Protein AF-A0AAI9SYY1-F1 (afdb_monomer_lite)

Structure (mmCIF, N/CA/C/O backbone):
data_AF-A0AAI9SYY1-F1
#
_entry.id   AF-A0AAI9SYY1-F1
#
loop_
_atom_site.group_PDB
_atom_site.id
_atom_site.type_symbol
_atom_site.label_atom_id
_atom_site.label_alt_id
_atom_site.label_comp_id
_atom_site.label_asym_id
_atom_site.label_entity_id
_atom_site.label_seq_id
_atom_site.pdbx_PDB_ins_code
_atom_site.Cartn_x
_atom_site.Cartn_y
_atom_site.Cartn_z
_atom_site.occupancy
_atom_site.B_iso_or_equiv
_atom_site.auth_seq_id
_atom_site.auth_comp_id
_atom_site.auth_asym_id
_atom_site.auth_atom_id
_atom_site.pdbx_PDB_model_num
ATOM 1 N N . MET A 1 1 ? 63.871 -11.622 -32.938 1.00 36.34 1 MET A N 1
ATOM 2 C CA . MET A 1 1 ? 63.393 -12.810 -32.201 1.00 36.34 1 MET A CA 1
ATOM 3 C C . MET A 1 1 ? 62.156 -13.298 -32.935 1.00 36.34 1 MET A C 1
ATOM 5 O O . MET A 1 1 ? 61.216 -12.524 -33.052 1.00 36.34 1 MET A O 1
ATOM 9 N N . HIS A 1 2 ? 62.214 -14.476 -33.558 1.00 36.06 2 HIS A N 1
ATOM 10 C CA . HIS A 1 2 ? 61.113 -15.020 -34.360 1.00 36.06 2 HIS A CA 1
ATOM 11 C C . HIS A 1 2 ? 59.970 -15.463 -33.436 1.00 36.06 2 HIS A C 1
ATOM 13 O O . HIS A 1 2 ? 60.154 -16.382 -32.646 1.00 36.06 2 HIS A O 1
ATOM 19 N N . LEU A 1 3 ? 58.822 -14.788 -33.522 1.00 35.59 3 LEU A N 1
ATOM 20 C CA . LEU A 1 3 ? 57.568 -15.238 -32.914 1.00 35.59 3 LEU A CA 1
ATOM 21 C C . LEU A 1 3 ? 57.020 -16.425 -33.711 1.00 35.59 3 LEU A C 1
ATOM 23 O O . LEU A 1 3 ? 57.024 -16.401 -34.944 1.00 35.59 3 LEU A O 1
ATOM 27 N N . ASN A 1 4 ? 56.567 -17.459 -33.003 1.00 39.12 4 ASN A N 1
ATOM 28 C CA . ASN A 1 4 ? 55.985 -18.651 -33.603 1.00 39.12 4 ASN A CA 1
ATOM 29 C C . ASN A 1 4 ? 54.562 -18.335 -34.093 1.00 39.12 4 ASN A C 1
ATOM 31 O O . ASN A 1 4 ? 53.822 -17.576 -33.469 1.00 39.12 4 ASN A O 1
ATOM 35 N N . GLN A 1 5 ? 54.150 -18.932 -35.209 1.00 40.00 5 GLN A N 1
ATOM 36 C CA . GLN A 1 5 ? 52.867 -18.644 -35.871 1.00 40.00 5 GLN A CA 1
ATOM 37 C C . GLN A 1 5 ? 51.634 -18.981 -34.998 1.00 40.00 5 GLN A C 1
ATOM 39 O O . GLN A 1 5 ? 50.546 -18.468 -35.247 1.00 40.00 5 GLN A O 1
ATOM 44 N N . GLN A 1 6 ? 51.813 -19.793 -33.947 1.00 39.94 6 GLN A N 1
ATOM 45 C CA . GLN A 1 6 ? 50.806 -20.089 -32.919 1.00 39.94 6 GLN A CA 1
ATOM 46 C C . GLN A 1 6 ? 50.582 -18.930 -31.933 1.00 39.94 6 GLN A C 1
ATOM 48 O O . GLN A 1 6 ? 49.436 -18.678 -31.563 1.00 39.94 6 GLN A O 1
ATOM 53 N N . ASP A 1 7 ? 51.623 -18.170 -31.581 1.00 39.19 7 ASP A N 1
ATOM 54 C CA . ASP A 1 7 ? 51.499 -17.010 -30.685 1.00 39.19 7 ASP A CA 1
ATOM 55 C C . ASP A 1 7 ? 50.805 -15.839 -31.399 1.00 39.19 7 ASP A C 1
ATOM 57 O O . ASP A 1 7 ? 50.021 -15.112 -30.799 1.00 39.19 7 ASP A O 1
ATOM 61 N N . LEU A 1 8 ? 51.002 -15.708 -32.718 1.00 39.84 8 LEU A N 1
ATOM 62 C CA . LEU A 1 8 ? 50.283 -14.734 -33.554 1.00 39.84 8 LEU A CA 1
ATOM 63 C C . LEU A 1 8 ? 48.777 -15.050 -33.684 1.00 39.84 8 LEU A C 1
ATOM 65 O O . LEU A 1 8 ? 47.963 -14.147 -33.872 1.00 39.84 8 LEU A O 1
ATOM 69 N N . LEU A 1 9 ? 48.403 -16.329 -33.582 1.00 40.44 9 LEU A N 1
ATOM 70 C CA . LEU A 1 9 ? 47.021 -16.816 -33.680 1.00 40.44 9 LEU A CA 1
ATOM 71 C C . LEU A 1 9 ? 46.240 -16.617 -32.369 1.00 40.44 9 LEU A C 1
ATOM 73 O O . LEU A 1 9 ? 45.035 -16.385 -32.410 1.00 40.44 9 LEU A O 1
ATOM 77 N N . LEU A 1 10 ? 46.937 -16.626 -31.227 1.00 40.72 10 LEU A N 1
ATOM 78 C CA . LEU A 1 10 ? 46.412 -16.271 -29.899 1.00 40.72 10 LEU A CA 1
ATOM 79 C C . LEU A 1 10 ? 46.169 -14.761 -29.716 1.00 40.72 10 LEU A C 1
ATOM 81 O O . LEU A 1 10 ? 45.449 -14.354 -28.809 1.00 40.72 10 LEU A O 1
ATOM 85 N N . VAL A 1 11 ? 46.760 -13.935 -30.582 1.00 41.09 11 VAL A N 1
ATOM 86 C CA . VAL A 1 11 ? 46.780 -12.466 -30.480 1.00 41.09 11 VAL A CA 1
ATOM 87 C C . VAL A 1 11 ? 45.731 -11.793 -31.384 1.00 41.09 11 VAL A C 1
ATOM 89 O O . VAL A 1 11 ? 45.363 -10.633 -31.186 1.00 41.09 11 VAL A O 1
ATOM 92 N N . HIS A 1 12 ? 45.149 -12.523 -32.339 1.00 42.75 12 HIS A N 1
ATOM 93 C CA . HIS A 1 12 ? 43.961 -12.057 -33.045 1.00 42.75 12 HIS A CA 1
ATOM 94 C C . HIS A 1 12 ? 42.734 -12.189 -32.134 1.00 42.75 12 HIS A C 1
ATOM 96 O O . HIS A 1 12 ? 42.131 -13.256 -32.052 1.00 42.75 12 HIS A O 1
ATOM 102 N N . LEU A 1 13 ? 42.305 -11.081 -31.514 1.00 45.12 13 LEU A N 1
ATOM 103 C CA . LEU A 1 13 ? 40.927 -10.951 -31.024 1.00 45.12 13 LEU A CA 1
ATOM 104 C C . LEU A 1 13 ? 39.998 -11.357 -32.170 1.00 45.12 13 LEU A C 1
ATOM 106 O O . LEU A 1 13 ? 39.892 -10.616 -33.158 1.00 45.12 13 LEU A O 1
ATOM 110 N N . SER A 1 14 ? 39.377 -12.532 -32.051 1.00 52.62 14 SER A N 1
ATOM 111 C CA . SER A 1 14 ? 38.496 -13.061 -33.088 1.00 52.62 14 SER A CA 1
ATOM 112 C C . SER A 1 14 ? 37.397 -12.040 -33.376 1.00 52.62 14 SER A C 1
ATOM 114 O O . SER A 1 14 ? 36.989 -11.280 -32.488 1.00 52.62 14 SER A O 1
ATOM 116 N N . ASP A 1 15 ? 36.868 -12.022 -34.601 1.00 52.09 15 ASP A N 1
ATOM 117 C CA . ASP A 1 15 ? 35.706 -11.181 -34.915 1.00 52.09 15 ASP A CA 1
ATOM 118 C C . ASP A 1 15 ? 34.568 -11.412 -33.901 1.00 52.09 15 ASP A C 1
ATOM 120 O O . ASP A 1 15 ? 33.873 -10.471 -33.525 1.00 52.09 15 ASP A O 1
ATOM 124 N N . GLY A 1 16 ? 34.460 -12.632 -33.358 1.00 50.91 16 GLY A N 1
ATOM 125 C CA . GLY A 1 16 ? 33.554 -12.988 -32.269 1.00 50.91 16 GLY A CA 1
ATOM 126 C C . GLY A 1 16 ? 33.790 -12.220 -30.964 1.00 50.91 16 GLY A C 1
ATOM 127 O O . GLY A 1 16 ? 32.829 -11.721 -30.388 1.00 50.91 16 GLY A O 1
ATOM 128 N N . GLN A 1 17 ? 35.034 -12.057 -30.507 1.00 52.81 17 GLN A N 1
ATOM 129 C CA . GLN A 1 17 ? 35.342 -11.295 -29.286 1.00 52.81 17 GLN A CA 1
ATOM 130 C C . GLN A 1 17 ? 35.116 -9.786 -29.474 1.00 52.81 17 GLN A C 1
ATOM 132 O O . GLN A 1 17 ? 34.613 -9.118 -28.571 1.00 52.81 17 GLN A O 1
ATOM 137 N N . ARG A 1 18 ? 35.404 -9.245 -30.667 1.00 53.91 18 ARG A N 1
ATOM 138 C CA . ARG A 1 18 ? 35.127 -7.833 -31.009 1.00 53.91 18 ARG A CA 1
ATOM 139 C C . ARG A 1 18 ? 33.630 -7.546 -31.060 1.00 53.91 18 ARG A C 1
ATOM 141 O O . ARG A 1 18 ? 33.171 -6.530 -30.539 1.00 53.91 18 ARG A O 1
ATOM 148 N N . ILE A 1 19 ? 32.871 -8.455 -31.672 1.00 55.75 19 ILE A N 1
ATOM 149 C CA . ILE A 1 19 ? 31.407 -8.417 -31.686 1.00 55.75 19 ILE A CA 1
ATOM 150 C C . ILE A 1 19 ? 30.876 -8.572 -30.260 1.00 55.75 19 ILE A C 1
ATOM 152 O O . ILE A 1 19 ? 30.004 -7.806 -29.870 1.00 55.75 19 ILE A O 1
ATOM 156 N N . GLY A 1 20 ? 31.440 -9.480 -29.459 1.00 56.22 20 GLY A N 1
ATOM 157 C CA . GLY A 1 20 ? 31.092 -9.670 -28.051 1.00 56.22 20 GLY A CA 1
ATOM 158 C C . GLY A 1 20 ? 31.250 -8.391 -27.235 1.00 56.22 20 GLY A C 1
ATOM 159 O O . GLY A 1 20 ? 30.313 -7.981 -26.560 1.00 56.22 20 GLY A O 1
ATOM 160 N N . TYR A 1 21 ? 32.378 -7.691 -27.369 1.00 57.19 21 TYR A N 1
ATOM 161 C CA . TYR A 1 21 ? 32.608 -6.422 -26.675 1.00 57.19 21 TYR A CA 1
ATOM 162 C C . TYR A 1 21 ? 31.621 -5.325 -27.110 1.00 57.19 21 TYR A C 1
ATOM 164 O O . TYR A 1 21 ? 31.100 -4.577 -26.278 1.00 57.19 21 TYR A O 1
ATOM 172 N N . LEU A 1 22 ? 31.323 -5.235 -28.410 1.00 59.28 22 LEU A N 1
ATOM 173 C CA . LEU A 1 22 ? 30.340 -4.286 -28.938 1.00 59.28 22 LEU A CA 1
ATOM 174 C C . LEU A 1 22 ? 28.923 -4.609 -28.446 1.00 59.28 22 LEU A C 1
ATOM 176 O O . LEU A 1 22 ? 28.196 -3.698 -28.061 1.00 59.28 22 LEU A O 1
ATOM 180 N N . VAL A 1 23 ? 28.553 -5.891 -28.402 1.00 61.81 23 VAL A N 1
ATOM 181 C CA . VAL A 1 23 ? 27.275 -6.374 -27.863 1.00 61.81 23 VAL A CA 1
ATOM 182 C C . VAL A 1 23 ? 27.170 -6.063 -26.372 1.00 61.81 23 VAL A C 1
ATOM 184 O O . VAL A 1 23 ? 26.176 -5.480 -25.958 1.00 61.81 23 VAL A O 1
ATOM 187 N N . ILE A 1 24 ? 28.204 -6.357 -25.582 1.00 62.22 24 ILE A N 1
ATOM 188 C CA . ILE A 1 24 ? 28.277 -6.032 -24.149 1.00 62.22 24 ILE A CA 1
ATOM 189 C C . ILE A 1 24 ? 28.108 -4.523 -23.919 1.00 62.22 24 ILE A C 1
ATOM 191 O O . ILE A 1 24 ? 27.303 -4.106 -23.089 1.00 62.22 24 ILE A O 1
ATOM 195 N N . SER A 1 25 ? 28.802 -3.692 -24.700 1.00 59.78 25 SER A N 1
ATOM 196 C CA . SER A 1 25 ? 28.704 -2.228 -24.603 1.00 59.78 25 SER A CA 1
ATOM 197 C C . SER A 1 25 ? 27.315 -1.704 -24.993 1.00 59.78 25 SER A C 1
ATOM 199 O O . SER A 1 25 ? 26.822 -0.745 -24.402 1.00 59.78 25 SER A O 1
ATOM 201 N N . LEU A 1 26 ? 26.663 -2.338 -25.972 1.00 63.75 26 LEU A N 1
ATOM 202 C CA . LEU A 1 26 ? 25.318 -1.982 -26.421 1.00 63.75 26 LEU A CA 1
ATOM 203 C C . LEU A 1 26 ? 24.244 -2.426 -25.417 1.00 63.75 26 LEU A C 1
ATOM 205 O O . LEU A 1 26 ? 23.295 -1.687 -25.175 1.00 63.75 26 LEU A O 1
ATOM 209 N N . ILE A 1 27 ? 24.418 -3.592 -24.788 1.00 66.69 27 ILE A N 1
ATOM 210 C CA . ILE A 1 27 ? 23.577 -4.051 -23.674 1.00 66.69 27 ILE A CA 1
ATOM 211 C C . ILE A 1 27 ? 23.713 -3.085 -22.496 1.00 66.69 27 ILE A C 1
ATOM 213 O O . ILE A 1 27 ? 22.695 -2.647 -21.972 1.00 66.69 27 ILE A O 1
ATOM 217 N N . ASN A 1 28 ? 24.938 -2.679 -22.138 1.00 66.00 28 ASN A N 1
ATOM 218 C CA . ASN A 1 28 ? 25.166 -1.684 -21.087 1.00 66.00 28 ASN A CA 1
ATOM 219 C C . ASN A 1 28 ? 24.414 -0.374 -21.382 1.00 66.00 28 ASN A C 1
ATOM 221 O O . ASN A 1 28 ? 23.740 0.181 -20.519 1.00 66.00 28 ASN A O 1
ATOM 225 N N . LEU A 1 29 ? 24.466 0.097 -22.631 1.00 65.56 29 LEU A N 1
ATOM 226 C CA . LEU A 1 29 ? 23.749 1.295 -23.062 1.00 65.56 29 LEU A CA 1
ATOM 227 C C . LEU A 1 29 ? 22.223 1.152 -22.921 1.00 65.56 29 LEU A C 1
ATOM 229 O O . LEU A 1 29 ? 21.561 2.053 -22.410 1.00 65.56 29 LEU A O 1
ATOM 233 N N . LEU A 1 30 ? 21.670 0.013 -23.346 1.00 66.44 30 LEU A N 1
ATOM 234 C CA . LEU A 1 30 ? 20.242 -0.294 -23.220 1.00 66.44 30 LEU A CA 1
ATOM 235 C C . LEU A 1 30 ? 19.804 -0.392 -21.753 1.00 66.44 30 LEU A C 1
ATOM 237 O O . LEU A 1 30 ? 18.724 0.084 -21.409 1.00 66.44 30 LEU A O 1
ATOM 241 N N . CYS A 1 31 ? 20.647 -0.963 -20.891 1.00 66.06 31 CYS A N 1
ATOM 242 C CA . CYS A 1 31 ? 20.428 -1.041 -19.451 1.00 66.06 31 CYS A CA 1
ATOM 243 C C . CYS A 1 31 ? 20.365 0.351 -18.807 1.00 66.06 31 CYS A C 1
ATOM 245 O O . CYS A 1 31 ? 19.388 0.633 -18.118 1.00 66.06 31 CYS A O 1
ATOM 247 N N . ASN A 1 32 ? 21.306 1.251 -19.114 1.00 65.00 32 ASN A N 1
ATOM 248 C CA . ASN A 1 32 ? 21.261 2.644 -18.644 1.00 65.00 32 ASN A CA 1
ATOM 249 C C . ASN A 1 32 ? 19.994 3.369 -19.162 1.00 65.00 32 ASN A C 1
ATOM 251 O O . ASN A 1 32 ? 19.235 3.970 -18.406 1.00 65.00 32 ASN A O 1
ATOM 255 N N . CYS A 1 33 ? 19.630 3.207 -20.442 1.00 64.19 33 CYS A N 1
ATOM 256 C CA . CYS A 1 33 ? 18.353 3.738 -20.945 1.00 64.19 33 CYS A CA 1
ATOM 257 C C . CYS A 1 33 ? 17.120 3.179 -20.210 1.00 64.19 33 CYS A C 1
ATOM 259 O O . CYS A 1 33 ? 16.128 3.891 -20.045 1.00 64.19 33 CYS A O 1
ATOM 261 N N . ALA A 1 34 ? 17.161 1.926 -19.759 1.00 63.12 34 ALA A N 1
ATOM 262 C CA . ALA A 1 34 ? 16.097 1.346 -18.952 1.00 63.12 34 ALA A CA 1
ATOM 263 C C . ALA A 1 34 ? 16.063 1.943 -17.531 1.00 63.12 34 ALA A C 1
ATOM 265 O O . ALA A 1 34 ? 14.967 2.139 -17.010 1.00 63.12 34 ALA A O 1
ATOM 266 N N . VAL A 1 35 ? 17.200 2.338 -16.940 1.00 63.84 35 VAL A N 1
ATOM 267 C CA . VAL A 1 35 ? 17.257 3.055 -15.646 1.00 63.84 35 VAL A CA 1
ATOM 268 C C . VAL A 1 35 ? 16.538 4.409 -15.703 1.00 63.84 35 VAL A C 1
ATOM 270 O O . VAL A 1 35 ? 15.849 4.784 -14.754 1.00 63.84 35 VAL A O 1
ATOM 273 N N . LEU A 1 36 ? 16.574 5.118 -16.834 1.00 58.25 36 LEU A N 1
ATOM 274 C CA . LEU A 1 36 ? 15.795 6.354 -17.024 1.00 58.25 36 LEU A CA 1
ATOM 275 C C . LEU A 1 36 ? 14.278 6.149 -16.875 1.00 58.25 36 LEU A C 1
ATOM 277 O O . LEU A 1 36 ? 13.590 7.020 -16.340 1.00 58.25 36 LEU A O 1
ATOM 281 N N . SER A 1 37 ? 13.753 4.995 -17.302 1.00 55.75 37 SER A N 1
ATOM 282 C CA . SER A 1 37 ? 12.323 4.679 -17.164 1.00 55.75 37 SER A CA 1
ATOM 283 C C . SER A 1 37 ? 11.891 4.510 -15.702 1.00 55.75 37 SER A C 1
ATOM 285 O O . SER A 1 37 ? 10.739 4.768 -15.360 1.00 55.75 37 SER A O 1
ATOM 287 N N . ILE A 1 38 ? 12.841 4.165 -14.829 1.00 60.34 38 ILE A N 1
ATOM 288 C CA . ILE A 1 38 ? 12.642 3.946 -13.394 1.00 60.34 38 ILE A CA 1
ATOM 289 C C . ILE A 1 38 ? 12.382 5.253 -12.679 1.00 60.34 38 ILE A C 1
ATOM 291 O O . ILE A 1 38 ? 11.447 5.357 -11.889 1.00 60.34 38 ILE A O 1
ATOM 295 N N . TRP A 1 39 ? 13.173 6.270 -13.007 1.00 56.69 39 TRP A N 1
ATOM 296 C CA . TRP A 1 39 ? 12.986 7.597 -12.444 1.00 56.69 39 TRP A CA 1
ATOM 297 C C . TRP A 1 39 ? 11.690 8.236 -12.936 1.00 56.69 39 TRP A C 1
ATOM 299 O O . TRP A 1 39 ? 11.107 9.021 -12.206 1.00 56.69 39 TRP A O 1
ATOM 309 N N . TRP A 1 40 ? 11.196 7.859 -14.118 1.00 48.19 40 TRP A N 1
ATOM 310 C CA . TRP A 1 40 ? 9.937 8.364 -14.670 1.00 48.19 40 TRP A CA 1
ATOM 311 C C . TRP A 1 40 ? 8.675 7.660 -14.125 1.00 48.19 40 TRP A C 1
ATOM 313 O O . TRP A 1 40 ? 7.564 8.144 -14.351 1.00 48.19 40 TRP A O 1
ATOM 323 N N . SER A 1 41 ? 8.818 6.537 -13.412 1.00 49.69 41 SER A N 1
ATOM 324 C CA . SER A 1 41 ? 7.685 5.785 -12.859 1.00 49.69 41 SER A CA 1
ATOM 325 C C . SER A 1 41 ? 7.130 6.424 -11.579 1.00 49.69 41 SER A C 1
ATOM 327 O O . SER A 1 41 ? 7.870 6.874 -10.703 1.00 49.69 41 SER A O 1
ATOM 329 N N . THR A 1 42 ? 5.802 6.453 -11.447 1.00 42.34 42 THR A N 1
ATOM 330 C CA . THR A 1 42 ? 5.090 7.005 -10.282 1.00 42.34 42 THR A CA 1
ATOM 331 C C . THR A 1 42 ? 5.023 6.037 -9.098 1.00 42.34 42 THR A C 1
ATOM 333 O O . THR A 1 42 ? 4.875 6.500 -7.959 1.00 42.34 42 THR A O 1
ATOM 336 N N . SER A 1 43 ? 5.172 4.729 -9.337 1.00 45.47 43 SER A N 1
ATOM 337 C CA . SER A 1 43 ? 5.256 3.672 -8.322 1.00 45.47 43 SER A CA 1
ATOM 338 C C . SER A 1 43 ? 6.648 3.043 -8.365 1.00 45.47 43 SER A C 1
ATOM 340 O O . SER A 1 43 ? 7.224 2.842 -9.434 1.00 45.47 43 SER A O 1
ATOM 342 N N . ILE A 1 44 ? 7.234 2.797 -7.194 1.00 49.88 44 ILE A N 1
ATOM 343 C CA . ILE A 1 44 ? 8.585 2.229 -7.122 1.00 49.88 44 ILE A CA 1
ATOM 344 C C . ILE A 1 44 ? 8.523 0.699 -7.093 1.00 49.88 44 ILE A C 1
ATOM 346 O O . ILE A 1 44 ? 9.452 0.042 -7.561 1.00 49.88 44 ILE A O 1
ATOM 350 N N . SER A 1 45 ? 7.385 0.145 -6.638 1.00 44.44 45 SER A N 1
ATOM 351 C CA . SER A 1 45 ? 7.095 -1.293 -6.544 1.00 44.44 45 SER A CA 1
ATOM 352 C C . SER A 1 45 ? 7.251 -2.030 -7.878 1.00 44.44 45 SER A C 1
ATOM 354 O O . SER A 1 45 ? 7.833 -3.114 -7.923 1.00 44.44 45 SER A O 1
ATOM 356 N N . SER A 1 46 ? 6.821 -1.415 -8.981 1.00 48.78 46 SER A N 1
ATOM 357 C CA . SER A 1 46 ? 6.881 -2.014 -10.320 1.00 48.78 46 SER A CA 1
ATOM 358 C C . SER A 1 46 ? 8.284 -2.069 -10.920 1.00 48.78 46 SER A C 1
ATOM 360 O O . SER A 1 46 ? 8.509 -2.770 -11.908 1.00 48.78 46 SER A O 1
ATOM 362 N N . VAL A 1 47 ? 9.250 -1.368 -10.319 1.00 58.91 47 VAL A N 1
ATOM 363 C CA . VAL A 1 47 ? 10.554 -1.141 -10.942 1.00 58.91 47 VAL A CA 1
ATOM 364 C C . VAL A 1 47 ? 11.728 -1.740 -10.169 1.00 58.91 47 VAL A C 1
ATOM 366 O O . VAL A 1 47 ? 12.828 -1.826 -10.708 1.00 58.91 47 VAL A O 1
ATOM 369 N N . TYR A 1 48 ? 11.515 -2.263 -8.955 1.00 66.44 48 TYR A N 1
ATOM 370 C CA . TYR A 1 48 ? 12.562 -2.937 -8.170 1.00 66.44 48 TYR A CA 1
ATOM 371 C C . TYR A 1 48 ? 13.232 -4.076 -8.913 1.00 66.44 48 TYR A C 1
ATOM 373 O O . TYR A 1 48 ? 14.454 -4.172 -8.912 1.00 66.44 48 TYR A O 1
ATOM 381 N N . LEU A 1 49 ? 12.433 -4.946 -9.535 1.00 60.62 49 LEU A N 1
ATOM 382 C CA . LEU A 1 49 ? 12.959 -6.126 -10.208 1.00 60.62 49 LEU A CA 1
ATOM 383 C C . LEU A 1 49 ? 13.750 -5.725 -11.454 1.00 60.62 49 LEU A C 1
ATOM 385 O O . LEU A 1 49 ? 14.810 -6.289 -11.708 1.00 60.62 49 LEU A O 1
ATOM 389 N N . LEU A 1 50 ? 13.270 -4.720 -12.193 1.00 64.19 50 LEU A N 1
ATOM 390 C CA . LEU A 1 50 ? 13.969 -4.167 -13.349 1.00 64.19 50 LEU A CA 1
ATOM 391 C C . LEU A 1 50 ? 15.278 -3.494 -12.921 1.00 64.19 50 LEU A C 1
ATOM 393 O O . LEU A 1 50 ? 16.326 -3.806 -13.477 1.00 64.19 50 LEU A O 1
ATOM 397 N N . PHE A 1 51 ? 15.241 -2.640 -11.894 1.00 71.06 51 PHE A N 1
ATOM 398 C CA . PHE A 1 51 ? 16.425 -1.968 -11.362 1.00 71.06 51 PHE A CA 1
ATOM 399 C C . PHE A 1 51 ? 17.443 -2.980 -10.826 1.00 71.06 51 PHE A C 1
ATOM 401 O O . PHE A 1 51 ? 18.623 -2.899 -11.153 1.00 71.06 51 PHE A O 1
ATOM 408 N N . ALA A 1 52 ? 16.995 -3.981 -10.065 1.00 71.06 52 ALA A N 1
ATOM 409 C CA . ALA A 1 52 ? 17.845 -5.055 -9.562 1.00 71.06 52 ALA A CA 1
ATOM 410 C C . ALA A 1 52 ? 18.481 -5.848 -10.704 1.00 71.06 52 ALA A C 1
ATOM 412 O O . ALA A 1 52 ? 19.687 -6.072 -10.694 1.00 71.06 52 ALA A O 1
ATOM 413 N N . SER A 1 53 ? 17.685 -6.225 -11.708 1.00 68.88 53 SER A N 1
ATOM 414 C CA . SER A 1 53 ? 18.162 -6.980 -12.869 1.00 68.88 53 SER A CA 1
ATOM 415 C C . SER A 1 53 ? 19.198 -6.187 -13.661 1.00 68.88 53 SER A C 1
ATOM 417 O O . SER A 1 53 ? 20.214 -6.749 -14.054 1.00 68.88 53 SER A O 1
ATOM 419 N N . ILE A 1 54 ? 18.986 -4.881 -13.844 1.00 73.94 54 ILE A N 1
ATOM 420 C CA . ILE A 1 54 ? 19.944 -3.998 -14.515 1.00 73.94 54 ILE A CA 1
ATOM 421 C C . ILE A 1 54 ? 21.263 -3.937 -13.742 1.00 73.94 54 ILE A C 1
ATOM 423 O O . ILE A 1 54 ? 22.308 -4.201 -14.327 1.00 73.94 54 ILE A O 1
ATOM 427 N N . ASN A 1 55 ? 21.226 -3.683 -12.432 1.00 80.06 55 ASN A N 1
ATOM 428 C CA . ASN A 1 55 ? 22.451 -3.618 -11.633 1.00 80.06 55 ASN A CA 1
ATOM 429 C C . ASN A 1 55 ? 23.177 -4.985 -11.582 1.00 80.06 55 ASN A C 1
ATOM 431 O O . ASN A 1 55 ? 24.402 -5.032 -11.558 1.00 80.06 55 ASN A O 1
ATOM 435 N N . VAL A 1 56 ? 22.459 -6.116 -11.620 1.00 77.31 56 VAL A N 1
ATOM 436 C CA . VAL A 1 56 ? 23.081 -7.451 -11.740 1.00 77.31 56 VAL A CA 1
ATOM 437 C C . VAL A 1 56 ? 23.760 -7.630 -13.101 1.00 77.31 56 VAL A C 1
ATOM 439 O O . VAL A 1 56 ? 24.887 -8.119 -13.164 1.00 77.31 56 VAL A O 1
ATOM 442 N N . ILE A 1 57 ? 23.108 -7.212 -14.189 1.00 74.81 57 ILE A N 1
ATOM 443 C CA . ILE A 1 57 ? 23.681 -7.261 -15.540 1.00 74.81 57 ILE A CA 1
ATOM 444 C C . ILE A 1 57 ? 24.927 -6.369 -15.630 1.00 74.81 57 ILE A C 1
ATOM 446 O O . ILE A 1 57 ? 25.938 -6.799 -16.178 1.00 74.81 57 ILE A O 1
ATOM 450 N N . GLU A 1 58 ? 24.906 -5.172 -15.044 1.00 77.19 58 GLU A N 1
ATOM 451 C CA . GLU A 1 58 ? 26.060 -4.264 -15.002 1.00 77.19 58 GLU A CA 1
ATOM 452 C C . GLU A 1 58 ? 27.261 -4.853 -14.253 1.00 77.19 58 GLU A C 1
ATOM 454 O O . GLU A 1 58 ? 28.396 -4.691 -14.703 1.00 77.19 58 GLU A O 1
ATOM 459 N N . ILE A 1 59 ? 27.035 -5.598 -13.162 1.00 80.94 59 ILE A N 1
ATOM 460 C CA . ILE A 1 59 ? 28.107 -6.323 -12.460 1.00 80.94 59 ILE A CA 1
ATOM 461 C C . ILE A 1 59 ? 28.751 -7.354 -13.392 1.00 80.94 59 ILE A C 1
ATOM 463 O O . ILE A 1 59 ? 29.977 -7.412 -13.482 1.00 80.94 59 ILE A O 1
ATOM 467 N N . LEU A 1 60 ? 27.947 -8.139 -14.116 1.00 76.06 60 LEU A N 1
ATOM 468 C CA . LEU A 1 60 ? 28.452 -9.150 -15.053 1.00 76.06 60 LEU A CA 1
ATOM 469 C C . LEU A 1 60 ? 29.243 -8.513 -16.201 1.00 76.06 60 LEU A C 1
ATOM 471 O O . LEU A 1 60 ? 30.343 -8.962 -16.518 1.00 76.06 60 LEU A O 1
ATOM 475 N N . ILE A 1 61 ? 28.715 -7.428 -16.773 1.00 74.06 61 ILE A N 1
ATOM 476 C CA . ILE A 1 61 ? 29.387 -6.638 -17.812 1.00 74.06 61 ILE A CA 1
ATOM 477 C C . ILE A 1 61 ? 30.728 -6.115 -17.301 1.00 74.06 61 ILE A C 1
ATOM 479 O O . ILE A 1 61 ? 31.740 -6.202 -17.997 1.00 74.06 61 ILE A O 1
ATOM 483 N N . SER A 1 62 ? 30.751 -5.594 -16.078 1.00 79.06 62 SER A N 1
ATOM 484 C CA . SER A 1 62 ? 31.956 -5.030 -15.498 1.00 79.06 62 SER A CA 1
ATOM 485 C C . SER A 1 62 ? 33.038 -6.082 -15.229 1.00 79.06 62 SER A C 1
ATOM 487 O O . SER A 1 62 ? 34.209 -5.859 -15.544 1.00 79.06 62 SER A O 1
ATOM 489 N N . ILE A 1 63 ? 32.653 -7.267 -14.743 1.00 78.12 63 ILE A N 1
ATOM 490 C CA . ILE A 1 63 ? 33.570 -8.406 -14.587 1.00 78.12 63 ILE A CA 1
ATOM 491 C C . ILE A 1 63 ? 34.197 -8.773 -15.939 1.00 78.12 63 ILE A C 1
ATOM 493 O O . ILE A 1 63 ? 35.415 -8.934 -16.018 1.00 78.12 63 ILE A O 1
ATOM 497 N N . SER A 1 64 ? 33.401 -8.821 -17.013 1.00 71.38 64 SER A N 1
ATOM 498 C CA . SER A 1 64 ? 33.919 -9.071 -18.363 1.00 71.38 64 SER A CA 1
ATOM 499 C C . SER A 1 64 ? 34.884 -7.977 -18.837 1.00 71.38 64 SER A C 1
ATOM 501 O O . SER A 1 64 ? 35.926 -8.292 -19.407 1.00 71.38 64 SER A O 1
ATOM 503 N N . ILE A 1 65 ? 34.591 -6.694 -18.579 1.00 71.88 65 ILE A N 1
ATOM 504 C CA . ILE A 1 65 ? 35.492 -5.577 -18.921 1.00 71.88 65 ILE A CA 1
ATOM 505 C C . ILE A 1 65 ? 36.828 -5.708 -18.180 1.00 71.88 65 ILE A C 1
ATOM 507 O O . ILE A 1 65 ? 37.880 -5.507 -18.790 1.00 71.88 65 ILE A O 1
ATOM 511 N N . ILE A 1 66 ? 36.801 -6.053 -16.891 1.00 76.94 66 ILE A N 1
ATOM 512 C CA . ILE A 1 66 ? 38.008 -6.242 -16.079 1.00 76.94 66 ILE A CA 1
ATOM 513 C C . ILE A 1 66 ? 38.838 -7.410 -16.617 1.00 76.94 66 ILE A C 1
ATOM 515 O O . ILE A 1 66 ? 40.026 -7.224 -16.865 1.00 76.94 66 ILE A O 1
ATOM 519 N N . GLN A 1 67 ? 38.227 -8.577 -16.841 1.00 74.38 67 GLN A N 1
ATOM 520 C CA . GLN A 1 67 ? 38.926 -9.771 -17.331 1.00 74.38 67 GLN A CA 1
ATOM 521 C C . GLN A 1 67 ? 39.600 -9.519 -18.683 1.00 74.38 67 GLN A C 1
ATOM 523 O O . GLN A 1 67 ? 40.807 -9.703 -18.808 1.00 74.38 67 GLN A O 1
ATOM 528 N N . ILE A 1 68 ? 38.860 -8.968 -19.651 1.00 67.44 68 ILE A N 1
ATOM 529 C CA . ILE A 1 68 ? 39.392 -8.663 -20.988 1.00 67.44 68 ILE A CA 1
ATOM 530 C C . ILE A 1 68 ? 40.584 -7.700 -20.906 1.00 67.44 68 ILE A C 1
ATOM 532 O O . ILE A 1 68 ? 41.583 -7.884 -21.597 1.00 67.44 68 ILE A O 1
ATOM 536 N N . ASN A 1 69 ? 40.504 -6.660 -20.071 1.00 72.38 69 ASN A N 1
ATOM 537 C CA . ASN A 1 69 ? 41.597 -5.694 -19.963 1.00 72.38 69 ASN A CA 1
ATOM 538 C C . ASN A 1 69 ? 42.798 -6.237 -19.174 1.00 72.38 69 ASN A C 1
ATOM 540 O O . ASN A 1 69 ? 43.920 -5.848 -19.486 1.00 72.38 69 ASN A O 1
ATOM 544 N N . LEU A 1 70 ? 42.605 -7.143 -18.209 1.00 74.00 70 LEU A N 1
ATOM 545 C CA . LEU A 1 70 ? 43.705 -7.843 -17.531 1.00 74.00 70 LEU A CA 1
ATOM 546 C C . LEU A 1 70 ? 44.472 -8.757 -18.494 1.00 74.00 70 LEU A C 1
ATOM 548 O O . LEU A 1 70 ? 45.704 -8.726 -18.508 1.00 74.00 70 LEU A O 1
ATOM 552 N N . ASP A 1 71 ? 43.764 -9.491 -19.352 1.00 65.50 71 ASP A N 1
ATOM 553 C CA . ASP A 1 71 ? 44.385 -10.334 -20.377 1.00 65.50 71 ASP A CA 1
ATOM 554 C C . ASP A 1 71 ? 45.195 -9.487 -21.372 1.00 65.50 71 ASP A C 1
ATOM 556 O O . ASP A 1 71 ? 46.352 -9.793 -21.670 1.00 65.50 71 ASP A O 1
ATOM 560 N N . LEU A 1 72 ? 44.648 -8.344 -21.802 1.00 64.31 72 LEU A N 1
ATOM 561 C CA . LEU A 1 72 ? 45.351 -7.399 -22.676 1.00 64.31 72 LEU A CA 1
ATOM 562 C C . LEU A 1 72 ? 46.573 -6.750 -22.002 1.00 64.31 72 LEU A C 1
ATOM 564 O O . LEU A 1 72 ? 47.579 -6.516 -22.672 1.00 64.31 72 LEU A O 1
ATOM 568 N N . ILE A 1 73 ? 46.549 -6.497 -20.687 1.00 67.25 73 ILE A N 1
ATOM 569 C CA . ILE A 1 73 ? 47.716 -5.996 -19.929 1.00 67.25 73 ILE A CA 1
ATOM 570 C C . ILE A 1 73 ? 48.858 -7.015 -19.920 1.00 67.25 73 ILE A C 1
ATOM 572 O O . ILE A 1 73 ? 50.029 -6.623 -20.012 1.00 67.25 73 ILE A O 1
ATOM 576 N N . ASN A 1 74 ? 48.523 -8.301 -19.801 1.00 66.81 74 ASN A N 1
ATOM 577 C CA . ASN A 1 74 ? 49.496 -9.391 -19.767 1.00 66.81 74 ASN A CA 1
ATOM 578 C C . ASN A 1 74 ? 50.183 -9.588 -21.126 1.00 66.81 74 ASN A C 1
ATOM 580 O O . ASN A 1 74 ? 51.367 -9.919 -21.161 1.00 66.81 74 ASN A O 1
ATOM 584 N N . ILE A 1 75 ? 49.470 -9.317 -22.224 1.00 59.34 75 ILE A N 1
ATOM 585 C CA . ILE A 1 75 ? 49.963 -9.469 -23.603 1.00 59.34 75 ILE A CA 1
ATOM 586 C C . ILE A 1 75 ? 50.651 -8.189 -24.119 1.00 59.34 75 ILE A C 1
ATOM 588 O O . ILE A 1 75 ? 51.577 -8.255 -24.925 1.00 59.34 75 ILE A O 1
ATOM 592 N N . SER A 1 76 ? 50.238 -7.010 -23.647 1.00 60.16 76 SER A N 1
ATOM 593 C CA . SER A 1 76 ? 50.801 -5.727 -24.086 1.00 60.16 76 SER A CA 1
ATOM 594 C C . SER A 1 76 ? 52.273 -5.579 -23.683 1.00 60.16 76 SER A C 1
ATOM 596 O O . SER A 1 76 ? 52.642 -5.824 -22.536 1.00 60.16 76 SER A O 1
ATOM 598 N N . PHE A 1 77 ? 53.124 -5.077 -24.581 1.00 59.72 77 PHE A N 1
ATOM 599 C CA . PHE A 1 77 ? 54.532 -4.758 -24.272 1.00 59.72 77 PHE A CA 1
ATOM 600 C C . PHE A 1 77 ? 54.777 -3.258 -24.057 1.00 59.72 77 PHE A C 1
ATOM 602 O O . PHE A 1 77 ? 55.767 -2.870 -23.434 1.00 59.72 77 PHE A O 1
ATOM 609 N N . ASP A 1 78 ? 53.851 -2.410 -24.509 1.00 62.25 78 ASP A N 1
ATOM 610 C CA . ASP A 1 78 ? 53.972 -0.957 -24.445 1.00 62.25 78 ASP A CA 1
ATOM 611 C C . ASP A 1 78 ? 53.458 -0.385 -23.105 1.00 62.25 78 ASP A C 1
ATOM 613 O O . ASP A 1 78 ? 52.348 -0.682 -22.649 1.00 62.25 78 ASP A O 1
ATOM 617 N N . ARG A 1 79 ? 54.270 0.447 -22.435 1.00 65.50 79 ARG A N 1
ATOM 618 C CA . ARG A 1 79 ? 53.934 1.016 -21.108 1.00 65.50 79 ARG A CA 1
ATOM 619 C C . ARG A 1 79 ? 52.683 1.926 -21.129 1.00 65.50 79 ARG A C 1
ATOM 621 O O . ARG A 1 79 ? 51.888 1.826 -20.193 1.00 65.50 79 ARG A O 1
ATOM 628 N N . PRO A 1 80 ? 52.482 2.815 -22.121 1.00 63.34 80 PRO A N 1
ATOM 629 C CA . PRO A 1 80 ? 51.246 3.569 -22.339 1.00 63.34 80 PRO A CA 1
ATOM 630 C C . PRO A 1 80 ? 50.004 2.691 -22.523 1.00 63.34 80 PRO A C 1
ATOM 632 O O . PRO A 1 80 ? 48.992 2.958 -21.876 1.00 63.34 80 PRO A O 1
ATOM 635 N N . ALA A 1 81 ? 50.084 1.619 -23.318 1.00 64.25 81 ALA A N 1
ATOM 636 C CA . ALA A 1 81 ? 48.965 0.694 -23.527 1.00 64.25 81 ALA A CA 1
ATOM 637 C C . ALA A 1 81 ? 48.539 0.008 -22.217 1.00 64.25 81 ALA A C 1
ATOM 639 O O . ALA A 1 81 ? 47.361 0.017 -21.861 1.00 64.25 81 ALA A O 1
ATOM 640 N N . LYS A 1 82 ? 49.500 -0.460 -21.404 1.00 68.00 82 LYS A N 1
ATOM 641 C CA . LYS A 1 82 ? 49.204 -0.997 -20.059 1.00 68.00 82 LYS A CA 1
ATOM 642 C C . LYS A 1 82 ? 48.517 0.022 -19.150 1.00 68.00 82 LYS A C 1
ATOM 644 O O . LYS A 1 82 ? 47.602 -0.331 -18.411 1.00 68.00 82 LYS A O 1
ATOM 649 N N . LYS A 1 83 ? 48.931 1.295 -19.196 1.00 72.25 83 LYS A N 1
ATOM 650 C CA . LYS A 1 83 ? 48.282 2.374 -18.427 1.00 72.25 83 LYS A CA 1
ATOM 651 C C . LYS A 1 83 ? 46.847 2.631 -18.896 1.00 72.25 83 LYS A C 1
ATOM 653 O O . LYS A 1 83 ? 45.986 2.878 -18.057 1.00 72.25 83 LYS A O 1
ATOM 658 N N . MET A 1 84 ? 46.589 2.542 -20.199 1.00 72.31 84 MET A N 1
ATOM 659 C CA . MET A 1 84 ? 45.246 2.663 -20.770 1.00 72.31 84 MET A CA 1
ATOM 660 C C . MET A 1 84 ? 44.340 1.504 -20.328 1.00 72.31 84 MET A C 1
ATOM 662 O O . MET A 1 84 ? 43.244 1.744 -19.832 1.00 72.31 84 MET A O 1
ATOM 666 N N . HIS A 1 85 ? 44.806 0.258 -20.416 1.00 73.31 85 HIS A N 1
ATOM 667 C CA . HIS A 1 85 ? 44.033 -0.896 -19.947 1.00 73.31 85 HIS A CA 1
ATOM 668 C C . HIS A 1 85 ? 43.792 -0.872 -18.431 1.00 73.31 85 HIS A C 1
ATOM 670 O O . HIS A 1 85 ? 42.685 -1.169 -17.988 1.00 73.31 85 HIS A O 1
ATOM 676 N N . ASN A 1 86 ? 44.762 -0.414 -17.631 1.00 79.38 86 ASN A N 1
ATOM 677 C CA . ASN A 1 86 ? 44.567 -0.188 -16.193 1.00 79.38 86 ASN A CA 1
ATOM 678 C C . ASN A 1 86 ? 43.454 0.833 -15.899 1.00 79.38 86 ASN A C 1
ATOM 680 O O . ASN A 1 86 ? 42.708 0.666 -14.935 1.00 79.38 86 ASN A O 1
ATOM 684 N N . LEU A 1 87 ? 43.310 1.874 -16.728 1.00 79.19 87 LEU A N 1
ATOM 685 C CA . LEU A 1 87 ? 42.222 2.847 -16.601 1.00 79.19 87 LEU A CA 1
ATOM 686 C C . LEU A 1 87 ? 40.850 2.199 -16.865 1.00 79.19 87 LEU A C 1
ATOM 688 O O . LEU A 1 87 ? 39.892 2.485 -16.149 1.00 79.19 87 LEU A O 1
ATOM 692 N N . PHE A 1 88 ? 40.759 1.284 -17.835 1.00 78.06 88 PHE A N 1
ATOM 693 C CA . PHE A 1 88 ? 39.534 0.521 -18.100 1.00 78.06 88 PHE A CA 1
ATOM 694 C C . PHE A 1 88 ? 39.213 -0.503 -16.999 1.00 78.06 88 PHE A C 1
ATOM 696 O O . PHE A 1 88 ? 38.045 -0.664 -16.646 1.00 78.06 88 PHE A O 1
ATOM 703 N N . VAL A 1 89 ? 40.225 -1.137 -16.393 1.00 80.69 89 VAL A N 1
ATOM 704 C CA . VAL A 1 89 ? 40.049 -1.994 -15.203 1.00 80.69 89 VAL A CA 1
ATOM 705 C C . VAL A 1 89 ? 39.511 -1.180 -14.021 1.00 80.69 89 VAL A C 1
ATOM 707 O O . VAL A 1 89 ? 38.560 -1.601 -13.362 1.00 80.69 89 VAL A O 1
ATOM 710 N N . LEU A 1 90 ? 40.060 0.018 -13.785 1.00 82.88 90 LEU A N 1
ATOM 711 C CA . LEU A 1 90 ? 39.566 0.937 -12.756 1.00 82.88 90 LEU A CA 1
ATOM 712 C C . LEU A 1 90 ? 38.111 1.353 -13.023 1.00 82.88 90 LEU A C 1
ATOM 714 O O . LEU A 1 90 ? 37.308 1.418 -12.094 1.00 82.88 90 LEU A O 1
ATOM 718 N N . CYS A 1 91 ? 37.759 1.584 -14.289 1.00 81.94 91 CYS A N 1
ATOM 719 C CA . CYS A 1 91 ? 36.387 1.867 -14.703 1.00 81.94 91 CYS A CA 1
ATOM 720 C C . CYS A 1 91 ? 35.429 0.726 -14.358 1.00 81.94 91 CYS A C 1
ATOM 722 O O . CYS A 1 91 ? 34.404 0.974 -13.722 1.00 81.94 91 CYS A O 1
ATOM 724 N N . GLY A 1 92 ? 35.803 -0.520 -14.656 1.00 80.44 92 GLY A N 1
ATOM 725 C CA . GLY A 1 92 ? 35.024 -1.682 -14.240 1.00 80.44 92 GLY A CA 1
ATOM 726 C C . GLY A 1 92 ? 34.847 -1.767 -12.714 1.00 80.44 92 GLY A C 1
ATOM 727 O O . GLY A 1 92 ? 33.736 -1.950 -12.209 1.00 80.44 92 GLY A O 1
ATOM 728 N N . ALA A 1 93 ? 35.906 -1.541 -11.935 1.00 85.12 93 ALA A N 1
ATOM 729 C CA . ALA A 1 93 ? 35.812 -1.588 -10.473 1.00 85.12 93 ALA A CA 1
ATOM 730 C C . ALA A 1 93 ? 34.802 -0.566 -9.905 1.00 85.12 93 ALA A C 1
ATOM 732 O O . ALA A 1 93 ? 34.010 -0.899 -9.021 1.00 85.12 93 ALA A O 1
ATOM 733 N N . PHE A 1 94 ? 34.776 0.658 -10.447 1.00 84.06 94 PHE A N 1
ATOM 734 C CA . PHE A 1 94 ? 33.796 1.679 -10.060 1.00 84.06 94 PHE A CA 1
ATOM 735 C C . PHE A 1 94 ? 32.363 1.318 -10.476 1.00 84.06 94 PHE A C 1
ATOM 737 O O . PHE A 1 94 ? 31.441 1.555 -9.694 1.00 84.06 94 PHE A O 1
ATOM 744 N N . MET A 1 95 ? 32.174 0.699 -11.649 1.00 82.19 95 MET A N 1
ATOM 745 C CA . MET A 1 95 ? 30.863 0.183 -12.072 1.00 82.19 95 MET A CA 1
ATOM 746 C C . MET A 1 95 ? 30.332 -0.864 -11.085 1.00 82.19 95 MET A C 1
ATOM 748 O O . MET A 1 95 ? 29.190 -0.770 -10.655 1.00 82.19 95 MET A O 1
ATOM 752 N N . ILE A 1 96 ? 31.171 -1.807 -10.639 1.00 85.44 96 ILE A N 1
ATOM 753 C CA . ILE A 1 96 ? 30.767 -2.814 -9.639 1.00 85.44 96 ILE A CA 1
ATOM 754 C C . ILE A 1 96 ? 30.325 -2.133 -8.336 1.00 85.44 96 ILE A C 1
ATOM 756 O O . ILE A 1 96 ? 29.288 -2.484 -7.775 1.00 85.44 96 ILE A O 1
ATOM 760 N N . GLY A 1 97 ? 31.079 -1.133 -7.867 1.00 84.56 97 GLY A N 1
ATOM 761 C CA . GLY A 1 97 ? 30.728 -0.367 -6.669 1.00 84.56 97 GLY A CA 1
ATOM 762 C C . GLY A 1 97 ? 29.380 0.354 -6.786 1.00 84.56 97 GLY A C 1
ATOM 763 O O . GLY A 1 97 ? 28.575 0.308 -5.853 1.00 84.56 97 GLY A O 1
ATOM 764 N N . GLN A 1 98 ? 29.107 0.975 -7.938 1.00 85.06 98 GLN A N 1
ATOM 765 C CA . GLN A 1 98 ? 27.819 1.613 -8.222 1.00 85.06 98 GLN A CA 1
ATOM 766 C C . GLN A 1 98 ? 26.688 0.588 -8.222 1.00 85.06 98 GLN A C 1
ATOM 768 O O . GLN A 1 98 ? 25.689 0.787 -7.528 1.00 85.06 98 GLN A O 1
ATOM 773 N N . SER A 1 99 ? 26.844 -0.523 -8.936 1.00 85.38 99 SER A N 1
ATOM 774 C CA . SER A 1 99 ? 25.773 -1.502 -9.083 1.00 85.38 99 SER A CA 1
ATOM 775 C C . SER A 1 99 ? 25.456 -2.231 -7.768 1.00 85.38 99 SER A C 1
ATOM 777 O O . SER A 1 99 ? 24.290 -2.484 -7.461 1.00 85.38 99 SER A O 1
ATOM 779 N N . ILE A 1 100 ? 26.456 -2.479 -6.910 1.00 85.62 100 ILE A N 1
ATOM 780 C CA . ILE A 1 100 ? 26.237 -2.990 -5.542 1.00 85.62 100 ILE A CA 1
ATOM 781 C C . ILE A 1 100 ? 25.432 -1.986 -4.705 1.00 85.62 100 ILE A C 1
ATOM 783 O O . ILE A 1 100 ? 24.512 -2.379 -3.978 1.00 85.62 100 ILE A O 1
ATOM 787 N N . MET A 1 101 ? 25.734 -0.689 -4.813 1.00 82.75 101 MET A N 1
ATOM 788 C CA . MET A 1 101 ? 24.960 0.359 -4.144 1.00 82.75 101 MET A CA 1
ATOM 789 C C . MET A 1 101 ? 23.527 0.434 -4.695 1.00 82.75 101 MET A C 1
ATOM 791 O O . MET A 1 101 ? 22.586 0.577 -3.918 1.00 82.75 101 MET A O 1
ATOM 795 N N . GLY A 1 102 ? 23.334 0.263 -6.006 1.00 79.50 102 GLY A N 1
ATOM 796 C CA . GLY A 1 102 ? 22.014 0.203 -6.641 1.00 79.50 102 GLY A CA 1
ATOM 797 C C . GLY A 1 102 ? 21.168 -0.973 -6.149 1.00 79.50 102 GLY A C 1
ATOM 798 O O . GLY A 1 102 ? 20.024 -0.773 -5.745 1.00 79.50 102 GLY A O 1
ATOM 799 N N . ILE A 1 103 ? 21.742 -2.179 -6.056 1.00 80.62 103 ILE A N 1
ATOM 800 C CA . ILE A 1 103 ? 21.080 -3.358 -5.460 1.00 80.62 103 ILE A CA 1
ATOM 801 C C . ILE A 1 103 ? 20.775 -3.123 -3.975 1.00 80.62 103 ILE A C 1
ATOM 803 O O . ILE A 1 103 ? 19.698 -3.470 -3.494 1.00 80.62 103 ILE A O 1
ATOM 807 N N . SER A 1 104 ? 21.688 -2.481 -3.243 1.00 79.69 104 SER A N 1
ATOM 808 C CA . SER A 1 104 ? 21.460 -2.119 -1.839 1.00 79.69 104 SER A CA 1
ATOM 809 C C . SER A 1 104 ? 20.288 -1.143 -1.699 1.00 79.69 104 SER A C 1
ATOM 811 O O . SER A 1 104 ? 19.457 -1.299 -0.806 1.00 79.69 104 SER A O 1
ATOM 813 N N . ILE A 1 105 ? 20.168 -0.175 -2.615 1.00 75.06 105 ILE A N 1
ATOM 814 C CA . ILE A 1 105 ? 19.025 0.736 -2.685 1.00 75.06 105 ILE A CA 1
ATOM 815 C C . ILE A 1 105 ? 17.746 -0.042 -2.982 1.00 75.06 105 ILE A C 1
ATOM 817 O O . ILE A 1 105 ? 16.798 0.161 -2.240 1.00 75.06 105 ILE A O 1
ATOM 821 N N . VAL A 1 106 ? 17.718 -0.964 -3.957 1.00 73.94 106 VAL A N 1
ATOM 822 C CA . VAL A 1 106 ? 16.556 -1.841 -4.248 1.00 73.94 106 VAL A CA 1
ATOM 823 C C . VAL A 1 106 ? 16.080 -2.567 -2.994 1.00 73.94 106 VAL A C 1
ATOM 825 O O . VAL A 1 106 ? 14.890 -2.571 -2.704 1.00 73.94 106 VAL A O 1
ATOM 828 N N . VAL A 1 107 ? 16.994 -3.181 -2.245 1.00 72.81 107 VAL A N 1
ATOM 829 C CA . VAL A 1 107 ? 16.640 -3.970 -1.055 1.00 72.81 107 VAL A CA 1
ATOM 830 C C . VAL A 1 107 ? 16.098 -3.079 0.069 1.00 72.81 107 VAL A C 1
ATOM 832 O O . VAL A 1 107 ? 15.267 -3.513 0.869 1.00 72.81 107 VAL A O 1
ATOM 835 N N . LEU A 1 108 ? 16.556 -1.828 0.135 1.00 65.94 108 LEU A N 1
ATOM 836 C CA . LEU A 1 108 ? 16.162 -0.879 1.170 1.00 65.94 108 LEU A CA 1
ATOM 837 C C . LEU A 1 108 ? 14.931 -0.056 0.795 1.00 65.94 108 LEU A C 1
ATOM 839 O O . LEU A 1 108 ? 14.180 0.311 1.699 1.00 65.94 108 LEU A O 1
ATOM 843 N N . ILE A 1 109 ? 14.717 0.267 -0.482 1.00 63.91 109 ILE A N 1
ATOM 844 C CA . ILE A 1 109 ? 13.626 1.129 -0.931 1.00 63.91 109 ILE A CA 1
ATOM 845 C C . ILE A 1 109 ? 12.306 0.354 -0.953 1.00 63.91 109 ILE A C 1
ATOM 847 O O . ILE A 1 109 ? 12.245 -0.832 -1.234 1.00 63.91 109 ILE A O 1
ATOM 851 N N . ASN A 1 110 ? 11.222 1.021 -0.583 1.00 59.34 110 ASN A N 1
ATOM 852 C CA . ASN A 1 110 ? 9.847 0.540 -0.625 1.00 59.34 110 ASN A CA 1
ATOM 853 C C . ASN A 1 110 ? 8.937 1.764 -0.841 1.00 59.34 110 ASN A C 1
ATOM 855 O O . ASN A 1 110 ? 9.301 2.885 -0.471 1.00 59.34 110 ASN A O 1
ATOM 859 N N . GLU A 1 111 ? 7.728 1.568 -1.361 1.00 49.16 111 GLU A N 1
ATOM 860 C CA . GLU A 1 111 ? 6.695 2.597 -1.566 1.00 49.16 111 GLU A CA 1
ATOM 861 C C . GLU A 1 111 ? 6.527 3.518 -0.343 1.00 49.16 111 GLU A C 1
ATOM 863 O O . GLU A 1 111 ? 6.402 4.736 -0.463 1.00 49.16 111 GLU A O 1
ATOM 868 N N . LYS A 1 112 ? 6.648 2.940 0.858 1.00 44.31 112 LYS A N 1
ATOM 869 C CA . LYS A 1 112 ? 6.471 3.618 2.153 1.00 44.31 112 LYS A CA 1
ATOM 870 C C . LYS A 1 112 ? 7.691 4.403 2.644 1.00 44.31 112 LYS A C 1
ATOM 872 O O . LYS A 1 112 ? 7.576 5.243 3.538 1.00 44.31 112 LYS A O 1
ATOM 877 N N . ASN A 1 113 ? 8.885 4.117 2.127 1.00 48.81 113 ASN A N 1
ATOM 878 C CA . ASN A 1 113 ? 10.137 4.728 2.586 1.00 48.81 113 ASN A CA 1
ATOM 879 C C . ASN A 1 113 ? 10.883 5.508 1.491 1.00 48.81 113 ASN A C 1
ATOM 881 O O . ASN A 1 113 ? 11.909 6.116 1.806 1.00 48.81 113 ASN A O 1
ATOM 885 N N . ARG A 1 114 ? 10.345 5.553 0.261 1.00 50.62 114 ARG A N 1
ATOM 886 C CA . ARG A 1 114 ? 10.915 6.283 -0.883 1.00 50.62 114 ARG A CA 1
ATOM 887 C C . ARG A 1 114 ? 11.168 7.766 -0.590 1.00 50.62 114 ARG A C 1
ATOM 889 O O . ARG A 1 114 ? 12.114 8.347 -1.097 1.00 50.62 114 ARG A O 1
ATOM 896 N N . LEU A 1 115 ? 10.360 8.354 0.296 1.00 45.22 115 LEU A N 1
ATOM 897 C CA . LEU A 1 115 ? 10.469 9.748 0.750 1.00 45.22 115 LEU A CA 1
ATOM 898 C C . LEU A 1 115 ? 11.226 9.885 2.082 1.00 45.22 115 LEU A C 1
ATOM 900 O O . LEU A 1 115 ? 11.178 10.926 2.733 1.00 45.22 115 LEU A O 1
ATOM 904 N N . SER A 1 116 ? 11.878 8.820 2.555 1.00 50.38 116 SER A N 1
ATOM 905 C CA . SER A 1 116 ? 12.684 8.888 3.771 1.00 50.38 116 SER A CA 1
ATOM 906 C C . SER A 1 116 ? 14.016 9.579 3.505 1.00 50.38 116 SER A C 1
ATOM 908 O O . SER A 1 116 ? 14.651 9.368 2.477 1.00 50.38 116 SER A O 1
ATOM 910 N N . GLU A 1 117 ? 14.470 10.366 4.477 1.00 53.72 117 GLU A N 1
ATOM 911 C CA . GLU A 1 117 ? 15.726 11.108 4.378 1.00 53.72 117 GLU A CA 1
ATOM 912 C C . GLU A 1 117 ? 16.943 10.186 4.183 1.00 53.72 117 GLU A C 1
ATOM 914 O O . GLU A 1 117 ? 17.861 10.528 3.449 1.00 53.72 117 GLU A O 1
ATOM 919 N N . ILE A 1 118 ? 16.925 8.984 4.771 1.00 60.19 118 ILE A N 1
ATOM 920 C CA . ILE A 1 118 ? 17.982 7.971 4.609 1.00 60.19 118 ILE A CA 1
ATOM 921 C C . ILE A 1 118 ? 18.059 7.496 3.157 1.00 60.19 118 ILE A C 1
ATOM 923 O O . ILE A 1 118 ? 19.143 7.427 2.590 1.00 60.19 118 ILE A O 1
ATOM 927 N N . ILE A 1 119 ? 16.911 7.206 2.544 1.00 63.66 119 ILE A N 1
ATOM 928 C CA . ILE A 1 119 ? 16.838 6.780 1.144 1.00 63.66 119 ILE A CA 1
ATOM 929 C C . ILE A 1 119 ? 17.228 7.931 0.219 1.00 63.66 119 ILE A C 1
ATOM 931 O O . ILE A 1 119 ? 18.001 7.727 -0.708 1.00 63.66 119 ILE A O 1
ATOM 935 N N . GLY A 1 120 ? 16.794 9.156 0.523 1.00 61.22 120 GLY A N 1
ATOM 936 C CA . GLY A 1 120 ? 17.246 10.353 -0.186 1.00 61.22 120 GLY A CA 1
ATOM 937 C C . GLY A 1 120 ? 18.767 10.543 -0.124 1.00 61.22 120 GLY A C 1
ATOM 938 O O . GLY A 1 120 ? 19.374 10.869 -1.143 1.00 61.22 120 GLY A O 1
ATOM 939 N N . ARG A 1 121 ? 19.392 10.285 1.036 1.00 70.31 121 ARG A N 1
ATOM 940 C CA . ARG A 1 121 ? 20.855 10.308 1.219 1.00 70.31 121 ARG A CA 1
ATOM 941 C C . ARG A 1 121 ? 21.554 9.157 0.487 1.00 70.31 121 ARG A C 1
ATOM 943 O O . ARG A 1 121 ? 22.584 9.400 -0.120 1.00 70.31 121 ARG A O 1
ATOM 950 N N . LEU A 1 122 ? 21.004 7.941 0.492 1.00 70.62 122 LEU A N 1
ATOM 951 C CA . LEU A 1 122 ? 21.559 6.797 -0.250 1.00 70.62 122 LEU A CA 1
ATOM 952 C C . LEU A 1 122 ? 21.493 7.009 -1.764 1.00 70.62 122 LEU A C 1
ATOM 954 O O . LEU A 1 122 ? 22.488 6.796 -2.447 1.00 70.62 122 LEU A O 1
ATOM 958 N N . ILE A 1 123 ? 20.358 7.494 -2.274 1.00 72.38 123 ILE A N 1
ATOM 959 C CA . ILE A 1 123 ? 20.203 7.885 -3.681 1.00 72.38 123 ILE A CA 1
ATOM 960 C C . ILE A 1 123 ? 21.176 9.020 -4.017 1.00 72.38 123 ILE A C 1
ATOM 962 O O . ILE A 1 123 ? 21.817 8.987 -5.056 1.00 72.38 123 ILE A O 1
ATOM 966 N N . PHE A 1 124 ? 21.360 9.995 -3.120 1.00 72.88 124 PHE A N 1
ATOM 967 C CA . PHE A 1 124 ? 22.371 11.040 -3.300 1.00 72.88 124 PHE A CA 1
ATOM 968 C C . PHE A 1 124 ? 23.794 10.484 -3.380 1.00 72.88 124 PHE A C 1
ATOM 970 O O . PHE A 1 124 ? 24.536 10.862 -4.280 1.00 72.88 124 PHE A O 1
ATOM 977 N N . THR A 1 125 ? 24.167 9.558 -2.497 1.00 76.88 125 THR A N 1
ATOM 978 C CA . THR A 1 125 ? 25.464 8.875 -2.562 1.00 76.88 125 THR A CA 1
ATOM 979 C C . THR A 1 125 ? 25.618 8.081 -3.862 1.00 76.88 125 THR A C 1
ATOM 981 O O . THR A 1 125 ? 26.689 8.113 -4.464 1.00 76.88 125 THR A O 1
ATOM 984 N N . TYR A 1 126 ? 24.555 7.418 -4.325 1.00 82.00 126 TYR A N 1
ATOM 985 C CA . TYR A 1 126 ? 24.525 6.724 -5.613 1.00 82.00 126 TYR A CA 1
ATOM 986 C C . TYR A 1 126 ? 24.756 7.691 -6.779 1.00 82.00 126 TYR A C 1
ATOM 988 O O . TYR A 1 126 ? 25.635 7.436 -7.591 1.00 82.00 126 TYR A O 1
ATOM 996 N N . ASP A 1 127 ? 24.092 8.851 -6.816 1.00 74.12 127 ASP A N 1
ATOM 997 C CA . ASP A 1 127 ? 24.322 9.838 -7.882 1.00 74.12 127 ASP A CA 1
ATOM 998 C C . ASP A 1 127 ? 25.729 10.443 -7.844 1.00 74.12 127 ASP A C 1
ATOM 1000 O O . ASP A 1 127 ? 26.293 10.752 -8.890 1.00 74.12 127 ASP A O 1
ATOM 1004 N N . VAL A 1 128 ? 26.301 10.645 -6.650 1.00 78.81 128 VAL A N 1
ATOM 1005 C CA . VAL A 1 128 ? 27.691 11.107 -6.504 1.00 78.81 128 VAL A CA 1
ATOM 1006 C C . VAL A 1 128 ? 28.647 10.072 -7.094 1.00 78.81 128 VAL A C 1
ATOM 1008 O O . VAL A 1 128 ? 29.583 10.433 -7.806 1.00 78.81 128 VAL A O 1
ATOM 1011 N N . LEU A 1 129 ? 28.391 8.785 -6.855 1.00 80.31 129 LEU A N 1
ATOM 1012 C CA . LEU A 1 129 ? 29.178 7.697 -7.422 1.00 80.31 129 LEU A CA 1
ATOM 1013 C C . LEU A 1 129 ? 28.997 7.595 -8.946 1.00 80.31 129 LEU A C 1
ATOM 1015 O O . LEU A 1 129 ? 29.993 7.479 -9.660 1.00 80.31 129 LEU A O 1
ATOM 1019 N N . SER A 1 130 ? 27.770 7.747 -9.453 1.00 79.50 130 SER A N 1
ATOM 1020 C CA . SER A 1 130 ? 27.472 7.818 -10.891 1.00 79.50 130 SER A CA 1
ATOM 1021 C C . SER A 1 130 ? 28.129 9.026 -11.564 1.00 79.50 130 SER A C 1
ATOM 1023 O O . SER A 1 130 ? 28.612 8.925 -12.690 1.00 79.50 130 SER A O 1
ATOM 1025 N N . PHE A 1 131 ? 28.222 10.166 -10.874 1.00 78.31 131 PHE A N 1
ATOM 1026 C CA . PHE A 1 131 ? 28.946 11.341 -11.359 1.00 78.31 131 PHE A CA 1
ATOM 1027 C C . PHE A 1 131 ? 30.457 11.082 -11.455 1.00 78.31 131 PHE A C 1
ATOM 1029 O O . PHE A 1 131 ? 31.070 11.384 -12.480 1.00 78.31 131 PHE A O 1
ATOM 1036 N N . CYS A 1 132 ? 31.058 10.472 -10.427 1.00 80.69 132 CYS A N 1
ATOM 1037 C CA . CYS A 1 132 ? 32.464 10.056 -10.456 1.00 80.69 132 CYS A CA 1
ATOM 1038 C C . CYS A 1 132 ? 32.742 9.057 -11.590 1.00 80.69 132 CYS A C 1
ATOM 1040 O O . CYS A 1 132 ? 33.745 9.188 -12.293 1.00 80.69 132 CYS A O 1
ATOM 1042 N N . LEU A 1 133 ? 31.838 8.099 -11.814 1.00 82.25 133 LEU A N 1
ATOM 1043 C CA . LEU A 1 133 ? 31.923 7.163 -12.934 1.00 82.25 133 LEU A CA 1
ATOM 1044 C C . LEU A 1 133 ? 31.800 7.886 -14.287 1.00 82.25 133 LEU A C 1
ATOM 1046 O O . LEU A 1 133 ? 32.558 7.596 -15.209 1.00 82.25 133 LEU A O 1
ATOM 1050 N N . GLY A 1 134 ? 30.923 8.888 -14.391 1.00 77.25 134 GLY A N 1
ATOM 1051 C CA . GLY A 1 134 ? 30.818 9.762 -15.561 1.00 77.25 134 GLY A CA 1
ATOM 1052 C C . GLY A 1 134 ? 32.131 10.483 -15.889 1.00 77.25 134 GLY A C 1
ATOM 1053 O O . GLY A 1 134 ? 32.556 10.487 -17.044 1.00 77.25 134 GLY A O 1
ATOM 1054 N N . LEU A 1 135 ? 32.829 11.025 -14.883 1.00 80.00 135 LEU A N 1
ATOM 1055 C CA . LEU A 1 135 ? 34.161 11.625 -15.064 1.00 80.00 135 LEU A CA 1
ATOM 1056 C C . LEU A 1 135 ? 35.190 10.600 -15.561 1.00 80.00 135 LEU A C 1
ATOM 1058 O O . LEU A 1 135 ? 36.019 10.915 -16.417 1.00 80.00 135 LEU A O 1
ATOM 1062 N N . LEU A 1 136 ? 35.114 9.366 -15.065 1.00 80.50 136 LEU A N 1
ATOM 1063 C CA . LEU A 1 136 ? 35.992 8.278 -15.478 1.00 80.50 136 LEU A CA 1
ATOM 1064 C C . LEU A 1 136 ? 35.714 7.834 -16.922 1.00 80.50 136 LEU A C 1
ATOM 1066 O O . LEU A 1 136 ? 36.660 7.595 -17.671 1.00 80.50 136 LEU A O 1
ATOM 1070 N N . TYR A 1 137 ? 34.451 7.811 -17.359 1.00 76.81 137 TYR A N 1
ATOM 1071 C CA . TYR A 1 137 ? 34.089 7.576 -18.761 1.00 76.81 137 TYR A CA 1
ATOM 1072 C C . TYR A 1 137 ? 34.563 8.696 -19.688 1.00 76.81 137 TYR A C 1
ATOM 1074 O O . TYR A 1 137 ? 35.039 8.414 -20.790 1.00 76.81 137 TYR A O 1
ATOM 1082 N N . VAL A 1 138 ? 34.501 9.957 -19.250 1.00 76.12 138 VAL A N 1
ATOM 1083 C CA . VAL A 1 138 ? 35.085 11.086 -19.992 1.00 76.12 138 VAL A CA 1
ATOM 1084 C C . VAL A 1 138 ? 36.601 10.923 -20.107 1.00 76.12 138 VAL A C 1
ATOM 1086 O O . VAL A 1 138 ? 37.140 11.094 -21.198 1.00 76.12 138 VAL A O 1
ATOM 1089 N N . ALA A 1 139 ? 37.286 10.523 -19.032 1.00 75.81 139 ALA A N 1
ATOM 1090 C CA . ALA A 1 139 ? 38.722 10.248 -19.056 1.00 75.81 139 ALA A CA 1
ATOM 1091 C C . ALA A 1 139 ? 39.069 9.081 -19.996 1.00 75.81 139 ALA A C 1
ATOM 1093 O O . ALA A 1 139 ? 39.969 9.212 -20.822 1.00 75.81 139 ALA A O 1
ATOM 1094 N N . CYS A 1 140 ? 38.315 7.980 -19.945 1.00 74.00 140 CYS A N 1
ATOM 1095 C CA . CYS A 1 140 ? 38.454 6.846 -20.863 1.00 74.00 140 CYS A CA 1
ATOM 1096 C C . CYS A 1 140 ? 38.246 7.271 -22.324 1.00 74.00 140 CYS A C 1
ATOM 1098 O O . CYS A 1 140 ? 39.019 6.895 -23.201 1.00 74.00 140 CYS A O 1
ATOM 1100 N N . THR A 1 141 ? 37.238 8.109 -22.582 1.00 71.88 141 THR A N 1
ATOM 1101 C CA . THR A 1 141 ? 36.940 8.641 -23.918 1.00 71.88 141 THR A CA 1
ATOM 1102 C C . THR A 1 141 ? 38.052 9.567 -24.402 1.00 71.88 141 THR A C 1
ATOM 1104 O O . THR A 1 141 ? 38.470 9.466 -25.551 1.00 71.88 141 THR A O 1
ATOM 1107 N N . ALA A 1 142 ? 38.569 10.447 -23.542 1.00 69.19 142 ALA A N 1
ATOM 1108 C CA . ALA A 1 142 ? 39.661 11.364 -23.860 1.00 69.19 142 ALA A CA 1
ATOM 1109 C C . ALA A 1 142 ? 40.965 10.608 -24.159 1.00 69.19 142 ALA A C 1
ATOM 1111 O O . ALA A 1 142 ? 41.594 10.852 -25.184 1.00 69.19 142 ALA A O 1
ATOM 1112 N N . VAL A 1 143 ? 41.330 9.636 -23.320 1.00 69.00 143 VAL A N 1
ATOM 1113 C CA . VAL A 1 143 ? 42.529 8.798 -23.493 1.00 69.00 143 VAL A CA 1
ATOM 1114 C C . VAL A 1 143 ? 42.429 7.928 -24.749 1.00 69.00 143 VAL A C 1
ATOM 1116 O O . VAL A 1 143 ? 43.432 7.735 -25.428 1.00 69.00 143 VAL A O 1
ATOM 1119 N N . ALA A 1 144 ? 41.230 7.453 -25.097 1.00 63.72 144 ALA A N 1
ATOM 1120 C CA . ALA A 1 144 ? 40.997 6.680 -26.316 1.00 63.72 144 ALA A CA 1
ATOM 1121 C C . ALA A 1 144 ? 40.843 7.537 -27.592 1.00 63.72 144 ALA A C 1
ATOM 1123 O O . ALA A 1 144 ? 40.948 7.004 -28.694 1.00 63.72 144 ALA A O 1
ATOM 1124 N N . SER A 1 145 ? 40.567 8.845 -27.476 1.00 59.22 145 SER A N 1
ATOM 1125 C CA . SER A 1 145 ? 40.386 9.760 -28.623 1.00 59.22 145 SER A CA 1
ATOM 1126 C C . SER A 1 145 ? 41.613 10.613 -28.934 1.00 59.22 145 SER A C 1
ATOM 1128 O O . SER A 1 145 ? 41.818 10.988 -30.091 1.00 59.22 145 SER A O 1
ATOM 1130 N N . VAL A 1 146 ? 42.459 10.895 -27.942 1.00 57.25 146 VAL A N 1
ATOM 1131 C CA . VAL A 1 146 ? 43.814 11.383 -28.188 1.00 57.25 146 VAL A CA 1
ATOM 1132 C C . VAL A 1 146 ? 44.572 10.225 -28.822 1.00 57.25 146 VAL A C 1
ATOM 1134 O O . VAL A 1 146 ? 44.790 9.209 -28.173 1.00 57.25 146 VAL A O 1
ATOM 1137 N N . LYS A 1 147 ? 44.939 10.363 -30.103 1.00 51.41 147 LYS A N 1
ATOM 1138 C CA . LYS A 1 147 ? 45.880 9.464 -30.783 1.00 51.41 147 LYS A CA 1
ATOM 1139 C C . LYS A 1 147 ? 47.121 9.309 -29.898 1.00 51.41 147 LYS A C 1
ATOM 1141 O O . LYS A 1 147 ? 48.030 10.132 -29.961 1.00 51.41 147 LYS A O 1
ATOM 1146 N N . PHE A 1 148 ? 47.174 8.257 -29.086 1.00 48.62 148 PHE A N 1
ATOM 1147 C CA . PHE A 1 148 ? 48.455 7.664 -28.763 1.00 48.62 148 PHE A CA 1
ATOM 1148 C C . PHE A 1 148 ? 49.024 7.239 -30.106 1.00 48.62 148 PHE A C 1
ATOM 1150 O O . PHE A 1 148 ? 48.327 6.599 -30.895 1.00 48.62 148 PHE A O 1
ATOM 1157 N N . ASP A 1 149 ? 50.245 7.670 -30.394 1.00 42.34 149 ASP A N 1
ATOM 1158 C CA . ASP A 1 149 ? 51.008 7.320 -31.590 1.00 42.34 149 ASP A CA 1
ATOM 1159 C C . ASP A 1 149 ? 51.429 5.837 -31.495 1.00 42.34 149 ASP A C 1
ATOM 1161 O O . ASP A 1 149 ? 52.600 5.468 -31.494 1.00 42.34 149 ASP A O 1
ATOM 1165 N N . TYR A 1 150 ? 50.431 4.977 -31.290 1.00 43.72 150 TYR A N 1
ATOM 1166 C CA . TYR A 1 150 ? 50.534 3.542 -31.211 1.00 43.72 150 TYR A CA 1
ATOM 1167 C C . TYR A 1 150 ? 50.843 3.081 -32.627 1.00 43.72 150 TYR A C 1
ATOM 1169 O O . TYR A 1 150 ? 50.017 3.213 -33.531 1.00 43.72 150 TYR A O 1
ATOM 1177 N N . LYS A 1 151 ? 52.067 2.598 -32.831 1.00 41.16 151 LYS A N 1
ATOM 1178 C CA . LYS A 1 151 ? 52.433 1.832 -34.017 1.00 41.16 151 LYS A CA 1
ATOM 1179 C C . LYS A 1 151 ? 52.141 0.368 -33.692 1.00 41.16 151 LYS A C 1
ATOM 1181 O O . LYS A 1 151 ? 53.009 -0.274 -33.099 1.00 41.16 151 LYS A O 1
ATOM 1186 N N . PRO A 1 152 ? 50.943 -0.163 -33.999 1.00 45.34 152 PRO A N 1
ATOM 1187 C CA . PRO A 1 152 ? 50.749 -1.602 -33.931 1.00 45.34 152 PRO A CA 1
ATOM 1188 C C . PRO A 1 152 ? 51.757 -2.262 -34.879 1.00 45.34 152 PRO A C 1
ATOM 1190 O O . PRO A 1 152 ? 52.080 -1.702 -35.929 1.00 45.34 152 PRO A O 1
ATOM 1193 N N . MET A 1 153 ? 52.265 -3.442 -34.521 1.00 39.41 153 MET A N 1
ATOM 1194 C CA . MET A 1 153 ? 52.939 -4.275 -35.518 1.00 39.41 153 MET A CA 1
ATOM 1195 C C . MET A 1 153 ? 51.983 -4.531 -36.690 1.00 39.41 153 MET A C 1
ATOM 1197 O O . MET A 1 153 ? 50.778 -4.711 -36.483 1.00 39.41 153 MET A O 1
ATOM 1201 N N . ASP A 1 154 ? 52.526 -4.558 -37.909 1.00 39.44 154 ASP A N 1
ATOM 1202 C CA . ASP A 1 154 ? 51.778 -4.874 -39.126 1.00 39.44 154 ASP A CA 1
ATOM 1203 C C . ASP A 1 154 ? 50.926 -6.143 -38.921 1.00 39.44 154 ASP A C 1
ATOM 1205 O O . ASP A 1 154 ? 51.452 -7.227 -38.674 1.00 39.44 154 ASP A O 1
ATOM 1209 N N . GLY A 1 155 ? 49.596 -5.996 -38.991 1.00 45.00 155 GLY A N 1
ATOM 1210 C CA . GLY A 1 155 ? 48.623 -7.091 -38.846 1.00 45.00 155 GLY A CA 1
ATOM 1211 C C . GLY A 1 155 ? 47.720 -7.033 -37.605 1.00 45.00 155 GLY A C 1
ATOM 1212 O O . GLY A 1 155 ? 46.670 -7.674 -37.596 1.00 45.00 155 GLY A O 1
ATOM 1213 N N . LEU A 1 156 ? 48.039 -6.220 -36.593 1.00 43.62 156 LEU A N 1
ATOM 1214 C CA . LEU A 1 156 ? 47.236 -6.084 -35.370 1.00 43.62 156 LEU A CA 1
ATOM 1215 C C . LEU A 1 156 ? 46.270 -4.885 -35.436 1.00 43.62 156 LEU A C 1
ATOM 1217 O O . LEU A 1 156 ? 46.614 -3.750 -35.117 1.00 43.62 156 LEU A O 1
ATOM 1221 N N . ASN A 1 157 ? 45.020 -5.133 -35.837 1.00 44.28 157 ASN A N 1
ATOM 1222 C CA . ASN A 1 157 ? 43.943 -4.136 -35.753 1.00 44.28 157 ASN A CA 1
ATOM 1223 C C . ASN A 1 157 ? 43.405 -4.054 -34.316 1.00 44.28 157 ASN A C 1
ATOM 1225 O O . ASN A 1 157 ? 42.445 -4.760 -34.006 1.00 44.28 157 ASN A O 1
ATOM 1229 N N . GLU A 1 158 ? 43.970 -3.223 -33.446 1.00 49.91 158 GLU A N 1
ATOM 1230 C CA . GLU A 1 158 ? 43.488 -3.095 -32.063 1.00 49.91 158 GLU A CA 1
ATOM 1231 C C . GLU A 1 158 ? 42.553 -1.895 -31.837 1.00 49.91 158 GLU A C 1
ATOM 1233 O O . GLU A 1 158 ? 42.793 -0.783 -32.295 1.00 49.91 158 GLU A O 1
ATOM 1238 N N . ILE A 1 159 ? 41.479 -2.202 -31.098 1.00 49.78 159 ILE A N 1
ATOM 1239 C CA . ILE A 1 159 ? 40.381 -1.376 -30.568 1.00 49.78 159 ILE A CA 1
ATOM 1240 C C . ILE A 1 159 ? 39.475 -0.694 -31.621 1.00 49.78 159 ILE A C 1
ATOM 1242 O O . ILE A 1 159 ? 39.869 0.253 -32.300 1.00 49.78 159 ILE A O 1
ATOM 1246 N N . PRO A 1 160 ? 38.198 -1.116 -31.749 1.00 49.06 160 PRO A N 1
ATOM 1247 C CA . PRO A 1 160 ? 37.270 -0.480 -32.673 1.00 49.06 160 PRO A CA 1
ATOM 1248 C C . PRO A 1 160 ? 36.914 0.949 -32.224 1.00 49.06 160 PRO A C 1
ATOM 1250 O O . PRO A 1 160 ? 36.533 1.188 -31.079 1.00 49.06 160 PRO A O 1
ATOM 1253 N N . ILE A 1 161 ? 36.940 1.884 -33.182 1.00 44.91 161 ILE A N 1
ATOM 1254 C CA . ILE A 1 161 ? 36.566 3.315 -33.067 1.00 44.91 161 ILE A CA 1
ATOM 1255 C C . ILE A 1 161 ? 35.146 3.524 -32.483 1.00 44.91 161 ILE A C 1
ATOM 1257 O O . ILE A 1 161 ? 34.775 4.624 -32.083 1.00 44.91 161 ILE A O 1
ATOM 1261 N N . SER A 1 162 ? 34.337 2.465 -32.387 1.00 46.84 162 SER A N 1
ATOM 1262 C CA . SER A 1 162 ? 33.026 2.477 -31.736 1.00 46.84 162 SER A CA 1
ATOM 1263 C C . SER A 1 162 ? 33.077 2.618 -30.209 1.00 46.84 162 SER A C 1
ATOM 1265 O O . SER A 1 162 ? 32.095 3.092 -29.643 1.00 46.84 162 SER A O 1
ATOM 1267 N N . LEU A 1 163 ? 34.176 2.246 -29.532 1.00 53.91 163 LEU A N 1
ATOM 1268 C CA . LEU A 1 163 ? 34.278 2.315 -28.061 1.00 53.91 163 LEU A CA 1
ATOM 1269 C C . LEU A 1 163 ? 34.115 3.745 -27.510 1.00 53.91 163 LEU A C 1
ATOM 1271 O O . LEU A 1 163 ? 33.244 3.950 -26.667 1.00 53.91 163 LEU A O 1
ATOM 1275 N N . PRO A 1 164 ? 34.880 4.754 -27.978 1.00 56.69 164 PRO A N 1
ATOM 1276 C CA . PRO A 1 164 ? 34.774 6.125 -27.466 1.00 56.69 164 PRO A CA 1
ATOM 1277 C C . PRO A 1 164 ? 33.400 6.757 -27.712 1.00 56.69 164 PRO A C 1
ATOM 1279 O O . PRO A 1 164 ? 32.924 7.548 -26.903 1.00 56.69 164 PRO A O 1
ATOM 1282 N N . ILE A 1 165 ? 32.742 6.393 -28.820 1.00 56.19 165 ILE A N 1
ATOM 1283 C CA . ILE A 1 165 ? 31.390 6.864 -29.147 1.00 56.19 165 ILE A CA 1
ATOM 1284 C C . ILE A 1 165 ? 30.381 6.282 -28.154 1.00 56.19 165 ILE A C 1
ATOM 1286 O O . ILE A 1 165 ? 29.555 7.020 -27.627 1.00 56.19 165 ILE A O 1
ATOM 1290 N N . LEU A 1 166 ? 30.475 4.982 -27.857 1.00 58.62 166 LEU A N 1
ATOM 1291 C CA . LEU A 1 166 ? 29.619 4.318 -26.872 1.00 58.62 166 LEU A CA 1
ATOM 1292 C C . LEU A 1 166 ? 29.818 4.913 -25.471 1.00 58.62 166 LEU A C 1
ATOM 1294 O O . LEU A 1 166 ? 28.829 5.269 -24.840 1.00 58.62 166 LEU A O 1
ATOM 1298 N N . PHE A 1 167 ? 31.061 5.143 -25.033 1.00 65.44 167 PHE A N 1
ATOM 1299 C CA . PHE A 1 167 ? 31.337 5.822 -23.758 1.00 65.44 167 PHE A CA 1
ATOM 1300 C C . PHE A 1 167 ? 30.808 7.263 -23.718 1.00 65.44 167 PHE A C 1
ATOM 1302 O O . PHE A 1 167 ? 30.246 7.679 -22.706 1.00 65.44 167 PHE A O 1
ATOM 1309 N N . GLY A 1 168 ? 30.913 8.014 -24.818 1.00 63.97 168 GLY A N 1
ATOM 1310 C CA . GLY A 1 168 ? 30.350 9.362 -24.921 1.00 63.97 168 GLY A CA 1
ATOM 1311 C C . GLY A 1 168 ? 28.821 9.396 -24.813 1.00 63.97 168 GLY A C 1
ATOM 1312 O O . GLY A 1 168 ? 28.272 10.281 -24.155 1.00 63.97 168 GLY A O 1
ATOM 1313 N N . ILE A 1 169 ? 28.123 8.419 -25.404 1.00 64.69 169 ILE A N 1
ATOM 1314 C CA . ILE A 1 169 ? 26.662 8.292 -25.272 1.00 64.69 169 ILE A CA 1
ATOM 1315 C C . ILE A 1 169 ? 26.291 7.898 -23.831 1.00 64.69 169 ILE A C 1
ATOM 1317 O O . ILE A 1 169 ? 25.361 8.480 -23.271 1.00 64.69 169 ILE A O 1
ATOM 1321 N N . THR A 1 170 ? 27.047 6.995 -23.195 1.00 68.88 170 THR A N 1
ATOM 1322 C CA . THR A 1 170 ? 26.850 6.617 -21.784 1.00 68.88 170 THR A CA 1
ATOM 1323 C C . THR A 1 170 ? 26.984 7.819 -20.842 1.00 68.88 170 THR A C 1
ATOM 1325 O O . THR A 1 170 ? 26.157 7.991 -19.951 1.00 68.88 170 THR A O 1
ATOM 1328 N N . VAL A 1 171 ? 27.948 8.718 -21.077 1.00 71.12 171 VAL A N 1
ATOM 1329 C CA . VAL A 1 171 ? 28.075 9.980 -20.317 1.00 71.12 171 VAL A CA 1
ATOM 1330 C C . VAL A 1 171 ? 26.833 10.864 -20.478 1.00 71.12 171 VAL A C 1
ATOM 1332 O O . VAL A 1 171 ? 26.353 11.442 -19.502 1.00 71.12 171 VAL A O 1
ATOM 1335 N N . GLY A 1 172 ? 26.285 10.958 -21.694 1.00 65.62 172 GLY A N 1
ATOM 1336 C CA . GLY A 1 172 ? 25.057 11.710 -21.960 1.00 65.62 172 GLY A CA 1
ATOM 1337 C C . GLY A 1 172 ? 23.847 11.159 -21.201 1.00 65.62 172 GLY A C 1
ATOM 1338 O O . GLY A 1 172 ? 23.077 11.933 -20.637 1.00 65.62 172 GLY A O 1
ATOM 1339 N N . ILE A 1 173 ? 23.709 9.834 -21.135 1.00 67.00 173 ILE A N 1
ATOM 1340 C CA . ILE A 1 173 ? 22.618 9.163 -20.414 1.00 67.00 173 ILE A CA 1
ATOM 1341 C C . ILE A 1 173 ? 22.753 9.352 -18.898 1.00 67.00 173 ILE A C 1
ATOM 1343 O O . ILE A 1 173 ? 21.783 9.765 -18.265 1.00 67.00 173 ILE A O 1
ATOM 1347 N N . LEU A 1 174 ? 23.955 9.189 -18.335 1.00 70.25 174 LEU A N 1
ATOM 1348 C CA . LEU A 1 174 ? 24.215 9.413 -16.905 1.00 70.25 174 LEU A CA 1
ATOM 1349 C C . LEU A 1 174 ? 23.859 10.840 -16.459 1.00 70.25 174 LEU A C 1
ATOM 1351 O O . LEU A 1 174 ? 23.294 11.046 -15.386 1.00 70.25 174 LEU A O 1
ATOM 1355 N N . MET A 1 175 ? 24.137 11.847 -17.291 1.00 67.88 175 MET A N 1
ATOM 1356 C CA . MET A 1 175 ? 23.763 13.236 -16.997 1.00 67.88 175 MET A CA 1
ATOM 1357 C C . MET A 1 175 ? 22.240 13.440 -16.952 1.00 67.88 175 MET A C 1
ATOM 1359 O O . MET A 1 175 ? 21.745 14.209 -16.123 1.00 67.88 175 MET A O 1
ATOM 1363 N N . ILE A 1 176 ? 21.490 12.744 -17.813 1.00 64.75 176 ILE A N 1
ATOM 1364 C CA . ILE A 1 176 ? 20.021 12.777 -17.820 1.00 64.75 176 ILE A CA 1
ATOM 1365 C C . ILE A 1 176 ? 19.472 12.031 -16.595 1.00 64.75 176 ILE A C 1
ATOM 1367 O O . ILE A 1 176 ? 18.549 12.530 -15.952 1.00 64.75 176 ILE A O 1
ATOM 1371 N N . GLU A 1 177 ? 20.060 10.892 -16.221 1.00 64.69 177 GLU A N 1
ATOM 1372 C CA . GLU A 1 177 ? 19.679 10.120 -15.030 1.00 64.69 177 GLU A CA 1
ATOM 1373 C C . GLU A 1 177 ? 19.860 10.921 -13.740 1.00 64.69 177 GLU A C 1
ATOM 1375 O O . GLU A 1 177 ? 18.926 11.020 -12.942 1.00 64.69 177 GLU A O 1
ATOM 1380 N N . ILE A 1 178 ? 21.013 11.578 -13.570 1.00 66.06 178 ILE A N 1
ATOM 1381 C CA . ILE A 1 178 ? 21.283 12.463 -12.426 1.00 66.06 178 ILE A CA 1
ATOM 1382 C C . ILE A 1 178 ? 20.269 13.619 -12.391 1.00 66.06 178 ILE A C 1
ATOM 1384 O O . ILE A 1 178 ? 19.773 13.988 -11.320 1.00 66.06 178 ILE A O 1
ATOM 1388 N N . GLY A 1 179 ? 19.929 14.182 -13.557 1.00 58.34 179 GLY A N 1
ATOM 1389 C CA . GLY A 1 179 ? 18.905 15.221 -13.698 1.00 58.34 179 GLY A CA 1
ATOM 1390 C C . GLY A 1 179 ? 17.514 14.750 -13.260 1.00 58.34 179 GLY A C 1
ATOM 1391 O O . GLY A 1 179 ? 16.845 15.439 -12.485 1.00 58.34 179 GLY A O 1
ATOM 1392 N N . CYS A 1 180 ? 17.106 13.553 -13.687 1.00 57.84 180 CYS A N 1
ATOM 1393 C CA . CYS A 1 180 ? 15.832 12.941 -13.309 1.00 57.84 180 CYS A CA 1
ATOM 1394 C C . CYS A 1 180 ? 15.799 12.618 -11.808 1.00 57.84 180 CYS A C 1
ATOM 1396 O O . CYS A 1 180 ? 14.915 13.092 -11.097 1.00 57.84 180 CYS A O 1
ATOM 1398 N N . SER A 1 181 ? 16.811 11.921 -11.285 1.00 61.91 181 SER A N 1
ATOM 1399 C CA . SER A 1 181 ? 16.962 11.612 -9.854 1.00 61.91 181 SER A CA 1
ATOM 1400 C C . SER A 1 181 ? 16.862 12.870 -8.970 1.00 61.91 181 SER A C 1
ATOM 1402 O O . SER A 1 181 ? 16.236 12.865 -7.905 1.00 61.91 181 SER A O 1
ATOM 1404 N N . ARG A 1 182 ? 17.440 14.006 -9.396 1.00 59.94 182 ARG A N 1
ATOM 1405 C CA . ARG A 1 182 ? 17.287 15.297 -8.694 1.00 59.94 182 ARG A CA 1
ATOM 1406 C C . ARG A 1 182 ? 15.8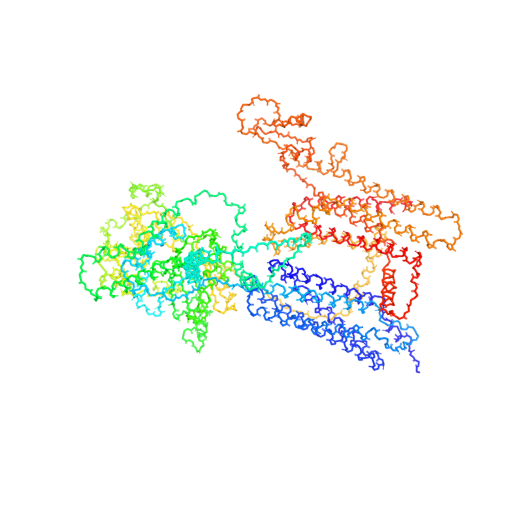58 15.838 -8.726 1.00 59.94 182 ARG A C 1
ATOM 1408 O O . ARG A 1 182 ? 15.377 16.291 -7.690 1.00 59.94 182 ARG A O 1
ATOM 1415 N N . TYR A 1 183 ? 15.192 15.791 -9.878 1.00 50.16 183 TYR A N 1
ATOM 1416 C CA . TYR A 1 183 ? 13.818 16.271 -10.037 1.00 50.16 183 TYR A CA 1
ATOM 1417 C C . TYR A 1 183 ? 12.825 15.491 -9.153 1.00 50.16 183 TYR A C 1
ATOM 1419 O O . TYR A 1 183 ? 11.971 16.095 -8.506 1.00 50.16 183 TYR A O 1
ATOM 1427 N N . PHE A 1 184 ? 12.991 14.169 -9.030 1.00 51.00 184 PHE A N 1
ATOM 1428 C CA . PHE A 1 184 ? 12.088 13.307 -8.251 1.00 51.00 184 PHE A CA 1
ATOM 1429 C C . PHE A 1 184 ? 12.313 13.330 -6.729 1.00 51.00 184 PHE A C 1
ATOM 1431 O O . PHE A 1 184 ? 11.401 12.998 -5.972 1.00 51.00 184 PHE A O 1
ATOM 1438 N N . ARG A 1 185 ? 13.477 13.781 -6.242 1.00 53.44 185 ARG A N 1
ATOM 1439 C CA . ARG A 1 185 ? 13.746 13.922 -4.794 1.00 53.44 185 ARG A CA 1
ATOM 1440 C C . ARG A 1 185 ? 13.019 15.092 -4.125 1.00 53.44 185 ARG A C 1
ATOM 1442 O O . ARG A 1 185 ? 12.939 15.135 -2.898 1.00 53.44 185 ARG A O 1
ATOM 1449 N N . ILE A 1 186 ? 12.452 16.024 -4.891 1.00 39.66 186 ILE A N 1
ATOM 1450 C CA . ILE A 1 186 ? 11.737 17.191 -4.355 1.00 39.66 186 ILE A CA 1
ATOM 1451 C C . ILE A 1 186 ? 10.254 16.839 -4.138 1.00 39.66 186 ILE A C 1
ATOM 1453 O O . ILE A 1 186 ? 9.379 17.314 -4.852 1.00 39.66 186 ILE A O 1
ATOM 1457 N N . ARG A 1 187 ? 9.963 15.987 -3.144 1.00 43.94 187 ARG A N 1
ATOM 1458 C CA . ARG A 1 187 ? 8.624 15.832 -2.529 1.00 43.94 187 ARG A CA 1
ATOM 1459 C C . ARG A 1 187 ? 8.754 15.438 -1.054 1.00 43.94 187 ARG A C 1
ATOM 1461 O O . ARG A 1 187 ? 8.387 14.339 -0.650 1.00 43.94 187 ARG A O 1
ATOM 1468 N N . THR A 1 188 ? 9.305 16.313 -0.219 1.00 43.81 188 THR A N 1
ATOM 1469 C CA . THR A 1 188 ? 9.185 16.143 1.235 1.00 43.81 188 THR A CA 1
ATOM 1470 C C . THR A 1 188 ? 7.726 16.368 1.643 1.00 43.81 188 THR A C 1
ATOM 1472 O O . THR A 1 188 ? 7.152 17.413 1.348 1.00 43.81 188 THR A O 1
ATOM 1475 N N . LEU A 1 189 ? 7.101 15.382 2.300 1.00 52.16 189 LEU A N 1
ATOM 1476 C CA . LEU A 1 189 ? 5.760 15.549 2.868 1.00 52.16 189 LEU A CA 1
ATOM 1477 C C . LEU A 1 189 ? 5.842 16.562 4.015 1.00 52.16 189 LEU A C 1
ATOM 1479 O O . LEU A 1 189 ? 6.399 16.272 5.076 1.00 52.16 189 LEU A O 1
ATOM 1483 N N . GLN A 1 190 ? 5.308 17.758 3.790 1.00 55.12 190 GLN A N 1
ATOM 1484 C CA . GLN A 1 190 ? 5.102 18.753 4.834 1.00 55.12 190 GLN A CA 1
ATOM 1485 C C . GLN A 1 190 ? 3.614 18.828 5.158 1.00 55.12 190 GLN A C 1
ATOM 1487 O O . GLN A 1 190 ? 2.790 19.041 4.270 1.00 55.12 190 GLN A O 1
ATOM 1492 N N . THR A 1 191 ? 3.270 18.632 6.430 1.00 66.12 191 THR A N 1
ATOM 1493 C CA . THR A 1 191 ? 1.900 18.798 6.923 1.00 66.12 191 THR A CA 1
ATOM 1494 C C . THR A 1 191 ? 1.666 20.236 7.358 1.00 66.12 191 THR A C 1
ATOM 1496 O O . THR A 1 191 ? 2.561 20.896 7.881 1.00 66.12 191 THR A O 1
ATOM 1499 N N . LEU A 1 192 ? 0.432 20.710 7.182 1.00 75.31 192 LEU A N 1
ATOM 1500 C CA . LEU A 1 192 ? -0.049 21.963 7.779 1.00 75.31 192 LEU A CA 1
ATOM 1501 C C . LEU A 1 192 ? -0.401 21.807 9.267 1.00 75.31 192 LEU A C 1
ATOM 1503 O O . LEU A 1 192 ? -0.686 22.795 9.943 1.00 75.31 192 LEU A O 1
ATOM 1507 N N . TYR A 1 193 ? -0.415 20.566 9.756 1.00 87.94 193 TYR A N 1
ATOM 1508 C CA . TYR A 1 193 ? -0.840 20.232 11.105 1.00 87.94 193 TYR A CA 1
ATOM 1509 C C . TYR A 1 193 ? 0.334 20.135 12.068 1.00 87.94 193 TYR A C 1
ATOM 1511 O O . TYR A 1 193 ? 1.355 19.516 11.756 1.00 87.94 193 TYR A O 1
ATOM 1519 N N . GLU A 1 194 ? 0.135 20.716 13.245 1.00 89.94 194 GLU A N 1
ATOM 1520 C CA . GLU A 1 194 ? 0.979 20.556 14.423 1.00 89.94 194 GLU A CA 1
ATOM 1521 C C . GLU A 1 194 ? 0.214 19.769 15.492 1.00 89.94 194 GLU A C 1
ATOM 1523 O O . GLU A 1 194 ? -1.016 19.674 15.457 1.00 89.94 194 GLU A O 1
ATOM 1528 N N . VAL A 1 195 ? 0.962 19.155 16.406 1.00 94.44 195 VAL A N 1
ATOM 1529 C CA . VAL A 1 195 ? 0.420 18.340 17.495 1.00 94.44 195 VAL A CA 1
ATOM 1530 C C . VAL A 1 195 ? 0.968 18.876 18.804 1.00 94.44 195 VAL A C 1
ATOM 1532 O O . VAL A 1 195 ? 2.180 19.064 18.928 1.00 94.44 195 VAL A O 1
ATOM 1535 N N . GLU A 1 196 ? 0.085 19.092 19.770 1.00 93.88 196 GLU A N 1
ATOM 1536 C CA . GLU A 1 196 ? 0.445 19.449 21.141 1.00 93.88 196 GLU A CA 1
ATOM 1537 C C . GLU A 1 196 ? -0.272 18.544 22.143 1.00 93.88 196 GLU A C 1
ATOM 1539 O O . GLU A 1 196 ? -1.329 17.985 21.843 1.00 93.88 196 GLU A O 1
ATOM 1544 N N . GLU A 1 197 ? 0.314 18.397 23.330 1.00 94.19 197 GLU A N 1
ATOM 1545 C CA . GLU A 1 197 ? -0.384 17.808 24.473 1.00 94.19 197 GLU A CA 1
ATOM 1546 C C . GLU A 1 197 ? -1.445 18.797 24.950 1.00 94.19 197 GLU A C 1
ATOM 1548 O O . GLU A 1 197 ? -1.167 19.989 25.089 1.00 94.19 197 GLU A O 1
ATOM 1553 N N . TYR A 1 198 ? -2.659 18.307 25.167 1.00 93.62 198 TYR A N 1
ATOM 1554 C CA . TYR A 1 198 ? -3.801 19.133 25.515 1.00 93.62 198 TYR A CA 1
ATOM 1555 C C . TYR A 1 198 ? -4.325 18.749 26.893 1.00 93.62 198 TYR A C 1
ATOM 1557 O O . TYR A 1 198 ? -4.671 17.592 27.140 1.00 93.62 198 TYR A O 1
ATOM 1565 N N . ASP A 1 199 ? -4.372 19.732 27.787 1.00 91.50 199 ASP A N 1
ATOM 1566 C CA . ASP A 1 199 ? -4.877 19.560 29.145 1.00 91.50 199 ASP A CA 1
ATOM 1567 C C . ASP A 1 199 ? -6.409 19.582 29.142 1.00 91.50 199 ASP A C 1
ATOM 1569 O O . ASP A 1 199 ? -7.043 20.634 29.223 1.00 91.50 199 ASP A O 1
ATOM 1573 N N . LEU A 1 200 ? -7.000 18.394 28.990 1.00 90.00 200 LEU A N 1
ATOM 1574 C CA . LEU A 1 200 ? -8.449 18.212 28.990 1.00 90.00 200 LEU A CA 1
ATOM 1575 C C . LEU A 1 200 ? -9.052 18.385 30.396 1.00 90.00 200 LEU A C 1
ATOM 1577 O O . LEU A 1 200 ? -10.151 18.922 30.525 1.00 90.00 200 LEU A O 1
ATOM 1581 N N . CYS A 1 201 ? -8.332 17.962 31.441 1.00 86.75 201 CYS A N 1
ATOM 1582 C CA . CYS A 1 201 ? -8.805 17.997 32.827 1.00 86.75 201 CYS A CA 1
ATOM 1583 C C . CYS A 1 201 ? -8.826 19.422 33.400 1.00 86.75 201 CYS A C 1
ATOM 1585 O O . CYS A 1 201 ? -9.646 19.726 34.264 1.00 86.75 201 CYS A O 1
ATOM 1587 N N . GLY A 1 202 ? -7.971 20.316 32.892 1.00 85.56 202 GLY A N 1
ATOM 1588 C CA . GLY A 1 202 ? -7.967 21.738 33.243 1.00 85.56 202 GLY A CA 1
ATOM 1589 C C . GLY A 1 202 ? -9.136 22.556 32.672 1.00 85.56 202 GLY A C 1
ATOM 1590 O O . GLY A 1 202 ? -9.248 23.748 32.969 1.00 85.56 202 GLY A O 1
ATOM 1591 N N . LEU A 1 203 ? -10.007 21.961 31.848 1.00 87.19 203 LEU A N 1
ATOM 1592 C CA . LEU A 1 203 ? -11.143 22.652 31.235 1.00 87.19 203 LEU A CA 1
ATOM 1593 C C . LEU A 1 203 ? -12.360 22.751 32.162 1.00 87.19 203 LEU A C 1
ATOM 1595 O O . LEU A 1 203 ? -12.655 21.862 32.955 1.00 87.19 203 LEU A O 1
ATOM 1599 N N . THR A 1 204 ? -13.144 23.814 31.983 1.00 86.75 204 THR A N 1
ATOM 1600 C CA . THR A 1 204 ? -14.476 23.934 32.599 1.00 86.75 204 THR A CA 1
ATOM 1601 C C . THR A 1 204 ? -15.492 23.005 31.926 1.00 86.75 204 THR A C 1
ATOM 1603 O O . THR A 1 204 ? -15.375 22.708 30.736 1.00 86.75 204 THR A O 1
ATOM 1606 N N . GLU A 1 205 ? -16.557 22.617 32.634 1.00 81.81 205 GLU A N 1
ATOM 1607 C CA . GLU A 1 205 ? -17.635 21.782 32.068 1.00 81.81 205 GLU A CA 1
ATOM 1608 C C . GLU A 1 205 ? -18.244 22.365 30.783 1.00 81.81 205 GLU A C 1
ATOM 1610 O O . GLU A 1 205 ? -18.493 21.653 29.812 1.00 81.81 205 GLU A O 1
ATOM 1615 N N . HIS A 1 206 ? -18.396 23.689 30.712 1.00 80.44 206 HIS A N 1
ATOM 1616 C CA . HIS A 1 206 ? -18.880 24.359 29.505 1.00 80.44 206 HIS A CA 1
ATOM 1617 C C . HIS A 1 206 ? -17.920 24.200 28.309 1.00 80.44 206 HIS A C 1
ATOM 1619 O O . HIS A 1 206 ? -18.348 24.025 27.167 1.00 80.44 206 HIS A O 1
ATOM 1625 N N . GLN A 1 207 ? -16.607 24.235 28.552 1.00 85.31 207 GLN A N 1
ATOM 1626 C CA . GLN A 1 207 ? -15.596 24.008 27.515 1.00 85.31 207 GLN A CA 1
ATOM 1627 C C . GLN A 1 207 ? -15.585 22.542 27.058 1.00 85.31 207 GLN A C 1
ATOM 1629 O O . GLN A 1 207 ? -15.541 22.265 25.859 1.00 85.31 207 GLN A O 1
ATOM 1634 N N . LYS A 1 208 ? -15.717 21.593 27.990 1.00 88.69 208 LYS A N 1
ATOM 1635 C CA . LYS A 1 208 ? -15.852 20.158 27.686 1.00 88.69 208 LYS A CA 1
ATOM 1636 C C . LYS A 1 208 ? -17.090 19.855 26.834 1.00 88.69 208 LYS A C 1
ATOM 1638 O O . LYS A 1 208 ? -17.021 19.066 25.887 1.00 88.69 208 LYS A O 1
ATOM 1643 N N . GLN A 1 209 ? -18.203 20.540 27.096 1.00 86.25 209 GLN A N 1
ATOM 1644 C CA . GLN A 1 209 ? -19.398 20.474 26.248 1.00 86.25 209 GLN A CA 1
ATOM 1645 C C . GLN A 1 209 ? -19.131 20.992 24.828 1.00 86.25 209 GLN A C 1
ATOM 1647 O O . GLN A 1 209 ? -19.620 20.401 23.867 1.00 86.25 209 GLN A O 1
ATOM 1652 N N . GLY A 1 210 ? -18.315 22.040 24.673 1.00 84.50 210 GLY A N 1
ATOM 1653 C CA . GLY A 1 210 ? -17.880 22.531 23.361 1.00 84.50 210 GLY A CA 1
ATOM 1654 C C . GLY A 1 210 ? -17.162 21.454 22.538 1.00 84.50 210 GLY A C 1
ATOM 1655 O O . GLY A 1 210 ? -17.510 21.225 21.378 1.00 84.50 210 GLY A O 1
ATOM 1656 N N . TRP A 1 211 ? -16.228 20.721 23.155 1.00 90.50 211 TRP A N 1
ATOM 1657 C CA . TRP A 1 211 ? -15.562 19.579 22.514 1.00 90.50 211 TRP A CA 1
ATOM 1658 C C . TRP A 1 211 ? -16.530 18.446 22.170 1.00 90.50 211 TRP A C 1
ATOM 1660 O O . TRP A 1 211 ? -16.498 17.923 21.054 1.00 90.50 211 TRP A O 1
ATOM 1670 N N . SER A 1 212 ? -17.423 18.104 23.099 1.00 89.62 212 SER A N 1
ATOM 1671 C CA . SER A 1 212 ? -18.433 17.057 22.909 1.00 89.62 212 SER A CA 1
ATOM 1672 C C . SER A 1 212 ? -19.327 17.351 21.698 1.00 89.62 212 SER A C 1
ATOM 1674 O O . SER A 1 212 ? -19.487 16.508 20.812 1.00 89.62 212 SER A O 1
ATOM 1676 N N . LYS A 1 213 ? -19.829 18.588 21.589 1.00 86.75 213 LYS A N 1
ATOM 1677 C CA . LYS A 1 213 ? -20.627 19.048 20.444 1.00 86.75 213 LYS A CA 1
ATOM 1678 C C . LYS A 1 213 ? -19.848 18.973 19.130 1.00 86.75 213 LYS A C 1
ATOM 1680 O O . LYS A 1 213 ? -20.397 18.529 18.124 1.00 86.75 213 LYS A O 1
ATOM 1685 N N . LEU A 1 214 ? -18.572 19.360 19.128 1.00 86.19 214 LEU A N 1
ATOM 1686 C CA . LEU A 1 214 ? -17.740 19.349 17.922 1.00 86.19 214 LEU A CA 1
ATOM 1687 C C . LEU A 1 214 ? -17.473 17.924 17.402 1.00 86.19 214 LEU A C 1
ATOM 1689 O O . LEU A 1 214 ? -17.515 17.681 16.191 1.00 86.19 214 LEU A O 1
ATOM 1693 N N . ILE A 1 215 ? -17.268 16.965 18.311 1.00 88.75 215 ILE A N 1
ATOM 1694 C CA . ILE A 1 215 ? -17.165 15.535 17.983 1.00 88.75 215 ILE A CA 1
ATOM 1695 C C . ILE A 1 215 ? -18.492 15.026 17.404 1.00 88.75 215 ILE A C 1
ATOM 1697 O O . ILE A 1 215 ? -18.485 14.362 16.362 1.00 88.75 215 ILE A O 1
ATOM 1701 N N . ASN A 1 216 ? -19.617 15.389 18.034 1.00 87.38 216 ASN A N 1
ATOM 1702 C CA . ASN A 1 216 ? -20.967 15.017 17.602 1.00 87.38 216 ASN A CA 1
ATOM 1703 C C . ASN A 1 216 ? -21.328 15.586 16.219 1.00 87.38 216 ASN A C 1
ATOM 1705 O O . ASN A 1 216 ? -21.923 14.880 15.410 1.00 87.38 216 ASN A O 1
ATOM 1709 N N . LEU A 1 217 ? -20.927 16.817 15.884 1.00 82.75 217 LEU A N 1
ATOM 1710 C CA . LEU A 1 217 ? -21.149 17.382 14.544 1.00 82.75 217 LEU A CA 1
ATOM 1711 C C . LEU A 1 217 ? -20.443 16.589 13.438 1.00 82.75 217 LEU A C 1
ATOM 1713 O O . LEU A 1 217 ? -20.940 16.477 12.319 1.00 82.75 217 LEU A O 1
ATOM 1717 N N . ASN A 1 218 ? -19.289 16.003 13.752 1.00 82.31 218 ASN A N 1
ATOM 1718 C CA . ASN A 1 218 ? -18.492 15.221 12.813 1.00 82.31 218 ASN A CA 1
ATOM 1719 C C . ASN A 1 218 ? -18.823 13.722 12.861 1.00 82.31 218 ASN A C 1
ATOM 1721 O O . ASN A 1 218 ? -17.995 12.884 12.491 1.00 82.31 218 ASN A O 1
ATOM 1725 N N . ARG A 1 219 ? -20.058 13.374 13.251 1.00 77.12 219 ARG A N 1
ATOM 1726 C CA . ARG A 1 219 ? -20.559 11.998 13.414 1.00 77.12 219 ARG A CA 1
ATOM 1727 C C . ARG A 1 219 ? -20.270 11.071 12.242 1.00 77.12 219 ARG A C 1
ATOM 1729 O O . ARG A 1 219 ? -19.970 9.905 12.462 1.00 77.12 219 ARG A O 1
ATOM 1736 N N . LYS A 1 220 ? -20.299 11.579 11.002 1.00 77.25 220 LYS A N 1
ATOM 1737 C CA . LYS A 1 220 ? -19.932 10.803 9.803 1.00 77.25 220 LYS A CA 1
ATOM 1738 C C . LYS A 1 220 ? -18.557 10.145 9.951 1.00 77.25 220 LYS A C 1
ATOM 1740 O O . LYS A 1 220 ? -18.377 8.998 9.563 1.00 77.25 220 LYS A O 1
ATOM 1745 N N . TYR A 1 221 ? -17.597 10.878 10.508 1.00 77.38 221 TYR A N 1
ATOM 1746 C CA . TYR A 1 221 ? -16.235 10.404 10.721 1.00 77.38 221 TYR A CA 1
ATOM 1747 C C . TYR A 1 221 ? -16.008 9.868 12.137 1.00 77.38 221 TYR A C 1
ATOM 1749 O O . TYR A 1 221 ? -15.017 9.171 12.333 1.00 77.38 221 TYR A O 1
ATOM 1757 N N . ASN A 1 222 ? -16.925 10.127 13.078 1.00 83.81 222 ASN A N 1
ATOM 1758 C CA . ASN A 1 222 ? -16.934 9.684 14.481 1.00 83.81 222 ASN A CA 1
ATOM 1759 C C . ASN A 1 222 ? -18.108 8.719 14.771 1.00 83.81 222 ASN A C 1
ATOM 1761 O O . ASN A 1 222 ? -18.777 8.831 15.793 1.00 83.81 222 ASN A O 1
ATOM 1765 N N . ALA A 1 223 ? -18.405 7.798 13.848 1.00 74.31 223 ALA A N 1
ATOM 1766 C CA . ALA A 1 223 ? -19.606 6.966 13.923 1.00 74.31 223 ALA A CA 1
ATOM 1767 C C . ALA A 1 223 ? -19.662 6.084 15.184 1.00 74.31 223 ALA A C 1
ATOM 1769 O O . ALA A 1 223 ? -18.639 5.560 15.633 1.00 74.31 223 ALA A O 1
ATOM 1770 N N . GLY A 1 224 ? -20.875 5.893 15.711 1.00 74.81 224 GLY A N 1
ATOM 1771 C CA . GLY A 1 224 ? -21.171 4.959 16.799 1.00 74.81 224 GLY A CA 1
ATOM 1772 C C . GLY A 1 224 ? -20.833 5.441 18.213 1.00 74.81 224 GLY A C 1
ATOM 1773 O O . GLY A 1 224 ? -21.162 4.714 19.152 1.00 74.81 224 GLY A O 1
ATOM 1774 N N . ILE A 1 225 ? -20.228 6.628 18.378 1.00 82.56 225 ILE A N 1
ATOM 1775 C CA . ILE A 1 225 ? -19.896 7.202 19.690 1.00 82.56 225 ILE A CA 1
ATOM 1776 C C . ILE A 1 225 ? -20.439 8.629 19.874 1.00 82.56 225 ILE A C 1
ATOM 1778 O O . ILE A 1 225 ? -20.501 9.382 18.901 1.00 82.56 225 ILE A O 1
ATOM 1782 N N . SER A 1 226 ? -20.825 9.009 21.096 1.00 89.12 226 SER A N 1
ATOM 1783 C CA . SER A 1 226 ? -21.169 10.394 21.451 1.00 89.12 226 SER A CA 1
ATOM 1784 C C . SER A 1 226 ? -19.965 11.150 22.013 1.00 89.12 226 SER A C 1
ATOM 1786 O O . SER A 1 226 ? -19.136 10.594 22.733 1.00 89.12 226 SER A O 1
ATOM 1788 N N . GLY A 1 227 ? -19.868 12.439 21.699 1.00 88.94 227 GLY A N 1
ATOM 1789 C CA . GLY A 1 227 ? -18.792 13.308 22.160 1.00 88.94 227 GLY A CA 1
ATOM 1790 C C . GLY A 1 227 ? -18.741 13.424 23.680 1.00 88.94 227 GLY A C 1
ATOM 1791 O O . GLY A 1 227 ? -17.658 13.392 24.249 1.00 88.94 227 GLY A O 1
ATOM 1792 N N . GLU A 1 228 ? -19.892 13.461 24.347 1.00 89.88 228 GLU A N 1
ATOM 1793 C CA . GLU A 1 228 ? -19.980 13.522 25.807 1.00 89.88 228 GLU A CA 1
ATOM 1794 C C . GLU A 1 228 ? -19.373 12.271 26.452 1.00 89.88 228 GLU A C 1
ATOM 1796 O O . GLU A 1 228 ? -18.649 12.371 27.443 1.00 89.88 228 GLU A O 1
ATOM 1801 N N . ASN A 1 229 ? -19.617 11.095 25.861 1.00 89.56 229 ASN A N 1
ATOM 1802 C CA . ASN A 1 229 ? -18.986 9.858 26.303 1.00 89.56 229 ASN A CA 1
ATOM 1803 C C . ASN A 1 229 ? -17.474 9.884 26.044 1.00 89.56 229 ASN A C 1
ATOM 1805 O O . ASN A 1 229 ? -16.712 9.506 26.929 1.00 89.56 229 ASN A O 1
ATOM 1809 N N . VAL A 1 230 ? -17.036 10.359 24.870 1.00 90.81 230 VAL A N 1
ATOM 1810 C CA . VAL A 1 230 ? -15.605 10.467 24.541 1.00 90.81 230 VAL A CA 1
ATOM 1811 C C . VAL A 1 230 ? -14.868 11.313 25.571 1.00 90.81 230 VAL A C 1
ATOM 1813 O O . VAL A 1 230 ? -13.842 10.870 26.078 1.00 90.81 230 VAL A O 1
ATOM 1816 N N . ILE A 1 231 ? -15.377 12.508 25.882 1.00 92.88 231 ILE A N 1
ATOM 1817 C CA . ILE A 1 231 ? -14.727 13.417 26.832 1.00 92.88 231 ILE A CA 1
ATOM 1818 C C . ILE A 1 231 ? -14.707 12.798 28.231 1.00 92.88 231 ILE A C 1
ATOM 1820 O O . ILE A 1 231 ? -13.634 12.679 28.817 1.00 92.88 231 ILE A O 1
ATOM 1824 N N . SER A 1 232 ? -15.847 12.274 28.690 1.00 91.88 232 SER A N 1
ATOM 1825 C CA . SER A 1 232 ? -15.964 11.514 29.943 1.00 91.88 232 SER A CA 1
ATOM 1826 C C . SER A 1 232 ? -14.938 10.376 30.050 1.00 91.88 232 SER A C 1
ATOM 1828 O O . SER A 1 232 ? -14.295 10.193 31.085 1.00 91.88 232 SER A O 1
ATOM 1830 N N . LEU A 1 233 ? -14.775 9.592 28.982 1.00 91.12 233 LEU A N 1
ATOM 1831 C CA . LEU A 1 233 ? -13.882 8.440 28.960 1.00 91.12 233 LEU A CA 1
ATOM 1832 C C . LEU A 1 233 ? -12.410 8.863 28.878 1.00 91.12 233 LEU A C 1
ATOM 1834 O O . LEU A 1 233 ? -11.577 8.279 29.564 1.00 91.12 233 LEU A O 1
ATOM 1838 N N . MET A 1 234 ? -12.074 9.882 28.081 1.00 92.56 234 MET A N 1
ATOM 1839 C CA . MET A 1 234 ? -10.716 10.436 28.031 1.00 92.56 234 MET A CA 1
ATOM 1840 C C . MET A 1 234 ? -10.278 10.958 29.397 1.00 92.56 234 MET A C 1
ATOM 1842 O O . MET A 1 234 ? -9.171 10.658 29.831 1.00 92.56 234 MET A O 1
ATOM 1846 N N . GLU A 1 235 ? -11.150 11.694 30.082 1.00 91.12 235 GLU A N 1
ATOM 1847 C CA . GLU A 1 235 ? -10.897 12.188 31.433 1.00 91.12 235 GLU A CA 1
ATOM 1848 C C . GLU A 1 235 ? -10.642 11.045 32.416 1.00 91.12 235 GLU A C 1
ATOM 1850 O O . GLU A 1 235 ? -9.640 11.050 33.128 1.00 91.12 235 GLU A O 1
ATOM 1855 N N . ASN A 1 236 ? -11.486 10.014 32.398 1.00 89.88 236 ASN A N 1
ATOM 1856 C CA . ASN A 1 236 ? -11.269 8.835 33.225 1.00 89.88 236 ASN A CA 1
ATOM 1857 C C . ASN A 1 236 ? -9.893 8.183 32.978 1.00 89.88 236 ASN A C 1
ATOM 1859 O O . ASN A 1 236 ? -9.174 7.887 33.929 1.00 89.88 236 ASN A O 1
ATOM 1863 N N . TYR A 1 237 ? -9.498 8.013 31.713 1.00 89.56 237 TYR A N 1
ATOM 1864 C CA . TYR A 1 237 ? -8.197 7.441 31.355 1.00 89.56 237 TYR A CA 1
ATOM 1865 C C . TYR A 1 237 ? -7.010 8.320 31.760 1.00 89.56 237 TYR A C 1
ATOM 1867 O O . TYR A 1 237 ? -5.932 7.784 32.006 1.00 89.56 237 TYR A O 1
ATOM 1875 N N . LEU A 1 238 ? -7.179 9.645 31.803 1.00 89.69 238 LEU A N 1
ATOM 1876 C CA . LEU A 1 238 ? -6.151 10.578 32.275 1.00 89.69 238 LEU A CA 1
ATOM 1877 C C . LEU A 1 238 ? -5.961 10.516 33.796 1.00 89.69 238 LEU A C 1
ATOM 1879 O O . LEU A 1 238 ? -4.845 10.718 34.266 1.00 89.69 238 LEU A O 1
ATOM 1883 N N . HIS A 1 239 ? -7.029 10.230 34.544 1.00 85.38 239 HIS A N 1
ATOM 1884 C CA . HIS A 1 239 ? -6.999 10.101 36.004 1.00 85.38 239 HIS A CA 1
ATOM 1885 C C . HIS A 1 239 ? -6.657 8.692 36.502 1.00 85.38 239 HIS A C 1
ATOM 1887 O O . HIS A 1 239 ? -6.292 8.527 37.661 1.00 85.38 239 HIS A O 1
ATOM 1893 N N . ALA A 1 240 ? -6.772 7.677 35.649 1.00 78.25 240 ALA A N 1
ATOM 1894 C CA . ALA A 1 240 ? -6.433 6.306 35.993 1.00 78.25 240 ALA A CA 1
ATOM 1895 C C . ALA A 1 240 ? -4.916 6.109 36.178 1.00 78.25 240 ALA A C 1
ATOM 1897 O O . ALA A 1 240 ? -4.154 6.129 35.208 1.00 78.25 240 ALA A O 1
ATOM 1898 N N . GLU A 1 241 ? -4.483 5.832 37.408 1.00 72.25 241 GLU A N 1
ATOM 1899 C CA . GLU A 1 241 ? -3.098 5.466 37.731 1.00 72.25 241 GLU A CA 1
ATOM 1900 C C . GLU A 1 241 ? -2.871 3.952 37.585 1.00 72.25 241 GLU A C 1
ATOM 1902 O O . GLU A 1 241 ? -2.709 3.229 38.560 1.00 72.25 241 GLU A O 1
ATOM 1907 N N . LEU A 1 242 ? -2.850 3.446 36.348 1.00 77.44 242 LEU A N 1
ATOM 1908 C CA . LEU A 1 242 ? -2.552 2.030 36.101 1.00 77.44 242 LEU A CA 1
ATOM 1909 C C . LEU A 1 242 ? -1.030 1.777 36.046 1.00 77.44 242 LEU A C 1
ATOM 1911 O O . LEU A 1 242 ? -0.332 2.415 35.247 1.00 77.44 242 LEU A O 1
ATOM 1915 N N . PRO A 1 243 ? -0.484 0.812 36.814 1.00 74.81 243 PRO A N 1
ATOM 1916 C CA . PRO A 1 243 ? 0.944 0.505 36.802 1.00 74.81 243 PRO A CA 1
ATOM 1917 C C . PRO A 1 243 ? 1.471 0.174 35.397 1.00 74.81 243 PRO A C 1
ATOM 1919 O O . PRO A 1 243 ? 1.035 -0.774 34.747 1.00 74.81 243 PRO A O 1
ATOM 1922 N N . GLY A 1 244 ? 2.450 0.951 34.925 1.00 77.31 244 GLY A N 1
ATOM 1923 C CA . GLY A 1 244 ? 3.064 0.762 33.603 1.00 77.31 244 GLY A CA 1
ATOM 1924 C C . GLY A 1 244 ? 2.266 1.339 32.426 1.00 77.31 244 GLY A C 1
ATOM 1925 O O . GLY A 1 244 ? 2.713 1.194 31.285 1.00 77.31 244 GLY A O 1
ATOM 1926 N N . MET A 1 245 ? 1.144 2.023 32.683 1.00 84.31 245 MET A N 1
ATOM 1927 C CA . MET A 1 245 ? 0.340 2.716 31.677 1.00 84.31 245 MET A CA 1
ATOM 1928 C C . MET A 1 245 ? 0.282 4.225 31.954 1.00 84.31 245 MET A C 1
ATOM 1930 O O . MET A 1 245 ? 0.150 4.659 33.092 1.00 84.31 245 MET A O 1
ATOM 1934 N N . LYS A 1 246 ? 0.361 5.043 30.902 1.00 89.25 246 LYS A N 1
ATOM 1935 C CA . LYS A 1 246 ? 0.116 6.492 30.957 1.00 89.25 246 LYS A CA 1
ATOM 1936 C C . LYS A 1 246 ? -0.804 6.913 29.829 1.00 89.25 246 LYS A C 1
ATOM 1938 O O . LYS A 1 246 ? -0.722 6.368 28.733 1.00 89.25 246 LYS A O 1
ATOM 1943 N N . CYS A 1 247 ? -1.627 7.922 30.060 1.00 91.38 247 CYS A N 1
ATOM 1944 C CA . CYS A 1 247 ? -2.525 8.462 29.046 1.00 91.38 247 CYS A CA 1
ATOM 1945 C C . CYS A 1 247 ? -2.222 9.933 28.791 1.00 91.38 247 CYS A C 1
ATOM 1947 O O . CYS A 1 247 ? -1.890 10.676 29.712 1.00 91.38 247 CYS A O 1
ATOM 1949 N N . LYS A 1 248 ? -2.346 10.352 27.532 1.00 93.81 248 LYS A N 1
ATOM 1950 C CA . LYS A 1 248 ? -2.226 11.750 27.112 1.00 93.81 248 LYS A CA 1
ATOM 1951 C C . LYS A 1 248 ? -3.290 12.078 26.085 1.00 93.81 248 LYS A C 1
ATOM 1953 O O . LYS A 1 248 ? -3.551 11.271 25.198 1.00 93.81 248 LYS A O 1
ATOM 1958 N N . VAL A 1 249 ? -3.855 13.276 26.156 1.00 95.56 249 VAL A N 1
ATOM 1959 C CA . VAL A 1 249 ? -4.706 13.804 25.088 1.00 95.56 249 VAL A CA 1
ATOM 1960 C C . VAL A 1 249 ? -3.856 14.703 24.197 1.00 95.56 249 VAL A C 1
ATOM 1962 O O . VAL A 1 249 ? -3.117 15.558 24.677 1.00 95.56 249 VAL A O 1
ATOM 1965 N N . LEU A 1 250 ? -3.929 14.480 22.890 1.00 96.25 250 LEU A N 1
ATOM 1966 C CA . LEU A 1 250 ? -3.223 15.240 21.870 1.00 96.25 250 LEU A CA 1
ATOM 1967 C C . LEU A 1 250 ? -4.230 16.045 21.054 1.00 96.25 250 LEU A C 1
ATOM 1969 O O . LEU A 1 250 ? -5.231 15.502 20.577 1.00 96.25 250 LEU A O 1
ATOM 1973 N N . ARG A 1 251 ? -3.932 17.324 20.835 1.00 95.50 251 ARG A N 1
ATOM 1974 C CA . ARG A 1 251 ? -4.674 18.182 19.910 1.00 95.50 251 ARG A CA 1
ATOM 1975 C C . ARG A 1 251 ? -3.888 18.328 18.619 1.00 95.50 251 ARG A C 1
ATOM 1977 O O . ARG A 1 251 ? -2.749 18.790 18.630 1.00 95.50 251 ARG A O 1
ATO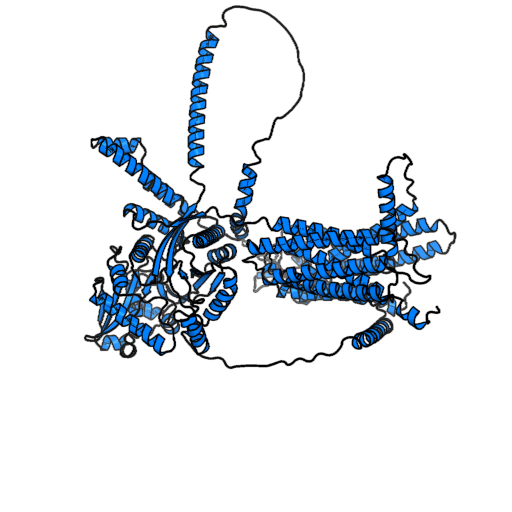M 1984 N N . VAL A 1 252 ? -4.510 17.966 17.501 1.00 94.56 252 VAL A N 1
ATOM 1985 C CA . VAL A 1 252 ? -3.954 18.158 16.158 1.00 94.56 252 VAL A CA 1
ATOM 1986 C C . VAL A 1 252 ? -4.637 19.362 15.521 1.00 94.56 252 VAL A C 1
ATOM 1988 O O . VAL A 1 252 ? -5.849 19.333 15.310 1.00 94.56 252 VAL A O 1
ATOM 1991 N N . PHE A 1 253 ? -3.891 20.422 15.211 1.00 92.75 253 PHE A N 1
ATOM 1992 C CA . PHE A 1 253 ? -4.452 21.716 14.792 1.00 92.75 253 PHE A CA 1
ATOM 1993 C C . PHE A 1 253 ? -3.702 22.333 13.604 1.00 92.75 253 PHE A C 1
ATOM 1995 O O . PHE A 1 253 ? -2.574 21.952 13.295 1.00 92.75 253 PHE A O 1
ATOM 2002 N N . ASN A 1 254 ? -4.342 23.275 12.903 1.00 87.69 254 ASN A N 1
ATOM 2003 C CA . ASN A 1 254 ? -3.764 23.949 11.735 1.00 87.69 254 ASN A CA 1
ATOM 2004 C C . ASN A 1 254 ? -2.865 25.134 12.136 1.00 87.69 254 ASN A C 1
ATOM 2006 O O . ASN A 1 254 ? -3.270 26.011 12.896 1.00 87.69 254 ASN A O 1
ATOM 2010 N N . LYS A 1 255 ? -1.659 25.193 11.563 1.00 67.69 255 LYS A N 1
ATOM 2011 C CA . LYS A 1 255 ? -0.637 26.212 11.839 1.00 67.69 255 LYS A CA 1
ATOM 2012 C C . LYS A 1 255 ? -1.003 27.636 11.375 1.00 67.69 255 LYS A C 1
ATOM 2014 O O . LYS A 1 255 ? -0.492 28.602 11.941 1.00 67.69 255 LYS A O 1
ATOM 2019 N N . ASN A 1 256 ? -1.861 27.795 10.357 1.00 54.19 256 ASN A N 1
ATOM 2020 C CA . ASN A 1 256 ? -1.931 29.045 9.575 1.00 54.19 256 ASN A CA 1
ATOM 2021 C C . ASN A 1 256 ? -3.064 30.044 9.896 1.00 54.19 256 ASN A C 1
ATOM 2023 O O . ASN A 1 256 ? -3.015 31.158 9.382 1.00 54.19 256 ASN A O 1
ATOM 2027 N N . GLU A 1 257 ? -4.033 29.763 10.773 1.00 48.00 257 GLU A N 1
ATOM 2028 C CA . GLU A 1 257 ? -5.105 30.754 11.030 1.00 48.00 257 GLU A CA 1
ATOM 2029 C C . GLU A 1 257 ? -4.697 31.926 11.943 1.00 48.00 257 GLU A C 1
ATOM 2031 O O . GLU A 1 257 ? -5.369 32.958 11.953 1.00 48.00 257 GLU A O 1
ATOM 2036 N N . LYS A 1 258 ? -3.570 31.839 12.666 1.00 38.41 258 LYS A N 1
ATOM 2037 C CA . LYS A 1 258 ? -3.131 32.923 13.571 1.00 38.41 258 LYS A CA 1
ATOM 2038 C C . LYS A 1 258 ? -2.653 34.197 12.854 1.00 38.41 258 LYS A C 1
ATOM 2040 O O . LYS A 1 258 ? -2.538 35.228 13.510 1.00 38.41 258 LYS A O 1
ATOM 2045 N N . HIS A 1 259 ? -2.392 34.162 11.543 1.00 34.59 259 HIS A N 1
ATOM 2046 C CA . HIS A 1 259 ? -1.824 35.309 10.816 1.00 34.59 259 HIS A CA 1
ATOM 2047 C C . HIS A 1 259 ? -2.712 35.913 9.720 1.00 34.59 259 HIS A C 1
ATOM 2049 O O . HIS A 1 259 ? -2.560 37.102 9.446 1.00 34.59 259 HIS A O 1
ATOM 2055 N N . GLU A 1 260 ? -3.661 35.175 9.137 1.00 34.22 260 GLU A N 1
ATOM 2056 C CA . GLU A 1 260 ? -4.509 35.728 8.064 1.00 34.22 260 GLU A CA 1
ATOM 2057 C C . GLU A 1 260 ? -5.585 36.688 8.604 1.00 34.22 260 GLU A C 1
ATOM 2059 O O . GLU A 1 260 ? -5.734 37.789 8.080 1.00 34.22 260 GLU A O 1
ATOM 2064 N N . LYS A 1 261 ? -6.239 36.377 9.734 1.00 32.91 261 LYS A N 1
ATOM 2065 C CA . LYS A 1 261 ? -7.297 37.252 10.289 1.00 32.91 261 LYS A CA 1
ATOM 2066 C C . LYS A 1 261 ? -6.759 38.530 10.948 1.00 32.91 261 LYS A C 1
ATOM 2068 O O . LYS A 1 261 ? -7.430 39.560 10.926 1.00 32.91 261 LYS A O 1
ATOM 2073 N N . VAL A 1 262 ? -5.533 38.504 11.483 1.00 33.12 262 VAL A N 1
ATOM 2074 C CA . VAL A 1 262 ? -4.866 39.706 12.024 1.00 33.12 262 VAL A CA 1
ATOM 2075 C C . VAL A 1 262 ? -4.353 40.598 10.888 1.00 33.12 262 VAL A C 1
ATOM 2077 O O . VAL A 1 262 ? -4.428 41.821 11.003 1.00 33.12 262 VAL A O 1
ATOM 2080 N N . GLY A 1 263 ? -3.896 40.012 9.774 1.00 31.42 263 GLY A N 1
ATOM 2081 C CA . GLY A 1 263 ? -3.503 40.733 8.559 1.00 31.42 263 GLY A CA 1
ATOM 2082 C C . GLY A 1 263 ? -4.682 41.438 7.889 1.00 31.42 263 GLY A C 1
ATOM 2083 O O . GLY A 1 263 ? -4.621 42.644 7.685 1.00 31.42 263 GLY A O 1
ATOM 2084 N N . GLU A 1 264 ? -5.799 40.742 7.670 1.00 34.81 264 GLU A N 1
ATOM 2085 C CA . GLU A 1 264 ? -6.980 41.328 7.019 1.00 34.81 264 GLU A CA 1
ATOM 2086 C C . GLU A 1 264 ? -7.705 42.365 7.890 1.00 34.81 264 GLU A C 1
ATOM 2088 O O . GLU A 1 264 ? -8.227 43.349 7.368 1.00 34.81 264 GLU A O 1
ATOM 2093 N N . GLN A 1 265 ? -7.728 42.212 9.221 1.00 31.19 265 GLN A N 1
ATOM 2094 C CA . GLN A 1 265 ? -8.299 43.241 10.102 1.00 31.19 265 GLN A CA 1
ATOM 2095 C C . GLN A 1 265 ? -7.392 44.469 10.237 1.00 31.19 265 GLN A C 1
ATOM 2097 O O . GLN A 1 265 ? -7.901 45.586 10.342 1.00 31.19 265 GLN A O 1
ATOM 2102 N N . SER A 1 266 ? -6.067 44.295 10.205 1.00 32.28 266 SER A N 1
ATOM 2103 C CA . SER A 1 266 ? -5.124 45.419 10.252 1.00 32.28 266 SER A CA 1
ATOM 2104 C C . SER A 1 266 ? -4.955 46.110 8.896 1.00 32.28 266 SER A C 1
ATOM 2106 O O . SER A 1 266 ? -4.762 47.325 8.878 1.00 32.28 266 SER A O 1
ATOM 2108 N N . GLU A 1 267 ? -5.124 45.407 7.773 1.00 38.44 267 GLU A N 1
ATOM 2109 C CA . GLU A 1 267 ? -5.228 46.005 6.437 1.00 38.44 267 GLU A CA 1
ATOM 2110 C C . GLU A 1 267 ? -6.567 46.711 6.235 1.00 38.44 267 GLU A C 1
ATOM 2112 O O . GLU A 1 267 ? -6.546 47.872 5.849 1.00 38.44 267 GLU A O 1
ATOM 2117 N N . ASN A 1 268 ? -7.707 46.131 6.631 1.00 37.41 268 ASN A N 1
ATOM 2118 C CA . ASN A 1 268 ? -8.998 46.829 6.553 1.00 37.41 268 ASN A CA 1
ATOM 2119 C C . ASN A 1 268 ? -9.070 48.051 7.488 1.00 37.41 268 ASN A C 1
ATOM 2121 O O . ASN A 1 268 ? -9.641 49.077 7.120 1.00 37.41 268 ASN A O 1
ATOM 2125 N N . GLN A 1 269 ? -8.452 48.003 8.676 1.00 38.62 269 GLN A N 1
ATOM 2126 C CA . GLN A 1 269 ? -8.332 49.185 9.543 1.00 38.62 269 GLN A CA 1
ATOM 2127 C C . GLN A 1 269 ? -7.340 50.218 8.990 1.00 38.62 269 GLN A C 1
ATOM 2129 O O . GLN A 1 269 ? -7.596 51.417 9.107 1.00 38.62 269 GLN A O 1
ATOM 2134 N N . ARG A 1 270 ? -6.239 49.792 8.350 1.00 43.44 270 ARG A N 1
ATOM 2135 C CA . ARG A 1 270 ? -5.296 50.697 7.669 1.00 43.44 270 ARG A CA 1
ATOM 2136 C C . ARG A 1 270 ? -5.885 51.297 6.397 1.00 43.44 270 ARG A C 1
ATOM 2138 O O . ARG A 1 270 ? -5.590 52.450 6.111 1.00 43.44 270 ARG A O 1
ATOM 2145 N N . GLU A 1 271 ? -6.728 50.581 5.664 1.00 45.69 271 GLU A N 1
ATOM 2146 C CA . GLU A 1 271 ? -7.438 51.083 4.487 1.00 45.69 271 GLU A CA 1
ATOM 2147 C C . GLU A 1 271 ? -8.582 52.016 4.878 1.00 45.69 271 GLU A C 1
ATOM 2149 O O . GLU A 1 271 ? -8.696 53.087 4.290 1.00 45.69 271 GLU A O 1
ATOM 2154 N N . GLN A 1 272 ? -9.341 51.724 5.940 1.00 42.03 272 GLN A N 1
ATOM 2155 C CA . GLN A 1 272 ? -10.332 52.665 6.479 1.00 42.03 272 GLN A CA 1
ATOM 2156 C C . GLN A 1 272 ? -9.678 53.923 7.072 1.00 42.03 272 GLN A C 1
ATOM 2158 O O . GLN A 1 272 ? -10.190 55.027 6.879 1.00 42.03 272 GLN A O 1
ATOM 2163 N N . GLN A 1 273 ? -8.519 53.804 7.734 1.00 45.19 273 GLN A N 1
ATOM 2164 C CA . GLN A 1 273 ? -7.749 54.966 8.197 1.00 45.19 273 GLN A CA 1
ATOM 2165 C C . GLN A 1 273 ? -7.109 55.744 7.041 1.00 45.19 273 GLN A C 1
ATOM 2167 O O . GLN A 1 273 ? -7.116 56.974 7.084 1.00 45.19 273 GLN A O 1
ATOM 2172 N N . LYS A 1 274 ? -6.623 55.074 5.985 1.00 48.97 274 LYS A N 1
ATOM 2173 C CA . LYS A 1 274 ? -6.111 55.725 4.766 1.00 48.97 274 LYS A CA 1
ATOM 2174 C C . LYS A 1 274 ? -7.222 56.410 3.975 1.00 48.97 274 LYS A C 1
ATOM 2176 O O . LYS A 1 274 ? -7.003 57.525 3.520 1.00 48.97 274 LYS A O 1
ATOM 2181 N N . GLN A 1 275 ? -8.417 55.827 3.881 1.00 48.25 275 GLN A N 1
ATOM 2182 C CA . GLN A 1 275 ? -9.578 56.457 3.246 1.00 48.25 275 GLN A CA 1
ATOM 2183 C C . GLN A 1 275 ? -10.105 57.635 4.077 1.00 48.25 275 GLN A C 1
ATOM 2185 O O . GLN A 1 275 ? -10.408 58.681 3.512 1.00 48.25 275 GLN A O 1
ATOM 2190 N N . GLN A 1 276 ? -10.129 57.548 5.415 1.00 46.47 276 GLN A N 1
ATOM 2191 C CA . GLN A 1 276 ? -10.480 58.689 6.275 1.00 46.47 276 GLN A CA 1
ATOM 2192 C C . GLN A 1 276 ? -9.410 59.795 6.278 1.00 46.47 276 GLN A C 1
ATOM 2194 O O . GLN A 1 276 ? -9.759 60.975 6.354 1.00 46.47 276 GLN A O 1
ATOM 2199 N N . GLN A 1 277 ? -8.120 59.454 6.164 1.00 48.34 277 GLN A N 1
ATOM 2200 C CA . GLN A 1 277 ? -7.037 60.432 6.002 1.00 48.34 277 GLN A CA 1
ATOM 2201 C C . GLN A 1 277 ? -7.032 61.061 4.607 1.00 48.34 277 GLN A C 1
ATOM 2203 O O . GLN A 1 277 ? -6.859 62.273 4.516 1.00 48.34 277 GLN A O 1
ATOM 2208 N N . GLN A 1 278 ? -7.310 60.302 3.544 1.00 50.59 278 GLN A N 1
ATOM 2209 C CA . GLN A 1 278 ? -7.478 60.835 2.190 1.00 50.59 278 GLN A CA 1
ATOM 2210 C C . GLN A 1 278 ? -8.720 61.724 2.085 1.00 50.59 278 GLN A C 1
ATOM 2212 O O . GLN A 1 278 ? -8.628 62.799 1.505 1.00 50.59 278 GLN A O 1
ATOM 2217 N N . HIS A 1 279 ? -9.841 61.381 2.734 1.00 49.69 279 HIS A N 1
ATOM 2218 C CA . HIS A 1 279 ? -11.014 62.262 2.783 1.00 49.69 279 HIS A CA 1
ATOM 2219 C C . HIS A 1 279 ? -10.772 63.538 3.608 1.00 49.69 279 HIS A C 1
ATOM 2221 O O . HIS A 1 279 ? -11.293 64.598 3.256 1.00 49.69 279 HIS A O 1
ATOM 2227 N N . LYS A 1 280 ? -9.966 63.475 4.682 1.00 49.69 280 LYS A N 1
ATOM 2228 C CA . LYS A 1 280 ? -9.551 64.661 5.458 1.00 49.69 280 LYS A CA 1
ATOM 2229 C C . LYS A 1 280 ? -8.528 65.526 4.711 1.00 49.69 280 LYS A C 1
ATOM 2231 O O . LYS A 1 280 ? -8.643 66.746 4.767 1.00 49.69 280 LYS A O 1
ATOM 2236 N N . GLN A 1 281 ? -7.592 64.927 3.970 1.00 50.62 281 GLN A N 1
ATOM 2237 C CA . GLN A 1 281 ? -6.617 65.645 3.138 1.00 50.62 281 GLN A CA 1
ATOM 2238 C C . GLN A 1 281 ? -7.257 66.242 1.878 1.00 50.62 281 GLN A C 1
ATOM 2240 O O . GLN A 1 281 ? -6.939 67.376 1.535 1.00 50.62 281 GLN A O 1
ATOM 2245 N N . GLN A 1 282 ? -8.224 65.563 1.251 1.00 51.81 282 GLN A N 1
ATOM 2246 C CA . GLN A 1 282 ? -9.006 66.116 0.140 1.00 51.81 282 GLN A CA 1
ATOM 2247 C C . GLN A 1 282 ? -9.939 67.243 0.601 1.00 51.81 282 GLN A C 1
ATOM 2249 O O . GLN A 1 282 ? -10.006 68.259 -0.078 1.00 51.81 282 GLN A O 1
ATOM 2254 N N . LYS A 1 283 ? -10.571 67.162 1.787 1.00 48.97 283 LYS A N 1
ATOM 2255 C CA . LYS A 1 283 ? -11.327 68.301 2.359 1.00 48.97 283 LYS A CA 1
ATOM 2256 C C . LYS A 1 283 ? -10.431 69.480 2.768 1.00 48.97 283 LYS A C 1
ATOM 2258 O O . LYS A 1 283 ? -10.849 70.626 2.642 1.00 48.97 283 LYS A O 1
ATOM 2263 N N . GLN A 1 284 ? -9.194 69.234 3.210 1.00 49.94 284 GLN A N 1
ATOM 2264 C CA . GLN A 1 284 ? -8.229 70.300 3.524 1.00 49.94 284 GLN A CA 1
ATOM 2265 C C . GLN A 1 284 ? -7.559 70.907 2.278 1.00 49.94 284 GLN A C 1
ATOM 2267 O O . GLN A 1 284 ? -7.223 72.088 2.303 1.00 49.94 284 GLN A O 1
ATOM 2272 N N . GLN A 1 285 ? -7.407 70.153 1.183 1.00 50.38 285 GLN A N 1
ATOM 2273 C CA . GLN A 1 285 ? -6.939 70.672 -0.110 1.00 50.38 285 GLN A CA 1
ATOM 2274 C C . GLN A 1 285 ? -8.052 71.364 -0.908 1.00 50.38 285 GLN A C 1
ATOM 2276 O O . GLN A 1 285 ? -7.762 72.344 -1.587 1.00 50.38 285 GLN A O 1
ATOM 2281 N N . HIS A 1 286 ? -9.313 70.938 -0.775 1.00 47.22 286 HIS A N 1
ATOM 2282 C CA . HIS A 1 286 ? -10.459 71.617 -1.390 1.00 47.22 286 HIS A CA 1
ATOM 2283 C C . HIS A 1 286 ? -10.736 72.978 -0.723 1.00 47.22 286 HIS A C 1
ATOM 2285 O O . HIS A 1 286 ? -10.940 73.956 -1.433 1.00 47.22 286 HIS A O 1
ATOM 2291 N N . ASN A 1 287 ? -10.574 73.083 0.607 1.00 44.94 287 ASN A N 1
ATOM 2292 C CA . ASN A 1 287 ? -10.676 74.354 1.345 1.00 44.94 287 ASN A CA 1
ATOM 2293 C C . ASN A 1 287 ? -9.438 75.272 1.208 1.00 44.94 287 ASN A C 1
ATOM 2295 O O . ASN A 1 287 ? -9.513 76.446 1.566 1.00 44.94 287 ASN A O 1
ATOM 2299 N N . LYS A 1 288 ? -8.294 74.760 0.718 1.00 46.97 288 LYS A N 1
ATOM 2300 C CA . LYS A 1 288 ? -7.106 75.572 0.372 1.00 46.97 288 LYS A CA 1
ATOM 2301 C C . LYS A 1 288 ? -7.113 76.037 -1.090 1.00 46.97 288 LYS A C 1
ATOM 2303 O O . LYS A 1 288 ? -6.655 77.139 -1.355 1.00 46.97 288 LYS A O 1
ATOM 2308 N N . LYS A 1 289 ? -7.681 75.255 -2.018 1.00 43.75 289 LYS A N 1
ATOM 2309 C CA . LYS A 1 289 ? -7.800 75.624 -3.443 1.00 43.75 289 LYS A CA 1
ATOM 2310 C C . LYS A 1 289 ? -8.949 76.587 -3.770 1.00 43.75 289 LYS A C 1
ATOM 2312 O O . LYS A 1 289 ? -8.908 77.195 -4.829 1.00 43.75 289 LYS A O 1
ATOM 2317 N N . GLU A 1 290 ? -9.908 76.796 -2.867 1.00 43.81 290 GLU A N 1
ATOM 2318 C CA . GLU A 1 290 ? -10.922 77.866 -2.992 1.00 43.81 290 GLU A CA 1
ATOM 2319 C C . GLU A 1 290 ? -10.450 79.245 -2.481 1.00 43.81 290 GLU A C 1
ATOM 2321 O O . GLU A 1 290 ? -11.177 80.222 -2.620 1.00 43.81 290 GLU A O 1
ATOM 2326 N N . LYS A 1 291 ? -9.235 79.363 -1.915 1.00 41.91 291 LYS A N 1
ATOM 2327 C CA . LYS A 1 291 ? -8.691 80.637 -1.393 1.00 41.91 291 LYS A CA 1
ATOM 2328 C C . LYS A 1 291 ? -7.506 81.228 -2.170 1.00 41.91 291 LYS A C 1
ATOM 2330 O O . LYS A 1 291 ? -7.065 82.311 -1.809 1.00 41.91 291 LYS A O 1
ATOM 2335 N N . GLU A 1 292 ? -7.016 80.572 -3.224 1.00 42.66 292 GLU A N 1
ATOM 2336 C CA . GLU A 1 292 ? -5.813 81.010 -3.967 1.00 42.66 292 GLU A CA 1
ATOM 2337 C C . GLU A 1 292 ? -6.003 81.150 -5.490 1.00 42.66 292 GLU A C 1
ATOM 2339 O O . GLU A 1 292 ? -5.033 81.346 -6.211 1.00 42.66 292 GLU A O 1
ATOM 2344 N N . ILE A 1 293 ? -7.238 81.105 -6.006 1.00 40.78 293 ILE A N 1
ATOM 2345 C CA . ILE A 1 293 ? -7.522 81.460 -7.408 1.00 40.78 293 ILE A CA 1
ATOM 2346 C C . ILE A 1 293 ? -8.717 82.413 -7.446 1.00 40.78 293 ILE A C 1
ATOM 2348 O O . ILE A 1 293 ? -9.842 82.042 -7.760 1.00 40.78 293 ILE A O 1
ATOM 2352 N N . ASN A 1 294 ? -8.442 83.662 -7.091 1.00 36.59 294 ASN A N 1
ATOM 2353 C CA . ASN A 1 294 ? -9.144 84.817 -7.624 1.00 36.59 294 ASN A CA 1
ATOM 2354 C C . ASN A 1 294 ? -8.071 85.885 -7.835 1.00 36.59 294 ASN A C 1
ATOM 2356 O O . ASN A 1 294 ? -7.846 86.697 -6.952 1.00 36.59 294 ASN A O 1
ATOM 2360 N N . GLU A 1 295 ? -7.322 85.761 -8.933 1.00 34.78 295 GLU A N 1
ATOM 2361 C CA . GLU A 1 295 ? -6.655 86.853 -9.657 1.00 34.78 295 GLU A CA 1
ATOM 2362 C C . GLU A 1 295 ? -5.758 86.265 -10.759 1.00 34.78 295 GLU A C 1
ATOM 2364 O O . GLU A 1 295 ? -4.728 85.668 -10.473 1.00 34.78 295 GLU A O 1
ATOM 2369 N N . ASN A 1 296 ? -6.188 86.486 -12.009 1.00 32.34 296 ASN A N 1
ATOM 2370 C CA . ASN A 1 296 ? -5.369 86.843 -13.178 1.00 32.34 296 ASN A CA 1
ATOM 2371 C C . ASN A 1 296 ? -4.274 85.867 -13.672 1.00 32.34 296 ASN A C 1
ATOM 2373 O O . ASN A 1 296 ? -3.451 85.377 -12.922 1.00 32.34 296 ASN A O 1
ATOM 2377 N N . HIS A 1 297 ? -4.048 85.631 -14.962 1.00 32.88 297 HIS A N 1
ATOM 2378 C CA . HIS A 1 297 ? -4.719 85.906 -16.232 1.00 32.88 297 HIS A CA 1
ATOM 2379 C C . HIS A 1 297 ? -3.806 85.259 -17.307 1.00 32.88 297 HIS A C 1
ATOM 2381 O O . HIS A 1 297 ? -2.594 85.223 -17.125 1.00 32.88 297 HIS A O 1
ATOM 2387 N N . LEU A 1 298 ? -4.389 84.896 -18.455 1.00 30.19 298 LEU A N 1
ATOM 2388 C CA . LEU A 1 298 ? -3.796 84.976 -19.809 1.00 30.19 298 LEU A CA 1
ATOM 2389 C C . LEU A 1 298 ? -2.807 83.890 -20.319 1.00 30.19 298 LEU A C 1
ATOM 2391 O O . LEU A 1 298 ? -1.693 83.772 -19.833 1.00 30.19 298 LEU A O 1
ATOM 2395 N N . GLU A 1 299 ? -3.235 83.252 -21.431 1.00 29.67 299 GLU A N 1
ATOM 2396 C CA . GLU A 1 299 ? -2.468 82.884 -22.654 1.00 29.67 299 GLU A CA 1
ATOM 2397 C C . GLU A 1 299 ? -1.284 81.884 -22.542 1.00 29.67 299 GLU A C 1
ATOM 2399 O O . GLU A 1 299 ? -0.494 81.938 -21.620 1.00 29.67 299 GLU A O 1
ATOM 2404 N N . LYS A 1 300 ? -0.984 80.949 -23.461 1.00 29.02 300 LYS A N 1
ATOM 2405 C CA . LYS A 1 300 ? -1.473 80.512 -24.788 1.00 29.02 300 LYS A CA 1
ATOM 2406 C C . LYS A 1 300 ? -0.646 79.256 -25.186 1.00 29.02 300 LYS A C 1
ATOM 2408 O O . LYS A 1 300 ? 0.528 79.230 -24.842 1.00 29.02 300 LYS A O 1
ATOM 2413 N N . LEU A 1 301 ? -1.219 78.364 -26.022 1.00 27.42 301 LEU A N 1
ATOM 2414 C CA . LEU A 1 301 ? -0.573 77.471 -27.040 1.00 27.42 301 LEU A CA 1
ATOM 2415 C C . LEU A 1 301 ? 0.424 76.383 -26.517 1.00 27.42 301 LEU A C 1
ATOM 2417 O O . LEU A 1 301 ? 1.126 76.606 -25.551 1.00 27.42 301 LEU A O 1
ATOM 2421 N N . GLN A 1 302 ? 0.611 75.169 -27.062 1.00 27.00 302 GLN A N 1
ATOM 2422 C CA . GLN A 1 302 ? 0.262 74.527 -28.335 1.00 27.00 302 GLN A CA 1
ATOM 2423 C C . GLN A 1 302 ? 0.599 73.005 -28.273 1.00 27.00 302 GLN A C 1
ATOM 2425 O O . GLN A 1 302 ? 1.598 72.627 -27.672 1.00 27.00 302 GLN A O 1
ATOM 2430 N N . THR A 1 303 ? -0.205 72.187 -28.972 1.00 26.78 303 THR A N 1
ATOM 2431 C CA . THR A 1 303 ? 0.122 70.964 -29.768 1.00 26.78 303 THR A CA 1
ATOM 2432 C C . THR A 1 303 ? 0.784 69.692 -29.186 1.00 26.78 303 THR A C 1
ATOM 2434 O O . THR A 1 303 ? 1.963 69.657 -28.863 1.00 26.78 303 THR A O 1
ATOM 2437 N N . GLU A 1 304 ? -0.020 68.614 -29.231 1.00 26.94 304 GLU A N 1
ATOM 2438 C CA . GLU A 1 304 ? 0.181 67.273 -29.841 1.00 26.94 304 GLU A CA 1
ATOM 2439 C C . GLU A 1 304 ? 1.527 66.511 -29.759 1.00 26.94 304 GLU A C 1
ATOM 2441 O O . GLU A 1 304 ? 2.541 66.935 -30.300 1.00 26.94 304 GLU A O 1
ATOM 2446 N N . SER A 1 305 ? 1.476 65.256 -29.267 1.00 24.41 305 SER A N 1
ATOM 2447 C CA . SER A 1 305 ? 1.971 64.065 -30.001 1.00 24.41 305 SER A CA 1
ATOM 2448 C C . SER A 1 305 ? 1.622 62.713 -29.327 1.00 24.41 305 SER A C 1
ATOM 2450 O O . SER A 1 305 ? 1.794 62.498 -28.132 1.00 24.41 305 SER A O 1
ATOM 2452 N N . THR A 1 306 ? 1.076 61.823 -30.160 1.00 24.41 306 THR A N 1
ATOM 2453 C CA . THR A 1 306 ? 1.199 60.350 -30.284 1.00 24.41 306 THR A CA 1
ATOM 2454 C C . THR A 1 306 ? 1.892 59.456 -29.228 1.00 24.41 306 THR A C 1
ATOM 2456 O O . THR A 1 306 ? 3.060 59.624 -28.907 1.00 24.41 306 THR A O 1
ATOM 2459 N N . LEU A 1 307 ? 1.173 58.365 -28.896 1.00 27.03 307 LEU A N 1
ATOM 2460 C CA . LEU A 1 307 ? 1.582 56.941 -28.794 1.00 27.03 307 LEU A CA 1
ATOM 2461 C C . LEU A 1 307 ? 2.964 56.571 -28.206 1.00 27.03 307 LEU A C 1
ATOM 2463 O O . LEU A 1 307 ? 3.967 56.619 -28.908 1.00 27.03 307 LEU A O 1
ATOM 2467 N N . ALA A 1 308 ? 2.958 55.954 -27.014 1.00 23.50 308 ALA A N 1
ATOM 2468 C CA . ALA A 1 308 ? 3.740 54.744 -26.709 1.00 23.50 308 ALA A CA 1
ATOM 2469 C C . ALA A 1 308 ? 3.296 54.099 -25.381 1.00 23.50 308 ALA A C 1
ATOM 2471 O O . ALA A 1 308 ? 3.239 54.739 -24.334 1.00 23.50 308 ALA A O 1
ATOM 2472 N N . SER A 1 309 ? 3.024 52.797 -25.431 1.00 24.78 309 SER A N 1
ATOM 2473 C CA . SER A 1 309 ? 2.894 51.899 -24.285 1.00 24.78 309 SER A CA 1
ATOM 2474 C C . SER A 1 309 ? 4.259 51.616 -23.652 1.00 24.78 309 SER A C 1
ATOM 2476 O O . SER A 1 309 ? 5.168 51.204 -24.369 1.00 24.78 309 SER A O 1
ATOM 2478 N N . ASN A 1 310 ? 4.379 51.714 -22.326 1.00 25.39 310 ASN A N 1
ATOM 2479 C CA . ASN A 1 310 ? 5.409 51.002 -21.565 1.00 25.39 310 ASN A CA 1
ATOM 2480 C C . ASN A 1 310 ? 4.953 50.722 -20.123 1.00 25.39 310 ASN A C 1
ATOM 2482 O O . ASN A 1 310 ? 4.386 51.581 -19.453 1.00 25.39 310 ASN A O 1
ATOM 2486 N N . GLN A 1 311 ? 5.200 49.486 -19.678 1.00 28.36 311 GLN A N 1
ATOM 2487 C CA . GLN A 1 311 ? 5.030 49.000 -18.303 1.00 28.36 311 GLN A CA 1
ATOM 2488 C C . GLN A 1 311 ? 6.040 49.642 -17.333 1.00 28.36 311 GLN A C 1
ATOM 2490 O O . GLN A 1 311 ? 7.095 50.110 -17.762 1.00 28.36 311 GLN A O 1
ATOM 2495 N N . PRO A 1 312 ? 5.772 49.576 -16.017 1.00 29.88 312 PRO A N 1
ATOM 2496 C CA . PRO A 1 312 ? 6.610 48.739 -15.136 1.00 29.88 312 PRO A CA 1
ATOM 2497 C C . PRO A 1 312 ? 5.761 48.052 -14.038 1.00 29.88 312 PRO A C 1
ATOM 2499 O O . PRO A 1 312 ? 4.616 48.413 -13.809 1.00 29.88 312 PRO A O 1
ATOM 2502 N N . GLY A 1 313 ? 6.187 47.051 -13.272 1.00 23.84 313 GLY A N 1
ATOM 2503 C CA . GLY A 1 313 ? 7.444 46.336 -13.124 1.00 23.84 313 GLY A CA 1
ATOM 2504 C C . GLY A 1 313 ? 7.210 45.275 -12.036 1.00 23.84 313 GLY A C 1
ATOM 2505 O O . GLY A 1 313 ? 6.588 45.533 -11.008 1.00 23.84 313 GLY A O 1
ATOM 2506 N N . SER A 1 314 ? 7.630 44.044 -12.304 1.00 29.31 314 SER A N 1
ATOM 2507 C CA . SER A 1 314 ? 7.354 42.849 -11.509 1.00 29.31 314 SER A CA 1
ATOM 2508 C C . SER A 1 314 ? 8.504 42.534 -10.552 1.00 29.31 314 SER A C 1
ATOM 2510 O O . SER A 1 314 ? 9.471 41.901 -10.967 1.00 29.31 314 SER A O 1
ATOM 2512 N N . HIS A 1 315 ? 8.394 42.896 -9.273 1.00 28.55 315 HIS A N 1
ATOM 2513 C CA . HIS A 1 315 ? 9.372 42.471 -8.261 1.00 28.55 315 HIS A CA 1
ATOM 2514 C C . HIS A 1 315 ? 8.769 42.246 -6.862 1.00 28.55 315 HIS A C 1
ATOM 2516 O O . HIS A 1 315 ? 9.360 42.637 -5.876 1.00 28.55 315 HIS A O 1
ATOM 2522 N N . GLU A 1 316 ? 7.631 41.548 -6.744 1.00 28.05 316 GLU A N 1
ATOM 2523 C CA . GLU A 1 316 ? 7.176 41.038 -5.423 1.00 28.05 316 GLU A CA 1
ATOM 2524 C C . GLU A 1 316 ? 6.470 39.663 -5.454 1.00 28.05 316 GLU A C 1
ATOM 2526 O O . GLU A 1 316 ? 6.294 39.011 -4.429 1.00 28.05 316 GLU A O 1
ATOM 2531 N N . LYS A 1 317 ? 6.158 39.108 -6.636 1.00 28.53 317 LYS A N 1
ATOM 2532 C CA . LYS A 1 317 ? 5.424 37.827 -6.762 1.00 28.53 317 LYS A CA 1
ATOM 2533 C C . LYS A 1 317 ? 6.257 36.543 -6.600 1.00 28.53 317 LYS A C 1
ATOM 2535 O O . LYS A 1 317 ? 5.687 35.454 -6.608 1.00 28.53 317 LYS A O 1
ATOM 2540 N N . LYS A 1 318 ? 7.586 36.615 -6.452 1.00 27.77 318 LYS A N 1
ATOM 2541 C CA . LYS A 1 318 ? 8.439 35.404 -6.448 1.00 27.77 318 LYS A CA 1
ATOM 2542 C C . LYS A 1 318 ? 8.597 34.718 -5.084 1.00 27.77 318 LYS A C 1
ATOM 2544 O O . LYS A 1 318 ? 8.873 33.523 -5.070 1.00 27.77 318 LYS A O 1
ATOM 2549 N N . GLN A 1 319 ? 8.361 35.394 -3.954 1.00 29.16 319 GLN A N 1
ATOM 2550 C CA . GLN A 1 319 ? 8.467 34.745 -2.634 1.00 29.16 319 GLN A CA 1
ATOM 2551 C C . GLN A 1 319 ? 7.187 34.008 -2.193 1.00 29.16 319 GLN A C 1
ATOM 2553 O O . GLN A 1 319 ? 7.296 32.978 -1.528 1.00 29.16 319 GLN A O 1
ATOM 2558 N N . SER A 1 320 ? 5.982 34.436 -2.606 1.00 28.52 320 SER A N 1
ATOM 2559 C CA . SER A 1 320 ? 4.738 33.742 -2.207 1.00 28.52 320 SER A CA 1
ATOM 2560 C C . SER A 1 320 ? 4.469 32.461 -3.015 1.00 28.52 320 SER A C 1
ATOM 2562 O O . SER A 1 320 ? 3.968 31.474 -2.469 1.00 28.52 320 SER A O 1
ATOM 2564 N N . HIS A 1 321 ? 4.897 32.412 -4.283 1.00 29.19 321 HIS A N 1
ATOM 2565 C CA . HIS A 1 321 ? 4.781 31.207 -5.111 1.00 29.19 321 HIS A CA 1
ATOM 2566 C C . HIS A 1 321 ? 5.673 30.053 -4.629 1.00 29.19 321 HIS A C 1
ATOM 2568 O O . HIS A 1 321 ? 5.285 28.893 -4.762 1.00 29.19 321 HIS A O 1
ATOM 2574 N N . HIS A 1 322 ? 6.824 30.349 -4.014 1.00 28.02 322 HIS A N 1
ATOM 2575 C CA . HIS A 1 322 ? 7.749 29.309 -3.561 1.00 28.02 322 HIS A CA 1
ATOM 2576 C C . HIS A 1 322 ? 7.276 28.590 -2.284 1.00 28.02 322 HIS A C 1
ATOM 2578 O O . HIS A 1 322 ? 7.546 27.401 -2.134 1.00 28.02 322 HIS A O 1
ATOM 2584 N N . LYS A 1 323 ? 6.514 29.270 -1.407 1.00 30.70 323 LYS A N 1
ATOM 2585 C CA . LYS A 1 323 ? 5.874 28.658 -0.223 1.00 30.70 323 LYS A CA 1
ATOM 2586 C C . LYS A 1 323 ? 4.664 27.792 -0.597 1.00 30.70 323 LYS A C 1
ATOM 2588 O O . LYS A 1 323 ? 4.539 26.685 -0.089 1.00 30.70 323 LYS A O 1
ATOM 2593 N N . LYS A 1 324 ? 3.810 28.231 -1.535 1.00 34.16 324 LYS A N 1
ATOM 2594 C CA . LYS A 1 324 ? 2.630 27.456 -1.987 1.00 34.16 324 LYS A CA 1
ATOM 2595 C C . LYS A 1 324 ? 2.987 26.137 -2.691 1.00 34.16 324 LYS A C 1
ATOM 2597 O O . LYS A 1 324 ? 2.257 25.159 -2.559 1.00 34.16 324 LYS A O 1
ATOM 2602 N N . ALA A 1 325 ? 4.118 26.085 -3.395 1.00 34.16 325 ALA A N 1
ATOM 2603 C CA . ALA A 1 325 ? 4.564 24.886 -4.110 1.00 34.16 325 ALA A CA 1
ATOM 2604 C C . ALA A 1 325 ? 5.026 23.731 -3.192 1.00 34.16 325 ALA A C 1
ATOM 2606 O O . ALA A 1 325 ? 5.146 22.603 -3.652 1.00 34.16 325 ALA A O 1
ATOM 2607 N N . MET A 1 326 ? 5.281 23.993 -1.905 1.00 33.00 326 MET A N 1
ATOM 2608 C CA . MET A 1 326 ? 5.834 23.013 -0.958 1.00 33.00 326 MET A CA 1
ATOM 2609 C C . MET A 1 326 ? 4.747 22.258 -0.160 1.00 33.00 326 MET A C 1
ATOM 2611 O O . MET A 1 326 ? 5.001 21.180 0.368 1.00 33.00 326 MET A O 1
ATOM 2615 N N . HIS A 1 327 ? 3.516 22.790 -0.123 1.00 43.41 327 HIS A N 1
ATOM 2616 C CA . HIS A 1 327 ? 2.371 22.275 0.649 1.00 43.41 327 HIS A CA 1
ATOM 2617 C C . HIS A 1 327 ? 1.474 21.268 -0.106 1.00 43.41 327 HIS A C 1
ATOM 2619 O O . HIS A 1 327 ? 0.510 20.749 0.449 1.00 43.41 327 HIS A O 1
ATOM 2625 N N . THR A 1 328 ? 1.768 20.972 -1.373 1.00 51.47 328 THR A N 1
ATOM 2626 C CA . THR A 1 328 ? 0.799 20.377 -2.316 1.00 51.47 328 THR A CA 1
ATOM 2627 C C . THR A 1 328 ? 0.700 18.847 -2.291 1.00 51.47 328 THR A C 1
ATOM 2629 O O . THR A 1 328 ? -0.219 18.303 -2.896 1.00 51.47 328 THR A O 1
ATOM 2632 N N . ALA A 1 329 ? 1.604 18.130 -1.610 1.00 53.88 329 ALA A N 1
ATOM 2633 C CA . ALA A 1 329 ? 1.702 16.669 -1.739 1.00 53.88 329 ALA A CA 1
ATOM 2634 C C . ALA A 1 329 ? 0.473 15.910 -1.198 1.00 53.88 329 ALA A C 1
ATOM 2636 O O . ALA A 1 329 ? -0.025 15.012 -1.871 1.00 53.88 329 ALA A O 1
ATOM 2637 N N . PHE A 1 330 ? -0.039 16.275 -0.015 1.00 60.31 330 PHE A N 1
ATOM 2638 C CA . PHE A 1 330 ? -1.253 15.656 0.537 1.00 60.31 330 PHE A CA 1
ATOM 2639 C C . PHE A 1 330 ? -2.529 16.195 -0.121 1.00 60.31 330 PHE A C 1
ATOM 2641 O O . PHE A 1 330 ? -3.481 15.450 -0.321 1.00 60.31 330 PHE A O 1
ATOM 2648 N N . GLU A 1 331 ? -2.561 17.475 -0.501 1.00 59.12 331 GLU A N 1
ATOM 2649 C CA . GLU A 1 331 ? -3.768 18.121 -1.038 1.00 59.12 331 GLU A CA 1
ATOM 2650 C C . GLU A 1 331 ? -4.233 17.573 -2.397 1.00 59.12 331 GLU A C 1
ATOM 2652 O O . GLU A 1 331 ? -5.390 17.804 -2.769 1.00 59.12 331 GLU A O 1
ATOM 2657 N N . GLN A 1 332 ? -3.350 16.872 -3.115 1.00 56.81 332 GLN A N 1
ATOM 2658 C CA . GLN A 1 332 ? -3.614 16.222 -4.402 1.00 56.81 332 GLN A CA 1
ATOM 2659 C C . GLN A 1 332 ? -4.278 14.840 -4.263 1.00 56.81 332 GLN A C 1
ATOM 2661 O O . GLN A 1 332 ? -4.889 14.382 -5.222 1.00 56.81 332 GLN A O 1
ATOM 2666 N N . LEU A 1 333 ? -4.231 14.207 -3.082 1.00 59.56 333 LEU A N 1
ATOM 2667 C CA . LEU A 1 333 ? -4.719 12.831 -2.877 1.00 59.56 333 LEU A CA 1
ATOM 2668 C C . LEU A 1 333 ? -6.224 12.676 -3.122 1.00 59.56 333 LEU A C 1
ATOM 2670 O O . LEU A 1 333 ? -6.675 11.675 -3.666 1.00 59.56 333 LEU A O 1
ATOM 2674 N N . ASP A 1 334 ? -7.014 13.679 -2.741 1.00 59.56 334 ASP A N 1
ATOM 2675 C CA . ASP A 1 334 ? -8.466 13.634 -2.919 1.00 59.56 334 ASP A CA 1
ATOM 2676 C C . ASP A 1 334 ? -8.917 14.107 -4.317 1.00 59.56 334 ASP A C 1
ATOM 2678 O O . ASP A 1 334 ? -10.075 13.923 -4.666 1.00 59.56 334 ASP A O 1
ATOM 2682 N N . GLN A 1 335 ? -8.046 14.701 -5.151 1.00 50.09 335 GLN A N 1
ATOM 2683 C CA . GLN A 1 335 ? -8.429 15.127 -6.513 1.00 50.09 335 GLN A CA 1
ATOM 2684 C C . GLN A 1 335 ? -8.659 13.939 -7.463 1.00 50.09 335 GLN A C 1
ATOM 2686 O O . GLN A 1 335 ? -9.465 14.052 -8.384 1.00 50.09 335 GLN A O 1
ATOM 2691 N N . GLU A 1 336 ? -8.011 12.797 -7.220 1.00 39.88 336 GLU A N 1
ATOM 2692 C CA . GLU A 1 336 ? -8.165 11.574 -8.023 1.00 39.88 336 GLU A CA 1
ATOM 2693 C C . GLU A 1 336 ? -9.452 10.793 -7.687 1.00 39.88 336 GLU A C 1
ATOM 2695 O O . GLU A 1 336 ? -9.989 10.090 -8.542 1.00 39.88 336 GLU A O 1
ATOM 2700 N N . SER A 1 337 ? -10.018 10.967 -6.487 1.00 38.72 337 SER A N 1
ATOM 2701 C CA . SER A 1 337 ? -11.241 10.276 -6.038 1.00 38.72 337 SER A CA 1
ATOM 2702 C C . SER A 1 337 ? -12.551 10.980 -6.434 1.00 38.72 337 SER A C 1
ATOM 2704 O O . SER A 1 337 ? -13.617 10.364 -6.391 1.00 38.72 337 SER A O 1
ATOM 2706 N N . PHE A 1 338 ? -12.495 12.233 -6.907 1.00 35.19 338 PHE A N 1
ATOM 2707 C CA . PHE A 1 338 ? -13.662 12.968 -7.430 1.00 35.19 338 PHE A CA 1
ATOM 2708 C C . PHE A 1 338 ? -14.179 12.460 -8.788 1.00 35.19 338 PHE A C 1
ATOM 2710 O O . PHE A 1 338 ? -15.253 12.876 -9.215 1.00 35.19 338 PHE A O 1
ATOM 2717 N N . LEU A 1 339 ? -13.473 11.543 -9.458 1.00 33.59 339 LEU A N 1
ATOM 2718 C CA . LEU A 1 339 ? -13.928 10.947 -10.721 1.00 33.59 339 LEU A CA 1
ATOM 2719 C C . LEU A 1 339 ? -15.125 9.985 -10.561 1.00 33.59 339 LEU A C 1
ATOM 2721 O O . LEU A 1 339 ? -15.742 9.647 -11.569 1.00 33.59 339 LEU A O 1
ATOM 2725 N N . PHE A 1 340 ? -15.492 9.579 -9.332 1.00 33.94 340 PHE A N 1
ATOM 2726 C CA . PHE A 1 340 ? -16.535 8.561 -9.099 1.00 33.94 340 PHE A CA 1
ATOM 2727 C C . PHE A 1 340 ? -17.520 8.826 -7.939 1.00 33.94 340 PHE A C 1
ATOM 2729 O O . PHE A 1 340 ? -18.282 7.931 -7.578 1.00 33.94 340 PHE A O 1
ATOM 2736 N N . SER A 1 341 ? -17.580 10.022 -7.347 1.00 30.58 341 SER A N 1
ATOM 2737 C CA . SER A 1 341 ? -18.445 10.278 -6.180 1.00 30.58 341 SER A CA 1
ATOM 2738 C C . SER A 1 341 ? -19.779 10.959 -6.525 1.00 30.58 341 SER A C 1
ATOM 2740 O O . SER A 1 341 ? -20.015 12.117 -6.197 1.00 30.58 341 SER A O 1
ATOM 2742 N N . ASN A 1 342 ? -20.714 10.203 -7.110 1.00 28.53 342 ASN A N 1
ATOM 2743 C CA . ASN A 1 342 ? -22.140 10.552 -7.060 1.00 28.53 342 ASN A CA 1
ATOM 2744 C C . ASN A 1 342 ? -22.747 10.011 -5.756 1.00 28.53 342 ASN A C 1
ATOM 2746 O O . ASN A 1 342 ? -23.341 8.937 -5.738 1.00 28.53 342 ASN A O 1
ATOM 2750 N N . ALA A 1 343 ? -22.595 10.753 -4.659 1.00 28.98 343 ALA A N 1
ATOM 2751 C CA . ALA A 1 343 ? -23.385 10.545 -3.447 1.00 28.98 343 ALA A CA 1
ATOM 2752 C C . ALA A 1 343 ? -24.045 11.877 -3.044 1.00 28.98 343 ALA A C 1
ATOM 2754 O O . ALA A 1 343 ? -23.334 12.868 -2.849 1.00 28.98 343 ALA A O 1
ATOM 2755 N N . PRO A 1 344 ? -25.385 11.940 -2.938 1.00 29.77 344 PRO A N 1
ATOM 2756 C CA . PRO A 1 344 ? -26.078 13.136 -2.488 1.00 29.77 344 PRO A CA 1
ATOM 2757 C C . PRO A 1 344 ? -25.920 13.268 -0.970 1.00 29.77 344 PRO A C 1
ATOM 2759 O O . PRO A 1 344 ? -26.033 12.267 -0.279 1.00 29.77 344 PRO A O 1
ATOM 2762 N N . THR A 1 345 ? -25.676 14.500 -0.505 1.00 33.91 345 THR A N 1
ATOM 2763 C CA . THR A 1 345 ? -25.907 15.093 0.840 1.00 33.91 345 THR A CA 1
ATOM 2764 C C . THR A 1 345 ? -24.682 15.875 1.329 1.00 33.91 345 THR A C 1
ATOM 2766 O O . THR A 1 345 ? -23.832 15.361 2.054 1.00 33.91 345 THR A O 1
ATOM 2769 N N . LEU A 1 346 ? -24.597 17.148 0.932 1.00 32.38 346 LEU A N 1
ATOM 2770 C CA . LEU A 1 346 ? -23.618 18.126 1.435 1.00 32.38 346 LEU A CA 1
ATOM 2771 C C . LEU A 1 346 ? -24.285 19.395 1.998 1.00 32.38 346 LEU A C 1
ATOM 2773 O O . LEU A 1 346 ? -23.589 20.368 2.276 1.00 32.38 346 LEU A O 1
ATOM 2777 N N . ASN A 1 347 ? -25.609 19.390 2.188 1.00 29.23 347 ASN A N 1
ATOM 2778 C CA . ASN A 1 347 ? -26.346 20.599 2.563 1.00 29.23 347 ASN A CA 1
ATOM 2779 C C . ASN A 1 347 ? -26.659 20.723 4.065 1.00 29.23 347 ASN A C 1
ATOM 2781 O O . ASN A 1 347 ? -26.778 21.849 4.529 1.00 29.23 347 ASN A O 1
ATOM 2785 N N . ASP A 1 348 ? -26.686 19.636 4.847 1.00 33.25 348 ASP A N 1
ATOM 2786 C CA . ASP A 1 348 ? -27.137 19.727 6.251 1.00 33.25 348 ASP A CA 1
ATOM 2787 C C . ASP A 1 348 ? -26.023 20.048 7.267 1.00 33.25 348 ASP A C 1
ATOM 2789 O O . ASP A 1 348 ? -26.289 20.661 8.295 1.00 33.25 348 ASP A O 1
ATOM 2793 N N . ALA A 1 349 ? -24.756 19.712 6.981 1.00 35.12 349 ALA A N 1
ATOM 2794 C CA . ALA A 1 349 ? -23.648 19.929 7.926 1.00 35.12 349 ALA A CA 1
ATOM 2795 C C . ALA A 1 349 ? -23.205 21.404 8.049 1.00 35.12 349 ALA A C 1
ATOM 2797 O O . ALA A 1 349 ? -22.706 21.811 9.097 1.00 35.12 349 ALA A O 1
ATOM 2798 N N . ASN A 1 350 ? -23.391 22.215 7.000 1.00 40.25 350 ASN A N 1
ATOM 2799 C CA . ASN A 1 350 ? -22.977 23.626 7.011 1.00 40.25 350 ASN A CA 1
ATOM 2800 C C . ASN A 1 350 ? -23.866 24.479 7.932 1.00 40.25 350 ASN A C 1
ATOM 2802 O O . ASN A 1 350 ? -23.370 25.385 8.595 1.00 40.25 350 ASN A O 1
ATOM 2806 N N . THR A 1 351 ? -25.157 24.156 8.024 1.00 40.34 351 THR A N 1
ATOM 2807 C CA . THR A 1 351 ? -26.138 24.901 8.826 1.00 40.34 351 THR A CA 1
ATOM 2808 C C . THR A 1 351 ? -25.924 24.705 10.332 1.00 40.34 351 THR A C 1
ATOM 2810 O O . THR A 1 351 ? -26.109 25.632 11.115 1.00 40.34 351 THR A O 1
ATOM 2813 N N . SER A 1 352 ? -25.487 23.512 10.754 1.00 44.03 352 SER A N 1
ATOM 2814 C CA . SER A 1 352 ? -25.243 23.177 12.167 1.00 44.03 352 SER A CA 1
ATOM 2815 C C . SER A 1 352 ? -23.923 23.742 12.705 1.00 44.03 352 SER A C 1
ATOM 2817 O O . SER A 1 352 ? -23.849 24.103 13.878 1.00 44.03 352 SER A O 1
ATOM 2819 N N . ILE A 1 353 ? -22.890 23.855 11.857 1.00 48.16 353 ILE A N 1
ATOM 2820 C CA . ILE A 1 353 ? -21.625 24.522 12.213 1.00 48.16 353 ILE A CA 1
ATOM 2821 C C . ILE A 1 353 ? -21.876 26.012 12.457 1.00 48.16 353 ILE A C 1
ATOM 2823 O O . ILE A 1 353 ? -21.428 26.543 13.467 1.00 48.16 353 ILE A O 1
ATOM 2827 N N . GLN A 1 354 ? -22.677 26.652 11.603 1.00 48.25 354 GLN A N 1
ATOM 2828 C CA . GLN A 1 354 ? -23.035 28.064 11.736 1.00 48.25 354 GLN A CA 1
ATOM 2829 C C . GLN A 1 354 ? -23.779 28.366 13.054 1.00 48.25 354 GLN A C 1
ATOM 2831 O O . GLN A 1 354 ? -23.532 29.389 13.684 1.00 48.25 354 GLN A O 1
ATOM 2836 N N . TYR A 1 355 ? -24.611 27.437 13.538 1.00 49.03 355 TYR A N 1
ATOM 2837 C CA . TYR A 1 355 ? -25.274 27.552 14.843 1.00 49.03 355 TYR A CA 1
ATOM 2838 C C . TYR A 1 355 ? -24.292 27.491 16.032 1.00 49.03 355 TYR A C 1
ATOM 2840 O O . TYR A 1 355 ? -24.440 28.259 16.980 1.00 49.03 355 TYR A O 1
ATOM 2848 N N . LEU A 1 356 ? -23.261 26.632 15.992 1.00 43.53 356 LEU A N 1
ATOM 2849 C CA . LEU A 1 356 ? -22.216 26.610 17.033 1.00 43.53 356 LEU A CA 1
ATOM 2850 C C . LEU A 1 356 ? -21.267 27.812 16.943 1.00 43.53 356 LEU A C 1
ATOM 2852 O O . LEU A 1 356 ? -20.818 28.306 17.979 1.00 43.53 356 LEU A O 1
ATOM 2856 N N . GLU A 1 357 ? -20.975 28.290 15.728 1.00 52.31 357 GLU A N 1
ATOM 2857 C CA . GLU A 1 357 ? -20.242 29.543 15.514 1.00 52.31 357 GLU A CA 1
ATOM 2858 C C . GLU A 1 357 ? -20.973 30.731 16.141 1.00 52.31 357 GLU A C 1
ATOM 2860 O O . GLU A 1 357 ? -20.314 31.637 16.643 1.00 52.31 357 GLU A O 1
ATOM 2865 N N . ASP A 1 358 ? -22.310 30.717 16.147 1.00 53.91 358 ASP A N 1
ATOM 2866 C CA . ASP A 1 358 ? -23.144 31.746 16.767 1.00 53.91 358 ASP A CA 1
ATOM 2867 C C . ASP A 1 358 ? -23.348 31.538 18.285 1.00 53.91 358 ASP A C 1
ATOM 2869 O O . ASP A 1 358 ? -23.384 32.525 19.020 1.00 53.91 358 ASP A O 1
ATOM 2873 N N . GLU A 1 359 ? -23.419 30.293 18.782 1.00 47.69 359 GLU A N 1
ATOM 2874 C CA . GLU A 1 359 ? -23.564 29.969 20.218 1.00 47.69 359 GLU A CA 1
ATOM 2875 C C . GLU A 1 359 ? -22.287 30.265 21.026 1.00 47.69 359 GLU A C 1
ATOM 2877 O O . GLU A 1 359 ? -22.357 30.837 22.113 1.00 47.69 359 GLU A O 1
ATOM 2882 N N . TYR A 1 360 ? -21.111 29.910 20.493 1.00 49.66 360 TYR A N 1
ATOM 2883 C CA . TYR A 1 360 ? -19.815 30.120 21.156 1.00 49.66 360 TYR A CA 1
ATOM 2884 C C . TYR A 1 360 ? -19.096 31.390 20.680 1.00 49.66 360 TYR A C 1
ATOM 2886 O O . TYR A 1 360 ? -17.960 31.655 21.088 1.00 49.66 360 TYR A O 1
ATOM 2894 N N . LYS A 1 361 ? -19.754 32.198 19.838 1.00 52.41 361 LYS A N 1
ATOM 2895 C CA . LYS A 1 361 ? -19.240 33.494 19.401 1.00 52.41 361 LYS A CA 1
ATOM 2896 C C . LYS A 1 361 ? -19.026 34.396 20.612 1.00 52.41 361 LYS A C 1
ATOM 2898 O O . LYS A 1 361 ? -19.969 34.605 21.382 1.00 52.41 361 LYS A O 1
ATOM 2903 N N . PRO A 1 362 ? -17.847 35.016 20.774 1.00 52.53 362 PRO A N 1
ATOM 2904 C CA . PRO A 1 362 ? -17.689 36.038 21.794 1.00 52.53 362 PRO A CA 1
ATOM 2905 C C . PRO A 1 362 ? -18.709 37.163 21.546 1.00 52.53 362 PRO A C 1
ATOM 2907 O O . PRO A 1 362 ? -18.832 37.688 20.435 1.00 52.53 362 PRO A O 1
ATOM 2910 N N . LEU A 1 363 ? -19.472 37.511 22.587 1.00 57.62 363 LEU A N 1
ATOM 2911 C CA . LEU A 1 363 ? -20.453 38.596 22.548 1.00 57.62 363 LEU A CA 1
ATOM 2912 C C . LEU A 1 363 ? -19.784 39.898 22.080 1.00 57.62 363 LEU A C 1
ATOM 2914 O O . LEU A 1 363 ? -18.626 40.180 22.389 1.00 57.62 363 LEU A O 1
ATOM 2918 N N . SER A 1 364 ? -20.516 40.748 21.354 1.00 56.88 364 SER A N 1
ATOM 2919 C CA . SER A 1 364 ? -19.949 42.032 20.930 1.00 56.88 364 SER A CA 1
ATOM 2920 C C . SER A 1 364 ? -19.655 42.930 22.139 1.00 56.88 364 SER A C 1
ATOM 2922 O O . SER A 1 364 ? -20.420 42.963 23.110 1.00 56.88 364 SER A O 1
ATOM 2924 N N . LYS A 1 365 ? -18.604 43.762 22.048 1.00 53.72 365 LYS A N 1
ATOM 2925 C CA . LYS A 1 365 ? -18.236 44.758 23.081 1.00 53.72 365 LYS A CA 1
ATOM 2926 C C . LYS A 1 365 ? -19.419 45.625 23.544 1.00 53.72 365 LYS A C 1
ATOM 2928 O O . LYS A 1 365 ? -19.411 46.128 24.663 1.00 53.72 365 LYS A O 1
ATOM 2933 N N . ASN A 1 366 ? -20.444 45.804 22.708 1.00 56.53 366 ASN A N 1
ATOM 2934 C CA . ASN A 1 366 ? -21.653 46.563 23.032 1.00 56.53 366 ASN A CA 1
ATOM 2935 C C . ASN A 1 366 ? -22.733 45.729 23.752 1.00 56.53 366 ASN A C 1
ATOM 2937 O O . ASN A 1 366 ? -23.446 46.278 24.592 1.00 56.53 366 ASN A O 1
ATOM 2941 N N . GLN A 1 367 ? -22.848 44.427 23.471 1.00 54.59 367 GLN A N 1
ATOM 2942 C CA . GLN A 1 367 ? -23.748 43.505 24.182 1.00 54.59 367 GLN A CA 1
ATOM 2943 C C . GLN A 1 367 ? -23.236 43.204 25.597 1.00 54.59 367 GLN A C 1
ATOM 2945 O O . GLN A 1 367 ? -24.010 43.272 26.551 1.00 54.59 367 GLN A O 1
ATOM 2950 N N . LEU A 1 368 ? -21.924 43.010 25.753 1.00 54.94 368 LEU A N 1
ATOM 2951 C CA . LEU A 1 368 ? -21.269 42.861 27.058 1.00 54.94 368 LEU A CA 1
ATOM 2952 C C . LEU A 1 368 ? -21.355 44.144 27.887 1.00 54.94 368 LEU A C 1
ATOM 2954 O O . LEU A 1 368 ? -21.710 44.088 29.058 1.00 54.94 368 LEU A O 1
ATOM 2958 N N . LYS A 1 369 ? -21.165 45.326 27.279 1.00 58.00 369 LYS A N 1
ATOM 2959 C CA . LYS A 1 369 ? -21.411 46.620 27.949 1.00 58.00 369 LYS A CA 1
ATOM 2960 C C . LYS A 1 369 ? -22.867 46.808 28.387 1.00 58.00 369 LYS A C 1
ATOM 2962 O O . LYS A 1 369 ? -23.103 47.474 29.392 1.00 58.00 369 LYS A O 1
ATOM 2967 N N . LYS A 1 370 ? -23.841 46.251 27.655 1.00 57.31 370 LYS A N 1
ATOM 2968 C CA . LYS A 1 370 ? -25.267 46.282 28.031 1.00 57.31 370 LYS A CA 1
ATOM 2969 C C . LYS A 1 370 ? -25.580 45.334 29.195 1.00 57.31 370 LYS A C 1
ATOM 2971 O O . LYS A 1 370 ? -26.338 45.733 30.073 1.00 57.31 370 LYS A O 1
ATOM 2976 N N . LEU A 1 371 ? -24.966 44.150 29.244 1.00 51.53 371 LEU A N 1
ATOM 2977 C CA . LEU A 1 371 ? -25.068 43.213 30.375 1.00 51.53 371 LEU A CA 1
ATOM 2978 C C . LEU A 1 371 ? -24.317 43.729 31.620 1.00 51.53 371 LEU A C 1
ATOM 2980 O O . LEU A 1 371 ? -24.852 43.697 32.724 1.00 51.53 371 LEU A O 1
ATOM 2984 N N . ALA A 1 372 ? -23.137 44.328 31.431 1.00 48.94 372 ALA A N 1
ATOM 2985 C CA . ALA A 1 372 ? -22.329 44.971 32.473 1.00 48.94 372 ALA A CA 1
ATOM 2986 C C . ALA A 1 372 ? -22.967 46.250 33.041 1.00 48.94 372 ALA A C 1
ATOM 2988 O O . ALA A 1 372 ? -22.608 46.698 34.128 1.00 48.94 372 ALA A O 1
ATOM 2989 N N . LYS A 1 373 ? -23.966 46.830 32.360 1.00 53.50 373 LYS A N 1
ATOM 2990 C CA . LYS A 1 373 ? -24.744 47.960 32.890 1.00 53.50 373 LYS A CA 1
ATOM 2991 C C . LYS A 1 373 ? -25.676 47.559 34.049 1.00 53.50 373 LYS A C 1
ATOM 2993 O O . LYS A 1 373 ? -26.391 48.421 34.555 1.00 53.50 373 LYS A O 1
ATOM 2998 N N . LYS A 1 374 ? -25.656 46.288 34.484 1.00 53.34 374 LYS A N 1
ATOM 2999 C CA . LYS A 1 374 ? -26.429 45.765 35.622 1.00 53.34 374 LYS A CA 1
ATOM 3000 C C . LYS A 1 374 ? -25.631 45.338 36.871 1.00 53.34 374 LYS A C 1
ATOM 3002 O O . LYS A 1 374 ? -26.275 44.995 37.854 1.00 53.34 374 LYS A O 1
ATOM 3007 N N . SER A 1 375 ? -24.301 45.457 36.941 1.00 45.38 375 SER A N 1
ATOM 3008 C CA . SER A 1 375 ? -23.592 45.444 38.241 1.00 45.38 375 SER A CA 1
ATOM 3009 C C . SER A 1 375 ? -22.235 46.152 38.184 1.00 45.38 375 SER A C 1
ATOM 3011 O O . SER A 1 375 ? -21.557 46.173 37.163 1.00 45.38 375 SER A O 1
ATOM 3013 N N . LYS A 1 376 ? -21.861 46.793 39.294 1.00 49.53 376 LYS A N 1
ATOM 3014 C CA . LYS A 1 376 ? -20.741 47.738 39.429 1.00 49.53 376 LYS A CA 1
ATOM 3015 C C . LYS A 1 376 ? -19.464 47.028 39.918 1.00 49.53 376 LYS A C 1
ATOM 3017 O O . LYS A 1 376 ? -19.511 46.440 40.989 1.00 49.53 376 LYS A O 1
ATOM 3022 N N . GLN A 1 377 ? -18.330 47.220 39.226 1.00 51.12 377 GLN A N 1
ATOM 3023 C CA . GLN A 1 377 ? -17.035 47.766 39.717 1.00 51.12 377 GLN A CA 1
ATOM 3024 C C . GLN A 1 377 ? -15.829 47.319 38.857 1.00 51.12 377 GLN A C 1
ATOM 3026 O O . GLN A 1 377 ? -15.810 46.242 38.277 1.00 51.12 377 GLN A O 1
ATOM 3031 N N . ALA A 1 378 ? -14.780 48.149 38.798 1.00 53.75 378 ALA A N 1
ATOM 3032 C CA . ALA A 1 378 ? -13.609 48.017 37.915 1.00 53.75 378 ALA A CA 1
ATOM 3033 C C . ALA A 1 378 ? -12.759 46.733 38.090 1.00 53.75 378 ALA A C 1
ATOM 3035 O O . ALA A 1 378 ? -12.021 46.366 37.175 1.00 53.75 378 ALA A O 1
ATOM 3036 N N . LYS A 1 379 ? -12.886 46.013 39.216 1.00 47.47 379 LYS A N 1
ATOM 3037 C CA . LYS A 1 379 ? -12.297 44.671 39.397 1.00 47.47 379 LYS A CA 1
ATOM 3038 C C . LYS A 1 379 ? -12.998 43.633 38.507 1.00 47.47 379 LYS A C 1
ATOM 3040 O O . LYS A 1 379 ? -12.322 42.880 37.812 1.00 47.47 379 LYS A O 1
ATOM 3045 N N . GLN A 1 380 ? -14.328 43.728 38.395 1.00 50.94 380 GLN A N 1
ATOM 3046 C CA . GLN A 1 380 ? -15.128 42.914 37.476 1.00 50.94 380 GLN A CA 1
ATOM 3047 C C . GLN A 1 380 ? -14.821 43.232 36.010 1.00 50.94 380 GLN A C 1
ATOM 3049 O O . GLN A 1 380 ? -14.924 42.344 35.187 1.00 50.94 380 GLN A O 1
ATOM 3054 N N . GLN A 1 381 ? -14.396 44.451 35.647 1.00 53.16 381 GLN A N 1
ATOM 3055 C CA . GLN A 1 381 ? -14.010 44.760 34.257 1.00 53.16 381 GLN A CA 1
ATOM 3056 C C . GLN A 1 381 ? -12.708 44.076 33.824 1.00 53.16 381 GLN A C 1
ATOM 3058 O O . GLN A 1 381 ? -12.609 43.648 32.677 1.00 53.16 381 GLN A O 1
ATOM 3063 N N . LYS A 1 382 ? -11.716 43.964 34.717 1.00 55.12 382 LYS A N 1
ATOM 3064 C CA . LYS A 1 382 ? -10.484 43.212 34.431 1.00 55.12 382 LYS A CA 1
ATOM 3065 C C . LYS A 1 382 ? -10.742 41.707 34.412 1.00 55.12 382 LYS A C 1
ATOM 3067 O O . LYS A 1 382 ? -10.269 41.042 33.497 1.00 55.12 382 LYS A O 1
ATOM 3072 N N . GLU A 1 383 ? -11.524 41.199 35.366 1.00 48.00 383 GLU A N 1
ATOM 3073 C CA . GLU A 1 383 ? -11.950 39.793 35.400 1.00 48.00 383 GLU A CA 1
ATOM 3074 C C . GLU A 1 383 ? -12.797 39.440 34.162 1.00 48.00 383 GLU A C 1
ATOM 3076 O O . GLU A 1 383 ? -12.540 38.428 33.519 1.00 48.00 383 GLU A O 1
ATOM 3081 N N . LEU A 1 384 ? -13.711 40.316 33.734 1.00 58.69 384 LEU A N 1
ATOM 3082 C CA . LEU A 1 384 ? -14.529 40.142 32.530 1.00 58.69 384 LEU A CA 1
ATOM 3083 C C . LEU A 1 384 ? -13.686 40.189 31.252 1.00 58.69 384 LEU A C 1
ATOM 3085 O O . LEU A 1 384 ? -13.851 39.325 30.405 1.00 58.69 384 LEU A O 1
ATOM 3089 N N . ALA A 1 385 ? -12.735 41.122 31.132 1.00 58.31 385 ALA A N 1
ATOM 3090 C CA . ALA A 1 385 ? -11.815 41.159 29.993 1.00 58.31 385 ALA A CA 1
ATOM 3091 C C . ALA A 1 385 ? -10.921 39.906 29.931 1.00 58.31 385 ALA A C 1
ATOM 3093 O O . ALA A 1 385 ? -10.632 39.405 28.845 1.00 58.31 385 ALA A O 1
ATOM 3094 N N . SER A 1 386 ? -10.504 39.364 31.085 1.00 56.12 386 SER A N 1
ATOM 3095 C CA . SER A 1 386 ? -9.805 38.074 31.130 1.00 56.12 386 SER A CA 1
ATOM 3096 C C . SER A 1 386 ? -10.711 36.897 30.765 1.00 56.12 386 SER A C 1
ATOM 3098 O O . SER A 1 386 ? -10.263 35.989 30.071 1.00 56.12 386 SER A O 1
ATOM 3100 N N . LEU A 1 387 ? -11.989 36.932 31.157 1.00 59.81 387 LEU A N 1
ATOM 3101 C CA . LEU A 1 387 ? -12.979 35.910 30.819 1.00 59.81 387 LEU A CA 1
ATOM 3102 C C . LEU A 1 387 ? -13.309 35.930 29.316 1.00 59.81 387 LEU A C 1
ATOM 3104 O O . LEU A 1 387 ? -13.371 34.879 28.683 1.00 59.81 387 LEU A O 1
ATOM 3108 N N . GLU A 1 388 ? -13.457 37.126 28.738 1.00 61.66 388 GLU A N 1
ATOM 3109 C CA . GLU A 1 388 ? -13.645 37.374 27.303 1.00 61.66 388 GLU A CA 1
ATOM 3110 C C . GLU A 1 388 ? -12.457 36.833 26.501 1.00 61.66 388 GLU A C 1
ATOM 3112 O O . GLU A 1 388 ? -12.652 36.047 25.576 1.00 61.66 388 GLU A O 1
ATOM 3117 N N . ASN A 1 389 ? -11.227 37.174 26.901 1.00 65.56 389 ASN A N 1
ATOM 3118 C CA . ASN A 1 389 ? -10.015 36.698 26.235 1.00 65.56 389 ASN A CA 1
ATOM 3119 C C . ASN A 1 389 ? -9.859 35.169 26.341 1.00 65.56 389 ASN A C 1
ATOM 3121 O O . ASN A 1 389 ? -9.487 34.513 25.371 1.00 65.56 389 ASN A O 1
ATOM 3125 N N . ASN A 1 390 ? -10.196 34.578 27.493 1.00 70.06 390 ASN A N 1
ATOM 3126 C CA . ASN A 1 390 ? -10.190 33.123 27.669 1.00 70.06 390 ASN A CA 1
ATOM 3127 C C . ASN A 1 390 ? -11.246 32.429 26.791 1.00 70.06 390 ASN A C 1
ATOM 3129 O O . ASN A 1 390 ? -10.969 31.372 26.228 1.00 70.06 390 ASN A O 1
ATOM 3133 N N . THR A 1 391 ? -12.427 33.033 26.631 1.00 74.19 391 THR A N 1
ATOM 3134 C CA . THR A 1 391 ? -13.514 32.497 25.795 1.00 74.19 391 THR A CA 1
ATOM 3135 C C . THR A 1 391 ? -13.173 32.593 24.309 1.00 74.19 391 THR A C 1
ATOM 3137 O O . THR A 1 391 ? -13.340 31.623 23.575 1.00 74.19 391 THR A O 1
ATOM 3140 N N . GLU A 1 392 ? -12.630 33.728 23.861 1.00 73.06 392 GLU A N 1
ATOM 3141 C CA . GLU A 1 392 ? -12.190 33.918 22.476 1.00 73.06 392 GLU A CA 1
ATOM 3142 C C . GLU A 1 392 ? -11.018 32.993 22.129 1.00 73.06 392 GLU A C 1
ATOM 3144 O O . GLU A 1 392 ? -11.021 32.363 21.072 1.00 73.06 392 GLU A O 1
ATOM 3149 N N . LYS A 1 393 ? -10.051 32.832 23.042 1.00 79.88 393 LYS A N 1
ATOM 3150 C CA . LYS A 1 393 ? -8.955 31.871 22.878 1.00 79.88 393 LYS A CA 1
ATOM 3151 C C . LYS A 1 393 ? -9.492 30.448 22.727 1.00 79.88 393 LYS A C 1
ATOM 3153 O O . LYS A 1 393 ? -9.130 29.776 21.767 1.00 79.88 393 LYS A O 1
ATOM 3158 N N . PHE A 1 394 ? -10.378 30.015 23.622 1.00 82.94 394 PHE A N 1
ATOM 3159 C CA . PHE A 1 394 ? -10.980 28.684 23.563 1.00 82.94 394 PHE A CA 1
ATOM 3160 C C . PHE A 1 394 ? -11.792 28.463 22.276 1.00 82.94 394 PHE A C 1
ATOM 3162 O O . PHE A 1 394 ? -11.698 27.409 21.653 1.00 82.94 394 PHE A O 1
ATOM 3169 N N . TYR A 1 395 ? -12.527 29.477 21.815 1.00 79.88 395 TYR A N 1
ATOM 3170 C CA . TYR A 1 395 ? -13.235 29.423 20.537 1.00 79.88 395 TYR A CA 1
ATOM 3171 C C . TYR A 1 395 ? -12.276 29.211 19.355 1.00 79.88 395 TYR A C 1
ATOM 3173 O O . TYR A 1 395 ? -12.508 28.349 18.508 1.00 79.88 395 TYR A O 1
ATOM 3181 N N . GLN A 1 396 ? -11.166 29.955 19.308 1.00 81.38 396 GLN A N 1
ATOM 3182 C CA . GLN A 1 396 ? -10.146 29.768 18.270 1.00 81.38 396 GLN A CA 1
ATOM 3183 C C . GLN A 1 396 ? -9.496 28.381 18.351 1.00 81.38 396 GLN A C 1
ATOM 3185 O O . GLN A 1 396 ? -9.188 27.798 17.314 1.00 81.38 396 GLN A O 1
ATOM 3190 N N . GLU A 1 397 ? -9.301 27.840 19.558 1.00 86.81 397 GLU A N 1
ATOM 3191 C CA . GLU A 1 397 ? -8.812 26.470 19.763 1.00 86.81 397 GLU A CA 1
ATOM 3192 C C . GLU A 1 397 ? -9.782 25.420 19.210 1.00 86.81 397 GLU A C 1
ATOM 3194 O O . GLU A 1 397 ? -9.341 24.489 18.541 1.00 86.81 397 GLU A O 1
ATOM 3199 N N . LEU A 1 398 ? -11.092 25.574 19.419 1.00 84.25 398 LEU A N 1
ATOM 3200 C CA . LEU A 1 398 ? -12.085 24.665 18.838 1.00 84.25 398 LEU A CA 1
ATOM 3201 C C . LEU A 1 398 ? -12.042 24.699 17.305 1.00 84.25 398 LEU A C 1
ATOM 3203 O O . LEU A 1 398 ? -11.964 23.652 16.665 1.00 84.25 398 LEU A O 1
ATOM 3207 N N . MET A 1 399 ? -12.037 25.897 16.716 1.00 82.94 399 MET A N 1
ATOM 3208 C CA . MET A 1 399 ? -12.162 26.064 15.263 1.00 82.94 399 MET A CA 1
ATOM 3209 C C . MET A 1 399 ? -10.902 25.659 14.489 1.00 82.94 399 MET A C 1
ATOM 3211 O O . MET A 1 399 ? -10.998 25.134 13.379 1.00 82.94 399 MET A O 1
ATOM 3215 N N . ASN A 1 400 ? -9.713 25.836 15.074 1.00 89.12 400 ASN A N 1
ATOM 3216 C CA . ASN A 1 400 ? -8.461 25.456 14.416 1.00 89.12 400 ASN A CA 1
ATOM 3217 C C . ASN A 1 400 ? -8.121 23.956 14.550 1.00 89.12 400 ASN A C 1
ATOM 3219 O O . ASN A 1 400 ? -7.205 23.464 13.872 1.00 89.12 400 ASN A O 1
ATOM 3223 N N . THR A 1 401 ? -8.851 23.223 15.396 1.00 91.19 401 THR A N 1
ATOM 3224 C CA . THR A 1 401 ? -8.575 21.819 15.705 1.00 91.19 401 THR A CA 1
ATOM 3225 C C . THR A 1 401 ? -9.150 20.883 14.653 1.00 91.19 401 THR A C 1
ATOM 3227 O O . THR A 1 401 ? -10.312 20.943 14.266 1.00 91.19 401 THR A O 1
ATOM 3230 N N . GLN A 1 402 ? -8.310 19.964 14.189 1.00 91.50 402 GLN A N 1
ATOM 3231 C CA . GLN A 1 402 ? -8.653 18.962 13.185 1.00 91.50 402 GLN A CA 1
ATOM 3232 C C . GLN A 1 402 ? -9.007 17.621 13.816 1.00 91.50 402 GLN A C 1
ATOM 3234 O O . GLN A 1 402 ? -9.910 16.938 13.328 1.00 91.50 402 GLN A O 1
ATOM 3239 N N . ALA A 1 403 ? -8.312 17.248 14.890 1.00 93.56 403 ALA A N 1
ATOM 3240 C CA . ALA A 1 403 ? -8.616 16.052 15.658 1.00 93.56 403 ALA A CA 1
ATOM 3241 C C . ALA A 1 403 ? -8.168 16.173 17.117 1.00 93.56 403 ALA A C 1
ATOM 3243 O O . ALA A 1 403 ? -7.160 16.819 17.416 1.00 93.56 403 ALA A O 1
ATOM 3244 N N . LEU A 1 404 ? -8.905 15.490 17.987 1.00 94.88 404 LEU A N 1
ATOM 3245 C CA . LEU A 1 404 ? -8.541 15.207 19.368 1.00 94.88 404 LEU A CA 1
ATOM 3246 C C . LEU A 1 404 ? -8.211 13.713 19.480 1.00 94.88 404 LEU A C 1
ATOM 3248 O O . LEU A 1 404 ? -8.957 12.883 18.958 1.00 94.88 404 LEU A O 1
ATOM 3252 N N . VAL A 1 405 ? -7.086 13.364 20.104 1.00 95.19 405 VAL A N 1
ATOM 3253 C CA . VAL A 1 405 ? -6.562 11.988 20.113 1.00 95.19 405 VAL A CA 1
ATOM 3254 C C . VAL A 1 405 ? -6.156 11.565 21.520 1.00 95.19 405 VAL A C 1
ATOM 3256 O O . VAL A 1 405 ? -5.346 12.250 22.131 1.00 95.19 405 VAL A O 1
ATOM 3259 N N . LEU A 1 406 ? -6.639 10.425 22.025 1.00 94.81 406 LEU A N 1
ATOM 3260 C CA . LEU A 1 406 ? -6.073 9.822 23.245 1.00 94.81 406 LEU A CA 1
ATOM 3261 C C . LEU A 1 406 ? -4.900 8.910 22.873 1.00 94.81 406 LEU A C 1
ATOM 3263 O O . LEU A 1 406 ? -5.084 7.915 22.178 1.00 94.81 406 LEU A O 1
ATOM 3267 N N . LEU A 1 407 ? -3.706 9.208 23.362 1.00 94.12 407 LEU A N 1
ATOM 3268 C CA . LEU A 1 407 ? -2.554 8.321 23.295 1.00 94.12 407 LEU A CA 1
ATOM 3269 C C . LEU A 1 407 ? -2.411 7.586 24.631 1.00 94.12 407 LEU A C 1
ATOM 3271 O O . LEU A 1 407 ? -2.049 8.193 25.639 1.00 94.12 407 LEU A O 1
ATOM 3275 N N . THR A 1 408 ? -2.648 6.277 24.628 1.00 90.12 408 THR A N 1
ATOM 3276 C CA . THR A 1 408 ? -2.305 5.395 25.746 1.00 90.12 408 THR A CA 1
ATOM 3277 C C . THR A 1 408 ? -0.916 4.811 25.533 1.00 90.12 408 THR A C 1
ATOM 3279 O O . THR A 1 408 ? -0.590 4.309 24.463 1.00 90.12 408 THR A O 1
ATOM 3282 N N . ILE A 1 409 ? -0.076 4.879 26.551 1.00 89.38 409 ILE A N 1
ATOM 3283 C CA . ILE A 1 409 ? 1.339 4.540 26.510 1.00 89.38 409 ILE A CA 1
ATOM 3284 C C . ILE A 1 409 ? 1.570 3.412 27.499 1.00 89.38 409 ILE A C 1
ATOM 3286 O O . ILE A 1 409 ? 1.359 3.587 28.693 1.00 89.38 409 ILE A O 1
ATOM 3290 N N . VAL A 1 410 ? 2.042 2.278 27.002 1.00 85.00 410 VAL A N 1
ATOM 3291 C CA . VAL A 1 410 ? 2.561 1.178 27.809 1.00 85.00 410 VAL A CA 1
ATOM 3292 C C . VAL A 1 410 ? 4.072 1.360 27.884 1.00 85.00 410 VAL A C 1
ATOM 3294 O O . VAL A 1 410 ? 4.765 1.253 26.869 1.00 85.00 410 VAL A O 1
ATOM 3297 N N . GLU A 1 411 ? 4.578 1.702 29.067 1.00 84.31 411 GLU A N 1
ATOM 3298 C CA . GLU A 1 411 ? 5.992 2.060 29.260 1.00 84.31 411 GLU A CA 1
ATOM 3299 C C . GLU A 1 411 ? 6.924 0.879 28.977 1.00 84.31 411 GLU A C 1
ATOM 3301 O O . GLU A 1 411 ? 7.995 1.048 28.392 1.00 84.31 411 GLU A O 1
ATOM 3306 N N . GLU A 1 412 ? 6.485 -0.327 29.333 1.00 80.62 412 GLU A N 1
ATOM 3307 C CA . GLU A 1 412 ? 7.251 -1.552 29.160 1.00 80.62 412 GLU A CA 1
ATOM 3308 C C . GLU A 1 412 ? 6.357 -2.662 28.601 1.00 80.62 412 GLU A C 1
ATOM 3310 O O . GLU A 1 412 ? 5.518 -3.226 29.300 1.00 80.62 412 GLU A O 1
ATOM 3315 N N . PHE A 1 413 ? 6.538 -2.977 27.320 1.00 76.69 413 PHE A N 1
ATOM 3316 C CA . PHE A 1 413 ? 5.827 -4.048 26.634 1.00 76.69 413 PHE A CA 1
ATOM 3317 C C . PHE A 1 413 ? 6.812 -5.119 26.157 1.00 76.69 413 PHE A C 1
ATOM 3319 O O . PHE A 1 413 ? 7.580 -4.894 25.219 1.00 76.69 413 PHE A O 1
ATOM 3326 N N . ASP A 1 414 ? 6.807 -6.285 26.809 1.00 75.62 414 ASP A N 1
ATOM 3327 C CA . ASP A 1 414 ? 7.680 -7.410 26.460 1.00 75.62 414 ASP A CA 1
ATOM 3328 C C . ASP A 1 414 ? 7.074 -8.249 25.321 1.00 75.62 414 ASP A C 1
ATOM 3330 O O . ASP A 1 414 ? 6.109 -8.999 25.495 1.00 75.62 414 ASP A O 1
ATOM 3334 N N . LEU A 1 415 ? 7.672 -8.148 24.131 1.00 72.81 415 LEU A N 1
ATOM 3335 C CA . LEU A 1 415 ? 7.250 -8.918 22.959 1.00 72.81 415 LEU A CA 1
ATOM 3336 C C . LEU A 1 415 ? 7.509 -10.425 23.109 1.00 72.81 415 LEU A C 1
ATOM 3338 O O . LEU A 1 415 ? 6.867 -11.228 22.432 1.00 72.81 415 LEU A O 1
ATOM 3342 N N . THR A 1 416 ? 8.450 -10.829 23.964 1.00 71.12 416 THR A N 1
ATOM 3343 C CA . THR A 1 416 ? 8.886 -12.226 24.089 1.00 71.12 416 THR A CA 1
ATOM 3344 C C . THR A 1 416 ? 7.904 -13.093 24.870 1.00 71.12 416 THR A C 1
ATOM 3346 O O . THR A 1 416 ? 7.763 -14.270 24.545 1.00 71.12 416 THR A O 1
ATOM 3349 N N . GLU A 1 417 ? 7.162 -12.519 25.824 1.00 66.62 417 GLU A N 1
ATOM 3350 C CA . GLU A 1 417 ? 6.103 -13.214 26.578 1.00 66.62 417 GLU A CA 1
ATOM 3351 C C . GLU A 1 417 ? 4.942 -13.669 25.682 1.00 66.62 417 GLU A C 1
ATOM 3353 O O . GLU A 1 417 ? 4.176 -14.566 26.032 1.00 66.62 417 GLU A O 1
ATOM 3358 N N . ARG A 1 418 ? 4.809 -13.052 24.503 1.00 65.56 418 ARG A N 1
ATOM 3359 C CA . ARG A 1 418 ? 3.760 -13.342 23.519 1.00 65.56 418 ARG A CA 1
ATOM 3360 C C . ARG A 1 418 ? 4.166 -14.410 22.510 1.00 65.56 418 ARG A C 1
ATOM 3362 O O . ARG A 1 418 ? 3.329 -14.840 21.721 1.00 65.56 418 ARG A O 1
ATOM 3369 N N . ILE A 1 419 ? 5.432 -14.830 22.516 1.00 66.75 419 ILE A N 1
ATOM 3370 C CA . ILE A 1 419 ? 5.930 -15.885 21.637 1.00 66.75 419 ILE A CA 1
ATOM 3371 C C . ILE A 1 419 ? 5.811 -17.213 22.396 1.00 66.75 419 ILE A C 1
ATOM 3373 O O . ILE A 1 419 ? 6.527 -17.429 23.374 1.00 66.75 419 ILE A O 1
ATOM 3377 N N . PRO A 1 420 ? 4.928 -18.126 21.976 1.00 58.78 420 PRO A N 1
ATOM 3378 C CA . PRO A 1 420 ? 4.748 -19.400 22.655 1.00 58.78 420 PRO A CA 1
ATOM 3379 C C . PRO A 1 420 ? 5.906 -20.374 22.379 1.00 58.78 420 PRO A C 1
ATOM 3381 O O . PRO A 1 420 ? 6.675 -20.244 21.422 1.00 58.78 420 PRO A O 1
ATOM 3384 N N . GLY A 1 421 ? 6.006 -21.412 23.211 1.00 68.81 421 GLY A N 1
ATOM 3385 C CA . GLY A 1 421 ? 6.936 -22.525 23.008 1.00 68.81 421 GLY A CA 1
ATOM 3386 C C . GLY A 1 421 ? 8.388 -22.244 23.417 1.00 68.81 421 GLY A C 1
ATOM 3387 O O . GLY A 1 421 ? 8.716 -21.276 24.102 1.00 68.81 421 GLY A O 1
ATOM 3388 N N . TRP A 1 422 ? 9.290 -23.151 23.034 1.00 68.25 422 TRP A N 1
ATOM 3389 C CA . TRP A 1 422 ? 10.696 -23.114 23.459 1.00 68.25 422 TRP A CA 1
ATOM 3390 C C . TRP A 1 422 ? 11.487 -21.930 22.877 1.00 68.25 422 TRP A C 1
ATOM 3392 O O . TRP A 1 422 ? 12.354 -21.383 23.561 1.00 68.25 422 TRP A O 1
ATOM 3402 N N . VAL A 1 423 ? 11.161 -21.498 21.652 1.00 71.25 423 VAL A N 1
ATOM 3403 C CA . VAL A 1 423 ? 11.776 -20.321 21.008 1.00 71.25 423 VAL A CA 1
ATOM 3404 C C . VAL A 1 423 ? 11.485 -19.058 21.816 1.00 71.25 423 VAL A C 1
ATOM 3406 O O . VAL A 1 423 ? 12.414 -18.321 22.139 1.00 71.25 423 VAL A O 1
ATOM 3409 N N . GLY A 1 424 ? 10.228 -18.854 22.216 1.00 70.31 424 GLY A N 1
ATOM 3410 C CA . GLY A 1 424 ? 9.835 -17.738 23.073 1.00 70.31 424 GLY A CA 1
ATOM 3411 C C . GLY A 1 424 ? 10.534 -17.753 24.428 1.00 70.31 424 GLY A C 1
ATOM 3412 O O . GLY A 1 424 ? 11.111 -16.747 24.821 1.00 70.31 424 GLY A O 1
ATOM 3413 N N . LYS A 1 425 ? 10.615 -18.916 25.096 1.00 77.44 425 LYS A N 1
ATOM 3414 C CA . LYS A 1 425 ? 11.348 -19.055 26.373 1.00 77.44 425 LYS A CA 1
ATOM 3415 C C . LYS A 1 425 ? 12.828 -18.677 26.253 1.00 77.44 425 LYS A C 1
ATOM 3417 O O . LYS A 1 425 ? 13.374 -18.025 27.140 1.00 77.44 425 LYS A O 1
ATOM 3422 N N . LYS A 1 426 ? 13.493 -19.066 25.158 1.00 81.69 426 LYS A N 1
ATOM 3423 C CA . LYS A 1 426 ? 14.884 -18.665 24.892 1.00 81.69 426 LYS A CA 1
ATOM 3424 C C . LYS A 1 426 ? 15.012 -17.175 24.588 1.00 81.69 426 LYS A C 1
ATOM 3426 O O . LYS A 1 426 ? 15.921 -16.542 25.118 1.00 81.69 426 LYS A O 1
ATOM 3431 N N . LEU A 1 427 ? 14.117 -16.625 23.765 1.00 76.81 427 LEU A N 1
ATOM 3432 C CA . LEU A 1 427 ? 14.087 -15.197 23.450 1.00 76.81 427 LEU A CA 1
ATOM 3433 C C . LEU A 1 427 ? 13.829 -14.353 24.695 1.00 76.81 427 LEU A C 1
ATOM 3435 O O . LEU A 1 427 ? 14.529 -13.372 24.887 1.00 76.81 427 LEU A O 1
ATOM 3439 N N . ASN A 1 428 ? 12.913 -14.757 25.573 1.00 81.06 428 ASN A N 1
ATOM 3440 C CA . ASN A 1 428 ? 12.654 -14.071 26.836 1.00 81.06 428 ASN A CA 1
ATOM 3441 C C . ASN A 1 428 ? 13.887 -14.096 27.751 1.00 81.06 428 ASN A C 1
ATOM 3443 O O . ASN A 1 428 ? 14.282 -13.065 28.286 1.00 81.06 428 ASN A O 1
ATOM 3447 N N . LYS A 1 429 ? 14.583 -15.237 27.837 1.00 83.25 429 LYS A N 1
ATOM 3448 C CA . LYS A 1 429 ? 15.826 -15.351 28.615 1.00 83.25 429 LYS A CA 1
ATOM 3449 C C . LYS A 1 429 ? 16.967 -14.474 28.074 1.00 83.25 429 LYS A C 1
ATOM 3451 O O . LYS A 1 429 ? 17.780 -13.990 28.857 1.00 83.25 429 LYS A O 1
ATOM 3456 N N . LEU A 1 430 ? 17.062 -14.306 26.753 1.00 81.75 430 LEU A N 1
ATOM 3457 C CA . LEU A 1 430 ? 18.131 -13.544 26.090 1.00 81.75 430 LEU A CA 1
ATOM 3458 C C . LEU A 1 430 ? 17.819 -12.049 25.942 1.00 81.75 430 LEU A C 1
ATOM 3460 O O . LEU A 1 430 ? 18.731 -11.241 26.105 1.00 81.75 430 LEU A O 1
ATOM 3464 N N . PHE A 1 431 ? 16.564 -11.712 25.632 1.00 79.50 431 PHE A N 1
ATOM 3465 C CA . PHE A 1 431 ? 16.124 -10.386 25.189 1.00 79.50 431 PHE A CA 1
ATOM 3466 C C . PHE A 1 431 ? 14.804 -9.877 25.800 1.00 79.50 431 PHE A C 1
ATOM 3468 O O . PHE A 1 431 ? 14.352 -8.797 25.417 1.00 79.50 431 PHE A O 1
ATOM 3475 N N . GLY A 1 432 ? 14.168 -10.639 26.695 1.00 76.88 432 GLY A N 1
ATOM 3476 C CA . GLY A 1 432 ? 12.947 -10.235 27.404 1.00 76.88 432 GLY A CA 1
ATOM 3477 C C . GLY A 1 432 ? 13.228 -9.417 28.665 1.00 76.88 432 GLY A C 1
ATOM 3478 O O . GLY A 1 432 ? 14.380 -9.094 28.968 1.00 76.88 432 GLY A O 1
ATOM 3479 N N . ARG A 1 433 ? 12.174 -9.124 29.428 1.00 78.44 433 ARG A N 1
ATOM 3480 C CA . ARG A 1 433 ? 12.174 -8.217 30.589 1.00 78.44 433 ARG A CA 1
ATOM 3481 C C . ARG A 1 433 ? 13.223 -8.558 31.639 1.00 78.44 433 ARG A C 1
ATOM 3483 O O . ARG A 1 433 ? 13.924 -7.687 32.137 1.00 78.44 433 ARG A O 1
ATOM 3490 N N . ASN A 1 434 ? 13.377 -9.849 31.914 1.00 77.81 434 ASN A N 1
ATOM 3491 C CA . ASN A 1 434 ? 14.307 -10.360 32.922 1.00 77.81 434 ASN A CA 1
ATOM 3492 C C . ASN A 1 434 ? 15.690 -10.721 32.344 1.00 77.81 434 ASN A C 1
ATOM 3494 O O . ASN A 1 434 ? 16.475 -11.413 32.994 1.00 77.81 434 ASN A O 1
ATOM 3498 N N . SER A 1 435 ? 15.989 -10.316 31.106 1.00 83.56 435 SER A N 1
ATOM 3499 C CA . SER A 1 435 ? 17.256 -10.622 30.440 1.00 83.56 435 SER A CA 1
ATOM 3500 C C . SER A 1 435 ? 18.325 -9.555 30.679 1.00 83.56 435 SER A C 1
ATOM 3502 O O . SER A 1 435 ? 18.046 -8.417 31.047 1.00 83.56 435 SER A O 1
ATOM 3504 N N . ARG A 1 436 ? 19.584 -9.907 30.394 1.00 80.06 436 ARG A N 1
ATOM 3505 C CA . ARG A 1 436 ? 20.713 -8.964 30.447 1.00 80.06 436 ARG A CA 1
ATOM 3506 C C . ARG A 1 436 ? 20.661 -7.906 29.330 1.00 80.06 436 ARG A C 1
ATOM 3508 O O . ARG A 1 436 ? 21.355 -6.900 29.430 1.00 80.06 436 ARG A O 1
ATOM 3515 N N . TRP A 1 437 ? 19.868 -8.139 28.278 1.00 75.94 437 TRP A N 1
ATOM 3516 C CA . TRP A 1 437 ? 19.781 -7.293 27.085 1.00 75.94 437 TRP A CA 1
ATOM 3517 C C . TRP A 1 437 ? 18.320 -7.151 26.619 1.00 75.94 437 TRP A C 1
ATOM 3519 O O . TRP A 1 437 ? 17.981 -7.718 25.583 1.00 75.94 437 TRP A O 1
ATOM 3529 N N . PRO A 1 438 ? 17.449 -6.408 27.330 1.00 79.12 438 PRO A N 1
ATOM 3530 C CA . PRO A 1 438 ? 15.998 -6.361 27.089 1.00 79.12 438 PRO A CA 1
ATOM 3531 C C . PRO A 1 438 ? 15.604 -5.575 25.817 1.00 79.12 438 PRO A C 1
ATOM 3533 O O . PRO A 1 438 ? 14.821 -4.633 25.848 1.00 79.12 438 PRO A O 1
ATOM 3536 N N . ILE A 1 439 ? 16.166 -5.939 24.662 1.00 74.44 439 ILE A N 1
ATOM 3537 C CA . ILE A 1 439 ? 16.001 -5.255 23.369 1.00 74.44 439 ILE A CA 1
ATOM 3538 C C . ILE A 1 439 ? 14.578 -5.445 22.811 1.00 74.44 439 ILE A C 1
ATOM 3540 O O . ILE A 1 439 ? 14.123 -4.648 21.991 1.00 74.44 439 ILE A O 1
ATOM 3544 N N . LEU A 1 440 ? 13.869 -6.494 23.245 1.00 71.31 440 LEU A N 1
ATOM 3545 C CA . LEU A 1 440 ? 12.493 -6.792 22.832 1.00 71.31 440 LEU A CA 1
ATOM 3546 C C . LEU A 1 440 ? 11.432 -6.276 23.821 1.00 71.31 440 LEU A C 1
ATOM 3548 O O . LEU A 1 440 ? 10.241 -6.494 23.593 1.00 71.31 440 LEU A O 1
ATOM 3552 N N . CYS A 1 441 ? 11.850 -5.553 24.862 1.00 77.38 441 CYS A N 1
ATOM 3553 C CA . CYS A 1 441 ? 10.973 -4.760 25.717 1.00 77.38 441 CYS A CA 1
ATOM 3554 C C . CYS A 1 441 ? 10.860 -3.352 25.135 1.00 77.38 441 CYS A C 1
ATOM 3556 O O . CYS A 1 441 ? 11.845 -2.617 25.055 1.00 77.38 441 CYS A O 1
ATOM 3558 N N . ILE A 1 442 ? 9.665 -2.985 24.683 1.00 80.50 442 ILE A N 1
ATOM 3559 C CA . ILE A 1 442 ? 9.442 -1.740 23.951 1.00 80.50 442 ILE A CA 1
ATOM 3560 C C . ILE A 1 442 ? 8.457 -0.826 24.674 1.00 80.50 442 ILE A C 1
ATOM 3562 O O . ILE A 1 442 ? 7.500 -1.291 25.280 1.00 80.50 442 ILE A O 1
ATOM 3566 N N . LYS A 1 443 ? 8.640 0.489 24.530 1.00 85.69 443 LYS A N 1
ATOM 3567 C CA . LYS A 1 443 ? 7.603 1.470 24.866 1.00 85.69 443 LYS A CA 1
ATOM 3568 C C . LYS A 1 443 ? 6.558 1.481 23.751 1.00 85.69 443 LYS A C 1
ATOM 3570 O O . LYS A 1 443 ? 6.887 1.831 22.612 1.00 85.69 443 LYS A O 1
ATOM 3575 N N . PHE A 1 444 ? 5.331 1.074 24.044 1.00 84.81 444 PHE A N 1
ATOM 3576 C CA . PHE A 1 444 ? 4.264 0.882 23.060 1.00 84.81 444 PHE A CA 1
ATOM 3577 C C . PHE A 1 444 ? 3.188 1.963 23.204 1.00 84.81 444 PHE A C 1
ATOM 3579 O O . PHE A 1 444 ? 2.715 2.215 24.304 1.00 84.81 444 PHE A O 1
ATOM 3586 N N . GLY A 1 445 ? 2.801 2.609 22.105 1.00 89.19 445 GLY A N 1
ATOM 3587 C CA . GLY A 1 445 ? 1.730 3.604 22.087 1.00 89.19 445 GLY A CA 1
ATOM 3588 C C . GLY A 1 445 ? 0.500 3.100 21.336 1.00 89.19 445 GLY A C 1
ATOM 3589 O O . GLY A 1 445 ? 0.614 2.597 20.222 1.00 89.19 445 GLY A O 1
ATOM 3590 N N . LEU A 1 446 ? -0.678 3.273 21.919 1.00 88.50 446 LEU A N 1
ATOM 3591 C CA . LEU A 1 446 ? -1.980 2.945 21.352 1.00 88.50 446 LEU A CA 1
ATOM 3592 C C . LEU A 1 446 ? -2.804 4.231 21.197 1.00 88.50 446 LEU A C 1
ATOM 3594 O O . LEU A 1 446 ? -3.061 4.926 22.176 1.00 88.50 446 LEU A O 1
ATOM 3598 N N . LEU A 1 447 ? -3.250 4.534 19.979 1.00 91.56 447 LEU A N 1
ATOM 3599 C CA . LEU A 1 447 ? -4.257 5.557 19.683 1.00 91.56 447 LEU A CA 1
ATOM 3600 C C . LEU A 1 447 ? -5.661 4.951 19.831 1.00 91.56 447 LEU A C 1
ATOM 3602 O O . LEU A 1 447 ? -6.453 4.871 18.892 1.00 91.56 447 LEU A O 1
ATOM 3606 N N . GLY A 1 448 ? -5.956 4.458 21.029 1.00 86.00 448 GLY A N 1
ATOM 3607 C CA . GLY A 1 448 ? -7.206 3.778 21.325 1.00 86.00 448 GLY A CA 1
ATOM 3608 C C . GLY A 1 448 ? -7.422 3.593 22.816 1.00 86.00 448 GLY A C 1
ATOM 3609 O O . GLY A 1 448 ? -6.477 3.586 23.602 1.00 86.00 448 GLY A O 1
ATOM 3610 N N . PHE A 1 449 ? -8.682 3.417 23.188 1.00 84.25 449 PHE A N 1
ATOM 3611 C CA . PHE A 1 449 ? -9.068 2.978 24.522 1.00 84.25 449 PHE A CA 1
ATOM 3612 C C . PHE A 1 449 ? -8.786 1.476 24.656 1.00 84.25 449 PHE A C 1
ATOM 3614 O O . PHE A 1 449 ? -8.974 0.719 23.701 1.00 84.25 449 PHE A O 1
ATOM 3621 N N . HIS A 1 450 ? -8.320 1.039 25.827 1.00 78.75 450 HIS A N 1
ATOM 3622 C CA . HIS A 1 450 ? -8.087 -0.385 26.104 1.00 78.75 450 HIS A CA 1
ATOM 3623 C C . HIS A 1 450 ? -9.400 -1.111 26.433 1.00 78.75 450 HIS A C 1
ATOM 3625 O O . HIS A 1 450 ? -9.658 -2.207 25.939 1.00 78.75 450 HIS A O 1
ATOM 3631 N N . TRP A 1 451 ? -10.237 -0.449 27.226 1.00 84.50 451 TRP A N 1
ATOM 3632 C CA . TRP A 1 451 ? -11.551 -0.860 27.711 1.00 84.50 451 TRP A CA 1
ATOM 3633 C C . TRP A 1 451 ? -12.524 0.332 27.643 1.00 84.50 451 TRP A C 1
ATOM 3635 O O . TRP A 1 451 ? -12.379 1.278 28.427 1.00 84.50 451 TRP A O 1
ATOM 3645 N N . PRO A 1 452 ? -13.479 0.336 26.701 1.00 79.12 452 PRO A N 1
ATOM 3646 C CA . PRO A 1 452 ? -13.676 -0.649 25.637 1.00 79.12 452 PRO A CA 1
ATOM 3647 C C . PRO A 1 452 ? -12.612 -0.504 24.541 1.00 79.12 452 PRO A C 1
ATOM 3649 O O . PRO A 1 452 ? -12.074 0.584 24.345 1.00 79.12 452 PRO A O 1
ATOM 3652 N N . PHE A 1 453 ? -12.320 -1.569 23.790 1.00 73.56 453 PHE A N 1
ATOM 3653 C CA . PHE A 1 453 ? -11.335 -1.495 22.702 1.00 73.56 453 PHE A CA 1
ATOM 3654 C C . PHE A 1 453 ? -11.886 -0.711 21.498 1.00 73.56 453 PHE A C 1
ATOM 3656 O O . PHE A 1 453 ? -12.554 -1.262 20.619 1.00 73.56 453 PHE A O 1
ATOM 3663 N N . LYS A 1 454 ? -11.633 0.602 21.462 1.00 75.88 454 LYS A N 1
ATOM 3664 C CA . LYS A 1 454 ? -12.124 1.531 20.431 1.00 75.88 454 LYS A CA 1
ATOM 3665 C C . LYS A 1 454 ? -11.039 2.519 20.027 1.00 75.88 454 LYS A C 1
ATOM 3667 O O . LYS A 1 454 ? -10.191 2.886 20.837 1.00 75.88 454 LYS A O 1
ATOM 3672 N N . ARG A 1 455 ? -11.097 2.996 18.780 1.00 80.06 455 ARG A N 1
ATOM 3673 C CA . ARG A 1 455 ? -10.240 4.096 18.312 1.00 80.06 455 ARG A CA 1
ATOM 3674 C C . ARG A 1 455 ? -10.402 5.323 19.205 1.00 80.06 455 ARG A C 1
ATOM 3676 O O . ARG A 1 455 ? -11.507 5.588 19.683 1.00 80.06 455 ARG A O 1
ATOM 3683 N N . SER A 1 456 ? -9.338 6.101 19.350 1.00 84.50 456 SER A N 1
ATOM 3684 C CA . SER A 1 456 ? -9.376 7.347 20.118 1.00 84.50 456 SER A CA 1
ATOM 3685 C C . SER A 1 456 ? -9.037 8.598 19.308 1.00 84.50 456 SER A C 1
ATOM 3687 O O . SER A 1 456 ? -8.922 9.676 19.884 1.00 84.50 456 SER A O 1
ATOM 3689 N N . THR A 1 457 ? -8.882 8.470 17.988 1.00 90.38 457 THR A N 1
ATOM 3690 C CA . THR A 1 457 ? -8.733 9.604 17.069 1.00 90.38 457 THR A CA 1
ATOM 3691 C C . THR A 1 457 ? -10.116 10.108 16.656 1.00 90.38 457 THR A C 1
ATOM 3693 O O . THR A 1 457 ? -10.799 9.464 15.854 1.00 90.38 457 THR A O 1
ATOM 3696 N N . PHE A 1 458 ? -10.525 11.266 17.180 1.00 91.88 458 PHE A N 1
ATOM 3697 C CA . PHE A 1 458 ? -11.821 11.890 16.901 1.00 91.88 458 PHE A CA 1
ATOM 3698 C C . PHE A 1 458 ? -11.654 13.154 16.072 1.00 91.88 458 PHE A C 1
ATOM 3700 O O . PHE A 1 458 ? -10.944 14.078 16.463 1.00 91.88 458 PHE A O 1
ATOM 3707 N N . TYR A 1 459 ? -12.305 13.202 14.910 1.00 90.38 459 TYR A N 1
ATOM 3708 C CA . TYR A 1 459 ? -12.202 14.342 14.002 1.00 90.38 459 TYR A CA 1
ATOM 3709 C C . TYR A 1 459 ? -13.104 15.489 14.462 1.00 90.38 459 TYR A C 1
ATOM 3711 O O . TYR A 1 459 ? -14.283 15.275 14.735 1.00 90.38 459 TYR A O 1
ATOM 3719 N N . CYS A 1 460 ? -12.558 16.701 14.489 1.00 88.44 460 CYS A N 1
ATOM 3720 C CA . CYS A 1 460 ? -13.232 17.902 14.992 1.00 88.44 460 CYS A CA 1
ATOM 3721 C C . CYS A 1 460 ? -13.587 18.907 13.883 1.00 88.44 460 CYS A C 1
ATOM 3723 O O . CYS A 1 460 ? -14.365 19.826 14.104 1.00 88.44 460 CYS A O 1
ATOM 3725 N N . SER A 1 461 ? -13.065 18.726 12.670 1.00 83.88 461 SER A N 1
ATOM 3726 C CA . SER A 1 461 ? -13.357 19.592 11.525 1.00 83.88 461 SER A CA 1
ATOM 3727 C C . SER A 1 461 ? -14.186 18.869 10.467 1.00 83.88 461 SER A C 1
ATOM 3729 O O . SER A 1 461 ? -14.040 17.661 10.270 1.00 83.88 461 SER A O 1
ATOM 3731 N N . ALA A 1 462 ? -15.003 19.599 9.710 1.00 77.88 462 ALA A N 1
ATOM 3732 C CA . ALA A 1 462 ? -15.557 19.081 8.464 1.00 77.88 462 ALA A CA 1
ATOM 3733 C C . ALA A 1 462 ? -14.500 19.177 7.349 1.00 77.88 462 ALA A C 1
ATOM 3735 O O . ALA A 1 462 ? -13.732 20.134 7.277 1.00 77.88 462 ALA A O 1
ATOM 3736 N N . THR A 1 463 ? -14.450 18.192 6.450 1.00 76.38 463 THR A N 1
ATOM 3737 C CA . THR A 1 463 ? -13.564 18.243 5.279 1.00 76.38 463 THR A CA 1
ATOM 3738 C C . THR A 1 463 ? -14.224 17.625 4.054 1.00 76.38 463 THR A C 1
ATOM 3740 O O . THR A 1 463 ? -14.947 16.631 4.157 1.00 76.38 463 THR A O 1
ATOM 3743 N N . LYS A 1 464 ? -13.920 18.199 2.886 1.00 73.62 464 LYS A N 1
ATOM 3744 C CA . LYS A 1 464 ? -14.184 17.605 1.563 1.00 73.62 464 LYS A CA 1
ATOM 3745 C C . LYS A 1 464 ? -13.041 16.697 1.091 1.00 73.62 464 LYS A C 1
ATOM 3747 O O . LYS A 1 464 ? -13.155 16.082 0.041 1.00 73.62 464 LYS A O 1
ATOM 3752 N N . LYS A 1 465 ? -11.945 16.650 1.856 1.00 78.94 465 LYS A N 1
ATOM 3753 C CA . LYS A 1 465 ? -10.695 15.942 1.562 1.00 78.94 465 LYS A CA 1
ATOM 3754 C C . LYS A 1 465 ? -10.335 14.972 2.703 1.00 78.94 465 LYS A C 1
ATOM 3756 O O . LYS A 1 465 ? -9.446 15.270 3.510 1.00 78.94 465 LYS A O 1
ATOM 3761 N N . PRO A 1 466 ? -11.114 13.891 2.897 1.00 77.69 466 PRO A N 1
ATOM 3762 C CA . PRO A 1 466 ? -10.961 13.006 4.049 1.00 77.69 466 PRO A CA 1
ATOM 3763 C C . PRO A 1 466 ? -9.658 12.199 4.015 1.00 77.69 466 PRO A C 1
ATOM 3765 O O . PRO A 1 466 ? -9.060 12.003 5.077 1.00 77.69 466 PRO A O 1
ATOM 3768 N N . ILE A 1 467 ? -9.184 11.794 2.830 1.00 79.38 467 ILE A N 1
ATOM 3769 C CA . ILE A 1 467 ? -7.965 10.986 2.682 1.00 79.38 467 ILE A CA 1
ATOM 3770 C C . ILE A 1 467 ? -6.744 11.838 3.027 1.00 79.38 467 ILE A C 1
ATOM 3772 O O . ILE A 1 467 ? -5.944 11.453 3.883 1.00 79.38 467 ILE A O 1
ATOM 3776 N N . ALA A 1 468 ? -6.636 13.037 2.444 1.00 78.75 468 ALA A N 1
ATOM 3777 C CA . ALA A 1 468 ? -5.536 13.958 2.716 1.00 78.75 468 ALA A CA 1
ATOM 3778 C C . ALA A 1 468 ? -5.468 14.358 4.193 1.00 78.75 468 ALA A C 1
ATOM 3780 O O . ALA A 1 468 ? -4.379 14.406 4.774 1.00 78.75 468 ALA A O 1
ATOM 3781 N N . ARG A 1 469 ? -6.627 14.620 4.817 1.00 85.81 469 ARG A N 1
ATOM 3782 C CA . ARG A 1 469 ? -6.698 14.964 6.241 1.00 85.81 469 ARG A CA 1
ATOM 3783 C C . ARG A 1 469 ? -6.213 13.809 7.111 1.00 85.81 469 ARG A C 1
ATOM 3785 O O . ARG A 1 469 ? -5.361 14.028 7.968 1.00 85.81 469 ARG A O 1
ATOM 3792 N N . SER A 1 470 ? -6.738 12.603 6.891 1.00 85.31 470 SER A N 1
ATOM 3793 C CA . SER A 1 470 ? -6.354 11.417 7.664 1.00 85.31 470 SER A CA 1
ATOM 3794 C C . SER A 1 470 ? -4.851 11.148 7.549 1.00 85.31 470 SER A C 1
ATOM 3796 O O . SER A 1 470 ? -4.157 11.024 8.561 1.00 85.31 470 SER A O 1
ATOM 3798 N N . ALA A 1 471 ? -4.321 11.192 6.322 1.00 83.81 471 ALA A N 1
ATOM 3799 C CA . ALA A 1 471 ? -2.904 10.979 6.064 1.00 83.81 471 ALA A CA 1
ATOM 3800 C C . ALA A 1 471 ? -2.015 12.011 6.779 1.00 83.81 471 ALA A C 1
ATOM 3802 O O . ALA A 1 471 ? -1.005 11.662 7.397 1.00 83.81 471 ALA A O 1
ATOM 3803 N N . SER A 1 472 ? -2.429 13.280 6.746 1.00 86.44 472 SER A N 1
ATOM 3804 C CA . SER A 1 472 ? -1.715 14.388 7.383 1.00 86.44 472 SER A CA 1
ATOM 3805 C C . SER A 1 472 ? -1.750 14.312 8.913 1.00 86.44 472 SER A C 1
ATOM 3807 O O . SER A 1 472 ? -0.740 14.601 9.550 1.00 86.44 472 SER A O 1
ATOM 3809 N N . ILE A 1 473 ? -2.876 13.908 9.515 1.00 90.12 473 ILE A N 1
ATOM 3810 C CA . ILE A 1 473 ? -3.010 13.743 10.974 1.00 90.12 473 ILE A CA 1
ATOM 3811 C C . ILE A 1 473 ? -2.083 12.631 11.471 1.00 90.12 473 ILE A C 1
ATOM 3813 O O . ILE A 1 473 ? -1.263 12.865 12.359 1.00 90.12 473 ILE A O 1
ATOM 3817 N N . LEU A 1 474 ? -2.145 11.447 10.856 1.00 89.25 474 LEU A N 1
ATOM 3818 C CA . LEU A 1 474 ? -1.287 10.315 11.215 1.00 89.25 474 LEU A CA 1
ATOM 3819 C C . LEU A 1 474 ? 0.201 10.646 11.035 1.00 89.25 474 LEU A C 1
ATOM 3821 O O . LEU A 1 474 ? 1.035 10.299 11.880 1.00 89.25 474 LEU A O 1
ATOM 3825 N N . TYR A 1 475 ? 0.553 11.362 9.963 1.00 88.25 475 TYR A N 1
ATOM 3826 C CA . TYR A 1 475 ? 1.920 11.832 9.756 1.00 88.25 475 TYR A CA 1
ATOM 3827 C C . TYR A 1 475 ? 2.360 12.804 10.861 1.00 88.25 475 TYR A C 1
ATOM 3829 O O . TYR A 1 475 ? 3.441 12.623 11.429 1.00 88.25 475 TYR A O 1
ATOM 3837 N N . ALA A 1 476 ? 1.523 13.783 11.219 1.00 91.19 476 ALA A N 1
ATOM 3838 C CA . ALA A 1 476 ? 1.820 14.767 12.260 1.00 91.19 476 ALA A CA 1
ATOM 3839 C C . ALA A 1 476 ? 2.027 14.107 13.637 1.00 91.19 476 ALA A C 1
ATOM 3841 O O . ALA A 1 476 ? 3.028 14.384 14.301 1.00 91.19 476 ALA A O 1
ATOM 3842 N N . ILE A 1 477 ? 1.167 13.154 14.021 1.00 93.06 477 ILE A N 1
ATOM 3843 C CA . ILE A 1 477 ? 1.305 12.373 15.266 1.00 93.06 477 ILE A CA 1
ATOM 3844 C C . ILE A 1 477 ? 2.617 11.577 15.265 1.00 93.06 477 ILE A C 1
ATOM 3846 O O . ILE A 1 477 ? 3.364 11.575 16.246 1.00 93.06 477 ILE A O 1
ATOM 3850 N N . SER A 1 478 ? 2.951 10.942 14.137 1.00 89.69 478 SER A N 1
ATOM 3851 C CA . SER A 1 478 ? 4.194 10.175 14.011 1.00 89.69 478 SER A CA 1
ATOM 3852 C C . SER A 1 478 ? 5.446 11.049 14.154 1.00 89.69 478 SER A C 1
ATOM 3854 O O . SER A 1 478 ? 6.446 10.624 14.739 1.00 89.69 478 SER A O 1
ATOM 3856 N N . HIS A 1 479 ? 5.394 12.287 13.651 1.00 88.50 479 HIS A N 1
ATOM 3857 C CA . HIS A 1 479 ? 6.474 13.258 13.779 1.00 88.50 479 HIS A CA 1
ATOM 3858 C C . HIS A 1 479 ? 6.596 13.765 15.218 1.00 88.50 479 HIS A C 1
ATOM 3860 O O . HIS A 1 479 ? 7.702 13.835 15.755 1.00 88.50 479 HIS A O 1
ATOM 3866 N N . TRP A 1 480 ? 5.466 14.040 15.867 1.00 93.19 480 TRP A N 1
ATOM 3867 C CA . TRP A 1 480 ? 5.414 14.433 17.270 1.00 93.19 480 TRP A CA 1
ATOM 3868 C C . TRP A 1 480 ? 6.035 13.368 18.191 1.00 93.19 480 TRP A C 1
ATOM 3870 O O . TRP A 1 480 ? 6.923 13.694 18.985 1.00 93.19 480 TRP A O 1
ATOM 3880 N N . ASN A 1 481 ? 5.697 12.085 18.002 1.00 93.12 481 ASN A N 1
ATOM 3881 C CA . ASN A 1 481 ? 6.242 10.971 18.792 1.00 93.12 481 ASN A CA 1
ATOM 3882 C C . ASN A 1 481 ? 7.766 10.794 18.636 1.00 93.12 481 ASN A C 1
ATOM 3884 O O . ASN A 1 481 ? 8.431 10.307 19.549 1.00 93.12 481 ASN A O 1
ATOM 3888 N N . LYS A 1 482 ? 8.375 11.201 17.513 1.00 87.69 482 LYS A N 1
ATOM 3889 C CA . LYS A 1 482 ? 9.843 11.122 17.358 1.00 87.69 482 LYS A CA 1
ATOM 3890 C C . LYS A 1 482 ? 10.583 11.991 18.372 1.00 87.69 482 LYS A C 1
ATOM 3892 O O . LYS A 1 482 ? 11.665 11.597 18.820 1.00 87.69 482 LYS A O 1
ATOM 3897 N N . VAL A 1 483 ? 10.004 13.138 18.718 1.00 87.69 483 VAL A N 1
ATOM 3898 C CA . VAL A 1 483 ? 10.634 14.153 19.567 1.00 87.69 483 VAL A CA 1
ATOM 3899 C C . VAL A 1 483 ? 10.182 14.017 21.020 1.00 87.69 483 VAL A C 1
ATOM 3901 O O . VAL A 1 483 ? 11.038 14.012 21.902 1.00 87.69 483 VAL A O 1
ATOM 3904 N N . HIS A 1 484 ? 8.878 13.838 21.250 1.00 90.06 484 HIS A N 1
ATOM 3905 C CA . HIS A 1 484 ? 8.262 13.913 22.577 1.00 90.06 484 HIS A CA 1
ATOM 3906 C C . HIS A 1 484 ? 8.253 12.548 23.282 1.00 90.06 484 HIS A C 1
ATOM 3908 O O . HIS A 1 484 ? 9.152 12.270 24.072 1.00 90.06 484 HIS A O 1
ATOM 3914 N N . GLU A 1 485 ? 7.301 11.666 22.954 1.00 90.06 485 GLU A N 1
ATOM 3915 C CA . GLU A 1 485 ? 7.085 10.421 23.715 1.00 90.06 485 GLU A CA 1
ATOM 3916 C C . GLU A 1 485 ? 8.046 9.283 23.419 1.00 90.06 485 GLU A C 1
ATOM 3918 O O . GLU A 1 485 ? 8.358 8.469 24.293 1.00 90.06 485 GLU A O 1
ATOM 3923 N N . LYS A 1 486 ? 8.529 9.221 22.180 1.00 90.69 486 LYS A N 1
ATOM 3924 C CA . LYS A 1 486 ? 9.495 8.227 21.719 1.00 90.69 486 LYS A CA 1
ATOM 3925 C C . LYS A 1 486 ? 9.014 6.780 21.862 1.00 90.69 486 LYS A C 1
ATOM 3927 O O . LYS A 1 486 ? 9.854 5.887 21.949 1.00 90.69 486 LYS A O 1
ATOM 3932 N N . CYS A 1 487 ? 7.703 6.536 21.789 1.00 87.38 487 CYS A N 1
ATOM 3933 C CA . CYS A 1 487 ? 7.153 5.183 21.692 1.00 87.38 487 CYS A CA 1
ATOM 3934 C C . CYS A 1 487 ? 7.805 4.467 20.506 1.00 87.38 487 CYS A C 1
ATOM 3936 O O . CYS A 1 487 ? 7.854 5.021 19.404 1.00 87.38 487 CYS A O 1
ATOM 3938 N N . ALA A 1 488 ? 8.320 3.260 20.728 1.00 84.81 488 ALA A N 1
ATOM 3939 C CA . ALA A 1 488 ? 8.986 2.462 19.707 1.00 84.81 488 ALA A CA 1
ATOM 3940 C C . ALA A 1 488 ? 8.026 2.100 18.568 1.00 84.81 488 ALA A C 1
ATOM 3942 O O . ALA A 1 488 ? 8.429 2.087 17.403 1.00 84.81 488 ALA A O 1
ATOM 3943 N N . VAL A 1 489 ? 6.759 1.856 18.909 1.00 85.00 489 VAL A N 1
ATOM 3944 C CA . VAL A 1 489 ? 5.665 1.569 17.978 1.00 85.00 489 VAL A CA 1
ATOM 3945 C C . VAL A 1 489 ? 4.424 2.336 18.423 1.00 85.00 489 VAL A C 1
ATOM 3947 O O . VAL A 1 489 ? 4.121 2.355 19.612 1.00 85.00 489 VAL A O 1
ATOM 3950 N N . LEU A 1 490 ? 3.726 2.958 17.473 1.00 88.56 490 LEU A N 1
ATOM 3951 C CA . LEU A 1 490 ? 2.351 3.433 17.639 1.00 88.56 490 LEU A CA 1
ATOM 3952 C C . LEU A 1 490 ? 1.389 2.476 16.926 1.00 88.56 490 LEU A C 1
ATOM 3954 O O . LEU A 1 490 ? 1.741 1.984 15.855 1.00 88.56 490 LEU A O 1
ATOM 3958 N N . LEU A 1 491 ? 0.199 2.244 17.477 1.00 86.31 491 LEU A N 1
ATOM 3959 C CA . LEU A 1 491 ? -0.896 1.473 16.881 1.00 86.31 491 LEU A CA 1
ATOM 3960 C C . LEU A 1 491 ? -2.181 2.310 16.882 1.00 86.31 491 LEU A C 1
ATOM 3962 O O . LEU A 1 491 ? -2.563 2.822 17.924 1.00 86.31 491 LEU A O 1
ATOM 3966 N N . ASP A 1 492 ? -2.865 2.400 15.747 1.00 87.44 492 ASP A N 1
ATOM 3967 C CA . ASP A 1 492 ? -4.183 3.025 15.595 1.00 87.44 492 ASP A CA 1
ATOM 3968 C C . ASP A 1 492 ? -5.185 1.974 15.081 1.00 87.44 492 ASP A C 1
ATOM 3970 O O . ASP A 1 492 ? -5.091 1.569 13.914 1.00 87.44 492 ASP A O 1
ATOM 3974 N N . PRO A 1 493 ? -6.068 1.438 15.946 1.00 83.31 493 PRO A N 1
ATOM 3975 C CA . PRO A 1 493 ? -7.088 0.468 15.562 1.00 83.31 493 PRO A CA 1
ATOM 3976 C C . PRO A 1 493 ? -8.336 1.155 14.984 1.00 83.31 493 PRO A C 1
ATOM 3978 O O . PRO A 1 493 ? -8.776 2.187 15.478 1.00 83.31 493 PRO A O 1
ATOM 3981 N N . GLY A 1 494 ? -8.974 0.548 13.985 1.00 75.38 494 GLY A N 1
ATOM 3982 C CA . GLY A 1 494 ? -10.186 1.070 13.357 1.00 75.38 494 GLY A CA 1
ATOM 3983 C C . GLY A 1 494 ? -11.025 0.002 12.655 1.00 75.38 494 GLY A C 1
ATOM 3984 O O . GLY A 1 494 ? -10.614 -1.144 12.473 1.00 75.38 494 GLY A O 1
ATOM 3985 N N . TYR A 1 495 ? -12.233 0.383 12.249 1.00 73.31 495 TYR A N 1
ATOM 3986 C CA . TYR A 1 495 ? -13.035 -0.429 11.337 1.00 73.31 495 TYR A CA 1
ATOM 3987 C C . TYR A 1 495 ? -12.498 -0.315 9.918 1.00 73.31 495 TYR A C 1
ATOM 3989 O O . TYR A 1 495 ? -11.875 0.684 9.554 1.00 73.31 495 TYR A O 1
ATOM 3997 N N . LYS A 1 496 ? -12.772 -1.332 9.105 1.00 67.94 496 LYS A N 1
ATOM 3998 C CA . LYS A 1 496 ? -12.470 -1.283 7.680 1.00 67.94 496 LYS A CA 1
ATOM 3999 C C . LYS A 1 496 ? -13.257 -0.148 7.004 1.00 67.94 496 LYS A C 1
ATOM 4001 O O . LYS A 1 496 ? -14.467 -0.257 6.828 1.00 67.94 496 LYS A O 1
ATOM 4006 N N . ASP A 1 497 ? -12.564 0.923 6.626 1.00 70.44 497 ASP A N 1
ATOM 4007 C CA . ASP A 1 497 ? -13.109 2.082 5.913 1.00 70.44 497 ASP A CA 1
ATOM 4008 C C . ASP A 1 497 ? -12.167 2.480 4.769 1.00 70.44 497 ASP A C 1
ATOM 4010 O O . ASP A 1 497 ? -10.969 2.682 4.975 1.00 70.44 497 ASP A O 1
ATOM 4014 N N . ALA A 1 498 ? -12.708 2.612 3.556 1.00 56.59 498 ALA A N 1
ATOM 4015 C CA . ALA A 1 498 ? -11.912 2.853 2.353 1.00 56.59 498 ALA A CA 1
ATOM 4016 C C . ALA A 1 498 ? -11.144 4.188 2.387 1.00 56.59 498 ALA A C 1
ATOM 4018 O O . ALA A 1 498 ? -10.030 4.270 1.870 1.00 56.59 498 ALA A O 1
ATOM 4019 N N . SER A 1 499 ? -11.707 5.230 3.009 1.00 64.56 499 SER A N 1
ATOM 4020 C CA . SER A 1 499 ? -11.052 6.541 3.108 1.00 64.56 499 SER A CA 1
ATOM 4021 C C . SER A 1 499 ? -9.948 6.542 4.166 1.00 64.56 499 SER A C 1
ATOM 4023 O O . SER A 1 499 ? -8.888 7.135 3.957 1.00 64.56 499 SER A O 1
ATOM 4025 N N . PHE A 1 500 ? -10.167 5.850 5.286 1.00 69.06 500 PHE A N 1
ATOM 4026 C CA . PHE A 1 500 ? -9.148 5.630 6.307 1.00 69.06 500 PHE A CA 1
ATOM 4027 C C . PHE A 1 500 ? -7.974 4.813 5.759 1.00 69.06 500 PHE A C 1
ATOM 4029 O O . PHE A 1 500 ? -6.827 5.236 5.891 1.00 69.06 500 PHE A O 1
ATOM 4036 N N . GLU A 1 501 ? -8.251 3.690 5.090 1.00 69.88 501 GLU A N 1
ATOM 4037 C CA . GLU A 1 501 ? -7.221 2.822 4.511 1.00 69.88 501 GLU A CA 1
ATOM 4038 C C . GLU A 1 501 ? -6.345 3.560 3.498 1.00 69.88 501 GLU A C 1
ATOM 4040 O O . GLU A 1 501 ? -5.119 3.471 3.579 1.00 69.88 501 GLU A O 1
ATOM 4045 N N . ALA A 1 502 ? -6.963 4.336 2.601 1.00 66.88 502 ALA A N 1
ATOM 4046 C CA . ALA A 1 502 ? -6.234 5.181 1.665 1.00 66.88 502 ALA A CA 1
ATOM 4047 C C . ALA A 1 502 ? -5.365 6.209 2.409 1.00 66.88 502 ALA A C 1
ATOM 4049 O O . ALA A 1 502 ? -4.197 6.389 2.080 1.00 66.88 502 ALA A O 1
ATOM 4050 N N . GLY A 1 503 ? -5.886 6.842 3.467 1.00 71.12 503 GLY A N 1
ATOM 4051 C CA . GLY A 1 503 ? -5.127 7.800 4.276 1.00 71.12 503 GLY A CA 1
ATOM 4052 C C . GLY A 1 503 ? -3.882 7.192 4.939 1.00 71.12 503 GLY A C 1
ATOM 4053 O O . GLY A 1 503 ? -2.825 7.827 4.973 1.00 71.12 503 GLY A O 1
ATOM 4054 N N . VAL A 1 504 ? -3.974 5.950 5.424 1.00 75.12 504 VAL A N 1
ATOM 4055 C CA . VAL A 1 504 ? -2.845 5.218 6.028 1.00 75.12 504 VAL A CA 1
ATOM 4056 C C . VAL A 1 504 ? -1.724 4.970 5.014 1.00 75.12 504 VAL A C 1
ATOM 4058 O O . VAL A 1 504 ? -0.547 5.095 5.360 1.00 75.12 504 VAL A O 1
ATOM 4061 N N . ASP A 1 505 ? -2.062 4.659 3.762 1.00 68.75 505 ASP A N 1
ATOM 4062 C CA . ASP A 1 505 ? -1.066 4.366 2.725 1.00 68.75 505 ASP A CA 1
ATOM 4063 C C . ASP A 1 505 ? -0.172 5.576 2.411 1.00 68.75 505 ASP A C 1
ATOM 4065 O O . ASP A 1 505 ? 1.026 5.417 2.160 1.00 68.75 505 ASP A O 1
ATOM 4069 N N . TYR A 1 506 ? -0.713 6.791 2.539 1.00 69.88 506 TYR A N 1
ATOM 4070 C CA . TYR A 1 506 ? 0.023 8.034 2.298 1.00 69.88 506 TYR A CA 1
ATOM 4071 C C . TYR A 1 506 ? 0.645 8.661 3.559 1.00 69.88 506 TYR A C 1
ATOM 4073 O O . TYR A 1 506 ? 1.480 9.558 3.439 1.00 69.88 506 TYR A O 1
ATOM 4081 N N . SER A 1 507 ? 0.297 8.203 4.768 1.00 74.19 507 SER A N 1
ATOM 4082 C CA . SER A 1 507 ? 0.819 8.759 6.033 1.00 74.19 507 SER A CA 1
ATOM 4083 C C . SER A 1 507 ? 2.188 8.208 6.450 1.00 74.19 507 SER A C 1
ATOM 4085 O O . SER A 1 507 ? 2.833 8.737 7.358 1.00 74.19 507 SER A O 1
ATOM 4087 N N . GLY A 1 508 ? 2.644 7.126 5.810 1.00 72.19 508 GLY A N 1
ATOM 4088 C CA . GLY A 1 508 ? 3.848 6.384 6.196 1.00 72.19 508 GLY A CA 1
ATOM 4089 C C . GLY A 1 508 ? 3.623 5.345 7.301 1.00 72.19 508 GLY A C 1
ATOM 4090 O O . GLY A 1 508 ? 4.592 4.734 7.759 1.00 72.19 508 GLY A O 1
ATOM 4091 N N . TRP A 1 509 ? 2.374 5.131 7.717 1.00 81.56 509 TRP A N 1
ATOM 4092 C CA . TRP A 1 509 ? 1.975 4.048 8.613 1.00 81.56 509 TRP A CA 1
ATOM 4093 C C . TRP A 1 509 ? 1.807 2.725 7.839 1.00 81.56 509 TRP A C 1
ATOM 4095 O O . TRP A 1 509 ? 1.741 2.663 6.606 1.00 81.56 509 TRP A O 1
ATOM 4105 N N . ILE A 1 510 ? 1.803 1.607 8.560 1.00 78.19 510 ILE A N 1
ATOM 4106 C CA . ILE A 1 510 ? 1.716 0.263 7.986 1.00 78.19 510 ILE A CA 1
ATOM 4107 C C . ILE A 1 510 ? 0.379 -0.352 8.387 1.00 78.19 510 ILE A C 1
ATOM 4109 O O . ILE A 1 510 ? 0.146 -0.586 9.565 1.00 78.19 510 ILE A O 1
ATOM 4113 N N . LYS A 1 511 ? -0.476 -0.654 7.405 1.00 78.75 511 LYS A N 1
ATOM 4114 C CA . LYS A 1 511 ? -1.711 -1.416 7.625 1.00 78.75 511 LYS A CA 1
ATOM 4115 C C . LYS A 1 511 ? -1.398 -2.816 8.158 1.00 78.75 511 LYS A C 1
ATOM 4117 O O . LYS A 1 511 ? -0.514 -3.498 7.632 1.00 78.75 511 LYS A O 1
ATOM 4122 N N . ILE A 1 512 ? -2.153 -3.230 9.163 1.00 73.75 512 ILE A N 1
ATOM 4123 C CA . ILE A 1 512 ? -2.175 -4.575 9.732 1.00 73.75 512 ILE A CA 1
ATOM 4124 C C . ILE A 1 512 ? -3.629 -5.028 9.860 1.00 73.75 512 ILE A C 1
ATOM 4126 O O . ILE A 1 512 ? -4.536 -4.209 10.009 1.00 73.75 512 ILE A O 1
ATOM 4130 N N . LYS A 1 513 ? -3.864 -6.335 9.795 1.00 71.94 513 LYS A N 1
ATOM 4131 C CA . LYS A 1 513 ? -5.168 -6.887 10.149 1.00 71.94 513 LYS A CA 1
ATOM 4132 C C . LYS A 1 513 ? -5.274 -6.983 11.666 1.00 71.94 513 LYS A C 1
ATOM 4134 O O . LYS A 1 513 ? -4.291 -7.261 12.352 1.00 71.94 513 LYS A O 1
ATOM 4139 N N . LEU A 1 514 ? -6.465 -6.694 12.174 1.00 73.31 514 LEU A N 1
ATOM 4140 C CA . LEU A 1 514 ? -6.835 -6.932 13.561 1.00 73.31 514 LEU A CA 1
ATOM 4141 C C . LEU A 1 514 ? -7.968 -7.969 13.584 1.00 73.31 514 LEU A C 1
ATOM 4143 O O . LEU A 1 514 ? -8.657 -8.137 12.574 1.00 73.31 514 LEU A O 1
ATOM 4147 N N . PRO A 1 515 ? -8.171 -8.683 14.702 1.00 72.25 515 PRO A N 1
ATOM 4148 C CA . PRO A 1 515 ? -9.273 -9.632 14.829 1.00 72.25 515 PRO A CA 1
ATOM 4149 C C . PRO A 1 515 ? -10.623 -8.981 14.549 1.00 72.25 515 PRO A C 1
ATOM 4151 O O . PRO A 1 515 ? -10.849 -7.838 14.936 1.00 72.25 515 PRO A O 1
ATOM 4154 N N . ASN A 1 516 ? -11.533 -9.716 13.917 1.00 81.94 516 ASN A N 1
ATOM 4155 C CA . ASN A 1 516 ? -12.875 -9.214 13.638 1.00 81.94 516 ASN A CA 1
ATOM 4156 C C . ASN A 1 516 ? -13.611 -8.895 14.942 1.00 81.94 516 ASN A C 1
ATOM 4158 O O . ASN A 1 516 ? -13.560 -9.694 15.871 1.00 81.94 516 ASN A O 1
ATOM 4162 N N . SER A 1 517 ? -14.334 -7.777 14.997 1.00 86.00 517 SER A N 1
ATOM 4163 C CA . SER A 1 517 ? -15.315 -7.530 16.057 1.00 86.00 517 SER A CA 1
ATOM 4164 C C . SER A 1 517 ? -16.645 -8.197 15.723 1.00 86.00 517 SER A C 1
ATOM 4166 O O . SER A 1 517 ? -16.941 -8.468 14.561 1.00 86.00 517 SER A O 1
ATOM 4168 N N . HIS A 1 518 ? -17.472 -8.423 16.737 1.00 90.69 518 HIS A N 1
ATOM 4169 C CA . HIS A 1 518 ? -18.773 -9.068 16.590 1.00 90.69 518 HIS A CA 1
ATOM 4170 C C . HIS A 1 518 ? -19.861 -8.108 17.041 1.00 90.69 518 HIS A C 1
ATOM 4172 O O . HIS A 1 518 ? -19.953 -7.793 18.230 1.00 90.69 518 HIS A O 1
ATOM 4178 N N . ILE A 1 519 ? -20.654 -7.634 16.080 1.00 91.75 519 ILE A N 1
ATOM 4179 C CA . ILE A 1 519 ? -21.601 -6.539 16.295 1.00 91.75 519 ILE A CA 1
ATOM 4180 C C . ILE A 1 519 ? -23.018 -6.985 15.944 1.00 91.75 519 ILE A C 1
ATOM 4182 O O . ILE A 1 519 ? -23.246 -7.575 14.889 1.00 91.75 519 ILE A O 1
ATOM 4186 N N . ILE A 1 520 ? -23.973 -6.674 16.815 1.00 94.75 520 ILE A N 1
ATOM 4187 C CA . ILE A 1 520 ? -25.408 -6.807 16.555 1.00 94.75 520 ILE A CA 1
ATOM 4188 C C . ILE A 1 520 ? -25.952 -5.455 16.098 1.00 94.75 520 ILE A C 1
ATOM 4190 O O . ILE A 1 520 ? -25.687 -4.441 16.739 1.00 94.75 520 ILE A O 1
ATOM 4194 N N . ASP A 1 521 ? -26.744 -5.457 15.026 1.00 94.44 521 ASP A N 1
ATOM 4195 C CA . ASP A 1 521 ? -27.559 -4.314 14.606 1.00 94.44 521 ASP A CA 1
ATOM 4196 C C . ASP A 1 521 ? -28.974 -4.454 15.182 1.00 94.44 521 ASP A C 1
ATOM 4198 O O . ASP A 1 521 ? -29.735 -5.341 14.788 1.00 94.44 521 ASP A O 1
ATOM 4202 N N . LEU A 1 522 ? -29.311 -3.598 16.145 1.00 95.19 522 LEU A N 1
ATOM 4203 C CA . LEU A 1 522 ? -30.609 -3.587 16.816 1.00 95.19 522 LEU A CA 1
ATOM 4204 C C . LEU A 1 522 ? -31.618 -2.636 16.167 1.00 95.19 522 LEU A C 1
ATOM 4206 O O . LEU A 1 522 ? -32.801 -2.717 16.492 1.00 95.19 522 LEU A O 1
ATOM 4210 N N . ARG A 1 523 ? -31.209 -1.789 15.213 1.00 93.62 523 ARG A N 1
ATOM 4211 C CA . ARG A 1 523 ? -32.103 -0.812 14.558 1.00 93.62 523 ARG A CA 1
ATOM 4212 C C . ARG A 1 523 ? -33.362 -1.438 13.944 1.00 93.62 523 ARG A C 1
ATOM 4214 O O . ARG A 1 523 ? -34.433 -0.855 14.112 1.00 93.62 523 ARG A O 1
ATOM 4221 N N . PRO A 1 524 ? -33.304 -2.620 13.292 1.00 94.31 524 PRO A N 1
ATOM 4222 C CA . PRO A 1 524 ? -34.504 -3.286 12.773 1.00 94.31 524 PRO A CA 1
ATOM 4223 C C . PRO A 1 524 ? -35.479 -3.764 13.862 1.00 94.31 524 PRO A C 1
ATOM 4225 O O . PRO A 1 524 ? -36.630 -4.077 13.564 1.00 94.31 524 PRO A O 1
ATOM 4228 N N . PHE A 1 525 ? -35.015 -3.842 15.111 1.00 94.12 525 PHE A N 1
ATOM 4229 C CA . PHE A 1 525 ? -35.726 -4.399 16.261 1.00 94.12 525 PHE A CA 1
ATOM 4230 C C . PHE A 1 525 ? -36.059 -3.343 17.322 1.00 94.12 525 PHE A C 1
ATOM 4232 O O . PHE A 1 525 ? -36.484 -3.689 18.424 1.00 94.12 525 PHE A O 1
ATOM 4239 N N . HIS A 1 526 ? -35.888 -2.054 17.013 1.00 92.38 526 HIS A N 1
ATOM 4240 C CA . HIS A 1 526 ? -36.320 -0.976 17.899 1.00 92.38 526 HIS A CA 1
ATOM 4241 C C . HIS A 1 526 ? -37.809 -1.128 18.244 1.00 92.38 526 HIS A C 1
ATOM 4243 O O . HIS A 1 526 ? -38.636 -1.423 17.378 1.00 92.38 526 HIS A O 1
ATOM 4249 N N . ASN A 1 527 ? -38.147 -0.914 19.517 1.00 89.94 527 ASN A N 1
ATOM 4250 C CA . ASN A 1 527 ? -39.485 -1.121 20.089 1.00 89.94 527 ASN A CA 1
ATOM 4251 C C . ASN A 1 527 ? -40.005 -2.575 20.074 1.00 89.94 527 ASN A C 1
ATOM 4253 O O . ASN A 1 527 ? -41.185 -2.787 20.348 1.00 89.94 527 ASN A O 1
ATOM 4257 N N . GLN A 1 528 ? -39.162 -3.572 19.784 1.00 91.38 528 GLN A N 1
ATOM 4258 C CA . GLN A 1 528 ? -39.515 -4.986 19.938 1.00 91.38 528 GLN A CA 1
ATOM 4259 C C . GLN A 1 528 ? -39.036 -5.537 21.282 1.00 91.38 528 GLN A C 1
ATOM 4261 O O . GLN A 1 528 ? -38.067 -5.070 21.885 1.00 91.38 528 GLN A O 1
ATOM 4266 N N . THR A 1 529 ? -39.710 -6.577 21.754 1.00 92.38 529 THR A N 1
ATOM 4267 C CA . THR A 1 529 ? -39.314 -7.325 22.944 1.00 92.38 529 THR A CA 1
ATOM 4268 C C . THR A 1 529 ? -38.121 -8.236 22.652 1.00 92.38 529 THR A C 1
ATOM 4270 O O . THR A 1 529 ? -37.911 -8.719 21.539 1.00 92.38 529 THR A O 1
ATOM 4273 N N . SER A 1 530 ? -37.354 -8.571 23.688 1.00 91.25 530 SER A N 1
ATOM 4274 C CA . SER A 1 530 ? -36.245 -9.525 23.558 1.00 91.25 530 SER A CA 1
ATOM 4275 C C . SER A 1 530 ? -36.685 -10.916 23.098 1.00 91.25 530 SER A C 1
ATOM 4277 O O . SER A 1 530 ? -35.935 -11.611 22.417 1.00 91.25 530 SER A O 1
ATOM 4279 N N . THR A 1 531 ? -37.920 -11.311 23.415 1.00 90.88 531 THR A N 1
ATOM 4280 C CA . THR A 1 531 ? -38.501 -12.576 22.947 1.00 90.88 531 THR A CA 1
ATOM 4281 C C . THR A 1 531 ? -38.721 -12.555 21.435 1.00 90.88 531 THR A C 1
ATOM 4283 O O . THR A 1 531 ? -38.415 -13.539 20.762 1.00 90.88 531 THR A O 1
ATOM 4286 N N . GLU A 1 532 ? -39.203 -11.436 20.891 1.00 92.44 532 GLU A N 1
ATOM 4287 C CA . GLU A 1 532 ? -39.368 -11.244 19.445 1.00 92.44 532 GLU A CA 1
ATOM 4288 C C . GLU A 1 532 ? -38.017 -11.237 18.731 1.00 92.44 532 GLU A C 1
ATOM 4290 O O . GLU A 1 532 ? -37.863 -11.949 17.739 1.00 92.44 532 GLU A O 1
ATOM 4295 N N . TYR A 1 533 ? -37.016 -10.552 19.293 1.00 94.44 533 TYR A N 1
ATOM 4296 C CA . TYR A 1 533 ? -35.650 -10.563 18.771 1.00 94.44 533 TYR A CA 1
ATOM 4297 C C . TYR A 1 533 ? -35.077 -11.987 18.678 1.00 94.44 533 TYR A C 1
ATOM 4299 O O . TYR A 1 533 ? -34.721 -12.443 17.590 1.00 94.44 533 TYR A O 1
ATOM 4307 N N . PHE A 1 534 ? -35.040 -12.735 19.792 1.00 94.12 534 PHE A N 1
ATOM 4308 C CA . PHE A 1 534 ? -34.462 -14.086 19.798 1.00 94.12 534 PHE A CA 1
ATOM 4309 C C . PHE A 1 534 ? -35.233 -15.054 18.894 1.00 94.12 534 PHE A C 1
ATOM 4311 O O . PHE A 1 534 ? -34.630 -15.935 18.276 1.00 94.12 534 PHE A O 1
ATOM 4318 N N . LYS A 1 535 ? -36.553 -14.871 18.759 1.00 92.94 535 LYS A N 1
ATOM 4319 C CA . LYS A 1 535 ? -37.374 -15.629 17.810 1.00 92.94 535 LYS A CA 1
ATOM 4320 C C . LYS A 1 535 ? -37.018 -15.291 16.359 1.00 92.94 535 LYS A C 1
ATOM 4322 O O . LYS A 1 535 ? -36.902 -16.210 15.550 1.00 92.94 535 LYS A O 1
ATOM 4327 N N . ALA A 1 536 ? -36.813 -14.013 16.035 1.00 91.69 536 ALA A N 1
ATOM 4328 C CA . ALA A 1 536 ? -36.473 -13.558 14.687 1.00 91.69 536 ALA A CA 1
ATOM 4329 C C . ALA A 1 536 ? -35.134 -14.133 14.201 1.00 91.69 536 ALA A C 1
ATOM 4331 O O . ALA A 1 536 ? -35.047 -14.622 13.075 1.00 91.69 536 ALA A O 1
ATOM 4332 N N . ILE A 1 537 ? -34.120 -14.171 15.070 1.00 92.12 537 ILE A N 1
ATOM 4333 C CA . ILE A 1 537 ? -32.807 -14.754 14.747 1.00 92.12 537 ILE A CA 1
ATOM 4334 C C . ILE A 1 537 ? -32.748 -16.281 14.927 1.00 92.12 537 ILE A C 1
ATOM 4336 O O . ILE A 1 537 ? -31.685 -16.879 14.783 1.00 92.12 537 ILE A O 1
ATOM 4340 N N . LYS A 1 538 ? -33.881 -16.931 15.241 1.00 91.44 538 LYS A N 1
ATOM 4341 C CA . LYS A 1 538 ? -33.986 -18.381 15.499 1.00 91.44 538 LYS A CA 1
ATOM 4342 C C . LYS A 1 538 ? -33.023 -18.872 16.590 1.00 91.44 538 LYS A C 1
ATOM 4344 O O . LYS A 1 538 ? -32.548 -20.008 16.548 1.00 91.44 538 LYS A O 1
ATOM 4349 N N . TYR A 1 539 ? -32.745 -18.033 17.585 1.00 91.75 539 TYR A N 1
ATOM 4350 C CA . TYR A 1 539 ? -31.834 -18.373 18.668 1.00 91.75 539 TYR A CA 1
ATOM 4351 C C . TYR A 1 539 ? -32.524 -19.262 19.701 1.00 91.75 539 TYR A C 1
ATOM 4353 O O . TYR A 1 539 ? -33.555 -18.911 20.282 1.00 91.75 539 TYR A O 1
ATOM 4361 N N . ARG A 1 540 ? -31.933 -20.429 19.970 1.00 86.75 540 ARG A N 1
ATOM 4362 C CA . ARG A 1 540 ? -32.384 -21.301 21.055 1.00 86.75 540 ARG A CA 1
ATOM 4363 C C . ARG A 1 540 ? -31.907 -20.720 22.380 1.00 86.75 540 ARG A C 1
ATOM 4365 O O . ARG A 1 540 ? -30.717 -20.774 22.681 1.00 86.75 540 ARG A O 1
ATOM 4372 N N . ASN A 1 541 ? -32.848 -20.219 23.175 1.00 82.88 541 ASN A N 1
ATOM 4373 C CA . ASN A 1 541 ? -32.548 -19.636 24.476 1.00 82.88 541 ASN A CA 1
ATOM 4374 C C . ASN A 1 541 ? -31.754 -20.627 25.361 1.00 82.88 541 ASN A C 1
ATOM 4376 O O . ASN A 1 541 ? -32.092 -21.811 25.465 1.00 82.88 541 ASN A O 1
ATOM 4380 N N . GLN A 1 542 ? -30.664 -20.137 25.955 1.00 86.38 542 GLN A N 1
ATOM 4381 C CA . GLN A 1 542 ? -29.718 -20.920 26.753 1.00 86.38 542 GLN A CA 1
ATOM 4382 C C . GLN A 1 542 ? -29.785 -20.604 28.257 1.00 86.38 542 GLN A C 1
ATOM 4384 O O . GLN A 1 542 ? -28.996 -21.155 29.020 1.00 86.38 542 GLN A O 1
ATOM 4389 N N . ASP A 1 543 ? -30.736 -19.771 28.694 1.00 89.56 543 ASP A N 1
ATOM 4390 C CA . ASP A 1 543 ? -30.883 -19.330 30.088 1.00 89.56 543 ASP A CA 1
ATOM 4391 C C . ASP A 1 543 ? -31.680 -20.286 31.000 1.00 89.56 543 ASP A C 1
ATOM 4393 O O . ASP A 1 543 ? -31.775 -20.052 32.204 1.00 89.56 543 ASP A O 1
ATOM 4397 N N . ASN A 1 544 ? -32.202 -21.399 30.469 1.00 90.62 544 ASN A N 1
ATOM 4398 C CA . ASN A 1 544 ? -33.060 -22.329 31.218 1.00 90.62 544 ASN A CA 1
ATOM 4399 C C . ASN A 1 544 ? -32.417 -22.844 32.515 1.00 90.62 544 ASN A C 1
ATOM 4401 O O . ASN A 1 544 ? -33.057 -22.820 33.562 1.00 90.62 544 ASN A O 1
ATOM 4405 N N . ALA A 1 545 ? -31.157 -23.289 32.457 1.00 89.81 545 ALA A N 1
ATOM 4406 C CA . ALA A 1 545 ? -30.454 -23.824 33.627 1.00 89.81 545 ALA A CA 1
ATOM 4407 C C . ALA A 1 545 ? -30.245 -22.752 34.709 1.00 89.81 545 ALA A C 1
ATOM 4409 O O . ALA A 1 545 ? -30.374 -23.041 35.893 1.00 89.81 545 ALA A O 1
ATOM 4410 N N . PHE A 1 546 ? -29.970 -21.513 34.293 1.00 94.19 546 PHE A N 1
ATOM 4411 C CA . PHE A 1 546 ? -29.808 -20.364 35.181 1.00 94.19 546 PHE A CA 1
ATOM 4412 C C . PHE A 1 546 ? -31.138 -19.957 35.835 1.00 94.19 546 PHE A C 1
ATOM 4414 O O . PHE A 1 546 ? -31.197 -19.718 37.039 1.00 94.19 546 PHE A O 1
ATOM 4421 N N . LYS A 1 547 ? -32.234 -19.950 35.067 1.00 92.19 547 LYS A N 1
ATOM 4422 C CA . LYS A 1 547 ? -33.582 -19.668 35.586 1.00 92.19 547 LYS A CA 1
ATOM 4423 C C . LYS A 1 547 ? -34.075 -20.739 36.557 1.00 92.19 547 LYS A C 1
ATOM 4425 O O . LYS A 1 547 ? -34.626 -20.401 37.599 1.00 92.19 547 LYS A O 1
ATOM 4430 N N . GLN A 1 548 ? -33.862 -22.019 36.243 1.00 92.69 548 GLN A N 1
ATOM 4431 C CA . GLN A 1 548 ? -34.244 -23.140 37.113 1.00 92.69 548 GLN A CA 1
ATOM 4432 C C . GLN A 1 548 ? -33.544 -23.081 38.475 1.00 92.69 548 GLN A C 1
ATOM 4434 O O . GLN A 1 548 ? -34.132 -23.471 39.478 1.00 92.69 548 GLN A O 1
ATOM 4439 N N . SER A 1 549 ? -32.319 -22.551 38.525 1.00 90.75 549 SER A N 1
ATOM 4440 C CA . SER A 1 549 ? -31.576 -22.337 39.768 1.00 90.75 549 SER A CA 1
ATOM 4441 C C . SER A 1 549 ? -31.891 -21.010 40.472 1.00 90.75 549 SER A C 1
ATOM 4443 O O . SER A 1 549 ? -31.108 -20.595 41.320 1.00 90.75 549 SER A O 1
ATOM 4445 N N . GLN A 1 550 ? -32.977 -20.318 40.102 1.00 92.19 550 GLN A N 1
ATOM 4446 C CA . GLN A 1 550 ? -33.329 -18.989 40.628 1.00 92.19 550 GLN A CA 1
ATOM 4447 C C . GLN A 1 550 ? -32.187 -17.964 40.487 1.00 92.19 550 GLN A C 1
ATOM 4449 O O . GLN A 1 550 ? -31.948 -17.147 41.376 1.00 92.19 550 GLN A O 1
ATOM 4454 N N . GLY A 1 551 ? -31.453 -18.025 39.371 1.00 92.81 551 GLY A N 1
ATOM 4455 C CA . GLY A 1 551 ? -30.361 -17.102 39.086 1.00 92.81 551 GLY A CA 1
ATOM 4456 C C . GLY A 1 551 ? -30.836 -15.649 39.003 1.00 92.81 551 GLY A C 1
ATOM 4457 O O . GLY A 1 551 ? -31.902 -15.362 38.456 1.00 92.81 551 GLY A O 1
ATOM 4458 N N . GLN A 1 552 ? -30.035 -14.731 39.541 1.00 95.31 552 GLN A N 1
ATOM 4459 C CA . GLN A 1 552 ? -30.318 -13.298 39.610 1.00 95.31 552 GLN A CA 1
ATOM 4460 C C . GLN A 1 552 ? -29.367 -12.515 38.701 1.00 95.31 552 GLN A C 1
ATOM 4462 O O . GLN A 1 552 ? -28.162 -12.772 38.677 1.00 95.31 552 GLN A O 1
ATOM 4467 N N . VAL A 1 553 ? -29.915 -11.541 37.975 1.00 96.00 553 VAL A N 1
ATOM 4468 C CA . VAL A 1 553 ? -29.162 -10.572 37.168 1.00 96.00 553 VAL A CA 1
ATOM 4469 C C . VAL A 1 553 ? -29.155 -9.253 37.929 1.00 96.00 553 VAL A C 1
ATOM 4471 O O . VAL A 1 553 ? -30.221 -8.716 38.225 1.00 96.00 553 VAL A O 1
ATOM 4474 N N . ILE A 1 554 ? -27.972 -8.740 38.260 1.00 96.12 554 ILE A N 1
ATOM 4475 C CA . ILE A 1 554 ? -27.813 -7.533 39.074 1.00 96.12 554 ILE A CA 1
ATOM 4476 C C . ILE A 1 554 ? -27.025 -6.507 38.262 1.00 96.12 554 ILE A C 1
ATOM 4478 O O . ILE A 1 554 ? -25.832 -6.684 38.026 1.00 96.12 554 ILE A O 1
ATOM 4482 N N . GLU A 1 555 ? -27.691 -5.431 37.842 1.00 95.81 555 GLU A N 1
ATOM 4483 C CA . GLU A 1 555 ? -27.032 -4.234 37.314 1.00 95.81 555 GLU A CA 1
ATOM 4484 C C . GLU A 1 555 ? -26.812 -3.241 38.463 1.00 95.81 555 GLU A C 1
ATOM 4486 O O . GLU A 1 555 ? -27.763 -2.828 39.128 1.00 95.81 555 GLU A O 1
ATOM 4491 N N . SER A 1 556 ? -25.558 -2.863 38.706 1.00 94.88 556 SER A N 1
ATOM 4492 C CA . SER A 1 556 ? -25.158 -1.941 39.766 1.00 94.88 556 SER A CA 1
ATOM 4493 C C . SER A 1 556 ? -24.492 -0.698 39.181 1.00 94.88 556 SER A C 1
ATOM 4495 O O . SER A 1 556 ? -23.616 -0.784 38.322 1.00 94.88 556 SER A O 1
ATOM 4497 N N . TYR A 1 557 ? -24.877 0.468 39.696 1.00 94.12 557 TYR A N 1
ATOM 4498 C CA . TYR A 1 557 ? -24.182 1.741 39.467 1.00 94.12 557 TYR A CA 1
ATOM 4499 C C . TYR A 1 557 ? -23.331 2.151 40.677 1.00 94.12 557 TYR A C 1
ATOM 4501 O O . TYR A 1 557 ? -22.804 3.257 40.710 1.00 94.12 557 TYR A O 1
ATOM 4509 N N . ASN A 1 558 ? -23.227 1.283 41.689 1.00 93.75 558 ASN A N 1
ATOM 4510 C CA . ASN A 1 558 ? -22.407 1.521 42.868 1.00 93.75 558 ASN A CA 1
ATOM 4511 C C . ASN A 1 558 ? -21.015 0.915 42.658 1.00 93.75 558 ASN A C 1
ATOM 4513 O O . ASN A 1 558 ? -20.828 -0.297 42.796 1.00 93.75 558 ASN A O 1
ATOM 4517 N N . PHE A 1 559 ? -20.053 1.770 42.330 1.00 93.50 559 PHE A N 1
ATOM 4518 C CA . PHE A 1 559 ? -18.654 1.406 42.138 1.00 93.50 559 PHE A CA 1
ATOM 4519 C C . PHE A 1 559 ? -17.896 1.583 43.455 1.00 93.50 559 PHE A C 1
ATOM 4521 O O . PHE A 1 559 ? -17.128 2.524 43.622 1.00 93.50 559 PHE A O 1
ATOM 4528 N N . ASN A 1 560 ? -18.158 0.702 44.418 1.00 94.81 560 ASN A N 1
ATOM 4529 C CA . ASN A 1 560 ? -17.404 0.622 45.667 1.00 94.81 560 ASN A CA 1
ATOM 4530 C C . ASN A 1 560 ? -16.253 -0.392 45.541 1.00 94.81 560 ASN A C 1
ATOM 4532 O O . ASN A 1 560 ? -16.198 -1.173 44.590 1.00 94.81 560 ASN A O 1
ATOM 4536 N N . PHE A 1 561 ? -15.339 -0.390 46.515 1.00 94.19 561 PHE A N 1
ATOM 4537 C CA . PHE A 1 561 ? -14.200 -1.313 46.542 1.00 94.19 561 PHE A CA 1
ATOM 4538 C C . PHE A 1 561 ? -14.625 -2.780 46.360 1.00 94.19 561 PHE A C 1
ATOM 4540 O O . PHE A 1 561 ? -14.049 -3.477 45.535 1.00 94.19 561 PHE A O 1
ATOM 4547 N N . GLU A 1 562 ? -15.668 -3.224 47.066 1.00 94.38 562 GLU A N 1
ATOM 4548 C CA . GLU A 1 562 ? -16.156 -4.610 47.030 1.00 94.38 562 GLU A CA 1
ATOM 4549 C C . GLU A 1 562 ? -16.583 -5.044 45.620 1.00 94.38 562 GLU A C 1
ATOM 4551 O O . GLU A 1 562 ? -16.073 -6.034 45.098 1.00 94.38 562 GLU A O 1
ATOM 4556 N N . ASN A 1 563 ? -17.461 -4.278 44.964 1.00 94.62 563 ASN A N 1
ATOM 4557 C CA . ASN A 1 563 ? -17.947 -4.607 43.622 1.00 94.62 563 ASN A CA 1
ATOM 4558 C C . ASN A 1 563 ? -16.828 -4.533 42.575 1.00 94.62 563 ASN A C 1
ATOM 4560 O O . ASN A 1 563 ? -16.764 -5.371 41.674 1.00 94.62 563 ASN A O 1
ATOM 4564 N N . CYS A 1 564 ? -15.951 -3.531 42.678 1.00 94.19 564 CYS A N 1
ATOM 4565 C CA . CYS A 1 564 ? -14.828 -3.364 41.759 1.00 94.19 564 CYS A CA 1
ATOM 4566 C C . CYS A 1 564 ? -13.804 -4.495 41.913 1.00 94.19 564 CYS A C 1
ATOM 4568 O O . CYS A 1 564 ? -13.351 -5.051 40.913 1.00 94.19 564 CYS A O 1
ATOM 4570 N N . GLN A 1 565 ? -13.478 -4.876 43.149 1.00 94.19 565 GLN A N 1
ATOM 4571 C CA . GLN A 1 565 ? -12.561 -5.975 43.432 1.00 94.19 565 GLN A CA 1
ATOM 4572 C C . GLN A 1 565 ? -13.125 -7.316 42.952 1.00 94.19 565 GLN A C 1
ATOM 4574 O O . GLN A 1 565 ? -12.376 -8.132 42.422 1.00 94.19 565 GLN A O 1
ATOM 4579 N N . GLU A 1 566 ? -14.436 -7.532 43.064 1.00 92.94 566 GLU A N 1
ATOM 4580 C CA . GLU A 1 566 ? -15.092 -8.742 42.560 1.00 92.94 566 GLU A CA 1
ATOM 4581 C C . GLU A 1 566 ? -15.027 -8.846 41.024 1.00 92.94 566 GLU A C 1
ATOM 4583 O O . GLU A 1 566 ? -14.779 -9.924 40.479 1.00 92.94 566 GLU A O 1
ATOM 4588 N N . ILE A 1 567 ? -15.196 -7.728 40.302 1.00 92.94 567 ILE A N 1
ATOM 4589 C CA . ILE A 1 567 ? -15.012 -7.668 38.838 1.00 92.94 567 ILE A CA 1
ATOM 4590 C C . ILE A 1 567 ? -13.594 -8.104 38.462 1.00 92.94 567 ILE A C 1
ATOM 4592 O O . ILE A 1 567 ? -13.427 -8.935 37.567 1.00 92.94 567 ILE A O 1
ATOM 4596 N N . ILE A 1 568 ? -12.584 -7.579 39.160 1.00 91.38 568 ILE A N 1
ATOM 4597 C CA . ILE A 1 568 ? -11.182 -7.918 38.904 1.00 91.38 568 ILE A CA 1
ATOM 4598 C C . ILE A 1 568 ? -10.885 -9.373 39.261 1.00 91.38 568 ILE A C 1
ATOM 4600 O O . ILE A 1 568 ? -10.351 -10.091 38.422 1.00 91.38 568 ILE A O 1
ATOM 4604 N N . ALA A 1 569 ? -11.317 -9.855 40.428 1.00 90.75 569 ALA A N 1
ATOM 4605 C CA . ALA A 1 569 ? -11.129 -11.248 40.833 1.00 90.75 569 ALA A CA 1
ATOM 4606 C C . ALA A 1 569 ? -11.735 -12.232 39.811 1.00 90.75 569 ALA A C 1
ATOM 4608 O O . ALA A 1 569 ? -11.124 -13.238 39.443 1.00 90.75 569 ALA A O 1
ATOM 4609 N N . MET A 1 570 ? -12.919 -11.916 39.281 1.00 87.88 570 MET A N 1
ATOM 4610 C CA . MET A 1 570 ? -13.562 -12.692 38.218 1.00 87.88 570 MET A CA 1
ATOM 4611 C C . MET A 1 570 ? -12.832 -12.586 36.869 1.00 87.88 570 MET A C 1
ATOM 4613 O O . MET A 1 570 ? -12.774 -13.570 36.124 1.00 87.88 570 MET A O 1
ATOM 4617 N N . ASN A 1 571 ? -12.288 -11.416 36.522 1.00 87.88 571 ASN A N 1
ATOM 4618 C CA . ASN A 1 571 ? -11.493 -11.225 35.306 1.00 87.88 571 ASN A CA 1
ATOM 4619 C C . ASN A 1 571 ? -10.156 -11.986 35.378 1.00 87.88 571 ASN A C 1
ATOM 4621 O O . ASN A 1 571 ? -9.744 -12.612 34.394 1.00 87.88 571 ASN A O 1
ATOM 4625 N N . ASP A 1 572 ? -9.533 -12.020 36.557 1.00 85.12 572 ASP A N 1
ATOM 4626 C CA . ASP A 1 572 ? -8.297 -12.750 36.834 1.00 85.12 572 ASP A CA 1
ATOM 4627 C C . ASP A 1 572 ? -8.463 -14.254 36.624 1.00 85.12 572 ASP A C 1
ATOM 4629 O O . ASP A 1 572 ? -7.576 -14.889 36.053 1.00 85.12 572 ASP A O 1
ATOM 4633 N N . ASN A 1 573 ? -9.625 -14.828 36.954 1.00 82.81 573 ASN A N 1
ATOM 4634 C CA . ASN A 1 573 ? -9.926 -16.230 36.640 1.00 82.81 573 ASN A CA 1
ATOM 4635 C C . ASN A 1 573 ? -9.794 -16.523 35.135 1.00 82.81 573 ASN A C 1
ATOM 4637 O O . ASN A 1 573 ? -9.328 -17.592 34.729 1.00 82.81 573 ASN A O 1
ATOM 4641 N N . ILE A 1 574 ? -10.180 -15.580 34.269 1.00 76.62 574 ILE A N 1
ATOM 4642 C CA . ILE A 1 574 ? -9.997 -15.708 32.816 1.00 76.62 574 ILE A CA 1
ATOM 4643 C C . ILE A 1 574 ? -8.518 -15.559 32.447 1.00 76.62 574 ILE A C 1
ATOM 4645 O O . ILE A 1 574 ? -8.013 -16.344 31.640 1.00 76.62 574 ILE A O 1
ATOM 4649 N N . ALA A 1 575 ? -7.810 -14.590 33.030 1.00 70.56 575 ALA A N 1
ATOM 4650 C CA . ALA A 1 575 ? -6.390 -14.373 32.762 1.00 70.56 575 ALA A CA 1
ATOM 4651 C C . ALA A 1 575 ? -5.518 -15.578 33.173 1.00 70.56 575 ALA A C 1
ATOM 4653 O O . ALA A 1 575 ? -4.665 -16.009 32.394 1.00 70.56 575 ALA A O 1
ATOM 4654 N N . GLN A 1 576 ? -5.769 -16.162 34.345 1.00 76.12 576 GLN A N 1
ATOM 4655 C CA . GLN A 1 576 ? -5.067 -17.339 34.862 1.00 76.12 576 GLN A CA 1
ATOM 4656 C C . GLN A 1 576 ? -5.352 -18.587 34.024 1.00 76.12 576 GLN A C 1
ATOM 4658 O O . GLN A 1 576 ? -4.426 -19.309 33.660 1.00 76.12 576 GLN A O 1
ATOM 4663 N N . ASN A 1 577 ? -6.613 -18.814 33.640 1.00 72.69 577 ASN A N 1
ATOM 4664 C CA . ASN A 1 577 ? -6.977 -19.929 32.765 1.00 72.69 577 ASN A CA 1
ATOM 4665 C C . ASN A 1 577 ? -6.247 -19.849 31.409 1.00 72.69 577 ASN A C 1
ATOM 4667 O O . ASN A 1 577 ? -5.753 -20.854 30.899 1.00 72.69 577 ASN A O 1
ATOM 4671 N N . ARG A 1 578 ? -6.092 -18.639 30.852 1.00 68.62 578 ARG A N 1
ATOM 4672 C CA . ARG A 1 578 ? -5.283 -18.409 29.643 1.00 68.62 578 ARG A CA 1
ATOM 4673 C C . ARG A 1 578 ? -3.818 -18.787 29.871 1.00 68.62 578 ARG A C 1
ATOM 4675 O O . ARG A 1 578 ? -3.275 -19.585 29.109 1.00 68.62 578 ARG A O 1
ATOM 4682 N N . GLN A 1 579 ? -3.199 -18.286 30.937 1.00 67.31 579 GLN A N 1
ATOM 4683 C CA . GLN A 1 579 ? -1.805 -18.609 31.269 1.00 67.31 579 GLN A CA 1
ATOM 4684 C C . GLN A 1 579 ? -1.569 -20.115 31.446 1.00 67.31 579 GLN A C 1
ATOM 4686 O O . GLN A 1 579 ? -0.606 -20.651 30.896 1.00 67.31 579 GLN A O 1
ATOM 4691 N N . GLN A 1 580 ? -2.473 -20.816 32.137 1.00 69.00 580 GLN A N 1
ATOM 4692 C CA . GLN A 1 580 ? -2.415 -22.274 32.308 1.00 69.00 580 GLN A CA 1
ATOM 4693 C C . GLN A 1 580 ? -2.483 -23.026 30.971 1.00 69.00 580 GLN A C 1
ATOM 4695 O O . GLN A 1 580 ? -1.807 -24.037 30.795 1.00 69.00 580 GLN A O 1
ATOM 4700 N N . ASN A 1 581 ? -3.217 -22.489 29.995 1.00 63.97 581 ASN A N 1
ATOM 4701 C CA . ASN A 1 581 ? -3.308 -23.026 28.637 1.00 63.97 581 ASN A CA 1
ATOM 4702 C C . ASN A 1 581 ? -2.157 -22.571 27.712 1.00 63.97 581 ASN A C 1
ATOM 4704 O O . ASN A 1 581 ? -2.243 -22.721 26.493 1.00 63.97 581 ASN A O 1
ATOM 4708 N N . GLY A 1 582 ? -1.073 -22.012 28.266 1.00 56.12 582 GLY A N 1
ATOM 4709 C CA . GLY A 1 582 ? 0.100 -21.564 27.509 1.00 56.12 582 GLY A CA 1
ATOM 4710 C C . GLY A 1 582 ? -0.116 -20.264 26.730 1.00 56.12 582 GLY A C 1
ATOM 4711 O O . GLY A 1 582 ? 0.632 -19.978 25.794 1.00 56.12 582 GLY A O 1
ATOM 4712 N N . GLN A 1 583 ? -1.139 -19.492 27.096 1.00 54.03 583 GLN A N 1
ATOM 4713 C CA . GLN A 1 583 ? -1.501 -18.230 26.462 1.00 54.03 583 GLN A CA 1
ATOM 4714 C C . GLN A 1 583 ? -1.012 -17.037 27.281 1.00 54.03 583 GLN A C 1
ATOM 4716 O O . GLN A 1 583 ? -0.935 -17.086 28.504 1.00 54.03 583 GLN A O 1
ATOM 4721 N N . SER A 1 584 ? -0.728 -15.917 26.625 1.00 54.75 584 SER A N 1
ATOM 4722 C CA . SER A 1 584 ? -0.356 -14.698 27.340 1.00 54.75 584 SER A CA 1
ATOM 4723 C C . SER A 1 584 ? -1.548 -14.100 28.103 1.00 54.75 584 SER A C 1
ATOM 4725 O O . SER A 1 584 ? -2.627 -13.938 27.521 1.00 54.75 584 SER A O 1
ATOM 4727 N N . SER A 1 585 ? -1.338 -13.695 29.361 1.00 51.16 585 SER A N 1
ATOM 4728 C CA . SER A 1 585 ? -2.244 -12.799 30.100 1.00 51.16 585 SER A CA 1
ATOM 4729 C C . SER A 1 585 ? -2.419 -11.482 29.347 1.00 51.16 585 SER A C 1
ATOM 4731 O O . SER A 1 585 ? -1.622 -11.175 28.480 1.00 51.16 585 SER A O 1
ATOM 4733 N N . GLN A 1 586 ? -3.468 -10.716 29.591 1.00 61.25 586 GLN A N 1
ATOM 4734 C CA . GLN A 1 586 ? -3.927 -9.590 28.759 1.00 61.25 586 GLN A CA 1
ATOM 4735 C C . GLN A 1 586 ? -2.862 -8.495 28.478 1.00 61.25 586 GLN A C 1
ATOM 4737 O O . GLN A 1 586 ? -1.756 -8.545 29.010 1.00 61.25 586 GLN A O 1
ATOM 4742 N N . LEU A 1 587 ? -3.148 -7.535 27.581 1.00 59.62 587 LEU A N 1
ATOM 4743 C CA . LEU A 1 587 ? -2.207 -6.449 27.227 1.00 59.62 587 LEU A CA 1
ATOM 4744 C C . LEU A 1 587 ? -1.773 -5.649 28.469 1.00 59.62 587 LEU A C 1
ATOM 4746 O O . LEU A 1 587 ? -0.589 -5.379 28.633 1.00 59.62 587 LEU A O 1
ATOM 4750 N N . LEU A 1 588 ? -2.735 -5.363 29.343 1.00 67.19 588 LEU A N 1
ATOM 4751 C CA . LEU A 1 588 ? -2.596 -4.782 30.675 1.00 67.19 588 LEU A CA 1
ATOM 4752 C C . LEU A 1 588 ? -3.614 -5.473 31.591 1.00 67.19 588 LEU A C 1
ATOM 4754 O O . LEU A 1 588 ? -4.641 -5.955 31.106 1.00 67.19 588 LEU A O 1
ATOM 4758 N N . HIS A 1 589 ? -3.330 -5.524 32.890 1.00 74.31 589 HIS A N 1
ATOM 4759 C CA . HIS A 1 589 ? -4.287 -5.991 33.893 1.00 74.31 589 HIS A CA 1
ATOM 4760 C C . HIS A 1 589 ? -4.968 -4.773 34.519 1.00 74.31 589 HIS A C 1
ATOM 4762 O O . HIS A 1 589 ? -4.251 -3.909 35.027 1.00 74.31 589 HIS A O 1
ATOM 4768 N N . PRO A 1 590 ? -6.305 -4.654 34.445 1.00 81.56 590 PRO A N 1
ATOM 4769 C CA . PRO A 1 590 ? -7.009 -3.614 35.177 1.00 81.56 590 PRO A CA 1
ATOM 4770 C C . PRO A 1 590 ? -6.975 -3.933 36.676 1.00 81.56 590 PRO A C 1
ATOM 4772 O O . PRO A 1 590 ? -7.040 -5.097 37.066 1.00 81.56 590 PRO A O 1
ATOM 4775 N N . ASP A 1 591 ? -6.896 -2.906 37.514 1.00 87.69 591 ASP A N 1
ATOM 4776 C CA . ASP A 1 591 ? -7.050 -3.022 38.962 1.00 87.69 591 ASP A CA 1
ATOM 4777 C C . ASP A 1 591 ? -8.410 -2.475 39.414 1.00 87.69 591 ASP A C 1
ATOM 4779 O O . ASP A 1 591 ? -9.189 -1.914 38.636 1.00 87.69 591 ASP A O 1
ATOM 4783 N N . TRP A 1 592 ? -8.740 -2.694 40.687 1.00 89.88 592 TRP A N 1
ATOM 4784 C CA . TRP A 1 592 ? -10.028 -2.276 41.233 1.00 89.88 592 TRP A CA 1
ATOM 4785 C C . TRP A 1 592 ? -10.183 -0.749 41.206 1.00 89.88 592 TRP A C 1
ATOM 4787 O O . TRP A 1 592 ? -11.305 -0.262 41.075 1.00 89.88 592 TRP A O 1
ATOM 4797 N N . GLU A 1 593 ? -9.079 -0.003 41.301 1.00 90.44 593 GLU A N 1
ATOM 4798 C CA . GLU A 1 593 ? -9.060 1.458 41.302 1.00 90.44 593 GLU A CA 1
ATOM 4799 C C . GLU A 1 593 ? -9.407 2.014 39.919 1.00 90.44 593 GLU A C 1
ATOM 4801 O O . GLU A 1 593 ? -10.214 2.937 39.802 1.00 90.44 593 GLU A O 1
ATOM 4806 N N . PHE A 1 594 ? -8.924 1.383 38.847 1.00 88.88 594 PHE A N 1
ATOM 4807 C CA . PHE A 1 594 ? -9.360 1.687 37.490 1.00 88.88 594 PHE A CA 1
ATOM 4808 C C . PHE A 1 594 ? -10.874 1.496 37.319 1.00 88.88 594 PHE A C 1
ATOM 4810 O O . PHE A 1 594 ? -11.555 2.387 36.803 1.00 88.88 594 PHE A O 1
ATOM 4817 N N . ILE A 1 595 ? -11.429 0.374 37.796 1.00 91.38 595 ILE A N 1
ATOM 4818 C CA . ILE A 1 595 ? -12.881 0.121 37.733 1.00 91.38 595 ILE A CA 1
ATOM 4819 C C . ILE A 1 595 ? -13.652 1.128 38.591 1.00 91.38 595 ILE A C 1
ATOM 4821 O O . ILE A 1 595 ? -14.672 1.660 38.153 1.00 91.38 595 ILE A O 1
ATOM 4825 N N . TYR A 1 596 ? -13.151 1.437 39.787 1.00 91.88 596 TYR A N 1
ATOM 4826 C CA . TYR A 1 596 ? -13.718 2.453 40.668 1.00 91.88 596 TYR A CA 1
ATOM 4827 C C . TYR A 1 596 ? -13.785 3.813 39.965 1.00 91.88 596 TYR A C 1
ATOM 4829 O O . TYR A 1 596 ? -14.838 4.454 39.935 1.00 91.88 596 TYR A O 1
ATOM 4837 N N . ASN A 1 597 ? -12.694 4.221 39.320 1.00 89.50 597 ASN A N 1
ATOM 4838 C CA . ASN A 1 597 ? -12.621 5.477 38.589 1.00 89.50 597 ASN A CA 1
ATOM 4839 C C . ASN A 1 597 ? -13.570 5.484 37.391 1.00 89.50 597 ASN A C 1
ATOM 4841 O O . ASN A 1 597 ? -14.196 6.512 37.137 1.00 89.50 597 ASN A O 1
ATOM 4845 N N . LEU A 1 598 ? -13.724 4.367 36.663 1.00 88.94 598 LEU A N 1
ATOM 4846 C CA . LEU A 1 598 ? -14.691 4.277 35.558 1.00 88.94 598 LEU A CA 1
ATOM 4847 C C . LEU A 1 598 ? -16.097 4.673 36.025 1.00 88.94 598 LEU A C 1
ATOM 4849 O O . LEU A 1 598 ? -16.809 5.387 35.321 1.00 88.94 598 LEU A O 1
ATOM 4853 N N . GLY A 1 599 ? -16.494 4.243 37.217 1.00 86.50 599 GLY A N 1
ATOM 4854 C CA . GLY A 1 599 ? -17.801 4.551 37.775 1.00 86.50 599 GLY A CA 1
ATOM 4855 C C . GLY A 1 599 ? -17.950 5.933 38.384 1.00 86.50 599 GLY A C 1
ATOM 4856 O O . GLY A 1 599 ? -18.995 6.553 38.202 1.00 86.50 599 GLY A O 1
ATOM 4857 N N . ASN A 1 600 ? -16.927 6.384 39.111 1.00 87.19 600 ASN A N 1
ATOM 4858 C CA . ASN A 1 600 ? -17.017 7.547 39.996 1.00 87.19 600 ASN A CA 1
ATOM 4859 C C . ASN A 1 600 ? -16.400 8.819 39.403 1.00 87.19 600 ASN A C 1
ATOM 4861 O O . ASN A 1 600 ? -16.673 9.911 39.895 1.00 87.19 600 ASN A O 1
ATOM 4865 N N . PHE A 1 601 ? -15.593 8.701 38.345 1.00 83.12 601 PHE A N 1
ATOM 4866 C CA . PHE A 1 601 ? -14.980 9.837 37.666 1.00 83.12 601 PHE A CA 1
ATOM 4867 C C . PHE A 1 601 ? -15.704 10.152 36.352 1.00 83.12 601 PHE A C 1
ATOM 4869 O O . PHE A 1 601 ? -15.835 9.288 35.478 1.00 83.12 601 PHE A O 1
ATOM 4876 N N . ALA A 1 602 ? -16.169 11.399 36.212 1.00 80.00 602 ALA A N 1
ATOM 4877 C CA . ALA A 1 602 ? -16.819 11.932 35.011 1.00 80.00 602 ALA A CA 1
ATOM 4878 C C . ALA A 1 602 ? -17.926 11.015 34.436 1.00 80.00 602 ALA A C 1
ATOM 4880 O O . ALA A 1 602 ? -17.991 10.807 33.228 1.00 80.00 602 ALA A O 1
ATOM 4881 N N . ASN A 1 603 ? -18.784 10.414 35.270 1.00 85.44 603 ASN A N 1
ATOM 4882 C CA . ASN A 1 603 ? -19.806 9.434 34.852 1.00 85.44 603 ASN A CA 1
ATOM 4883 C C . ASN A 1 603 ? -21.245 9.843 35.229 1.00 85.44 603 ASN A C 1
ATOM 4885 O O . ASN A 1 603 ? -22.112 8.987 35.402 1.00 85.44 603 ASN A O 1
ATOM 4889 N N . ASP A 1 604 ? -21.525 11.141 35.352 1.00 80.12 604 ASP A N 1
ATOM 4890 C CA . ASP A 1 604 ? -22.808 11.642 35.878 1.00 80.12 604 ASP A CA 1
ATOM 4891 C C . ASP A 1 604 ? -24.032 11.171 35.073 1.00 80.12 604 ASP A C 1
ATOM 4893 O O . ASP A 1 604 ? -25.121 10.975 35.609 1.00 80.12 604 ASP A O 1
ATOM 4897 N N . GLN A 1 605 ? -23.839 10.924 33.777 1.00 82.31 605 GLN A N 1
ATOM 4898 C CA . GLN A 1 605 ? -24.868 10.446 32.847 1.00 82.31 605 GLN A CA 1
ATOM 4899 C C . GLN A 1 605 ? -24.996 8.914 32.814 1.00 82.31 605 GLN A C 1
ATOM 4901 O O . GLN A 1 605 ? -25.656 8.364 31.935 1.00 82.31 605 GLN A O 1
ATOM 4906 N N . LYS A 1 606 ? -24.363 8.204 33.759 1.00 88.06 606 LYS A N 1
ATOM 4907 C CA . LYS A 1 606 ? -24.411 6.737 33.882 1.00 88.06 606 LYS A CA 1
ATOM 4908 C C . LYS A 1 606 ? -23.993 6.007 32.601 1.00 88.06 606 LYS A C 1
ATOM 4910 O O . LYS A 1 606 ? -24.563 4.977 32.232 1.00 88.06 606 LYS A O 1
ATOM 4915 N N . TYR A 1 607 ? -22.953 6.513 31.940 1.00 90.50 607 TYR A N 1
ATOM 4916 C CA . TYR A 1 607 ? -22.378 5.887 30.750 1.00 90.50 607 TYR A CA 1
ATOM 4917 C C . TYR A 1 607 ? -21.830 4.487 31.027 1.00 90.50 607 TYR A C 1
ATOM 4919 O O . TYR A 1 607 ? -21.663 3.700 30.098 1.00 90.50 607 TYR A O 1
ATOM 4927 N N . ARG A 1 608 ? -21.524 4.172 32.289 1.00 94.31 608 ARG A N 1
ATOM 4928 C CA . ARG A 1 608 ? -20.924 2.901 32.702 1.00 94.31 608 ARG A CA 1
ATOM 4929 C C . ARG A 1 608 ? -21.670 2.293 33.889 1.00 94.31 608 ARG A C 1
ATOM 4931 O O . ARG A 1 608 ? -22.054 3.022 34.805 1.00 94.31 608 ARG A O 1
ATOM 4938 N N . SER A 1 609 ? -21.860 0.974 33.867 1.00 96.06 609 SER A N 1
ATOM 4939 C CA . SER A 1 609 ? -22.435 0.183 34.969 1.00 96.06 609 SER A CA 1
ATOM 4940 C C . SER A 1 609 ? -21.732 -1.167 35.121 1.00 96.06 609 SER A C 1
ATOM 4942 O O . SER A 1 609 ? -21.031 -1.623 34.217 1.00 96.06 609 SER A O 1
ATOM 4944 N N . LEU A 1 610 ? -21.905 -1.800 36.279 1.00 96.88 610 LEU A N 1
ATOM 4945 C CA . LEU A 1 610 ? -21.435 -3.151 36.569 1.00 96.88 610 LEU A CA 1
ATOM 4946 C C . LEU A 1 610 ? -22.590 -4.137 36.393 1.00 96.88 610 LEU A C 1
ATOM 4948 O O . LEU A 1 610 ? -23.706 -3.866 36.836 1.00 96.88 610 LEU A O 1
ATOM 4952 N N . LEU A 1 611 ? -22.328 -5.288 35.783 1.00 97.19 611 LEU A N 1
ATOM 4953 C CA . LEU A 1 611 ? -23.300 -6.366 35.632 1.00 97.19 611 LEU A CA 1
ATOM 4954 C C . LEU A 1 611 ? -22.775 -7.628 36.310 1.00 97.19 611 LEU A C 1
ATOM 4956 O O . LEU A 1 611 ? -21.658 -8.052 36.029 1.00 97.19 611 LEU A O 1
ATOM 4960 N N . PHE A 1 612 ? -23.602 -8.245 37.152 1.00 96.44 612 PHE A N 1
ATOM 4961 C CA . PHE A 1 612 ? -23.308 -9.501 37.836 1.00 96.44 612 PHE A CA 1
ATOM 4962 C C . PHE A 1 612 ? -24.399 -10.539 37.571 1.00 96.44 612 PHE A C 1
ATOM 4964 O O . PHE A 1 612 ? -25.593 -10.230 37.585 1.00 96.44 612 PHE A O 1
ATOM 4971 N N . LEU A 1 613 ? -23.987 -11.792 37.384 1.00 96.06 613 LEU A N 1
ATOM 4972 C CA . LEU A 1 613 ? -24.868 -12.955 37.420 1.00 96.06 613 LEU A CA 1
ATOM 4973 C C . LEU A 1 613 ? -24.615 -13.722 38.714 1.00 96.06 613 LEU A C 1
ATOM 4975 O O . LEU A 1 613 ? -23.480 -14.114 38.983 1.00 96.06 613 LEU A O 1
ATOM 4979 N N . LYS A 1 614 ? -25.668 -13.968 39.493 1.00 95.00 614 LYS A N 1
ATOM 4980 C CA . LYS A 1 614 ? -25.603 -14.645 40.793 1.00 95.00 614 LYS A CA 1
ATOM 4981 C C . LYS A 1 614 ? -26.472 -15.901 40.786 1.00 95.00 614 LYS A C 1
ATOM 4983 O O . LYS A 1 614 ? -27.579 -15.878 40.258 1.00 95.00 614 LYS A O 1
ATOM 4988 N N . VAL A 1 615 ? -25.995 -16.994 41.378 1.00 93.06 615 VAL A N 1
ATOM 4989 C CA . VAL A 1 615 ? -26.794 -18.204 41.642 1.00 93.06 615 VAL A CA 1
ATOM 4990 C C . VAL A 1 615 ? -26.607 -18.590 43.106 1.00 93.06 615 VAL A C 1
ATOM 4992 O O . VAL A 1 615 ? -25.483 -18.839 43.545 1.00 93.06 615 VAL A O 1
ATOM 4995 N N . GLY A 1 616 ? -27.703 -18.620 43.871 1.00 89.19 616 GLY A N 1
ATOM 4996 C CA . GLY A 1 616 ? -27.633 -18.697 45.333 1.00 89.19 616 GLY A CA 1
ATOM 4997 C C . GLY A 1 616 ? -26.885 -17.487 45.897 1.00 89.19 616 GLY A C 1
ATOM 4998 O O . GLY A 1 616 ? -27.218 -16.348 45.565 1.00 89.19 616 GLY A O 1
ATOM 4999 N N . ASP A 1 617 ? -25.835 -17.734 46.684 1.00 87.31 617 ASP A N 1
ATOM 5000 C CA . ASP A 1 617 ? -24.973 -16.683 47.241 1.00 87.31 617 ASP A CA 1
ATOM 5001 C C . ASP A 1 617 ? -23.694 -16.392 46.456 1.00 87.31 617 ASP A C 1
ATOM 5003 O O . ASP A 1 617 ? -22.939 -15.495 46.820 1.00 87.31 617 ASP A O 1
ATOM 5007 N N . LYS A 1 618 ? -23.482 -17.075 45.329 1.00 90.56 618 LYS A N 1
ATOM 5008 C CA . LYS A 1 618 ? -22.239 -16.972 44.567 1.00 90.56 618 LYS A CA 1
ATOM 5009 C C . LYS A 1 618 ? -22.429 -16.196 43.266 1.00 90.56 618 LYS A C 1
ATOM 5011 O O . LYS A 1 618 ? -23.332 -16.498 42.480 1.00 90.56 618 LYS A O 1
ATOM 5016 N N . ILE A 1 619 ? -21.562 -15.214 43.026 1.00 93.31 619 ILE A N 1
ATOM 5017 C CA . ILE A 1 619 ? -21.426 -14.561 41.720 1.00 93.31 619 ILE A CA 1
ATOM 5018 C C . ILE A 1 619 ? -20.732 -15.556 40.790 1.00 93.31 619 ILE A C 1
ATOM 5020 O O . ILE A 1 619 ? -19.780 -16.223 41.181 1.00 93.31 619 ILE A O 1
ATOM 5024 N N . ILE A 1 620 ? -21.256 -15.720 39.580 1.00 93.69 620 ILE A N 1
ATOM 5025 C CA . ILE A 1 620 ? -20.751 -16.694 38.604 1.00 93.69 620 ILE A CA 1
ATOM 5026 C C . ILE A 1 620 ? -20.197 -16.024 37.349 1.00 93.69 620 ILE A C 1
ATOM 5028 O O . ILE A 1 620 ? -19.359 -16.609 36.669 1.00 93.69 620 ILE A O 1
ATOM 5032 N N . ALA A 1 621 ? -20.646 -14.807 37.042 1.00 94.12 621 ALA A N 1
ATOM 5033 C CA . ALA A 1 621 ? -20.126 -14.002 35.948 1.00 94.12 621 ALA A CA 1
ATOM 5034 C C . ALA A 1 621 ? -20.254 -12.518 36.271 1.00 94.12 621 ALA A C 1
ATOM 5036 O O . ALA A 1 621 ? -21.174 -12.116 36.991 1.00 94.12 621 ALA A O 1
ATOM 5037 N N . SER A 1 622 ? -19.370 -11.714 35.694 1.00 95.25 622 SER A N 1
ATOM 5038 C CA . SER A 1 622 ? -19.396 -10.266 35.843 1.00 95.25 622 SER A CA 1
ATOM 5039 C C . SER A 1 622 ? -18.855 -9.555 34.599 1.00 95.25 622 SER A C 1
ATOM 5041 O O . SER A 1 622 ? -18.109 -10.148 33.818 1.00 95.25 622 SER A O 1
ATOM 5043 N N . CYS A 1 623 ? -19.248 -8.302 34.371 1.00 94.50 623 CYS A N 1
ATOM 5044 C CA . CYS A 1 623 ? -18.638 -7.438 33.355 1.00 94.50 623 CYS A CA 1
ATOM 5045 C C . CYS A 1 623 ? -18.906 -5.952 33.615 1.00 94.50 623 CYS A C 1
ATOM 5047 O O . CYS A 1 623 ? -19.816 -5.594 34.367 1.00 94.50 623 CYS A O 1
ATOM 5049 N N . VAL A 1 624 ? -18.164 -5.087 32.922 1.00 95.06 624 VAL A N 1
ATOM 5050 C CA . VAL A 1 624 ? -18.434 -3.647 32.853 1.00 95.06 624 VAL A CA 1
ATOM 5051 C C . VAL A 1 624 ? -19.183 -3.337 31.558 1.00 95.06 624 VAL A C 1
ATOM 5053 O O . VAL A 1 624 ? -18.738 -3.689 30.464 1.00 95.06 624 VAL A O 1
ATOM 5056 N N . ILE A 1 625 ? -20.328 -2.672 31.681 1.00 95.94 625 ILE A N 1
ATOM 5057 C CA . ILE A 1 625 ? -21.139 -2.214 30.553 1.00 95.94 625 ILE A CA 1
ATOM 5058 C C . ILE A 1 625 ? -20.744 -0.785 30.200 1.00 95.94 625 ILE A C 1
ATOM 5060 O O . ILE A 1 625 ? -20.750 0.087 31.069 1.00 95.94 625 ILE A O 1
ATOM 5064 N N . PHE A 1 626 ? -20.460 -0.531 28.924 1.00 94.81 626 PHE A N 1
ATOM 5065 C CA . PHE A 1 626 ? -20.194 0.804 28.394 1.00 94.81 626 PHE A CA 1
ATOM 5066 C C . PHE A 1 626 ? -21.303 1.227 27.432 1.00 94.81 626 PHE A C 1
ATOM 5068 O O . PHE A 1 626 ? -21.623 0.519 26.480 1.00 94.81 626 PHE A O 1
ATOM 5075 N N . ARG A 1 627 ? -21.860 2.418 27.655 1.00 93.25 627 ARG A N 1
ATOM 5076 C CA . ARG A 1 627 ? -22.863 3.078 26.812 1.00 93.25 627 ARG A CA 1
ATOM 5077 C C . ARG A 1 627 ? -22.198 4.223 26.074 1.00 93.25 627 ARG A C 1
ATOM 5079 O O . ARG A 1 627 ? -22.080 5.331 26.593 1.00 93.25 627 ARG A O 1
ATOM 5086 N N . LEU A 1 628 ? -21.737 3.938 24.866 1.00 90.12 628 LEU A N 1
ATOM 5087 C CA . LEU A 1 628 ? -20.940 4.849 24.053 1.00 90.12 628 LEU A CA 1
ATOM 5088 C C . LEU A 1 628 ? -21.804 5.803 23.214 1.00 90.12 628 LEU A C 1
ATOM 5090 O O . LEU A 1 628 ? -21.274 6.521 22.388 1.00 90.12 628 LEU A O 1
ATOM 5094 N N . GLY A 1 629 ? -23.124 5.837 23.387 1.00 88.00 629 GLY A N 1
ATOM 5095 C CA . GLY A 1 629 ? -24.049 6.573 22.523 1.00 88.00 629 GLY A CA 1
ATOM 5096 C C . GLY A 1 629 ? -24.912 5.585 21.749 1.00 88.00 629 GLY A C 1
ATOM 5097 O O . GLY A 1 629 ? -25.747 4.915 22.341 1.00 88.00 629 GLY A O 1
ATOM 5098 N N . GLU A 1 630 ? -24.688 5.439 20.441 1.00 89.25 630 GLU A N 1
ATOM 5099 C CA . GLU A 1 630 ? -25.401 4.433 19.629 1.00 89.25 630 GLU A CA 1
ATOM 5100 C C . GLU A 1 630 ? -24.894 3.003 19.821 1.00 89.25 630 GLU A C 1
ATOM 5102 O O . GLU A 1 630 ? -25.532 2.070 19.337 1.00 89.25 630 GLU A O 1
ATOM 5107 N N . THR A 1 631 ? -23.755 2.833 20.495 1.00 92.06 631 THR A N 1
ATOM 5108 C CA . THR A 1 631 ? -23.128 1.529 20.715 1.00 92.06 631 THR A CA 1
ATOM 5109 C C . THR A 1 631 ? -23.086 1.198 22.202 1.00 92.06 631 THR A C 1
ATOM 5111 O O . THR A 1 631 ? -22.638 2.017 23.004 1.00 92.06 631 THR A O 1
ATOM 5114 N N . MET A 1 632 ? -23.481 -0.020 22.562 1.00 94.88 632 MET A N 1
ATOM 5115 C CA . MET A 1 632 ? -23.258 -0.605 23.884 1.00 94.88 632 MET A CA 1
ATOM 5116 C C . MET A 1 632 ? -22.198 -1.707 23.789 1.00 94.88 632 MET A C 1
ATOM 5118 O O . MET A 1 632 ? -22.189 -2.473 22.825 1.00 94.88 632 MET A O 1
ATOM 5122 N N . THR A 1 633 ? -21.304 -1.799 24.771 1.00 93.38 633 THR A N 1
ATOM 5123 C CA . THR A 1 633 ? -20.298 -2.871 24.849 1.00 93.38 633 THR A CA 1
ATOM 5124 C C . THR A 1 633 ? -20.288 -3.507 26.235 1.00 93.38 633 THR A C 1
ATOM 5126 O O . THR A 1 633 ? -20.673 -2.874 27.222 1.00 93.38 633 THR A O 1
ATOM 5129 N N . SER A 1 634 ? -19.871 -4.772 26.307 1.00 91.56 634 SER A N 1
ATOM 5130 C CA . SER A 1 634 ? -19.603 -5.468 27.567 1.00 91.56 634 SER A CA 1
ATOM 5131 C C . SER A 1 634 ? -18.147 -5.921 27.614 1.00 91.56 634 SER A C 1
ATOM 5133 O O . SER A 1 634 ? -17.752 -6.917 27.003 1.00 91.56 634 SER A O 1
ATOM 5135 N N . ASP A 1 635 ? -17.337 -5.178 28.357 1.00 89.06 635 ASP A N 1
ATOM 5136 C CA . ASP A 1 635 ? -15.894 -5.374 28.467 1.00 89.06 635 ASP A CA 1
ATOM 5137 C C . ASP A 1 635 ? -15.514 -5.787 29.895 1.00 89.06 635 ASP A C 1
ATOM 5139 O O . ASP A 1 635 ? -16.351 -5.820 30.797 1.00 89.06 635 ASP A O 1
ATOM 5143 N N . ILE A 1 636 ? -14.243 -6.155 30.097 1.00 87.06 636 ILE A N 1
ATOM 5144 C CA . ILE A 1 636 ? -13.717 -6.602 31.403 1.00 87.06 636 ILE A CA 1
ATOM 5145 C C . ILE A 1 636 ? -14.588 -7.738 31.973 1.00 87.06 636 ILE A C 1
ATOM 5147 O O . ILE A 1 636 ? -15.042 -7.724 33.113 1.00 87.06 636 ILE A O 1
ATOM 5151 N N . GLN A 1 637 ? -14.891 -8.716 31.118 1.00 89.19 637 GLN A N 1
ATOM 5152 C CA . GLN A 1 637 ? -15.728 -9.852 31.487 1.00 89.19 637 GLN A CA 1
ATOM 5153 C C . GLN A 1 637 ? -14.967 -10.797 32.419 1.00 89.19 637 GLN A C 1
ATOM 5155 O O . GLN A 1 637 ? -13.767 -11.009 32.246 1.00 89.19 637 GLN A O 1
ATOM 5160 N N . GLY A 1 638 ? -15.673 -11.404 33.361 1.00 88.81 638 GLY A N 1
ATOM 5161 C CA . GLY A 1 638 ? -15.153 -12.367 34.315 1.00 88.81 638 GLY A CA 1
ATOM 5162 C C . GLY A 1 638 ? -16.103 -13.554 34.466 1.00 88.81 638 GLY A C 1
ATOM 5163 O O . GLY A 1 638 ? -17.320 -13.406 34.347 1.00 88.81 638 GLY A O 1
ATOM 5164 N N . LEU A 1 639 ? -15.545 -14.751 34.656 1.00 89.12 639 LEU A N 1
ATOM 5165 C CA . LEU A 1 639 ? -16.297 -16.007 34.728 1.00 89.12 639 LEU A CA 1
ATOM 5166 C C . LEU A 1 639 ? -15.670 -16.940 35.766 1.00 89.12 639 LEU A C 1
ATOM 5168 O O . LEU A 1 639 ? -14.462 -17.180 35.742 1.00 89.12 639 LEU A O 1
ATOM 5172 N N . ASP A 1 640 ? -16.504 -17.555 36.600 1.00 85.94 640 ASP A N 1
ATOM 5173 C CA . ASP A 1 640 ? -16.118 -18.741 37.369 1.00 85.94 640 ASP A CA 1
ATOM 5174 C C . ASP A 1 640 ? -16.169 -19.961 36.434 1.00 85.94 640 ASP A C 1
ATOM 5176 O O . ASP A 1 640 ? -17.253 -20.410 36.064 1.00 85.94 640 ASP A O 1
ATOM 5180 N N . HIS A 1 641 ? -15.023 -20.482 35.987 1.00 77.19 641 HIS A N 1
ATOM 5181 C CA . HIS A 1 641 ? -14.973 -21.499 34.921 1.00 77.19 641 HIS A CA 1
ATOM 5182 C C . HIS A 1 641 ? -15.677 -22.819 35.254 1.00 77.19 641 HIS A C 1
ATOM 5184 O O . HIS A 1 641 ? -16.182 -23.478 34.338 1.00 77.19 641 HIS A O 1
ATOM 5190 N N . GLU A 1 642 ? -15.719 -23.214 36.527 1.00 76.56 642 GLU A N 1
ATOM 5191 C CA . GLU A 1 642 ? -16.346 -24.470 36.947 1.00 76.56 642 GLU A CA 1
ATOM 5192 C C . GLU A 1 642 ? -17.869 -24.336 36.955 1.00 76.56 642 GLU A C 1
ATOM 5194 O O . GLU A 1 642 ? -18.591 -25.177 36.412 1.00 76.56 642 GLU A O 1
ATOM 5199 N N . ILE A 1 643 ? -18.369 -23.229 37.505 1.00 82.69 643 ILE A N 1
ATOM 5200 C CA . ILE A 1 643 ? -19.803 -23.016 37.704 1.00 82.69 643 ILE A CA 1
ATOM 5201 C C . ILE A 1 643 ? -20.468 -22.404 36.462 1.00 82.69 643 ILE A C 1
ATOM 5203 O O . ILE A 1 643 ? -21.595 -22.765 36.105 1.00 82.69 643 ILE A O 1
ATOM 5207 N N . SER A 1 644 ? -19.765 -21.531 35.740 1.00 83.19 644 SER A N 1
ATOM 5208 C CA . SER A 1 644 ? -20.288 -20.827 34.561 1.00 83.19 644 SER A CA 1
ATOM 5209 C C . SER A 1 644 ? -20.679 -21.764 33.429 1.00 83.19 644 SER A C 1
ATOM 5211 O O . SER A 1 644 ? -21.640 -21.479 32.715 1.00 83.19 644 SER A O 1
ATOM 5213 N N . LYS A 1 645 ? -19.972 -22.890 33.254 1.00 85.62 645 LYS A N 1
ATOM 5214 C CA . LYS A 1 645 ? -20.312 -23.889 32.227 1.00 85.62 645 LYS A CA 1
ATOM 5215 C C . LYS A 1 645 ? -21.655 -24.555 32.515 1.00 85.62 645 LYS A C 1
ATOM 5217 O O . LYS A 1 645 ? -22.458 -24.712 31.598 1.00 85.62 645 LYS A O 1
ATOM 5222 N N . LYS A 1 646 ? -21.924 -24.883 33.785 1.00 88.56 646 LYS A N 1
ATOM 5223 C CA . LYS A 1 646 ? -23.178 -25.515 34.227 1.00 88.56 646 LYS A CA 1
ATOM 5224 C C . LYS A 1 646 ? -24.393 -24.630 33.936 1.00 88.56 646 LYS A C 1
ATOM 5226 O O . LYS A 1 646 ? -25.399 -25.121 33.433 1.00 88.56 646 LYS A O 1
ATOM 5231 N N . TYR A 1 647 ? -24.282 -23.331 34.211 1.00 91.69 647 TYR A N 1
ATOM 5232 C CA . TYR A 1 647 ? -25.382 -22.372 34.040 1.00 91.69 647 TYR A CA 1
ATOM 5233 C C . TYR A 1 647 ? -25.313 -21.565 32.742 1.00 91.69 647 TYR A C 1
ATOM 5235 O O . TYR A 1 647 ? -26.129 -20.672 32.532 1.00 91.69 647 TYR A O 1
ATOM 5243 N N . LYS A 1 648 ? -24.352 -21.874 31.863 1.00 90.56 648 LYS A N 1
ATOM 5244 C CA . LYS A 1 648 ? -24.129 -21.180 30.586 1.00 90.56 648 LYS A CA 1
ATOM 5245 C C . LYS A 1 648 ? -23.996 -19.659 30.747 1.00 90.56 648 LYS A C 1
ATOM 5247 O O . LYS A 1 648 ? -24.485 -18.896 29.914 1.00 90.56 648 LYS A O 1
ATOM 5252 N N . ALA A 1 649 ? -23.309 -19.227 31.805 1.00 91.06 649 ALA A N 1
ATOM 5253 C CA . ALA A 1 649 ? -23.291 -17.839 32.268 1.00 91.06 649 ALA A CA 1
ATOM 5254 C C . ALA A 1 649 ? -22.854 -16.837 31.184 1.00 91.06 649 ALA A C 1
ATOM 5256 O O . ALA A 1 649 ? -23.452 -15.775 31.061 1.00 91.06 649 ALA A O 1
ATOM 5257 N N . TYR A 1 650 ? -21.898 -17.206 30.325 1.00 90.44 650 TYR A N 1
ATOM 5258 C CA . TYR A 1 650 ? -21.473 -16.382 29.186 1.00 90.44 650 TYR A CA 1
ATOM 5259 C C . TYR A 1 650 ? -22.622 -16.057 28.211 1.00 90.44 650 TYR A C 1
ATOM 5261 O O . TYR A 1 650 ? -22.818 -14.905 27.828 1.00 90.44 650 TYR A O 1
ATOM 5269 N N . PHE A 1 651 ? -23.433 -17.058 27.850 1.00 91.75 651 PHE A N 1
ATOM 5270 C CA . PHE A 1 651 ? -24.599 -16.862 26.983 1.00 91.75 651 PHE A CA 1
ATOM 5271 C C . PHE A 1 651 ? -25.704 -16.084 27.689 1.00 91.75 651 PHE A C 1
ATOM 5273 O O . PHE A 1 651 ? -26.383 -15.281 27.058 1.00 91.75 651 PHE A O 1
ATOM 5280 N N . VAL A 1 652 ? -25.913 -16.318 28.987 1.00 93.69 652 VAL A N 1
ATOM 5281 C CA . VAL A 1 652 ? -26.875 -15.545 29.789 1.00 93.69 652 VAL A CA 1
ATOM 5282 C C . VAL A 1 652 ? -26.470 -14.072 29.816 1.00 93.69 652 VAL A C 1
ATOM 5284 O O . VAL A 1 652 ? -27.294 -13.219 29.519 1.00 93.69 652 VAL A O 1
ATOM 5287 N N . MET A 1 653 ? -25.192 -13.776 30.046 1.00 93.81 653 MET A N 1
ATOM 5288 C CA . MET A 1 653 ? -24.669 -12.412 30.068 1.00 93.81 653 MET A CA 1
ATOM 5289 C C . MET A 1 653 ? -24.866 -11.699 28.723 1.00 93.81 653 MET A C 1
ATOM 5291 O O . MET A 1 653 ? -25.407 -10.599 28.702 1.00 93.81 653 MET A O 1
ATOM 5295 N N . MET A 1 654 ? -24.524 -12.333 27.592 1.00 94.25 654 MET A N 1
ATOM 5296 C CA . MET A 1 654 ? -24.783 -11.743 26.266 1.00 94.25 654 MET A CA 1
ATOM 5297 C C . MET A 1 654 ? -26.277 -11.501 26.019 1.00 94.25 654 MET A C 1
ATOM 5299 O O . MET A 1 654 ? -26.649 -10.457 25.488 1.00 94.25 654 MET A O 1
ATOM 5303 N N . GLN A 1 655 ? -27.143 -12.435 26.431 1.00 94.81 655 GLN A N 1
ATOM 5304 C CA . GLN A 1 655 ? -28.590 -12.248 26.327 1.00 94.81 655 GLN A CA 1
ATOM 5305 C C . GLN A 1 655 ? -29.056 -11.038 27.133 1.00 94.81 655 GLN A C 1
ATOM 5307 O O . GLN A 1 655 ? -29.873 -10.276 26.628 1.00 94.81 655 GLN A O 1
ATOM 5312 N N . GLU A 1 656 ? -28.540 -10.832 28.345 1.00 95.56 656 GLU A N 1
ATOM 5313 C CA . GLU A 1 656 ? -28.923 -9.673 29.153 1.00 95.56 656 GLU A CA 1
ATOM 5314 C C . GLU A 1 656 ? -28.439 -8.349 28.573 1.00 95.56 656 GLU A C 1
ATOM 5316 O O . GLU A 1 656 ? -29.213 -7.397 28.536 1.00 95.56 656 GLU A O 1
ATOM 5321 N N . VAL A 1 657 ? -27.230 -8.296 28.014 1.00 95.94 657 VAL A N 1
ATOM 5322 C CA . VAL A 1 657 ? -26.749 -7.096 27.306 1.00 95.94 657 VAL A CA 1
ATOM 5323 C C . VAL A 1 657 ? -27.654 -6.767 26.110 1.00 95.94 657 VAL A C 1
ATOM 5325 O O . VAL A 1 657 ? -27.991 -5.606 25.892 1.00 95.94 657 VAL A O 1
ATOM 5328 N N . ILE A 1 658 ? -28.140 -7.778 25.379 1.00 95.94 658 ILE A N 1
ATOM 5329 C CA . ILE A 1 658 ? -29.123 -7.588 24.296 1.00 95.94 658 ILE A CA 1
ATOM 5330 C C . ILE A 1 658 ? -30.455 -7.053 24.829 1.00 95.94 658 ILE A C 1
ATOM 5332 O O . ILE A 1 658 ? -31.024 -6.128 24.248 1.00 95.94 658 ILE A O 1
ATOM 5336 N N . LYS A 1 659 ? -30.948 -7.590 25.951 1.00 95.38 659 LYS A N 1
ATOM 5337 C CA . LYS A 1 659 ? -32.174 -7.091 26.596 1.00 95.38 659 LYS A CA 1
ATOM 5338 C C . LYS A 1 659 ? -32.025 -5.636 27.037 1.00 95.38 659 LYS A C 1
ATOM 5340 O O . LYS A 1 659 ? -32.952 -4.856 26.831 1.00 95.38 659 LYS A O 1
ATOM 5345 N N . MET A 1 660 ? -30.873 -5.270 27.598 1.00 95.56 660 MET A N 1
ATOM 5346 C CA . MET A 1 660 ? -30.549 -3.889 27.957 1.00 95.56 660 MET A CA 1
ATOM 5347 C C . MET A 1 660 ? -30.532 -2.987 26.722 1.00 95.56 660 MET A C 1
ATOM 5349 O O . MET A 1 660 ? -31.205 -1.962 26.730 1.00 95.56 660 MET A O 1
ATOM 5353 N N . GLY A 1 661 ? -29.852 -3.392 25.644 1.00 95.00 661 GLY A N 1
ATOM 5354 C CA . GLY A 1 661 ? -29.788 -2.622 24.398 1.00 95.00 661 GLY A CA 1
ATOM 5355 C C . GLY A 1 661 ? -31.158 -2.378 23.760 1.00 95.00 661 GLY A C 1
ATOM 5356 O O . GLY A 1 661 ? -31.440 -1.257 23.352 1.00 95.00 661 GLY A O 1
ATOM 5357 N N . LEU A 1 662 ? -32.043 -3.382 23.747 1.00 95.12 662 LEU A N 1
ATOM 5358 C CA . LEU A 1 662 ? -33.424 -3.229 23.264 1.00 95.12 662 LEU A CA 1
ATOM 5359 C C . LEU A 1 662 ? -34.254 -2.298 24.162 1.00 95.12 662 LEU A C 1
ATOM 5361 O O . LEU A 1 662 ? -34.961 -1.429 23.661 1.00 95.12 662 LEU A O 1
ATOM 5365 N N . ARG A 1 663 ? -34.144 -2.450 25.490 1.00 94.56 663 ARG A N 1
ATOM 5366 C CA . ARG A 1 663 ? -34.832 -1.600 26.480 1.00 94.56 663 ARG A CA 1
ATOM 5367 C C . ARG A 1 663 ? -34.397 -0.136 26.382 1.00 94.56 663 ARG A C 1
ATOM 5369 O O . ARG A 1 663 ? -35.216 0.758 26.554 1.00 94.56 663 ARG A O 1
ATOM 5376 N N . GLU A 1 664 ? -33.112 0.092 26.136 1.00 93.00 664 GLU A N 1
ATOM 5377 C CA . GLU A 1 664 ? -32.492 1.419 26.052 1.00 93.00 664 GLU A CA 1
ATOM 5378 C C . GLU A 1 664 ? -32.467 1.974 24.616 1.00 93.00 664 GLU A C 1
ATOM 5380 O O . GLU A 1 664 ? -31.979 3.079 24.394 1.00 93.00 664 GLU A O 1
ATOM 5385 N N . ASN A 1 665 ? -33.028 1.237 23.650 1.00 93.00 665 ASN A N 1
ATOM 5386 C CA . ASN A 1 665 ? -33.121 1.608 22.237 1.00 93.00 665 ASN A CA 1
ATOM 5387 C C . ASN A 1 665 ? -31.760 1.954 21.593 1.00 93.00 665 ASN A C 1
ATOM 5389 O O . ASN A 1 665 ? -31.628 2.904 20.818 1.00 93.00 665 ASN A O 1
ATOM 5393 N N . VAL A 1 666 ? -30.729 1.185 21.951 1.00 92.94 666 VAL A N 1
ATOM 5394 C CA . VAL A 1 666 ? -29.369 1.312 21.417 1.00 92.94 666 VAL A CA 1
ATOM 5395 C C . VAL A 1 666 ? -29.303 0.691 20.024 1.00 92.94 666 VAL A C 1
ATOM 5397 O O . VAL A 1 666 ? -29.859 -0.377 19.793 1.00 92.94 666 VAL A O 1
ATOM 5400 N N . SER A 1 667 ? -28.586 1.330 19.095 1.00 93.94 667 SER A N 1
ATOM 5401 C CA . SER A 1 667 ? -28.507 0.874 17.699 1.00 93.94 667 SER A CA 1
ATOM 5402 C C . SER A 1 667 ? -27.589 -0.330 17.499 1.00 93.94 667 SER A C 1
ATOM 5404 O O . SER A 1 667 ? -27.888 -1.190 16.672 1.00 93.94 667 SER A O 1
ATOM 5406 N N . PHE A 1 668 ? -26.477 -0.401 18.233 1.00 94.31 668 PHE A N 1
ATOM 5407 C CA . PHE A 1 668 ? -25.462 -1.436 18.063 1.00 94.31 668 PHE A CA 1
ATOM 5408 C C . PHE A 1 668 ? -25.009 -2.026 19.398 1.00 94.31 668 PHE A C 1
ATOM 5410 O O . PHE A 1 668 ? -24.808 -1.302 20.371 1.00 94.31 668 PHE A O 1
ATOM 5417 N N . ILE A 1 669 ? -24.766 -3.336 19.427 1.00 94.69 669 ILE A N 1
ATOM 5418 C CA . ILE A 1 669 ? -24.056 -3.993 20.534 1.00 94.69 669 ILE A CA 1
ATOM 5419 C C . ILE A 1 669 ? -22.766 -4.579 19.991 1.00 94.69 669 ILE A C 1
ATOM 5421 O O . ILE A 1 669 ? -22.812 -5.398 19.080 1.00 94.69 669 ILE A O 1
ATOM 5425 N N . ASP A 1 670 ? -21.630 -4.176 20.550 1.00 91.69 670 ASP A N 1
ATOM 5426 C CA . ASP A 1 670 ? -20.315 -4.688 20.176 1.00 91.69 670 ASP A CA 1
ATOM 5427 C C . ASP A 1 670 ? -19.773 -5.577 21.295 1.00 91.69 670 ASP A C 1
ATOM 5429 O O . ASP A 1 670 ? -19.412 -5.107 22.374 1.00 91.69 670 ASP A O 1
ATOM 5433 N N . PHE A 1 671 ? -19.723 -6.881 21.032 1.00 89.94 671 PHE A N 1
ATOM 5434 C CA . PHE A 1 671 ? -19.166 -7.857 21.963 1.00 89.94 671 PHE A CA 1
ATOM 5435 C C . PHE A 1 671 ? -17.653 -8.037 21.788 1.00 89.94 671 PHE A C 1
ATOM 5437 O O . PHE A 1 671 ? -17.055 -8.895 22.444 1.00 89.94 671 PHE A O 1
ATOM 5444 N N . GLY A 1 672 ? -17.013 -7.303 20.876 1.00 82.50 672 GLY A N 1
ATOM 5445 C CA . GLY A 1 672 ? -15.579 -7.404 20.636 1.00 82.50 672 GLY A CA 1
ATOM 5446 C C . GLY A 1 672 ? -15.160 -8.690 19.902 1.00 82.50 672 GLY A C 1
ATOM 5447 O O . GLY A 1 672 ? -15.999 -9.467 19.429 1.00 82.50 672 GLY A O 1
ATOM 5448 N N . PRO A 1 673 ? -13.850 -8.976 19.824 1.00 74.50 673 PRO A N 1
ATOM 5449 C CA . PRO A 1 673 ? -13.313 -9.996 18.919 1.00 74.50 673 PRO A CA 1
ATOM 5450 C C . PRO A 1 673 ? -13.263 -11.446 19.424 1.00 74.50 673 PRO A C 1
ATOM 5452 O O . PRO A 1 673 ? -12.776 -12.333 18.731 1.00 74.50 673 PRO A O 1
ATOM 5455 N N . THR A 1 674 ? -13.723 -11.726 20.640 1.00 68.56 674 THR A N 1
ATOM 5456 C CA . THR A 1 674 ? -13.639 -13.075 21.239 1.00 68.56 674 THR A CA 1
ATOM 5457 C C . THR A 1 674 ? -14.708 -14.054 20.720 1.00 68.56 674 THR A C 1
ATOM 5459 O O . THR A 1 674 ? -15.721 -13.610 20.196 1.00 68.56 674 THR A O 1
ATOM 5462 N N . THR A 1 675 ? -14.500 -15.370 20.896 1.00 72.94 675 THR A N 1
ATOM 5463 C CA . THR A 1 675 ? -15.532 -16.441 20.810 1.00 72.94 675 THR A CA 1
ATOM 5464 C C . THR A 1 675 ? -16.569 -16.282 19.685 1.00 72.94 675 THR A C 1
ATOM 5466 O O . THR A 1 675 ? -17.770 -16.190 19.945 1.00 72.94 675 THR A O 1
ATOM 5469 N N . GLU A 1 676 ? -16.094 -16.280 18.436 1.00 81.94 676 GLU A N 1
ATOM 5470 C CA . GLU A 1 676 ? -16.890 -16.018 17.224 1.00 81.94 676 GLU A CA 1
ATOM 5471 C C . GLU A 1 676 ? -18.153 -16.884 17.123 1.00 81.94 676 GLU A C 1
ATOM 5473 O O . GLU A 1 676 ? -19.252 -16.344 17.022 1.00 81.94 676 GLU A O 1
ATOM 5478 N N . GLU A 1 677 ? -18.034 -18.209 17.251 1.00 82.75 677 GLU A N 1
ATOM 5479 C CA . GLU A 1 677 ? -19.172 -19.134 17.120 1.00 82.75 677 GLU A CA 1
ATOM 5480 C C . GLU A 1 677 ? -20.336 -18.783 18.059 1.00 82.75 677 GLU A C 1
ATOM 5482 O O . GLU A 1 677 ? -21.495 -18.732 17.644 1.00 82.75 677 GLU A O 1
ATOM 5487 N N . ALA A 1 678 ? -20.032 -18.492 19.328 1.00 84.69 678 ALA A N 1
ATOM 5488 C CA . ALA A 1 678 ? -21.039 -18.158 20.331 1.00 84.69 678 ALA A CA 1
ATOM 5489 C C . ALA A 1 678 ? -21.736 -16.823 20.029 1.00 84.69 678 ALA A C 1
ATOM 5491 O O . ALA A 1 678 ? -22.932 -16.676 20.288 1.00 84.69 678 ALA A O 1
ATOM 5492 N N . LYS A 1 679 ? -20.997 -15.860 19.474 1.00 89.75 679 LYS A N 1
ATOM 5493 C CA . LYS A 1 679 ? -21.496 -14.521 19.149 1.00 89.75 679 LYS A CA 1
ATOM 5494 C C . LYS A 1 679 ? -22.308 -14.504 17.863 1.00 89.75 679 LYS A C 1
ATOM 5496 O O . LYS A 1 679 ? -23.381 -13.906 17.820 1.00 89.75 679 LYS A O 1
ATOM 5501 N N . VAL A 1 680 ? -21.845 -15.201 16.831 1.00 89.12 680 VAL A N 1
ATOM 5502 C CA . VAL A 1 680 ? -22.598 -15.375 15.584 1.00 89.12 680 VAL A CA 1
ATOM 5503 C C . VAL A 1 680 ? -23.913 -16.102 15.864 1.00 89.12 680 VAL A C 1
ATOM 5505 O O . VAL A 1 680 ? -24.960 -15.677 15.382 1.00 89.12 680 VAL A O 1
ATOM 5508 N N . ALA A 1 681 ? -23.896 -17.125 16.727 1.00 88.12 681 ALA A N 1
ATOM 5509 C CA . ALA A 1 681 ? -25.106 -17.850 17.106 1.00 88.12 681 ALA A CA 1
ATOM 5510 C C . ALA A 1 681 ? -26.184 -16.950 17.736 1.00 88.12 681 ALA A C 1
ATOM 5512 O O . ALA A 1 681 ? -27.366 -17.187 17.503 1.00 88.12 681 ALA A O 1
ATOM 5513 N N . ILE A 1 682 ? -25.802 -15.921 18.504 1.00 90.94 682 ILE A N 1
ATOM 5514 C CA . ILE A 1 682 ? -26.736 -14.984 19.153 1.00 90.94 682 ILE A CA 1
ATOM 5515 C C . ILE A 1 682 ? -27.049 -13.739 18.298 1.00 90.94 682 ILE A C 1
ATOM 5517 O O . ILE A 1 682 ? -27.626 -12.778 18.797 1.00 90.94 682 ILE A O 1
ATOM 5521 N N . GLY A 1 683 ? -26.710 -13.756 17.004 1.00 89.88 683 GLY A N 1
ATOM 5522 C CA . GLY A 1 683 ? -27.108 -12.722 16.043 1.00 89.88 683 GLY A CA 1
ATOM 5523 C C . GLY A 1 683 ? -26.038 -11.679 15.711 1.00 89.88 683 GLY A C 1
ATOM 5524 O O . GLY A 1 683 ? -26.361 -10.670 15.084 1.00 89.88 683 GLY A O 1
ATOM 5525 N N . CYS A 1 684 ? -24.774 -11.887 16.101 1.00 91.25 684 CYS A N 1
ATOM 5526 C CA . CYS A 1 684 ? -23.693 -10.980 15.709 1.00 91.25 684 CYS A CA 1
ATOM 5527 C C . CYS A 1 684 ? -23.295 -11.164 14.243 1.00 91.25 684 CYS A C 1
ATOM 5529 O O . CYS A 1 684 ? -23.113 -12.282 13.763 1.00 91.25 684 CYS A O 1
ATOM 5531 N N . SER A 1 685 ? -23.038 -10.047 13.572 1.00 91.19 685 SER A N 1
ATOM 5532 C CA . SER A 1 685 ? -22.309 -10.003 12.309 1.00 91.19 685 SER A CA 1
ATOM 5533 C C . SER A 1 685 ? -20.806 -9.903 12.572 1.00 91.19 685 SER A C 1
ATOM 5535 O O . SER A 1 685 ? -20.373 -9.190 13.482 1.00 91.19 685 SER A O 1
ATOM 5537 N N . VAL A 1 686 ? -20.007 -10.594 11.759 1.00 87.00 686 VAL A N 1
ATOM 5538 C CA . VAL A 1 686 ? -18.540 -10.532 11.809 1.00 87.00 686 VAL A CA 1
ATOM 5539 C C . VAL A 1 686 ? -18.071 -9.269 11.081 1.00 87.00 686 VAL A C 1
ATOM 5541 O O . VAL A 1 686 ? -18.229 -9.148 9.866 1.00 87.00 686 VAL A O 1
ATOM 5544 N N . VAL A 1 687 ? -17.506 -8.312 11.819 1.00 83.31 687 VAL A N 1
ATOM 5545 C CA . VAL A 1 687 ? -17.062 -7.008 11.307 1.00 83.31 687 VAL A CA 1
ATOM 5546 C C . VAL A 1 687 ? -15.531 -6.943 11.309 1.00 83.31 687 VAL A C 1
ATOM 5548 O O . VAL A 1 687 ? -14.924 -6.961 12.381 1.00 83.31 687 VAL A O 1
ATOM 5551 N N . PRO A 1 688 ? -14.868 -6.835 10.143 1.00 78.38 688 PRO A N 1
ATOM 5552 C CA . PRO A 1 688 ? -13.411 -6.820 10.083 1.00 78.38 688 PRO A CA 1
ATOM 5553 C C . PRO A 1 688 ? -12.819 -5.537 10.679 1.00 78.38 688 PRO A C 1
ATOM 5555 O O . PRO A 1 688 ? -13.205 -4.425 10.303 1.00 78.38 688 PRO A O 1
ATOM 5558 N N . LEU A 1 689 ? -11.837 -5.702 11.570 1.00 74.56 689 LEU A N 1
ATOM 5559 C CA . LEU A 1 689 ? -11.025 -4.607 12.100 1.00 74.56 689 LEU A CA 1
ATOM 5560 C C . LEU A 1 689 ? -9.709 -4.487 11.321 1.00 74.56 689 LEU A C 1
ATOM 5562 O O . LEU A 1 689 ? -9.080 -5.474 10.932 1.00 74.56 689 LEU A O 1
ATOM 5566 N N . ILE A 1 690 ? -9.268 -3.252 11.122 1.00 75.44 690 ILE A N 1
ATOM 5567 C CA . ILE A 1 690 ? -7.969 -2.907 10.553 1.00 75.44 690 ILE A CA 1
ATOM 5568 C C . ILE A 1 690 ? -7.202 -2.089 11.580 1.00 75.44 690 ILE A C 1
ATOM 5570 O O . ILE A 1 690 ? -7.746 -1.205 12.227 1.00 75.44 690 ILE A O 1
ATOM 5574 N N . GLY A 1 691 ? -5.917 -2.377 11.727 1.00 77.06 691 GLY A N 1
ATOM 5575 C CA . GLY A 1 691 ? -5.001 -1.543 12.488 1.00 77.06 691 GLY A CA 1
ATOM 5576 C C . GLY A 1 691 ? -4.022 -0.852 11.557 1.00 77.06 691 GLY A C 1
ATOM 5577 O O . GLY A 1 691 ? -3.742 -1.322 10.452 1.00 77.06 691 GLY A O 1
ATOM 5578 N N . SER A 1 692 ? -3.437 0.241 12.017 1.00 83.38 692 SER A N 1
ATOM 5579 C CA . SER A 1 692 ? -2.244 0.800 11.398 1.00 83.38 692 SER A CA 1
ATOM 5580 C C . SER A 1 692 ? -1.156 0.985 12.442 1.00 83.38 692 SER A C 1
ATOM 5582 O O . SER A 1 692 ? -1.426 1.406 13.560 1.00 83.38 692 SER A O 1
ATOM 5584 N N . ILE A 1 693 ? 0.081 0.634 12.100 1.00 83.94 693 ILE A N 1
ATOM 5585 C CA . ILE A 1 693 ? 1.229 0.743 13.000 1.00 83.94 693 ILE A CA 1
ATOM 5586 C C . ILE A 1 693 ? 2.279 1.702 12.450 1.00 83.94 693 ILE A C 1
ATOM 5588 O O . ILE A 1 693 ? 2.541 1.736 11.245 1.00 83.94 693 ILE A O 1
ATOM 5592 N N . TYR A 1 694 ? 2.948 2.424 13.341 1.00 84.25 694 TYR A N 1
ATOM 5593 C CA . TYR A 1 694 ? 4.096 3.255 13.002 1.00 84.25 694 TYR A CA 1
ATOM 5594 C C . TYR A 1 694 ? 5.294 2.930 13.890 1.00 84.25 694 TYR A C 1
ATOM 5596 O O . TYR A 1 694 ? 5.285 3.266 15.076 1.00 84.25 694 TYR A O 1
ATOM 5604 N N . PRO A 1 695 ? 6.360 2.324 13.346 1.00 81.00 695 PRO A N 1
ATOM 5605 C CA . PRO A 1 695 ? 7.597 2.172 14.086 1.00 81.00 695 PRO A CA 1
ATOM 5606 C C . PRO A 1 695 ? 8.386 3.483 14.103 1.00 81.00 695 PRO A C 1
ATOM 5608 O O . PRO A 1 695 ? 8.645 4.086 13.060 1.00 81.00 695 PRO A O 1
ATOM 5611 N N . ARG A 1 696 ? 8.862 3.888 15.283 1.00 81.44 696 ARG A N 1
ATOM 5612 C CA . ARG A 1 696 ? 9.785 5.022 15.453 1.00 81.44 696 ARG A CA 1
ATOM 5613 C C . ARG A 1 696 ? 11.022 4.868 14.572 1.00 81.44 696 ARG A C 1
ATOM 5615 O O . ARG A 1 696 ? 11.456 5.828 13.934 1.00 81.44 696 ARG A O 1
ATOM 5622 N N . HIS A 1 697 ? 11.566 3.653 14.520 1.00 75.19 697 HIS A N 1
ATOM 5623 C CA . HIS A 1 697 ? 12.696 3.302 13.672 1.00 75.19 697 HIS A CA 1
ATOM 5624 C C . HIS A 1 697 ? 12.240 2.478 12.469 1.00 75.19 697 HIS A C 1
ATOM 5626 O O . HIS A 1 697 ? 11.740 1.365 12.605 1.00 75.19 697 HIS A O 1
ATOM 5632 N N . LYS A 1 698 ? 12.467 3.004 11.262 1.00 61.69 698 LYS A N 1
ATOM 5633 C CA . LYS A 1 698 ? 11.944 2.408 10.022 1.00 61.69 698 LYS A CA 1
ATOM 5634 C C . LYS A 1 698 ? 12.451 0.985 9.744 1.00 61.69 698 LYS A C 1
ATOM 5636 O O . LYS A 1 698 ? 11.720 0.212 9.134 1.00 61.69 698 LYS A O 1
ATOM 5641 N N . PHE A 1 699 ? 13.643 0.616 10.223 1.00 59.56 699 PHE A N 1
ATOM 5642 C CA . PHE A 1 699 ? 14.182 -0.745 10.067 1.00 59.56 699 PHE A CA 1
ATOM 5643 C C . PHE A 1 699 ? 13.377 -1.801 10.841 1.00 59.56 699 PHE A C 1
ATOM 5645 O O . PHE A 1 699 ? 13.385 -2.968 10.466 1.00 59.56 699 PHE A O 1
ATOM 5652 N N . MET A 1 700 ? 12.647 -1.404 11.890 1.00 56.25 700 MET A N 1
ATOM 5653 C CA . MET A 1 700 ? 11.755 -2.312 12.612 1.00 56.25 700 MET A CA 1
ATOM 5654 C C . MET A 1 700 ? 10.478 -2.604 11.818 1.00 56.25 700 MET A C 1
ATOM 5656 O O . MET A 1 700 ? 9.775 -3.549 12.143 1.00 56.25 700 MET A O 1
ATOM 5660 N N . GLY A 1 701 ? 10.169 -1.839 10.764 1.00 57.25 701 GLY A N 1
ATOM 5661 C CA . GLY A 1 701 ? 8.951 -1.996 9.966 1.00 57.25 701 GLY A CA 1
ATOM 5662 C C . GLY A 1 701 ? 8.748 -3.407 9.405 1.00 57.25 701 GLY A C 1
ATOM 5663 O O . GLY A 1 701 ? 7.695 -3.984 9.661 1.00 57.25 701 GLY A O 1
ATOM 5664 N N . PRO A 1 702 ? 9.724 -4.007 8.697 1.00 51.84 702 PRO A N 1
ATOM 5665 C CA . PRO A 1 702 ? 9.634 -5.392 8.234 1.00 51.84 702 PRO A CA 1
ATOM 5666 C C . PRO A 1 702 ? 9.521 -6.408 9.373 1.00 51.84 702 PRO A C 1
ATOM 5668 O O . PRO A 1 702 ? 8.748 -7.349 9.256 1.00 51.84 702 PRO A O 1
ATOM 5671 N N . ILE A 1 703 ? 10.233 -6.194 10.485 1.00 53.78 703 ILE A N 1
ATOM 5672 C CA . ILE A 1 703 ? 10.201 -7.079 11.661 1.00 53.78 703 ILE A CA 1
ATOM 5673 C C . ILE A 1 703 ? 8.823 -7.036 12.314 1.00 53.78 703 ILE A C 1
ATOM 5675 O O . ILE A 1 703 ? 8.253 -8.079 12.602 1.00 53.78 703 ILE A O 1
ATOM 5679 N N . ILE A 1 704 ? 8.256 -5.846 12.499 1.00 55.50 704 ILE A N 1
ATOM 5680 C CA . ILE A 1 704 ? 6.931 -5.674 13.087 1.00 55.50 704 ILE A CA 1
ATOM 5681 C C . ILE A 1 704 ? 5.858 -6.098 12.093 1.00 55.50 704 ILE A C 1
ATOM 5683 O O . ILE A 1 704 ? 4.858 -6.638 12.518 1.00 55.50 704 ILE A O 1
ATOM 5687 N N . ARG A 1 705 ? 6.042 -5.941 10.777 1.00 52.00 705 ARG A N 1
ATOM 5688 C CA . ARG A 1 705 ? 5.106 -6.469 9.772 1.00 52.00 705 ARG A CA 1
ATOM 5689 C C . ARG A 1 705 ? 5.155 -7.992 9.711 1.00 52.00 705 ARG A C 1
ATOM 5691 O O . ARG A 1 705 ? 4.115 -8.621 9.572 1.00 52.00 705 ARG A O 1
ATOM 5698 N N . PHE A 1 706 ? 6.334 -8.594 9.835 1.00 47.66 706 PHE A N 1
ATOM 5699 C CA . PHE A 1 706 ? 6.490 -10.038 9.969 1.00 47.66 706 PHE A CA 1
ATOM 5700 C C . PHE A 1 706 ? 5.863 -10.520 11.276 1.00 47.66 706 PHE A C 1
ATOM 5702 O O . PHE A 1 706 ? 5.032 -11.413 11.243 1.00 47.66 706 PHE A O 1
ATOM 5709 N N . ALA A 1 707 ? 6.158 -9.870 12.402 1.00 48.59 707 ALA A N 1
ATOM 5710 C CA . ALA A 1 707 ? 5.520 -10.159 13.677 1.00 48.59 707 ALA A CA 1
ATOM 5711 C C . ALA A 1 707 ? 3.999 -9.984 13.574 1.00 48.59 707 ALA A C 1
ATOM 5713 O O . ALA A 1 707 ? 3.291 -10.907 13.918 1.00 48.59 707 ALA A O 1
ATOM 5714 N N . ALA A 1 708 ? 3.495 -8.888 13.000 1.00 46.62 708 ALA A N 1
ATOM 5715 C CA . ALA A 1 708 ? 2.075 -8.567 12.845 1.00 46.62 708 ALA A CA 1
ATOM 5716 C C . ALA A 1 708 ? 1.336 -9.505 11.867 1.00 46.62 708 ALA A C 1
ATOM 5718 O O . ALA A 1 708 ? 0.201 -9.893 12.106 1.00 46.62 708 ALA A O 1
ATOM 5719 N N . SER A 1 709 ? 1.985 -9.931 10.781 1.00 43.41 709 SER A N 1
ATOM 5720 C CA . SER A 1 709 ? 1.442 -10.940 9.849 1.00 43.41 709 SER A CA 1
ATOM 5721 C C . SER A 1 709 ? 1.537 -12.357 10.404 1.00 43.41 709 SER A C 1
ATOM 5723 O O . SER A 1 709 ? 0.739 -13.221 10.060 1.00 43.41 709 SER A O 1
ATOM 5725 N N . LYS A 1 710 ? 2.485 -12.602 11.311 1.00 41.00 710 LYS A N 1
ATOM 5726 C CA . LYS A 1 710 ? 2.467 -13.755 12.204 1.00 41.00 710 LYS A CA 1
ATOM 5727 C C . LYS A 1 710 ? 1.530 -13.536 13.382 1.00 41.00 710 LYS A C 1
ATOM 5729 O O . LYS A 1 710 ? 1.245 -14.511 14.042 1.00 41.00 710 LYS A O 1
ATOM 5734 N N . VAL A 1 711 ? 0.997 -12.331 13.604 1.00 40.28 711 VAL A N 1
ATOM 5735 C CA . VAL A 1 711 ? -0.014 -11.999 14.618 1.00 40.28 711 VAL A CA 1
ATOM 5736 C C . VAL A 1 711 ? -1.436 -12.233 14.128 1.00 40.28 711 VAL A C 1
ATOM 5738 O O . VAL A 1 711 ? -2.259 -12.661 14.940 1.00 40.28 711 VAL A O 1
ATOM 5741 N N . ASP A 1 712 ? -1.668 -12.214 12.814 1.00 31.58 712 ASP A N 1
ATOM 5742 C CA . ASP A 1 712 ? -2.784 -12.957 12.202 1.00 31.58 712 ASP A CA 1
ATOM 5743 C C . ASP A 1 712 ? -2.755 -14.451 12.591 1.00 31.58 712 ASP A C 1
ATOM 5745 O O . ASP A 1 712 ? -3.759 -15.141 12.488 1.00 31.58 712 ASP A O 1
ATOM 5749 N N . GLY A 1 713 ? -1.625 -14.944 13.110 1.00 30.50 713 GLY A N 1
ATOM 5750 C CA . GLY A 1 713 ? -1.490 -16.220 13.804 1.00 30.50 713 GLY A CA 1
ATOM 5751 C C . GLY A 1 713 ? -0.704 -16.130 15.120 1.00 30.50 713 GLY A C 1
ATOM 5752 O O . GLY A 1 713 ? 0.041 -17.058 15.395 1.00 30.50 713 GLY A O 1
ATOM 5753 N N . ILE A 1 714 ? -0.822 -15.044 15.909 1.00 32.12 714 ILE A N 1
ATOM 5754 C CA . ILE A 1 714 ? -0.366 -14.918 17.324 1.00 32.12 714 ILE A CA 1
ATOM 5755 C C . ILE A 1 714 ? -1.511 -14.341 18.172 1.00 32.12 714 ILE A C 1
ATOM 5757 O O . ILE A 1 714 ? -1.763 -14.846 19.258 1.00 32.12 714 ILE A O 1
ATOM 5761 N N . ILE A 1 715 ? -2.291 -13.379 17.657 1.00 36.22 715 ILE A N 1
ATOM 5762 C CA . ILE A 1 715 ? -3.570 -12.977 18.271 1.00 36.22 715 ILE A CA 1
ATOM 5763 C C . ILE A 1 715 ? -4.684 -13.976 17.905 1.00 36.22 715 ILE A C 1
ATOM 5765 O O . ILE A 1 715 ? -5.480 -14.329 18.769 1.00 36.22 715 ILE A O 1
ATOM 5769 N N . CYS A 1 716 ? -4.697 -14.524 16.683 1.00 30.83 716 CYS A N 1
ATOM 5770 C CA . CYS A 1 716 ? -5.561 -15.666 16.328 1.00 30.83 716 CYS A CA 1
ATOM 5771 C C . CYS A 1 716 ? -5.020 -17.018 16.837 1.00 30.83 716 CYS A C 1
ATOM 5773 O O . CYS A 1 716 ? -5.777 -17.964 17.006 1.00 30.83 716 CYS A O 1
ATOM 5775 N N . TRP A 1 717 ? -3.735 -17.115 17.194 1.00 27.97 717 TRP A N 1
ATOM 5776 C CA . TRP A 1 717 ? -3.160 -18.335 17.801 1.00 27.97 717 TRP A CA 1
ATOM 5777 C C . TRP A 1 717 ? -3.597 -18.578 19.237 1.00 27.97 717 TRP A C 1
ATOM 5779 O O . TRP A 1 717 ? -3.392 -19.658 19.785 1.00 27.97 717 TRP A O 1
ATOM 5789 N N . LEU A 1 718 ? -4.248 -17.587 19.839 1.00 32.81 718 LEU A N 1
ATOM 5790 C CA . LEU A 1 718 ? -4.967 -17.776 21.084 1.00 32.81 718 LEU A CA 1
ATOM 5791 C C . LEU A 1 718 ? -6.199 -18.684 20.919 1.00 32.81 718 LEU A C 1
ATOM 5793 O O . LEU A 1 718 ? -6.742 -19.090 21.937 1.00 32.81 718 LEU A O 1
ATOM 5797 N N . TYR A 1 719 ? -6.611 -19.084 19.706 1.00 34.12 719 TYR A N 1
ATOM 5798 C CA . TYR A 1 719 ? -7.657 -20.094 19.513 1.00 34.12 719 TYR A CA 1
ATOM 5799 C C . TYR A 1 719 ? -7.445 -20.942 18.231 1.00 34.12 719 TYR A C 1
ATOM 5801 O O . TYR A 1 719 ? -7.678 -20.478 17.125 1.00 34.12 719 TYR A O 1
ATOM 5809 N N . SER A 1 720 ? -7.113 -22.232 18.431 1.00 26.94 720 SER A N 1
ATOM 5810 C CA . SER A 1 720 ? -7.291 -23.393 17.516 1.00 26.94 720 SER A CA 1
ATOM 5811 C C . SER A 1 720 ? -6.200 -23.798 16.479 1.00 26.94 720 SER A C 1
ATOM 5813 O O . SER A 1 720 ? -6.151 -23.312 15.357 1.00 26.94 720 SER A O 1
ATOM 5815 N N . GLN A 1 721 ? -5.399 -24.804 16.886 1.00 29.39 721 GLN A N 1
ATOM 5816 C CA . GLN A 1 721 ? -4.963 -26.086 16.255 1.00 29.39 721 GLN A CA 1
ATOM 5817 C C . GLN A 1 721 ? -4.509 -26.228 14.762 1.00 29.39 721 GLN A C 1
ATOM 5819 O O . GLN A 1 721 ? -5.324 -26.312 13.853 1.00 29.39 721 GLN A O 1
ATOM 5824 N N . ARG A 1 722 ? -3.200 -26.557 14.629 1.00 25.41 722 ARG A N 1
ATOM 5825 C CA . ARG A 1 722 ? -2.514 -27.615 13.814 1.00 25.41 722 ARG A CA 1
ATOM 5826 C C . ARG A 1 722 ? -2.225 -27.439 12.295 1.00 25.41 722 ARG A C 1
ATOM 5828 O O . ARG A 1 722 ? -3.127 -27.308 11.484 1.00 25.41 722 ARG A O 1
ATOM 5835 N N . PHE A 1 723 ? -0.945 -27.630 11.918 1.00 24.38 723 PHE A N 1
ATOM 5836 C CA . PHE A 1 723 ? -0.418 -27.939 10.563 1.00 24.38 723 PHE A CA 1
ATOM 5837 C C . PHE A 1 723 ? 0.717 -28.999 10.649 1.00 24.38 723 PHE A C 1
ATOM 5839 O O . PHE A 1 723 ? 1.378 -29.031 11.691 1.00 24.38 723 PHE A O 1
ATOM 5846 N N . PRO A 1 724 ? 0.973 -29.833 9.609 1.00 28.45 724 PRO A N 1
ATOM 5847 C CA . PRO A 1 724 ? 2.146 -30.714 9.515 1.00 28.45 724 PRO A CA 1
ATOM 5848 C C . PRO A 1 724 ? 3.267 -30.194 8.582 1.00 28.45 724 PRO A C 1
ATOM 5850 O O . PRO A 1 724 ? 3.043 -29.344 7.721 1.00 28.45 724 PRO A O 1
ATOM 5853 N N . ASP A 1 725 ? 4.466 -30.747 8.798 1.00 25.58 725 ASP A N 1
ATOM 5854 C CA . ASP A 1 725 ? 5.797 -30.375 8.289 1.00 25.58 725 ASP A CA 1
ATOM 5855 C C . ASP A 1 725 ? 6.083 -30.664 6.801 1.00 25.58 725 ASP A C 1
ATOM 5857 O O . ASP A 1 725 ? 5.582 -31.635 6.234 1.00 25.58 725 ASP A O 1
ATOM 5861 N N . PHE A 1 726 ? 7.035 -29.916 6.216 1.00 23.31 726 PHE A N 1
ATOM 5862 C CA . PHE A 1 726 ? 7.936 -30.454 5.185 1.00 23.31 726 PHE A CA 1
ATOM 5863 C C . PHE A 1 726 ? 9.293 -29.728 5.166 1.00 23.31 726 PHE A C 1
ATOM 5865 O O . PHE A 1 726 ? 9.363 -28.499 5.121 1.00 23.31 726 PHE A O 1
ATOM 5872 N N . SER A 1 727 ? 10.377 -30.503 5.186 1.00 24.19 727 SER A N 1
ATOM 5873 C CA . SER A 1 727 ? 11.769 -30.069 5.058 1.00 24.19 727 SER A CA 1
ATOM 5874 C C . SER A 1 727 ? 12.348 -30.580 3.737 1.00 24.19 727 SER A C 1
ATOM 5876 O O . SER A 1 727 ? 12.040 -31.692 3.316 1.00 24.19 727 SER A O 1
ATOM 5878 N N . MET A 1 728 ? 13.227 -29.806 3.091 1.00 22.81 728 MET A N 1
ATOM 5879 C CA . MET A 1 728 ? 14.213 -30.394 2.180 1.00 22.81 728 MET A CA 1
ATOM 5880 C C . MET A 1 728 ? 15.444 -29.500 1.992 1.00 22.81 728 MET A C 1
ATOM 5882 O O . MET A 1 728 ? 15.351 -28.310 1.702 1.00 22.81 728 MET A O 1
ATOM 5886 N N . SER A 1 729 ? 16.600 -30.123 2.199 1.00 26.28 729 SER A N 1
ATOM 5887 C CA . SER A 1 729 ? 17.964 -29.628 2.023 1.00 26.28 729 SER A CA 1
ATOM 5888 C C . SER A 1 729 ? 18.396 -29.615 0.555 1.00 26.28 729 SER A C 1
ATOM 5890 O O . SER A 1 729 ? 18.018 -30.521 -0.184 1.00 26.28 729 SER A O 1
ATOM 5892 N N . PHE A 1 730 ? 19.303 -28.710 0.171 1.00 24.80 730 PHE A N 1
ATOM 5893 C CA . PHE A 1 730 ? 20.109 -28.869 -1.045 1.00 24.80 730 PHE A CA 1
ATOM 5894 C C . PHE A 1 730 ? 21.592 -28.592 -0.782 1.00 24.80 730 PHE A C 1
ATOM 5896 O O . PHE A 1 730 ? 21.975 -27.520 -0.317 1.00 24.80 730 PHE A O 1
ATOM 5903 N N . SER A 1 731 ? 22.410 -29.599 -1.087 1.00 25.62 731 SER A N 1
ATOM 5904 C CA . SER A 1 731 ? 23.871 -29.581 -1.129 1.00 25.62 731 SER A CA 1
ATOM 5905 C C . SER A 1 731 ? 24.364 -29.141 -2.510 1.00 25.62 731 SER A C 1
ATOM 5907 O O . SER A 1 731 ? 23.812 -29.559 -3.528 1.00 25.62 731 SER A O 1
ATOM 5909 N N . GLY A 1 732 ? 25.416 -28.323 -2.537 1.00 29.36 732 GLY A N 1
ATOM 5910 C CA . GLY A 1 732 ? 26.048 -27.831 -3.762 1.00 29.36 732 GLY A CA 1
ATOM 5911 C C . GLY A 1 732 ? 27.002 -28.822 -4.431 1.00 29.36 732 GLY A C 1
ATOM 5912 O O . GLY A 1 732 ? 27.286 -29.890 -3.900 1.00 29.36 732 GLY A O 1
ATOM 5913 N N . THR A 1 733 ? 27.523 -28.428 -5.594 1.00 28.05 733 THR A N 1
ATOM 5914 C CA . THR A 1 733 ? 28.849 -28.809 -6.120 1.00 28.05 733 THR A CA 1
ATOM 5915 C C . THR A 1 733 ? 29.233 -27.870 -7.270 1.00 28.05 733 THR A C 1
ATOM 5917 O O . THR A 1 733 ? 28.418 -27.548 -8.131 1.00 28.05 733 THR A O 1
ATOM 5920 N N . SER A 1 734 ? 30.481 -27.411 -7.251 1.00 32.16 734 SER A N 1
ATOM 5921 C CA . SER A 1 734 ? 31.151 -26.537 -8.219 1.00 32.16 734 SER A CA 1
ATOM 5922 C C . SER A 1 734 ? 31.798 -27.343 -9.356 1.00 32.16 734 SER A C 1
ATOM 5924 O O . SER A 1 734 ? 32.383 -28.395 -9.099 1.00 32.16 734 SER A O 1
ATOM 5926 N N . ARG A 1 735 ? 31.751 -26.845 -10.604 1.00 31.34 735 ARG A N 1
ATOM 5927 C CA . ARG A 1 735 ? 32.595 -27.308 -11.729 1.00 31.34 735 ARG A CA 1
ATOM 5928 C C . ARG A 1 735 ? 32.990 -26.144 -12.646 1.00 31.34 735 ARG A C 1
ATOM 5930 O O . ARG A 1 735 ? 32.217 -25.206 -12.816 1.00 31.34 735 ARG A O 1
ATOM 5937 N N . GLU A 1 736 ? 34.211 -26.231 -13.171 1.00 36.69 736 GLU A N 1
ATOM 5938 C CA . GLU A 1 736 ? 34.970 -25.202 -13.899 1.00 36.69 736 GLU A CA 1
ATOM 5939 C C . GLU A 1 736 ? 34.353 -24.771 -15.257 1.00 36.69 736 GLU A C 1
ATOM 5941 O O . GLU A 1 736 ? 33.711 -25.590 -15.919 1.00 36.69 736 GLU A O 1
ATOM 5946 N N . PRO A 1 737 ? 34.543 -23.502 -15.688 1.00 38.44 737 PRO A N 1
ATOM 5947 C CA . PRO A 1 737 ? 33.734 -22.862 -16.739 1.00 38.44 737 PRO A CA 1
ATOM 5948 C C . PRO A 1 737 ? 34.193 -23.015 -18.209 1.00 38.44 737 PRO A C 1
ATOM 5950 O O . PRO A 1 737 ? 33.374 -22.791 -19.103 1.00 38.44 737 PRO A O 1
ATOM 5953 N N . ASP A 1 738 ? 35.429 -23.421 -18.514 1.00 41.62 738 ASP A N 1
ATOM 5954 C CA . ASP A 1 738 ? 35.999 -23.116 -19.846 1.00 41.62 738 ASP A CA 1
ATOM 5955 C C . ASP A 1 738 ? 35.723 -24.143 -20.970 1.00 41.62 738 ASP A C 1
ATOM 5957 O O . ASP A 1 738 ? 35.749 -23.788 -22.144 1.00 41.62 738 ASP A O 1
ATOM 5961 N N . ALA A 1 739 ? 35.340 -25.391 -20.674 1.00 43.94 739 ALA A N 1
ATOM 5962 C CA . ALA A 1 739 ? 35.050 -26.403 -21.716 1.00 43.94 739 ALA A CA 1
ATOM 5963 C C . ALA A 1 739 ? 33.631 -26.300 -22.329 1.00 43.94 739 ALA A C 1
ATOM 5965 O O . ALA A 1 739 ? 33.318 -26.872 -23.382 1.00 43.94 739 ALA A O 1
ATOM 5966 N N . ILE A 1 740 ? 32.731 -25.589 -21.649 1.00 52.16 740 ILE A N 1
ATOM 5967 C CA . ILE A 1 740 ? 31.305 -25.535 -21.990 1.00 52.16 740 ILE A CA 1
ATOM 5968 C C . ILE A 1 740 ? 31.060 -24.564 -23.151 1.00 52.16 740 ILE A C 1
ATOM 5970 O O . ILE A 1 740 ? 30.222 -24.830 -24.018 1.00 52.16 740 ILE A O 1
ATOM 5974 N N . TYR A 1 741 ? 31.814 -23.464 -23.198 1.00 41.41 741 TYR A N 1
ATOM 5975 C CA . TYR A 1 741 ? 31.612 -22.400 -24.176 1.00 41.41 741 TYR A CA 1
ATOM 5976 C C . TYR A 1 741 ? 31.860 -22.873 -25.613 1.00 41.41 741 TYR A C 1
ATOM 5978 O O . TYR A 1 741 ? 31.004 -22.679 -26.478 1.00 41.41 741 TYR A O 1
ATOM 5986 N N . ASP A 1 742 ? 32.958 -23.587 -25.859 1.00 49.31 742 ASP A N 1
ATOM 5987 C CA . ASP A 1 742 ? 33.293 -24.095 -27.195 1.00 49.31 742 ASP A CA 1
ATOM 5988 C C . ASP A 1 742 ? 32.291 -25.149 -27.678 1.00 49.31 742 ASP A C 1
ATOM 5990 O O . ASP A 1 742 ? 31.860 -25.150 -28.837 1.00 49.31 742 ASP A O 1
ATOM 5994 N N . THR A 1 743 ? 31.820 -25.989 -26.754 1.00 60.59 743 THR A N 1
ATOM 5995 C CA . THR A 1 743 ? 30.764 -26.970 -27.023 1.00 60.59 743 THR A CA 1
ATOM 5996 C C . THR A 1 743 ? 29.443 -26.278 -27.386 1.00 60.59 743 THR A C 1
ATOM 5998 O O . THR A 1 743 ? 28.726 -26.712 -28.294 1.00 60.59 743 THR A O 1
ATOM 6001 N N . HIS A 1 744 ? 29.107 -25.180 -26.705 1.00 56.09 744 HIS A N 1
ATOM 6002 C CA . HIS A 1 744 ? 27.906 -24.391 -26.978 1.00 56.09 744 HIS A CA 1
ATOM 6003 C C . HIS A 1 744 ? 28.010 -23.606 -28.290 1.00 56.09 744 HIS A C 1
ATOM 6005 O O . HIS A 1 744 ? 27.038 -23.562 -29.047 1.00 56.09 744 HIS A O 1
ATOM 6011 N N . TYR A 1 745 ? 29.181 -23.057 -28.613 1.00 57.84 745 TYR A N 1
ATOM 6012 C CA . TYR A 1 745 ? 29.420 -22.330 -29.859 1.00 57.84 745 TYR A CA 1
ATOM 6013 C C . TYR A 1 745 ? 29.328 -23.244 -31.092 1.00 57.84 745 TYR A C 1
ATOM 6015 O O . TYR A 1 745 ? 28.673 -22.898 -32.081 1.00 57.84 745 TYR A O 1
ATOM 6023 N N . ALA A 1 746 ? 29.895 -24.454 -31.021 1.00 64.56 746 ALA A N 1
ATOM 6024 C CA . ALA A 1 746 ? 29.779 -25.449 -32.087 1.00 64.56 746 ALA A CA 1
ATOM 6025 C C . ALA A 1 746 ? 28.317 -25.881 -32.317 1.00 64.56 746 ALA A C 1
ATOM 6027 O O . ALA A 1 746 ? 27.852 -25.940 -33.462 1.00 64.56 746 ALA A O 1
ATOM 6028 N N . LYS A 1 747 ? 27.557 -26.101 -31.233 1.00 69.69 747 LYS A N 1
ATOM 6029 C CA . LYS A 1 747 ? 26.110 -26.366 -31.307 1.00 69.69 747 LYS A CA 1
ATOM 6030 C C . LYS A 1 747 ? 25.347 -25.193 -31.923 1.00 69.69 747 LYS A C 1
ATOM 6032 O O . LYS A 1 747 ? 24.521 -25.414 -32.804 1.00 69.69 747 LYS A O 1
ATOM 6037 N N . PHE A 1 748 ? 25.653 -23.958 -31.524 1.00 70.19 748 PHE A N 1
ATOM 6038 C CA . PHE A 1 748 ? 25.024 -22.754 -32.070 1.00 70.19 748 PHE A CA 1
ATOM 6039 C C . PHE A 1 748 ? 25.233 -22.642 -33.585 1.00 70.19 748 PHE A C 1
ATOM 6041 O O . PHE A 1 748 ? 24.272 -22.462 -34.329 1.00 70.19 748 PHE A O 1
ATOM 6048 N N . LYS A 1 749 ? 26.464 -22.837 -34.072 1.00 70.94 749 LYS A N 1
ATOM 6049 C CA . LYS A 1 749 ? 26.769 -22.789 -35.510 1.00 70.94 749 LYS A CA 1
ATOM 6050 C C . LYS A 1 749 ? 26.020 -23.867 -36.306 1.00 70.94 749 LYS A C 1
ATOM 6052 O O . LYS A 1 749 ? 25.525 -23.579 -37.395 1.00 70.94 749 LYS A O 1
ATOM 6057 N N . SER A 1 750 ? 25.893 -25.074 -35.749 1.00 74.75 750 SER A N 1
ATOM 6058 C CA . SER A 1 750 ? 25.108 -26.167 -36.341 1.00 74.75 750 SER A CA 1
ATOM 6059 C C . SER A 1 750 ? 23.614 -25.823 -36.432 1.00 74.75 750 SER A C 1
ATOM 6061 O O . SER A 1 750 ? 23.000 -25.988 -37.488 1.00 74.75 750 SER A O 1
ATOM 6063 N N . ILE A 1 751 ? 23.044 -25.241 -35.370 1.00 73.25 751 ILE A N 1
ATOM 6064 C CA . ILE A 1 751 ? 21.648 -24.778 -35.343 1.00 73.25 751 ILE A CA 1
ATOM 6065 C C . ILE A 1 751 ? 21.413 -23.693 -36.402 1.00 73.25 751 ILE A C 1
ATOM 6067 O O . ILE A 1 751 ? 20.467 -23.799 -37.180 1.00 73.25 751 ILE A O 1
ATOM 6071 N N . CYS A 1 752 ? 22.297 -22.695 -36.497 1.00 70.31 752 CYS A N 1
ATOM 6072 C CA . CYS A 1 752 ? 22.212 -21.637 -37.508 1.00 70.31 752 CYS A CA 1
ATOM 6073 C C . CYS A 1 752 ? 22.210 -22.200 -38.938 1.00 70.31 752 CYS A C 1
ATOM 6075 O O . CYS A 1 752 ? 21.436 -21.755 -39.786 1.00 70.31 752 CYS A O 1
ATOM 6077 N N . HIS A 1 753 ? 23.062 -23.194 -39.205 1.00 76.31 753 HIS A N 1
ATOM 6078 C CA . HIS A 1 753 ? 23.140 -23.840 -40.513 1.00 76.31 753 HIS A CA 1
ATOM 6079 C C . HIS A 1 753 ? 21.885 -24.672 -40.824 1.00 76.31 753 HIS A C 1
ATOM 6081 O O . HIS A 1 753 ? 21.342 -24.580 -41.926 1.00 76.31 753 HIS A O 1
ATOM 6087 N N . SER A 1 754 ? 21.378 -25.429 -39.846 1.00 76.38 754 SER A N 1
ATOM 6088 C CA . SER A 1 754 ? 20.144 -26.219 -39.966 1.00 76.38 754 SER A CA 1
ATOM 6089 C C . SER A 1 754 ? 18.904 -25.344 -40.198 1.00 76.38 754 SER A C 1
ATOM 6091 O O . SER A 1 754 ? 18.068 -25.649 -41.047 1.00 76.38 754 SER A O 1
ATOM 6093 N N . LEU A 1 755 ? 18.798 -24.209 -39.500 1.00 74.62 755 LEU A N 1
ATOM 6094 C CA . LEU A 1 755 ? 17.689 -23.265 -39.664 1.00 74.62 755 LEU A CA 1
ATOM 6095 C C . LEU A 1 755 ? 17.655 -22.649 -41.066 1.00 74.62 755 LEU A C 1
ATOM 6097 O O . LEU A 1 755 ? 16.594 -22.574 -41.690 1.00 74.62 755 LEU A O 1
ATOM 6101 N N . TYR A 1 756 ? 18.816 -22.249 -41.588 1.00 79.44 756 TYR A N 1
ATOM 6102 C CA . TYR A 1 756 ? 18.901 -21.671 -42.924 1.00 79.44 756 TYR A CA 1
ATOM 6103 C C . TYR A 1 756 ? 18.610 -22.703 -44.023 1.00 79.44 756 TYR A C 1
ATOM 6105 O O . TYR A 1 756 ? 17.868 -22.409 -44.958 1.00 79.44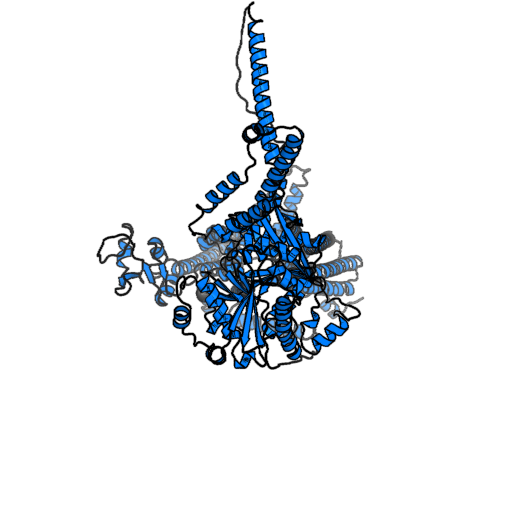 756 TYR A O 1
ATOM 6113 N N . THR A 1 757 ? 19.155 -23.916 -43.905 1.00 78.31 757 THR A N 1
ATOM 6114 C CA . THR A 1 757 ? 18.984 -24.979 -44.913 1.00 78.31 757 THR A CA 1
ATOM 6115 C C . THR A 1 757 ? 17.554 -25.513 -44.969 1.00 78.31 757 THR A C 1
ATOM 6117 O O . THR A 1 757 ? 17.005 -25.642 -46.061 1.00 78.31 757 THR A O 1
ATOM 6120 N N . ASN A 1 758 ? 16.922 -25.751 -43.816 1.00 78.19 758 ASN A N 1
ATOM 6121 C CA . ASN A 1 758 ? 15.579 -26.334 -43.760 1.00 78.19 758 ASN A CA 1
ATOM 6122 C C . ASN A 1 758 ? 14.460 -25.299 -43.941 1.00 78.19 758 ASN A C 1
ATOM 6124 O O . ASN A 1 758 ? 13.454 -25.592 -44.581 1.00 78.19 758 ASN A O 1
ATOM 6128 N N . TYR A 1 759 ? 14.625 -24.083 -43.410 1.00 74.88 759 TYR A N 1
ATOM 6129 C CA . TYR A 1 759 ? 13.537 -23.099 -43.346 1.00 74.88 759 TYR A CA 1
ATOM 6130 C C . TYR A 1 759 ? 13.800 -21.819 -44.155 1.00 74.88 759 TYR A C 1
ATOM 6132 O O . TYR A 1 759 ? 12.894 -21.002 -44.299 1.00 74.88 759 TYR A O 1
ATOM 6140 N N . ARG A 1 760 ? 15.000 -21.635 -44.732 1.00 80.25 760 ARG A N 1
ATOM 6141 C CA . ARG A 1 760 ? 15.419 -20.404 -45.448 1.00 80.25 760 ARG A CA 1
ATOM 6142 C C . ARG A 1 760 ? 15.259 -19.120 -44.611 1.00 80.25 760 ARG A C 1
ATOM 6144 O O . ARG A 1 760 ? 15.007 -18.039 -45.154 1.00 80.25 760 ARG A O 1
ATOM 6151 N N . ILE A 1 761 ? 15.421 -19.246 -43.291 1.00 81.62 761 ILE A N 1
ATOM 6152 C CA . ILE A 1 761 ? 15.351 -18.150 -42.312 1.00 81.62 761 ILE A CA 1
ATOM 6153 C C . ILE A 1 761 ? 16.760 -17.856 -41.796 1.00 81.62 761 ILE A C 1
ATOM 6155 O O . ILE A 1 761 ? 17.489 -18.765 -41.400 1.00 81.62 761 ILE A O 1
ATOM 6159 N N . THR A 1 762 ? 17.156 -16.584 -41.795 1.00 81.94 762 THR A N 1
ATOM 6160 C CA . THR A 1 762 ? 18.424 -16.150 -41.190 1.00 81.94 762 THR A CA 1
ATOM 6161 C C . THR A 1 762 ? 18.276 -15.934 -39.682 1.00 81.94 762 THR A C 1
ATOM 6163 O O . THR A 1 762 ? 17.189 -15.645 -39.184 1.00 81.94 762 THR A O 1
ATOM 6166 N N . MET A 1 763 ? 19.378 -16.001 -38.930 1.00 75.75 763 MET A N 1
ATOM 6167 C CA . MET A 1 763 ? 19.329 -15.769 -37.478 1.00 75.75 763 MET A CA 1
ATOM 6168 C C . MET A 1 763 ? 18.824 -14.372 -37.109 1.00 75.75 763 MET A C 1
ATOM 6170 O O . MET A 1 763 ? 18.099 -14.234 -36.132 1.00 75.75 763 MET A O 1
ATOM 6174 N N . ASN A 1 764 ? 19.138 -13.345 -37.903 1.00 76.56 764 ASN A N 1
ATOM 6175 C CA . ASN A 1 764 ? 18.661 -11.981 -37.657 1.00 76.56 764 ASN A CA 1
ATOM 6176 C C . ASN A 1 764 ? 17.135 -11.877 -37.815 1.00 76.56 764 ASN A C 1
ATOM 6178 O O . ASN A 1 764 ? 16.472 -11.220 -37.013 1.00 76.56 764 ASN A O 1
ATOM 6182 N N . GLU A 1 765 ? 16.578 -12.567 -38.815 1.00 84.69 765 GLU A N 1
ATOM 6183 C CA . GLU A 1 765 ? 15.130 -12.650 -39.035 1.00 84.69 765 GLU A CA 1
ATOM 6184 C C . GLU A 1 765 ? 14.443 -13.445 -37.916 1.00 84.69 765 GLU A C 1
ATOM 6186 O O . GLU A 1 765 ? 13.388 -13.045 -37.430 1.00 84.69 765 GLU A O 1
ATOM 6191 N N . LEU A 1 766 ? 15.056 -14.537 -37.448 1.00 83.94 766 LEU A N 1
ATOM 6192 C CA . LEU A 1 766 ? 14.532 -15.292 -36.310 1.00 83.94 766 LEU A CA 1
ATOM 6193 C C . LEU A 1 766 ? 14.539 -14.448 -35.028 1.00 83.94 766 LEU A C 1
ATOM 6195 O O . LEU A 1 766 ? 13.549 -14.433 -34.300 1.00 83.94 766 LEU A O 1
ATOM 6199 N N . LEU A 1 767 ? 15.623 -13.707 -34.781 1.00 82.56 767 LEU A N 1
ATOM 6200 C CA . LEU A 1 767 ? 15.748 -12.821 -33.627 1.00 82.56 767 LEU A CA 1
ATOM 6201 C C . LEU A 1 767 ? 14.673 -11.732 -33.644 1.00 82.56 767 LEU A C 1
ATOM 6203 O O . LEU A 1 767 ? 13.976 -11.574 -32.642 1.00 82.56 767 LEU A O 1
ATOM 6207 N N . ILE A 1 768 ? 14.469 -11.031 -34.768 1.00 85.06 768 ILE A N 1
ATOM 6208 C CA . ILE A 1 768 ? 13.449 -9.975 -34.824 1.00 85.06 768 ILE A CA 1
ATOM 6209 C C . ILE A 1 768 ? 12.033 -10.541 -34.679 1.00 85.06 768 ILE A C 1
ATOM 6211 O O . ILE A 1 768 ? 11.223 -9.956 -33.969 1.00 85.06 768 ILE A O 1
ATOM 6215 N N . ILE A 1 769 ? 11.731 -11.701 -35.275 1.00 88.19 769 ILE A N 1
ATOM 6216 C CA . ILE A 1 769 ? 10.422 -12.352 -35.125 1.00 88.19 769 ILE A CA 1
ATOM 6217 C C . ILE A 1 769 ? 10.209 -12.752 -33.660 1.00 88.19 769 ILE A C 1
ATOM 6219 O O . ILE A 1 769 ? 9.163 -12.441 -33.085 1.00 88.19 769 ILE A O 1
ATOM 6223 N N . SER A 1 770 ? 11.222 -13.356 -33.029 1.00 85.00 770 SER A N 1
ATOM 6224 C CA . SER A 1 770 ? 11.182 -13.761 -31.620 1.00 85.00 770 SER A CA 1
ATOM 6225 C C . SER A 1 770 ? 11.044 -12.578 -30.656 1.00 85.00 770 SER A C 1
ATOM 6227 O O . SER A 1 770 ? 10.435 -12.727 -29.600 1.00 85.00 770 SER A O 1
ATOM 6229 N N . LEU A 1 771 ? 11.517 -11.385 -31.035 1.00 88.06 771 LEU A N 1
ATOM 6230 C CA . LEU A 1 771 ? 11.432 -10.170 -30.223 1.00 88.06 771 LEU A CA 1
ATOM 6231 C C . LEU A 1 771 ? 9.977 -9.774 -29.914 1.00 88.06 771 LEU A C 1
ATOM 6233 O O . LEU A 1 771 ? 9.697 -9.245 -28.838 1.00 88.06 771 LEU A O 1
ATOM 6237 N N . TYR A 1 772 ? 9.037 -10.039 -30.826 1.00 90.44 772 TYR A N 1
ATOM 6238 C CA . TYR A 1 772 ? 7.613 -9.773 -30.590 1.00 90.44 772 TYR A CA 1
ATOM 6239 C C . TYR A 1 772 ? 6.972 -10.835 -29.694 1.00 90.44 772 TYR A C 1
ATOM 6241 O O . TYR A 1 772 ? 6.123 -10.493 -28.883 1.00 90.44 772 TYR A O 1
ATOM 6249 N N . ILE A 1 773 ? 7.421 -12.093 -29.746 1.00 88.75 773 ILE A N 1
ATOM 6250 C CA . ILE A 1 773 ? 7.006 -13.121 -28.774 1.00 88.75 773 ILE A CA 1
ATOM 6251 C C . ILE A 1 773 ? 7.554 -12.770 -27.385 1.00 88.75 773 ILE A C 1
ATOM 6253 O O . ILE A 1 773 ? 6.824 -12.802 -26.395 1.00 88.75 773 ILE A O 1
ATOM 6257 N N . LEU A 1 774 ? 8.821 -12.355 -27.310 1.00 82.38 774 LEU A N 1
ATOM 6258 C CA . LEU A 1 774 ? 9.450 -11.907 -26.071 1.00 82.38 774 LEU A CA 1
ATOM 6259 C C . LEU A 1 774 ? 8.740 -10.681 -25.488 1.00 82.38 774 LEU A C 1
ATOM 6261 O O . LEU A 1 774 ? 8.583 -10.600 -24.277 1.00 82.38 774 LEU A O 1
ATOM 6265 N N . ASN A 1 775 ? 8.257 -9.763 -26.329 1.00 89.25 775 ASN A N 1
ATOM 6266 C CA . ASN A 1 775 ? 7.447 -8.623 -25.897 1.00 89.25 775 ASN A CA 1
ATOM 6267 C C . ASN A 1 775 ? 6.181 -9.070 -25.139 1.00 89.25 775 ASN A C 1
ATOM 6269 O O . ASN A 1 775 ? 5.871 -8.519 -24.085 1.00 89.25 775 ASN A O 1
ATOM 6273 N N . PHE A 1 776 ? 5.495 -10.115 -25.614 1.00 85.81 776 PHE A N 1
ATOM 6274 C CA . PHE A 1 776 ? 4.341 -10.697 -24.919 1.00 85.81 776 PHE A CA 1
ATOM 6275 C C . PHE A 1 776 ? 4.740 -11.346 -23.588 1.00 85.81 776 PHE A C 1
ATOM 6277 O O . PHE A 1 776 ? 4.081 -11.115 -22.575 1.00 85.81 776 PHE A O 1
ATOM 6284 N N . VAL A 1 777 ? 5.839 -12.106 -23.556 1.00 80.06 777 VAL A N 1
ATOM 6285 C CA . VAL A 1 777 ? 6.354 -12.700 -22.309 1.00 80.06 777 VAL A CA 1
ATOM 6286 C C . VAL A 1 777 ? 6.714 -11.607 -21.299 1.00 80.06 777 VAL A C 1
ATOM 6288 O O . VAL A 1 777 ? 6.293 -11.671 -20.147 1.00 80.06 777 VAL A O 1
ATOM 6291 N N . LEU A 1 778 ? 7.414 -10.564 -21.747 1.00 76.31 778 LEU A N 1
ATOM 6292 C CA . LEU A 1 778 ? 7.789 -9.409 -20.939 1.00 76.31 778 LEU A CA 1
ATOM 6293 C C . LEU A 1 778 ? 6.553 -8.692 -20.387 1.00 76.31 778 LEU A C 1
ATOM 6295 O O . LEU A 1 778 ? 6.495 -8.423 -19.192 1.00 76.31 778 LEU A O 1
ATOM 6299 N N . SER A 1 779 ? 5.532 -8.461 -21.217 1.00 78.12 779 SER A N 1
ATOM 6300 C CA . SER A 1 779 ? 4.268 -7.869 -20.763 1.00 78.12 779 SER A CA 1
ATOM 6301 C C . SER A 1 779 ? 3.594 -8.705 -19.673 1.00 78.12 779 SER A C 1
ATOM 6303 O O . SER A 1 779 ? 3.050 -8.155 -18.719 1.00 78.12 779 SER A O 1
ATOM 6305 N N . ARG A 1 780 ? 3.680 -10.041 -19.760 1.00 77.31 780 ARG A N 1
ATOM 6306 C CA . ARG A 1 780 ? 3.080 -10.931 -18.766 1.00 77.31 780 ARG A CA 1
ATOM 6307 C C . ARG A 1 780 ? 3.854 -10.922 -17.453 1.00 77.31 780 ARG A C 1
ATOM 6309 O O . ARG A 1 780 ? 3.234 -10.941 -16.395 1.00 77.31 780 ARG A O 1
ATOM 6316 N N . LEU A 1 781 ? 5.181 -10.854 -17.517 1.00 69.88 781 LEU A N 1
ATOM 6317 C CA . LEU A 1 781 ? 6.027 -10.669 -16.338 1.00 69.88 781 LEU A CA 1
ATOM 6318 C C . LEU A 1 781 ? 5.730 -9.331 -15.647 1.00 69.88 781 LEU A C 1
ATOM 6320 O O . LEU A 1 781 ? 5.617 -9.300 -14.424 1.00 69.88 781 LEU A O 1
ATOM 6324 N N . ILE A 1 782 ? 5.514 -8.260 -16.420 1.00 66.06 782 ILE A N 1
ATOM 6325 C CA . ILE A 1 782 ? 5.100 -6.948 -15.899 1.00 66.06 782 ILE A CA 1
ATOM 6326 C C . ILE A 1 782 ? 3.721 -7.040 -15.229 1.00 66.06 782 ILE A C 1
ATOM 6328 O O . ILE A 1 782 ? 3.585 -6.627 -14.083 1.00 66.06 782 ILE A O 1
ATOM 6332 N N . HIS A 1 783 ? 2.725 -7.656 -15.876 1.00 61.38 783 HIS A N 1
ATOM 6333 C CA . HIS A 1 783 ? 1.395 -7.870 -15.286 1.00 61.38 783 HIS A CA 1
ATOM 6334 C C . HIS A 1 783 ? 1.470 -8.659 -13.967 1.00 61.38 783 HIS A C 1
ATOM 6336 O O . HIS A 1 783 ? 0.747 -8.358 -13.020 1.00 61.38 783 HIS A O 1
ATOM 6342 N N . PHE A 1 784 ? 2.310 -9.696 -13.874 1.00 62.25 784 PHE A N 1
ATOM 6343 C CA . PHE A 1 784 ? 2.470 -10.447 -12.623 1.00 62.25 784 PHE A CA 1
ATOM 6344 C C . PHE A 1 784 ? 3.166 -9.631 -11.524 1.00 62.25 784 PHE A C 1
ATOM 6346 O O . PHE A 1 784 ? 2.877 -9.839 -10.348 1.00 62.25 784 PHE A O 1
ATOM 6353 N N . GLY A 1 785 ? 4.063 -8.716 -11.896 1.00 51.31 785 GLY A N 1
ATOM 6354 C CA . GLY A 1 785 ? 4.794 -7.860 -10.962 1.00 51.31 785 GLY A CA 1
ATOM 6355 C C . GLY A 1 785 ? 4.057 -6.587 -10.530 1.00 51.31 785 GLY A C 1
ATOM 6356 O O . GLY A 1 785 ? 4.420 -6.023 -9.501 1.00 51.31 785 GLY A O 1
ATOM 6357 N N . ALA A 1 786 ? 3.049 -6.129 -11.284 1.00 53.91 786 ALA A N 1
ATOM 6358 C CA . ALA A 1 786 ? 2.409 -4.824 -11.081 1.00 53.91 786 ALA A CA 1
ATOM 6359 C C . ALA A 1 786 ? 0.899 -4.785 -11.444 1.00 53.91 786 ALA A C 1
ATOM 6361 O O . ALA A 1 786 ? 0.488 -3.962 -12.264 1.00 53.91 786 ALA A O 1
ATOM 6362 N N . PRO A 1 787 ? 0.035 -5.623 -10.832 1.00 49.12 787 PRO A N 1
ATOM 6363 C CA . PRO A 1 787 ? -1.400 -5.658 -11.151 1.00 49.12 787 PRO A CA 1
ATOM 6364 C C . PRO A 1 787 ? -2.150 -4.359 -10.795 1.00 49.12 787 PRO A C 1
ATOM 6366 O O . PRO A 1 787 ? -3.166 -4.047 -11.405 1.00 49.12 787 PRO A O 1
ATOM 6369 N N . GLU A 1 788 ? -1.654 -3.571 -9.834 1.00 45.62 788 GLU A N 1
ATOM 6370 C CA . GLU A 1 788 ? -2.284 -2.304 -9.420 1.00 45.62 788 GLU A CA 1
ATOM 6371 C C . GLU A 1 788 ? -2.136 -1.182 -10.474 1.00 45.62 788 GLU A C 1
ATOM 6373 O O . GLU A 1 788 ? -2.970 -0.278 -10.535 1.00 45.62 788 GLU A O 1
ATOM 6378 N N . GLU A 1 789 ? -1.132 -1.252 -11.359 1.00 45.97 789 GLU A N 1
ATOM 6379 C CA . GLU A 1 789 ? -0.897 -0.244 -12.409 1.00 45.97 789 GLU A CA 1
ATOM 6380 C C . GLU A 1 789 ? -1.843 -0.375 -13.613 1.00 45.97 789 GLU A C 1
ATOM 6382 O O . GLU A 1 789 ? -1.947 0.551 -14.423 1.00 45.97 789 GLU A O 1
ATOM 6387 N N . GLU A 1 790 ? -2.564 -1.495 -13.732 1.00 47.25 790 GLU A N 1
ATOM 6388 C CA . GLU A 1 790 ? -3.616 -1.665 -14.740 1.00 47.25 790 GLU A CA 1
ATOM 6389 C C . GLU A 1 790 ? -4.816 -0.758 -14.478 1.00 47.25 790 GLU A C 1
ATOM 6391 O O . GLU A 1 790 ? -5.571 -0.460 -15.402 1.00 47.25 790 GLU A O 1
ATOM 6396 N N . VAL A 1 791 ? -4.988 -0.278 -13.244 1.00 43.19 791 VAL A N 1
ATOM 6397 C CA . VAL A 1 791 ? -6.183 0.478 -12.875 1.00 43.19 791 VAL A CA 1
ATOM 6398 C C . VAL A 1 791 ? -6.080 1.938 -13.345 1.00 43.19 791 VAL A C 1
ATOM 6400 O O . VAL A 1 791 ? -7.036 2.427 -13.942 1.00 43.19 791 VAL A O 1
ATOM 6403 N N . TYR A 1 792 ? -4.924 2.616 -13.198 1.00 49.97 792 TYR A N 1
ATOM 6404 C CA . TYR A 1 792 ? -4.747 4.019 -13.634 1.00 49.97 792 TYR A CA 1
ATOM 6405 C C . TYR A 1 792 ? -3.295 4.384 -14.030 1.00 49.97 792 TYR A C 1
ATOM 6407 O O . TYR A 1 792 ? -2.441 4.600 -13.175 1.00 49.97 792 TYR A O 1
ATOM 6415 N N . ASN A 1 793 ? -3.017 4.540 -15.336 1.00 63.97 793 ASN A N 1
ATOM 6416 C CA . ASN A 1 793 ? -1.735 5.047 -15.867 1.00 63.97 793 ASN A CA 1
ATOM 6417 C C . ASN A 1 793 ? -1.938 5.812 -17.201 1.00 63.97 793 ASN A C 1
ATOM 6419 O O . ASN A 1 793 ? -2.898 5.556 -17.932 1.00 63.97 793 ASN A O 1
ATOM 6423 N N . TYR A 1 794 ? -1.019 6.719 -17.563 1.00 73.62 794 TYR A N 1
ATOM 6424 C CA . TYR A 1 794 ? -0.986 7.454 -18.839 1.00 73.62 794 TYR A CA 1
ATOM 6425 C C . TYR A 1 794 ? -1.152 6.530 -20.054 1.00 73.62 794 TYR A C 1
ATOM 6427 O O . TYR A 1 794 ? -1.900 6.847 -20.980 1.00 73.62 794 TYR A O 1
ATOM 6435 N N . PHE A 1 795 ? -0.500 5.365 -20.038 1.00 73.56 795 PHE A N 1
ATOM 6436 C CA . PHE A 1 795 ? -0.565 4.397 -21.135 1.00 73.56 795 PHE A CA 1
ATOM 6437 C C . PHE A 1 795 ? -1.887 3.619 -21.203 1.00 73.56 795 PHE A C 1
ATOM 6439 O O . PHE A 1 795 ? -2.262 3.209 -22.298 1.00 73.56 795 PHE A O 1
ATOM 6446 N N . ASN A 1 796 ? -2.634 3.502 -20.096 1.00 72.12 796 ASN A N 1
ATOM 6447 C CA . ASN A 1 796 ? -3.998 2.953 -20.078 1.00 72.12 796 ASN A CA 1
ATOM 6448 C C . ASN A 1 796 ? -5.044 3.981 -20.582 1.00 72.12 796 ASN A C 1
ATOM 6450 O O . ASN A 1 796 ? -6.141 3.643 -21.029 1.00 72.12 796 ASN A O 1
ATOM 6454 N N . ASN A 1 797 ? -4.710 5.275 -20.620 1.00 73.75 797 ASN A N 1
ATOM 6455 C CA . ASN A 1 797 ? -5.603 6.258 -21.225 1.00 73.75 797 ASN A CA 1
ATOM 6456 C C . ASN A 1 797 ? -5.628 6.108 -22.759 1.00 73.75 797 ASN A C 1
ATOM 6458 O O . ASN A 1 797 ? -4.666 6.453 -23.450 1.00 73.75 797 ASN A O 1
ATOM 6462 N N . LYS A 1 798 ? -6.766 5.676 -23.324 1.00 72.81 798 LYS A N 1
ATOM 6463 C CA . LYS A 1 798 ? -6.979 5.535 -24.784 1.00 72.81 798 LYS A CA 1
ATOM 6464 C C . LYS A 1 798 ? -6.793 6.847 -25.570 1.00 72.81 798 LYS A C 1
ATOM 6466 O O . LYS A 1 798 ? -6.642 6.798 -26.795 1.00 72.81 798 LYS A O 1
ATOM 6471 N N . GLY A 1 799 ? -6.821 8.000 -24.899 1.00 76.00 799 GLY A N 1
ATOM 6472 C CA . GLY A 1 799 ? -6.591 9.338 -25.452 1.00 76.00 799 GLY A CA 1
ATOM 6473 C C . GLY A 1 799 ? -5.149 9.848 -25.360 1.00 76.00 799 GLY A C 1
ATOM 6474 O O . GLY A 1 799 ? -4.916 11.006 -25.695 1.00 76.00 799 GLY A O 1
ATOM 6475 N N . ASN A 1 800 ? -4.185 9.035 -24.912 1.00 83.75 800 ASN A N 1
ATOM 6476 C CA . ASN A 1 800 ? -2.794 9.476 -24.807 1.00 83.75 800 ASN A CA 1
ATOM 6477 C C . ASN A 1 800 ? -2.200 9.881 -26.173 1.00 83.75 800 ASN A C 1
ATOM 6479 O O . ASN A 1 800 ? -2.613 9.375 -27.222 1.00 83.75 800 ASN A O 1
ATOM 6483 N N . PHE A 1 801 ? -1.222 10.796 -26.157 1.00 88.75 801 PHE A N 1
ATOM 6484 C CA . PHE A 1 801 ? -0.655 11.405 -27.369 1.00 88.75 801 PHE A CA 1
ATOM 6485 C C . PHE A 1 801 ? -0.130 10.360 -28.364 1.00 88.75 801 PHE A C 1
ATOM 6487 O O . PHE A 1 801 ? -0.420 10.442 -29.560 1.00 88.75 801 PHE A O 1
ATOM 6494 N N . LEU A 1 802 ? 0.587 9.346 -27.867 1.00 83.19 802 LEU A N 1
ATOM 6495 C CA . LEU A 1 802 ? 1.178 8.304 -28.707 1.00 83.19 802 LEU A CA 1
ATOM 6496 C C . LEU A 1 802 ? 0.098 7.442 -29.370 1.00 83.19 802 LEU A C 1
ATOM 6498 O O . LEU A 1 802 ? 0.155 7.187 -30.573 1.00 83.19 802 LEU A O 1
ATOM 6502 N N . ASN A 1 803 ? -0.930 7.046 -28.623 1.00 84.75 803 ASN A N 1
ATOM 6503 C CA . ASN A 1 803 ? -2.024 6.245 -29.157 1.00 84.75 803 ASN A CA 1
ATOM 6504 C C . ASN A 1 803 ? -2.873 7.029 -30.169 1.00 84.75 803 ASN A C 1
ATOM 6506 O O . ASN A 1 803 ? -3.205 6.517 -31.239 1.00 84.75 803 ASN A O 1
ATOM 6510 N N . TYR A 1 804 ? -3.206 8.284 -29.856 1.00 86.31 804 TYR A N 1
ATOM 6511 C CA . TYR A 1 804 ? -4.039 9.121 -30.716 1.00 86.31 804 TYR A CA 1
ATOM 6512 C C . TYR A 1 804 ? -3.352 9.476 -32.041 1.00 86.31 804 TYR A C 1
ATOM 6514 O O . TYR A 1 804 ? -3.976 9.366 -33.098 1.00 86.31 804 TYR A O 1
ATOM 6522 N N . PHE A 1 805 ? -2.083 9.892 -31.992 1.00 87.31 805 PHE A N 1
ATOM 6523 C CA . PHE A 1 805 ? -1.381 10.424 -33.160 1.00 87.31 805 PHE A CA 1
ATOM 6524 C C . PHE A 1 805 ? -0.622 9.358 -33.958 1.00 87.31 805 PHE A C 1
ATOM 6526 O O . PHE A 1 805 ? -0.641 9.395 -35.191 1.00 87.31 805 PHE A O 1
ATOM 6533 N N . PHE A 1 806 ? 0.013 8.395 -33.281 1.00 88.44 806 PHE A N 1
ATOM 6534 C CA . PHE A 1 806 ? 0.812 7.361 -33.939 1.00 88.44 806 PHE A CA 1
ATOM 6535 C C . PHE A 1 806 ? 0.009 6.085 -34.167 1.00 88.44 806 PHE A C 1
ATOM 6537 O O . PHE A 1 806 ? -0.249 5.740 -35.317 1.00 88.44 806 PHE A O 1
ATOM 6544 N N . VAL A 1 807 ? -0.429 5.402 -33.105 1.00 87.94 807 VAL A N 1
ATOM 6545 C CA . VAL A 1 807 ? -0.962 4.031 -33.232 1.00 87.94 807 VAL A CA 1
ATOM 6546 C C . VAL A 1 807 ? -2.247 3.983 -34.064 1.00 87.94 807 VAL A C 1
ATOM 6548 O O . VAL A 1 807 ? -2.327 3.209 -35.018 1.00 87.94 807 VAL A O 1
ATOM 6551 N N . LYS A 1 808 ? -3.218 4.874 -33.809 1.00 87.00 808 LYS A N 1
ATOM 6552 C CA . LYS A 1 808 ? -4.463 4.953 -34.604 1.00 87.00 808 LYS A CA 1
ATOM 6553 C C . LYS A 1 808 ? -4.236 5.268 -36.088 1.00 87.00 808 LYS A C 1
ATOM 6555 O O . LYS A 1 808 ? -5.102 4.978 -36.909 1.00 87.00 808 LYS A O 1
ATOM 6560 N N . ARG A 1 809 ? -3.092 5.865 -36.440 1.00 90.19 809 ARG A N 1
ATOM 6561 C CA . ARG A 1 809 ? -2.693 6.207 -37.817 1.00 90.19 809 ARG A CA 1
ATOM 6562 C C . ARG A 1 809 ? -1.475 5.396 -38.282 1.00 90.19 809 ARG A C 1
ATOM 6564 O O . ARG A 1 809 ? -0.764 5.826 -39.188 1.00 90.19 809 ARG A O 1
ATOM 6571 N N . GLY A 1 810 ? -1.232 4.226 -37.683 1.00 91.50 810 GLY A N 1
ATOM 6572 C CA . GLY A 1 810 ? 0.028 3.487 -37.826 1.00 91.50 810 GLY A CA 1
ATOM 6573 C C . GLY A 1 810 ? 0.405 3.126 -39.266 1.00 91.50 810 GLY A C 1
ATOM 6574 O O . GLY A 1 810 ? 1.561 3.296 -39.657 1.00 91.50 810 GLY A O 1
ATOM 6575 N N . TRP A 1 811 ? -0.565 2.725 -40.097 1.00 94.38 811 TRP A N 1
ATOM 6576 C CA . TRP A 1 811 ? -0.301 2.425 -41.514 1.00 94.38 811 TRP A CA 1
ATOM 6577 C C . TRP A 1 811 ? 0.096 3.670 -42.324 1.00 94.38 811 TRP A C 1
ATOM 6579 O O . TRP A 1 811 ? 0.942 3.597 -43.215 1.00 94.38 811 TRP A O 1
ATOM 6589 N N . GLY A 1 812 ? -0.455 4.838 -41.976 1.00 94.56 812 GLY A N 1
ATOM 6590 C CA . GLY A 1 812 ? -0.095 6.115 -42.598 1.00 94.56 812 GLY A CA 1
ATOM 6591 C C . GLY A 1 812 ? 1.357 6.501 -42.316 1.00 94.56 812 GLY A C 1
ATOM 6592 O O . GLY A 1 812 ? 2.093 6.840 -43.240 1.00 94.56 812 GLY A O 1
ATOM 6593 N N . TRP A 1 813 ? 1.804 6.362 -41.064 1.00 94.00 813 TRP A N 1
ATOM 6594 C CA . TRP A 1 813 ? 3.209 6.581 -40.692 1.00 94.00 813 TRP A CA 1
ATOM 6595 C C . TRP A 1 813 ? 4.154 5.585 -41.361 1.00 94.00 813 TRP A C 1
ATOM 6597 O O . TRP A 1 813 ? 5.212 5.973 -41.848 1.00 94.00 813 TRP A O 1
ATOM 6607 N N . THR A 1 814 ? 3.741 4.321 -41.444 1.00 94.81 814 THR A N 1
ATOM 6608 C CA . THR A 1 814 ? 4.497 3.264 -42.130 1.00 94.81 814 THR A CA 1
ATOM 6609 C C . THR A 1 814 ? 4.676 3.581 -43.612 1.00 94.81 814 THR A C 1
ATOM 6611 O O . THR A 1 814 ? 5.781 3.469 -44.136 1.00 94.81 814 THR A O 1
ATOM 6614 N N . THR A 1 815 ? 3.615 4.063 -44.263 1.00 94.88 815 THR A N 1
ATOM 6615 C CA . THR A 1 815 ? 3.638 4.507 -45.662 1.00 94.88 815 THR A CA 1
ATOM 6616 C C . THR A 1 815 ? 4.566 5.705 -45.861 1.00 94.88 815 THR A C 1
ATOM 6618 O O . THR A 1 815 ? 5.401 5.696 -46.760 1.00 94.88 815 THR A O 1
ATOM 6621 N N . LEU A 1 816 ? 4.481 6.719 -44.996 1.00 94.81 816 LEU A N 1
ATOM 6622 C CA . LEU A 1 816 ? 5.333 7.906 -45.086 1.00 94.81 816 LEU A CA 1
ATOM 6623 C C . LEU A 1 816 ? 6.817 7.552 -44.930 1.00 94.81 816 LEU A C 1
ATOM 6625 O O . LEU A 1 816 ? 7.647 7.989 -45.727 1.00 94.81 816 LEU A O 1
ATOM 6629 N N . VAL A 1 817 ? 7.150 6.739 -43.926 1.00 93.75 817 VAL A N 1
ATOM 6630 C CA . VAL A 1 817 ? 8.535 6.352 -43.635 1.00 93.75 817 VAL A CA 1
ATOM 6631 C C . VAL A 1 817 ? 9.109 5.461 -44.733 1.00 93.75 817 VAL A C 1
ATOM 6633 O O . VAL A 1 817 ? 10.242 5.687 -45.154 1.00 93.75 817 VAL A O 1
ATOM 6636 N N . ILE A 1 818 ? 8.343 4.498 -45.257 1.00 91.69 818 ILE A N 1
ATOM 6637 C CA . ILE A 1 818 ? 8.843 3.648 -46.342 1.00 91.69 818 ILE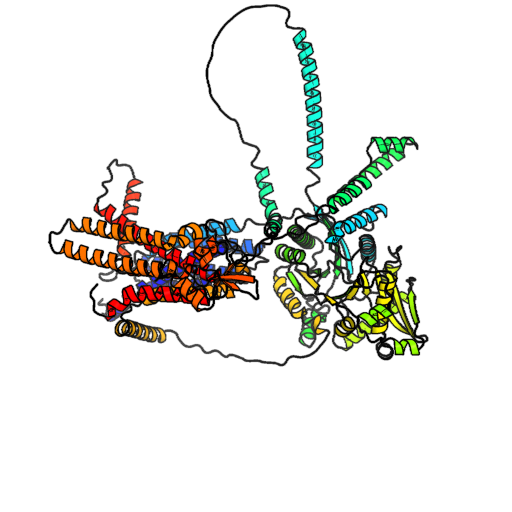 A CA 1
ATOM 6638 C C . ILE A 1 818 ? 9.000 4.427 -47.657 1.00 91.69 818 ILE A C 1
ATOM 6640 O O . ILE A 1 818 ? 9.971 4.217 -48.382 1.00 91.69 818 ILE A O 1
ATOM 6644 N N . MET A 1 819 ? 8.110 5.385 -47.943 1.00 91.06 819 MET A N 1
ATOM 6645 C CA . MET A 1 819 ? 8.270 6.293 -49.083 1.00 91.06 819 MET A CA 1
ATOM 6646 C C . MET A 1 819 ? 9.526 7.152 -48.940 1.00 91.06 819 MET A C 1
ATOM 6648 O O . MET A 1 819 ? 10.298 7.263 -49.890 1.00 91.06 819 MET A O 1
ATOM 6652 N N . PHE A 1 820 ? 9.764 7.719 -47.753 1.00 91.88 820 PHE A N 1
ATOM 6653 C CA . PHE A 1 820 ? 10.978 8.485 -47.478 1.00 91.88 820 PHE A CA 1
ATOM 6654 C C . PHE A 1 820 ? 12.238 7.621 -47.617 1.00 91.88 820 PHE A C 1
ATOM 6656 O O . PHE A 1 820 ? 13.235 8.065 -48.184 1.00 91.88 820 PHE A O 1
ATOM 6663 N N . TYR A 1 821 ? 12.170 6.363 -47.180 1.00 89.69 821 TYR A N 1
ATOM 6664 C CA . TYR A 1 821 ? 13.254 5.403 -47.321 1.00 89.69 821 TYR A CA 1
ATOM 6665 C C . TYR A 1 821 ? 13.593 5.077 -48.776 1.00 89.69 821 TYR A C 1
ATOM 6667 O O . TYR A 1 821 ? 14.752 5.220 -49.173 1.00 89.69 821 TYR A O 1
ATOM 6675 N N . TYR A 1 822 ? 12.607 4.700 -49.594 1.00 87.31 822 TYR A N 1
ATOM 6676 C CA . TYR A 1 822 ? 12.860 4.442 -51.012 1.00 87.31 822 TYR A CA 1
ATOM 6677 C C . TYR A 1 822 ? 13.274 5.708 -51.755 1.00 87.31 822 TYR A C 1
ATOM 6679 O O . TYR A 1 822 ? 14.163 5.632 -52.597 1.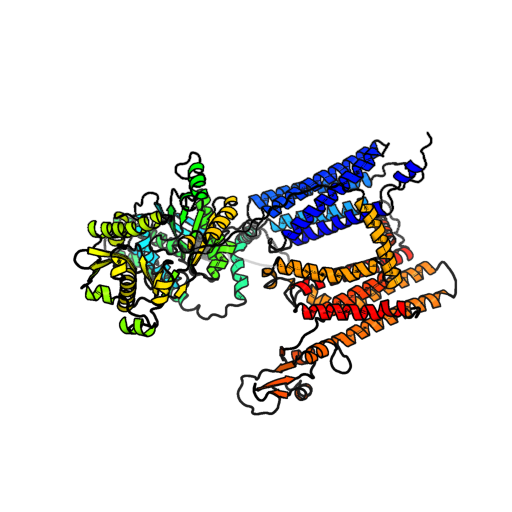00 87.31 822 TYR A O 1
ATOM 6687 N N . PHE A 1 823 ? 12.709 6.871 -51.416 1.00 87.25 823 PHE A N 1
ATOM 6688 C CA . PHE A 1 823 ? 13.156 8.148 -51.968 1.00 87.25 823 PHE A CA 1
ATOM 6689 C C . PHE A 1 823 ? 14.635 8.394 -51.656 1.00 87.25 823 PHE A C 1
ATOM 6691 O O . PHE A 1 823 ? 15.411 8.640 -52.574 1.00 87.25 823 PHE A O 1
ATOM 6698 N N . GLY A 1 824 ? 15.054 8.256 -50.395 1.00 83.69 824 GLY A N 1
ATOM 6699 C CA . GLY A 1 824 ? 16.451 8.426 -49.996 1.00 83.69 824 GLY A CA 1
ATOM 6700 C C . GLY A 1 824 ? 17.389 7.415 -50.658 1.00 83.69 824 GLY A C 1
ATOM 6701 O O . GLY A 1 824 ? 18.481 7.779 -51.095 1.00 83.69 824 GLY A O 1
ATOM 6702 N N . HIS A 1 825 ? 16.952 6.163 -50.801 1.00 78.62 825 HIS A N 1
ATOM 6703 C CA . HIS A 1 825 ? 17.729 5.111 -51.454 1.00 78.62 825 HIS A CA 1
ATOM 6704 C C . HIS A 1 825 ? 17.870 5.337 -52.970 1.00 78.62 825 HIS A C 1
ATOM 6706 O O . HIS A 1 825 ? 18.974 5.259 -53.507 1.00 78.62 825 HIS A O 1
ATOM 6712 N N . VAL A 1 826 ? 16.776 5.670 -53.664 1.00 81.25 826 VAL A N 1
ATOM 6713 C CA . VAL A 1 826 ? 16.777 5.985 -55.102 1.00 81.25 826 VAL A CA 1
ATOM 6714 C C . VAL A 1 826 ? 17.567 7.265 -55.369 1.00 81.25 826 VAL A C 1
ATOM 6716 O O . VAL A 1 826 ? 18.388 7.288 -56.281 1.00 81.25 826 VAL A O 1
ATOM 6719 N N . PHE A 1 827 ? 17.398 8.302 -54.547 1.00 81.38 827 PHE A N 1
ATOM 6720 C CA . PHE A 1 827 ? 18.137 9.560 -54.663 1.00 81.38 827 PHE A CA 1
ATOM 6721 C C . PHE A 1 827 ? 19.650 9.349 -54.519 1.00 81.38 827 PHE A C 1
ATOM 6723 O O . PHE A 1 827 ? 20.426 9.820 -55.354 1.00 81.38 827 PHE A O 1
ATOM 6730 N N . ARG A 1 828 ? 20.075 8.569 -53.514 1.00 77.31 828 ARG A N 1
ATOM 6731 C CA . ARG A 1 828 ? 21.481 8.182 -53.328 1.00 77.31 828 ARG A CA 1
ATOM 6732 C C . ARG A 1 828 ? 22.013 7.387 -54.517 1.00 77.31 828 ARG A C 1
ATOM 6734 O O . ARG A 1 828 ? 23.088 7.704 -55.021 1.00 77.31 828 ARG A O 1
ATOM 6741 N N . TYR A 1 829 ? 21.253 6.404 -54.995 1.00 73.62 829 TYR A N 1
ATOM 6742 C CA . TYR A 1 829 ? 21.645 5.576 -56.133 1.00 73.62 829 TYR A CA 1
ATOM 6743 C C . TYR A 1 829 ? 21.789 6.391 -57.428 1.00 73.62 829 TYR A C 1
ATOM 6745 O O . TYR A 1 829 ? 22.798 6.264 -58.118 1.00 73.62 829 TYR A O 1
ATOM 6753 N N . LEU A 1 830 ? 20.830 7.272 -57.743 1.00 76.06 830 LEU A N 1
ATOM 6754 C CA . LEU A 1 830 ? 20.869 8.128 -58.934 1.00 76.06 830 LEU A CA 1
ATOM 6755 C C . LEU A 1 830 ? 22.112 9.029 -58.936 1.00 76.06 830 LEU A C 1
ATOM 6757 O O . LEU A 1 830 ? 22.822 9.093 -59.941 1.00 76.06 830 LEU A O 1
ATOM 6761 N N . ILE A 1 831 ? 22.427 9.648 -57.796 1.00 74.12 831 ILE A N 1
ATOM 6762 C CA . ILE A 1 831 ? 23.569 10.558 -57.649 1.00 74.12 831 ILE A CA 1
ATOM 6763 C C . ILE A 1 831 ? 24.914 9.813 -57.673 1.00 74.12 831 ILE A C 1
ATOM 6765 O O . ILE A 1 831 ? 25.844 10.258 -58.347 1.00 74.12 831 ILE A O 1
ATOM 6769 N N . GLU A 1 832 ? 25.026 8.657 -57.009 1.00 69.12 832 GLU A N 1
ATOM 6770 C CA . GLU A 1 832 ? 26.238 7.821 -57.059 1.00 69.12 832 GLU A CA 1
ATOM 6771 C C . GLU A 1 832 ? 26.465 7.212 -58.462 1.00 69.12 832 GLU A C 1
ATOM 6773 O O . GLU A 1 832 ? 27.609 6.972 -58.863 1.00 69.12 832 GLU A O 1
ATOM 6778 N N . SER A 1 833 ? 25.398 7.020 -59.250 1.00 58.41 833 SER A N 1
ATOM 6779 C CA . SER A 1 833 ? 25.452 6.405 -60.584 1.00 58.41 833 SER A CA 1
ATOM 6780 C C . SER A 1 833 ? 25.890 7.330 -61.730 1.00 58.41 833 SER A C 1
ATOM 6782 O O . SER A 1 833 ? 26.267 6.815 -62.787 1.00 58.41 833 SER A O 1
ATOM 6784 N N . ASN A 1 834 ? 25.945 8.656 -61.525 1.00 57.72 834 ASN A N 1
ATOM 6785 C CA . ASN A 1 834 ? 26.403 9.644 -62.524 1.00 57.72 834 ASN A CA 1
ATOM 6786 C C . ASN A 1 834 ? 27.874 9.451 -62.980 1.00 57.72 834 ASN A C 1
ATOM 6788 O O . ASN A 1 834 ? 28.353 10.164 -63.858 1.00 57.72 834 ASN A O 1
ATOM 6792 N N . LYS A 1 835 ? 28.601 8.474 -62.411 1.00 55.34 835 LYS A N 1
ATOM 6793 C CA . LYS A 1 835 ? 30.000 8.133 -62.737 1.00 55.34 835 LYS A CA 1
ATOM 6794 C C . LYS A 1 835 ? 30.209 6.875 -63.597 1.00 55.34 835 LYS A C 1
ATOM 6796 O O . LYS A 1 835 ? 31.336 6.627 -64.014 1.00 55.34 835 LYS A O 1
ATOM 6801 N N . LYS A 1 836 ? 29.185 6.067 -63.888 1.00 49.69 836 LYS A N 1
ATOM 6802 C CA . LYS A 1 836 ? 29.289 4.911 -64.815 1.00 49.69 836 LYS A CA 1
ATOM 6803 C C . LYS A 1 836 ? 28.210 5.049 -65.887 1.00 49.69 836 LYS A C 1
ATOM 6805 O O . LYS A 1 836 ? 27.138 5.512 -65.548 1.00 49.69 836 LYS A O 1
ATOM 6810 N N . LYS A 1 837 ? 28.417 4.653 -67.151 1.00 45.06 837 LYS A N 1
ATOM 6811 C CA . LYS A 1 837 ? 27.387 4.561 -68.225 1.00 45.06 837 LYS A CA 1
ATOM 6812 C C . LYS A 1 837 ? 27.064 3.078 -68.480 1.00 45.06 837 LYS A C 1
ATOM 6814 O O . LYS A 1 837 ? 28.001 2.316 -68.661 1.00 45.06 837 LYS A O 1
ATOM 6819 N N . SER A 1 838 ? 25.787 2.676 -68.480 1.00 49.03 838 SER A N 1
ATOM 6820 C CA . SER A 1 838 ? 25.300 1.402 -69.059 1.00 49.03 838 SER A CA 1
ATOM 6821 C C . SER A 1 838 ? 23.761 1.339 -69.059 1.00 49.03 838 SER A C 1
ATOM 6823 O O . SER A 1 838 ? 23.131 1.917 -68.172 1.00 49.03 838 SER A O 1
ATOM 6825 N N . ASN A 1 839 ? 23.190 0.632 -70.043 1.00 52.12 839 ASN A N 1
ATOM 6826 C CA . ASN A 1 839 ? 21.745 0.444 -70.260 1.00 52.12 839 ASN A CA 1
ATOM 6827 C C . ASN A 1 839 ? 21.101 -0.599 -69.313 1.00 52.12 839 ASN A C 1
ATOM 6829 O O . ASN A 1 839 ? 19.894 -0.574 -69.114 1.00 52.12 839 ASN A O 1
ATOM 6833 N N . ASP A 1 840 ? 21.885 -1.438 -68.621 1.00 55.00 840 ASP A N 1
ATOM 6834 C CA . ASP A 1 840 ? 21.393 -2.433 -67.636 1.00 55.00 840 ASP A CA 1
ATOM 6835 C C . ASP A 1 840 ? 20.830 -1.828 -66.329 1.00 55.00 840 ASP A C 1
ATOM 6837 O O . ASP A 1 840 ? 20.445 -2.544 -65.400 1.00 55.00 840 ASP A O 1
ATOM 6841 N N . LYS A 1 841 ? 20.842 -0.499 -66.204 1.00 55.56 841 LYS A N 1
ATOM 6842 C CA . LYS A 1 841 ? 20.533 0.218 -64.959 1.00 55.56 841 LYS A CA 1
ATOM 6843 C C . LYS A 1 841 ? 19.059 0.518 -64.779 1.00 55.56 841 LYS A C 1
ATOM 6845 O O . LYS A 1 841 ? 18.546 0.341 -63.678 1.00 55.56 841 LYS A O 1
ATOM 6850 N N . GLU A 1 842 ? 18.394 0.964 -65.842 1.00 55.31 842 GLU A N 1
ATOM 6851 C CA . GLU A 1 842 ? 16.957 1.255 -65.810 1.00 55.31 842 GLU A CA 1
ATOM 6852 C C . GLU A 1 842 ? 16.168 -0.032 -65.558 1.00 55.31 842 GLU A C 1
ATOM 6854 O O . GLU A 1 842 ? 15.259 -0.040 -64.731 1.00 55.31 842 GLU A O 1
ATOM 6859 N N . ALA A 1 843 ? 16.618 -1.150 -66.140 1.00 56.22 843 ALA A N 1
ATOM 6860 C CA . ALA A 1 843 ? 16.069 -2.476 -65.877 1.00 56.22 843 ALA A CA 1
ATOM 6861 C C . ALA A 1 843 ? 16.235 -2.901 -64.404 1.00 56.22 843 ALA A C 1
ATOM 6863 O O . ALA A 1 843 ? 15.261 -3.290 -63.771 1.00 56.22 843 ALA A O 1
ATOM 6864 N N . LYS A 1 844 ? 17.433 -2.771 -63.805 1.00 63.56 844 LYS A N 1
ATOM 6865 C CA . LYS A 1 844 ? 17.665 -3.156 -62.394 1.00 63.56 844 LYS A CA 1
ATOM 6866 C C . LYS A 1 844 ? 16.921 -2.271 -61.387 1.00 63.56 844 LYS A C 1
ATOM 6868 O O . LYS A 1 844 ? 16.415 -2.793 -60.396 1.00 63.56 844 LYS A O 1
ATOM 6873 N N . ILE A 1 845 ? 16.834 -0.959 -61.627 1.00 66.50 845 ILE A N 1
ATOM 6874 C CA . ILE A 1 845 ? 16.040 -0.041 -60.790 1.00 66.50 845 ILE A CA 1
ATOM 6875 C C . ILE A 1 845 ? 14.550 -0.374 -60.911 1.00 66.50 845 ILE A C 1
ATOM 6877 O O . ILE A 1 845 ? 13.866 -0.475 -59.892 1.00 66.50 845 ILE A O 1
ATOM 6881 N N . GLY A 1 846 ? 14.068 -0.592 -62.139 1.00 64.69 846 GLY A N 1
ATOM 6882 C CA . GLY A 1 846 ? 12.689 -0.981 -62.419 1.00 64.69 846 GLY A CA 1
ATOM 6883 C C . GLY A 1 846 ? 12.291 -2.272 -61.707 1.00 64.69 846 GLY A C 1
ATOM 6884 O O . GLY A 1 846 ? 11.239 -2.312 -61.076 1.00 64.69 846 GLY A O 1
ATOM 6885 N N . THR A 1 847 ? 13.157 -3.290 -61.703 1.00 70.69 847 THR A N 1
ATOM 6886 C CA . THR A 1 847 ? 12.900 -4.559 -61.002 1.00 70.69 847 THR A CA 1
ATOM 6887 C C . THR A 1 847 ? 12.857 -4.391 -59.478 1.00 70.69 847 THR A C 1
ATOM 6889 O O . THR A 1 847 ? 11.959 -4.925 -58.830 1.00 70.69 847 THR A O 1
ATOM 6892 N N . VAL A 1 848 ? 13.772 -3.613 -58.883 1.00 73.06 848 VAL A N 1
ATOM 6893 C CA . VAL A 1 848 ? 13.803 -3.389 -57.422 1.00 73.06 848 VAL A CA 1
ATOM 6894 C C . VAL A 1 848 ? 12.601 -2.565 -56.951 1.00 73.06 848 VAL A C 1
ATOM 6896 O O . VAL A 1 848 ? 11.957 -2.928 -55.965 1.00 73.06 848 VAL A O 1
ATOM 6899 N N . ILE A 1 849 ? 12.270 -1.481 -57.661 1.00 77.56 849 ILE A N 1
ATOM 6900 C CA . ILE A 1 849 ? 11.109 -0.637 -57.347 1.00 77.56 849 ILE A CA 1
ATOM 6901 C C . ILE A 1 849 ? 9.807 -1.401 -57.618 1.00 77.56 849 ILE A C 1
ATOM 6903 O O . ILE A 1 849 ? 8.898 -1.355 -56.795 1.00 77.56 849 ILE A O 1
ATOM 6907 N N . GLY A 1 850 ? 9.726 -2.160 -58.713 1.00 78.75 850 GLY A N 1
ATOM 6908 C CA . GLY A 1 850 ? 8.575 -3.008 -59.028 1.00 78.75 850 GLY A CA 1
ATOM 6909 C C . GLY A 1 850 ? 8.316 -4.055 -57.945 1.00 78.75 850 GLY A C 1
ATOM 6910 O O . GLY A 1 850 ? 7.191 -4.181 -57.461 1.00 78.75 850 GLY A O 1
ATOM 6911 N N . GLY A 1 851 ? 9.368 -4.734 -57.474 1.00 82.62 851 GLY A N 1
ATOM 6912 C CA . GLY A 1 851 ? 9.274 -5.672 -56.355 1.00 82.62 851 GLY A CA 1
ATOM 6913 C C . GLY A 1 851 ? 8.888 -5.002 -55.030 1.00 82.62 851 GLY A C 1
ATOM 6914 O O . GLY A 1 851 ? 8.180 -5.605 -54.224 1.00 82.62 851 GLY A O 1
ATOM 6915 N N . ALA A 1 852 ? 9.329 -3.765 -54.783 1.00 84.75 852 ALA A N 1
ATOM 6916 C CA . ALA A 1 852 ? 8.939 -2.980 -53.608 1.00 84.75 852 ALA A CA 1
ATOM 6917 C C . ALA A 1 852 ? 7.462 -2.550 -53.653 1.00 84.75 852 ALA A C 1
ATOM 6919 O O . ALA A 1 852 ? 6.740 -2.718 -52.672 1.00 84.75 852 ALA A O 1
ATOM 6920 N N . ILE A 1 853 ? 6.989 -2.058 -54.804 1.00 88.12 853 ILE A N 1
ATOM 6921 C CA . ILE A 1 853 ? 5.586 -1.679 -55.022 1.00 88.12 853 ILE A CA 1
ATOM 6922 C C . ILE A 1 853 ? 4.676 -2.896 -54.857 1.00 88.12 853 ILE A C 1
ATOM 6924 O O . ILE A 1 853 ? 3.648 -2.797 -54.189 1.00 88.12 853 ILE A O 1
ATOM 6928 N N . LEU A 1 854 ? 5.066 -4.052 -55.404 1.00 89.75 854 LEU A N 1
ATOM 6929 C CA . LEU A 1 854 ? 4.311 -5.294 -55.253 1.00 89.75 854 LEU A CA 1
ATOM 6930 C C . LEU A 1 854 ? 4.180 -5.692 -53.777 1.00 89.75 854 LEU A C 1
ATOM 6932 O O . LEU A 1 854 ? 3.071 -5.929 -53.306 1.00 89.75 854 LEU A O 1
ATOM 6936 N N . ARG A 1 855 ? 5.288 -5.721 -53.025 1.00 91.31 855 ARG A N 1
ATOM 6937 C CA . ARG A 1 855 ? 5.282 -6.087 -51.597 1.00 91.31 855 ARG A CA 1
ATOM 6938 C C . ARG A 1 855 ? 4.499 -5.090 -50.743 1.00 91.31 855 ARG A C 1
ATOM 6940 O O . ARG A 1 855 ? 3.709 -5.521 -49.906 1.00 91.31 855 ARG A O 1
ATOM 6947 N N . TYR A 1 856 ? 4.637 -3.786 -50.992 1.00 93.56 856 TYR A N 1
ATOM 6948 C CA . TYR A 1 856 ? 3.818 -2.756 -50.343 1.00 93.56 856 TYR A CA 1
ATOM 6949 C C . TYR A 1 856 ? 2.327 -2.921 -50.666 1.00 93.56 856 TYR A C 1
ATOM 6951 O O . TYR A 1 856 ? 1.482 -2.821 -49.774 1.00 93.56 856 TYR A O 1
ATOM 6959 N N . GLY A 1 857 ? 1.999 -3.213 -51.928 1.00 94.12 857 GLY A N 1
ATOM 6960 C CA . GLY A 1 857 ? 0.641 -3.489 -52.384 1.00 94.12 857 GLY A CA 1
ATOM 6961 C C . GLY A 1 857 ? 0.042 -4.694 -51.665 1.00 94.12 857 GLY A C 1
ATOM 6962 O O . GLY A 1 857 ? -1.026 -4.578 -51.073 1.00 94.12 857 GLY A O 1
ATOM 6963 N N . LEU A 1 858 ? 0.764 -5.816 -51.617 1.00 94.31 858 LEU A N 1
ATOM 6964 C CA . LEU A 1 858 ? 0.350 -7.021 -50.891 1.00 94.31 858 LEU A CA 1
ATOM 6965 C C . LEU A 1 858 ? 0.189 -6.761 -49.385 1.00 94.31 858 LEU A C 1
ATOM 6967 O O . LEU A 1 858 ? -0.808 -7.174 -48.793 1.00 94.31 858 LEU A O 1
ATOM 6971 N N . ALA A 1 859 ? 1.117 -6.026 -48.768 1.00 94.00 859 ALA A N 1
ATOM 6972 C CA . ALA A 1 859 ? 1.038 -5.663 -47.355 1.00 94.00 859 ALA A CA 1
ATOM 6973 C C . ALA A 1 859 ? -0.159 -4.742 -47.058 1.00 94.00 859 ALA A C 1
ATOM 6975 O O . ALA A 1 859 ? -0.821 -4.903 -46.030 1.00 94.00 859 ALA A O 1
ATOM 6976 N N . THR A 1 860 ? -0.469 -3.812 -47.966 1.00 94.75 860 THR A N 1
ATOM 6977 C CA . THR A 1 860 ? -1.625 -2.909 -47.866 1.00 94.75 860 THR A CA 1
ATOM 6978 C C . THR A 1 860 ? -2.934 -3.663 -48.067 1.00 94.75 860 THR A C 1
ATOM 6980 O O . THR A 1 860 ? -3.874 -3.453 -47.304 1.00 94.75 860 THR A O 1
ATOM 6983 N N . ILE A 1 861 ? -2.991 -4.577 -49.041 1.00 94.50 861 ILE A N 1
ATOM 6984 C CA . ILE A 1 861 ? -4.141 -5.458 -49.267 1.00 94.50 861 ILE A CA 1
ATOM 6985 C C . ILE A 1 861 ? -4.401 -6.293 -48.013 1.00 94.50 861 ILE A C 1
ATOM 6987 O O . ILE A 1 861 ? -5.532 -6.333 -47.544 1.00 94.50 861 ILE A O 1
ATOM 6991 N N . TRP A 1 862 ? -3.369 -6.891 -47.411 1.00 95.56 862 TRP A N 1
ATOM 6992 C CA . TRP A 1 862 ? -3.525 -7.667 -46.179 1.00 95.56 862 TRP A CA 1
ATOM 6993 C C . TRP A 1 862 ? -4.079 -6.831 -45.017 1.00 95.56 862 TRP A C 1
ATOM 6995 O O . TRP A 1 862 ? -5.044 -7.232 -44.365 1.00 95.56 862 TRP A O 1
ATOM 7005 N N . TRP A 1 863 ? -3.533 -5.631 -44.796 1.00 94.50 863 TRP A N 1
ATOM 7006 C CA . TRP A 1 863 ? -4.047 -4.699 -43.788 1.00 94.50 863 TRP A CA 1
ATOM 7007 C C . TRP A 1 863 ? -5.505 -4.281 -44.056 1.00 94.50 863 TRP A C 1
ATOM 7009 O O . TRP A 1 863 ? -6.318 -4.231 -43.124 1.00 94.50 863 TRP A O 1
ATOM 7019 N N . TYR A 1 864 ? -5.851 -4.017 -45.318 1.00 93.56 864 TYR A N 1
ATOM 7020 C CA . TYR A 1 864 ? -7.198 -3.630 -45.736 1.00 93.56 864 TYR A CA 1
ATOM 7021 C C . TYR A 1 864 ? -8.208 -4.769 -45.548 1.00 93.56 864 TYR A C 1
ATOM 7023 O O . TYR A 1 864 ? -9.273 -4.547 -44.969 1.00 93.56 864 TYR A O 1
ATOM 7031 N N . LEU A 1 865 ? -7.852 -5.995 -45.945 1.00 94.12 865 LEU A N 1
ATOM 7032 C CA . LEU A 1 865 ? -8.671 -7.192 -45.736 1.00 94.12 865 LEU A CA 1
ATOM 7033 C C . LEU A 1 865 ? -8.903 -7.461 -44.246 1.00 94.12 865 LEU A C 1
ATOM 7035 O O . LEU A 1 865 ? -10.017 -7.796 -43.833 1.00 94.12 865 LEU A O 1
ATOM 7039 N N . PHE A 1 866 ? -7.865 -7.284 -43.426 1.00 91.94 866 PHE A N 1
ATOM 7040 C CA . PHE A 1 866 ? -7.961 -7.551 -41.999 1.00 91.94 866 PHE A CA 1
ATOM 7041 C C . PHE A 1 866 ? -8.818 -6.524 -41.249 1.00 91.94 866 PHE A C 1
ATOM 7043 O O . PHE A 1 866 ? -9.611 -6.919 -40.396 1.00 91.94 866 PHE A O 1
ATOM 7050 N N . THR A 1 867 ? -8.688 -5.230 -41.576 1.00 88.94 867 THR A N 1
ATOM 7051 C CA . THR A 1 867 ? -9.266 -4.132 -40.774 1.00 88.94 867 THR A CA 1
ATOM 7052 C C . THR A 1 867 ? -10.451 -3.398 -41.402 1.00 88.94 867 THR A C 1
ATOM 7054 O O . THR A 1 867 ? -11.230 -2.802 -40.663 1.00 88.94 867 THR A O 1
ATOM 7057 N N . GLN A 1 868 ? -10.589 -3.383 -42.734 1.00 87.81 868 GLN A N 1
ATOM 7058 C CA . GLN A 1 868 ? -11.592 -2.561 -43.428 1.00 87.81 868 GLN A CA 1
ATOM 7059 C C . GLN A 1 868 ? -12.672 -3.392 -44.123 1.00 87.81 868 GLN A C 1
ATOM 7061 O O . GLN A 1 868 ? -13.852 -3.203 -43.835 1.00 87.81 868 GLN A O 1
ATOM 7066 N N . TRP A 1 869 ? -12.297 -4.295 -45.034 1.00 89.31 869 TRP A N 1
ATOM 7067 C CA . TRP A 1 869 ? -13.266 -5.029 -45.853 1.00 89.31 869 TRP A CA 1
ATOM 7068 C C . TRP A 1 869 ? -12.689 -6.326 -46.420 1.00 89.31 869 TRP A C 1
ATOM 7070 O O . TRP A 1 869 ? -11.639 -6.304 -47.051 1.00 89.31 869 TRP A O 1
ATOM 7080 N N . CYS A 1 870 ? -13.410 -7.441 -46.269 1.00 88.44 870 CYS A N 1
ATOM 7081 C CA . CYS A 1 870 ? -13.074 -8.729 -46.878 1.00 88.44 870 CYS A CA 1
ATOM 7082 C C . CYS A 1 870 ? -14.359 -9.435 -47.332 1.00 88.44 870 CYS A C 1
ATOM 7084 O O . CYS A 1 870 ? -14.940 -10.211 -46.577 1.00 88.44 870 CYS A O 1
ATOM 7086 N N . PHE A 1 871 ? -14.844 -9.157 -48.549 1.00 86.56 871 PHE A N 1
ATOM 7087 C CA . PHE A 1 871 ? -16.119 -9.700 -49.057 1.00 86.56 871 PHE A CA 1
ATOM 7088 C C . PHE A 1 871 ? -17.290 -9.439 -48.086 1.00 86.56 871 PHE A C 1
ATOM 7090 O O . PHE A 1 871 ? -17.954 -10.367 -47.626 1.00 86.56 871 PHE A O 1
ATOM 7097 N N . GLY A 1 872 ? -17.479 -8.172 -47.701 1.00 84.00 872 GLY A N 1
ATOM 7098 C CA . GLY A 1 872 ? -18.446 -7.744 -46.685 1.00 84.00 872 GLY A CA 1
ATOM 7099 C C . GLY A 1 872 ? -17.748 -7.250 -45.419 1.00 84.00 872 GLY A C 1
ATOM 7100 O O . GLY A 1 872 ? -17.178 -6.162 -45.410 1.00 84.00 872 GLY A O 1
ATOM 7101 N N . LEU A 1 873 ? -17.791 -8.040 -44.348 1.00 86.62 873 LEU A N 1
ATOM 7102 C CA . LEU A 1 873 ? -17.141 -7.705 -43.078 1.00 86.62 873 LEU A CA 1
ATOM 7103 C C . LEU A 1 873 ? -15.607 -7.866 -43.170 1.00 86.62 873 LEU A C 1
ATOM 7105 O O . LEU A 1 873 ? -15.137 -8.773 -43.863 1.00 86.62 873 LEU A O 1
ATOM 7109 N N . PRO A 1 874 ? -14.802 -7.031 -42.489 1.00 92.62 874 PRO A N 1
ATOM 7110 C CA . PRO A 1 874 ? -13.363 -7.268 -42.363 1.00 92.62 874 PRO A CA 1
ATOM 7111 C C . PRO A 1 874 ? -13.080 -8.585 -41.628 1.00 92.62 874 PRO A C 1
ATOM 7113 O O . PRO A 1 874 ? -13.920 -9.067 -40.868 1.00 92.62 874 PRO A O 1
ATOM 7116 N N . ILE A 1 875 ? -11.890 -9.168 -41.828 1.00 92.06 875 ILE A N 1
ATOM 7117 C CA . ILE A 1 875 ? -11.533 -10.460 -41.206 1.00 92.06 875 ILE A CA 1
ATOM 7118 C C . ILE A 1 875 ? -11.671 -10.393 -39.678 1.00 92.06 875 ILE A C 1
ATOM 7120 O O . ILE A 1 875 ? -12.193 -11.337 -39.092 1.00 92.06 875 ILE A O 1
ATOM 7124 N N . MET A 1 876 ? -11.284 -9.281 -39.039 1.00 90.56 876 MET A N 1
ATOM 7125 C CA . MET A 1 876 ? -11.423 -9.139 -37.583 1.00 90.56 876 MET A CA 1
ATOM 7126 C C . MET A 1 876 ? -12.886 -9.212 -37.108 1.00 90.56 876 MET A C 1
ATOM 7128 O O . MET A 1 876 ? -13.188 -9.960 -36.181 1.00 90.56 876 MET A O 1
ATOM 7132 N N . ASP A 1 877 ? -13.810 -8.533 -37.798 1.00 91.19 877 ASP A N 1
ATOM 7133 C CA . ASP A 1 877 ? -15.236 -8.555 -37.451 1.00 91.19 877 ASP A CA 1
ATOM 7134 C C . ASP A 1 877 ? -15.856 -9.932 -37.772 1.00 91.19 877 ASP A C 1
ATOM 7136 O O . ASP A 1 877 ? -16.729 -10.400 -37.044 1.00 91.19 877 ASP A O 1
ATOM 7140 N N . LYS A 1 878 ? -15.381 -10.625 -38.822 1.00 91.00 878 LYS A N 1
ATOM 7141 C CA . LYS A 1 878 ? -15.799 -12.007 -39.125 1.00 91.00 878 LYS A CA 1
ATOM 7142 C C . LYS A 1 878 ? -15.395 -12.982 -38.025 1.00 91.00 878 LYS A C 1
ATOM 7144 O O . LYS A 1 878 ? -16.209 -13.820 -37.656 1.00 91.00 878 LYS A O 1
ATOM 7149 N N . VAL A 1 879 ? -14.169 -12.880 -37.506 1.00 90.19 879 VAL A N 1
ATOM 7150 C CA . VAL A 1 879 ? -13.706 -13.714 -36.384 1.00 90.19 879 VAL A CA 1
ATOM 7151 C C . VAL A 1 879 ? -14.562 -13.451 -35.144 1.00 90.19 879 VAL A C 1
ATOM 7153 O O . VAL A 1 879 ? -15.010 -14.407 -34.513 1.00 90.19 879 VAL A O 1
ATOM 7156 N N . PHE A 1 880 ? -14.869 -12.186 -34.846 1.00 89.25 880 PHE A N 1
ATOM 7157 C CA . PHE A 1 880 ? -15.741 -11.817 -33.729 1.00 89.25 880 PHE A CA 1
ATOM 7158 C C . PHE A 1 880 ? -17.152 -12.404 -33.854 1.00 89.25 880 PHE A C 1
ATOM 7160 O O . PHE A 1 880 ? -17.661 -13.013 -32.917 1.00 89.25 880 PHE A O 1
ATOM 7167 N N . ILE A 1 881 ? -17.785 -12.276 -35.020 1.00 89.62 881 ILE A N 1
ATOM 7168 C CA . ILE A 1 881 ? -19.138 -12.807 -35.235 1.00 89.62 881 ILE A CA 1
ATOM 7169 C C . ILE A 1 881 ? -19.143 -14.340 -35.251 1.00 89.62 881 ILE A C 1
ATOM 7171 O O . ILE A 1 881 ? -20.008 -14.955 -34.632 1.00 89.62 881 ILE A O 1
ATOM 7175 N N . PHE A 1 882 ? -18.160 -14.971 -35.902 1.00 88.38 882 PHE A N 1
ATOM 7176 C CA . PHE A 1 882 ? -18.040 -16.433 -35.954 1.00 88.38 882 PHE A CA 1
ATOM 7177 C C . PHE A 1 882 ? -17.874 -17.057 -34.563 1.00 88.38 882 PHE A C 1
ATOM 7179 O O . PHE A 1 882 ? -18.342 -18.162 -34.313 1.00 88.38 882 PHE A O 1
ATOM 7186 N N . THR A 1 883 ? -17.245 -16.332 -33.643 1.00 88.44 883 THR A N 1
ATOM 7187 C CA . THR A 1 883 ? -17.059 -16.756 -32.249 1.00 88.44 883 THR A CA 1
ATOM 7188 C C . THR A 1 883 ? -18.234 -16.377 -31.338 1.00 88.44 883 THR A C 1
ATOM 7190 O O . THR A 1 883 ? -18.115 -16.471 -30.120 1.00 88.44 883 THR A O 1
ATOM 7193 N N . GLY A 1 884 ? -19.381 -15.992 -31.912 1.00 86.31 884 GLY A N 1
ATOM 7194 C CA . GLY A 1 884 ? -20.636 -15.765 -31.187 1.00 86.31 884 GLY A CA 1
ATOM 7195 C C . GLY A 1 884 ? -20.932 -14.306 -30.832 1.00 86.31 884 GLY A C 1
ATOM 7196 O O . GLY A 1 884 ? -21.816 -14.049 -30.019 1.00 86.31 884 GLY A O 1
ATOM 7197 N N . GLY A 1 885 ? -20.209 -13.343 -31.410 1.00 88.81 885 GLY A N 1
ATOM 7198 C CA . GLY A 1 885 ? -20.409 -11.920 -31.145 1.00 88.81 885 GLY A CA 1
ATOM 7199 C C . GLY A 1 885 ? -21.514 -11.257 -31.968 1.00 88.81 885 GLY A C 1
ATOM 7200 O O . GLY A 1 885 ? -21.762 -11.613 -33.123 1.00 88.81 885 GLY A O 1
ATOM 7201 N N . ALA A 1 886 ? -22.155 -10.240 -31.388 1.00 89.56 886 ALA A N 1
ATOM 7202 C CA . ALA A 1 886 ? -23.157 -9.421 -32.066 1.00 89.56 886 ALA A CA 1
ATOM 7203 C C . ALA A 1 886 ? -23.142 -7.960 -31.578 1.00 89.56 886 ALA A C 1
ATOM 7205 O O . ALA A 1 886 ? -22.677 -7.644 -30.481 1.00 89.56 886 ALA A O 1
ATOM 7206 N N . CYS A 1 887 ? -23.678 -7.054 -32.398 1.00 90.81 887 CYS A N 1
ATOM 7207 C CA . CYS A 1 887 ? -23.977 -5.680 -31.999 1.00 90.81 887 CYS A CA 1
ATOM 7208 C C . CYS A 1 887 ? -25.353 -5.616 -31.333 1.00 90.81 887 CYS A C 1
ATOM 7210 O O . CYS A 1 887 ? -26.332 -6.052 -31.937 1.00 90.81 887 CYS A O 1
ATOM 7212 N N . HIS A 1 888 ? -25.434 -5.066 -30.125 1.00 89.62 888 HIS A N 1
ATOM 7213 C CA . HIS A 1 888 ? -26.660 -4.924 -29.346 1.00 89.62 888 HIS A CA 1
ATOM 7214 C C . HIS A 1 888 ? -27.094 -3.451 -29.279 1.00 89.62 888 HIS A C 1
ATOM 7216 O O . HIS A 1 888 ? -26.260 -2.554 -29.143 1.00 89.62 888 HIS A O 1
ATOM 7222 N N . LEU A 1 889 ? -28.400 -3.195 -29.350 1.00 84.69 889 LEU A N 1
ATOM 7223 C CA . LEU A 1 889 ? -29.002 -1.886 -29.077 1.00 84.69 889 LEU A CA 1
ATOM 7224 C C . LEU A 1 889 ? -30.005 -2.022 -27.930 1.00 84.69 889 LEU A C 1
ATOM 7226 O O . LEU A 1 889 ? -30.934 -2.831 -28.003 1.00 84.69 889 LEU A O 1
ATOM 7230 N N . GLU A 1 890 ? -29.808 -1.221 -26.885 1.00 75.69 890 GLU A N 1
ATOM 7231 C CA . GLU A 1 890 ? -30.704 -1.157 -25.730 1.00 75.69 890 GLU A CA 1
ATOM 7232 C C . GLU A 1 890 ? -31.938 -0.285 -26.032 1.00 75.69 890 GLU A C 1
ATOM 7234 O O . GLU A 1 890 ? -31.835 0.702 -26.770 1.00 75.69 890 GLU A O 1
ATOM 7239 N N . PRO A 1 891 ? -33.118 -0.622 -25.481 1.00 64.50 891 PRO A N 1
ATOM 7240 C CA . PRO A 1 891 ? -34.317 0.192 -25.641 1.00 64.50 891 PRO A CA 1
ATOM 7241 C C . PRO A 1 891 ? -34.200 1.520 -24.870 1.00 64.50 891 PRO A C 1
ATOM 7243 O O . PRO A 1 891 ? -33.777 1.555 -23.717 1.00 64.50 891 PRO A O 1
ATOM 7246 N N . VAL A 1 892 ? -34.609 2.627 -25.500 1.00 61.34 892 VAL A N 1
ATOM 7247 C CA . VAL A 1 892 ? -34.626 3.959 -24.873 1.00 61.34 892 VAL A CA 1
ATOM 7248 C C . VAL A 1 892 ? -35.831 4.068 -23.933 1.00 61.34 892 VAL A C 1
ATOM 7250 O O . VAL A 1 892 ? -36.968 3.861 -24.348 1.00 61.34 892 VAL A O 1
ATOM 7253 N N . SER A 1 893 ? -35.595 4.439 -22.674 1.00 49.34 893 SER A N 1
ATOM 7254 C CA . SER A 1 893 ? -36.593 4.608 -21.605 1.00 49.34 893 SER A CA 1
ATOM 7255 C C . SER A 1 893 ? -37.437 5.890 -21.728 1.00 49.34 893 SER A C 1
ATOM 7257 O O . SER A 1 893 ? -37.707 6.577 -20.744 1.00 49.34 893 SER A O 1
ATOM 7259 N N . SER A 1 894 ? -37.887 6.217 -22.940 1.00 45.81 894 SER A N 1
ATOM 7260 C CA . SER A 1 894 ? -38.856 7.285 -23.195 1.00 45.81 894 SER A CA 1
ATOM 7261 C C . SER A 1 894 ? -40.110 6.699 -23.834 1.00 45.81 894 SER A C 1
ATOM 7263 O O . SER A 1 894 ? -40.045 6.022 -24.856 1.00 45.81 894 SER A O 1
ATOM 7265 N N . SER A 1 895 ? -41.238 6.966 -23.185 1.00 45.31 895 SER A N 1
ATOM 7266 C CA . SER A 1 895 ? -42.601 6.547 -23.501 1.00 45.31 895 SER A CA 1
ATOM 7267 C C . SER A 1 895 ? -42.952 6.494 -24.993 1.00 45.31 895 SER A C 1
ATOM 7269 O O . SER A 1 895 ? -42.665 7.421 -25.750 1.00 45.31 895 SER A O 1
ATOM 7271 N N . SER A 1 896 ? -43.727 5.458 -25.339 1.00 47.22 896 SER A N 1
ATOM 7272 C CA . SER A 1 896 ? -44.519 5.270 -26.568 1.00 47.22 896 SER A CA 1
ATOM 7273 C C . SER A 1 896 ? -43.759 5.037 -27.882 1.00 47.22 896 SER A C 1
ATOM 7275 O O . SER A 1 896 ? -43.533 5.948 -28.668 1.00 47.22 896 SER A O 1
ATOM 7277 N N . SER A 1 897 ? -43.508 3.765 -28.198 1.00 45.91 897 SER A N 1
ATOM 7278 C CA . SER A 1 897 ? -43.910 3.185 -29.491 1.00 45.91 897 SER A CA 1
ATOM 7279 C C . SER A 1 897 ? -43.827 1.656 -29.448 1.00 45.91 897 SER A C 1
ATOM 7281 O O . SER A 1 897 ? -42.768 1.066 -29.268 1.00 45.91 897 SER A O 1
ATOM 7283 N N . SER A 1 898 ? -44.973 1.001 -29.627 1.00 52.41 898 SER A N 1
ATOM 7284 C CA . SER A 1 898 ? -45.023 -0.348 -30.182 1.00 52.41 898 SER A CA 1
ATOM 7285 C C . SER A 1 898 ? -44.489 -0.271 -31.613 1.00 52.41 898 SER A C 1
ATOM 7287 O O . SER A 1 898 ? -45.064 0.455 -32.426 1.00 52.41 898 SER A O 1
ATOM 7289 N N . GLY A 1 899 ? -43.407 -0.969 -31.945 1.00 51.72 899 GLY A N 1
ATOM 7290 C CA . GLY A 1 899 ? -42.897 -0.902 -33.308 1.00 51.72 899 GLY A CA 1
ATOM 7291 C C . GLY A 1 899 ? -41.761 -1.863 -33.597 1.00 51.72 899 GLY A C 1
ATOM 7292 O O . GLY A 1 899 ? -40.743 -1.877 -32.920 1.00 51.72 899 GLY A O 1
ATOM 7293 N N . THR A 1 900 ? -41.948 -2.612 -34.673 1.00 55.66 900 THR A N 1
ATOM 7294 C CA . THR A 1 900 ? -41.090 -3.597 -35.341 1.00 55.66 900 THR A CA 1
ATOM 7295 C C . THR A 1 900 ? -39.755 -3.032 -35.869 1.00 55.66 900 THR A C 1
ATOM 7297 O O . THR A 1 900 ? -39.199 -3.565 -36.828 1.00 55.66 900 THR A O 1
ATOM 7300 N N . ILE A 1 901 ? -39.250 -1.926 -35.308 1.00 62.84 901 ILE A N 1
ATOM 7301 C CA . ILE A 1 901 ? -38.148 -1.125 -35.859 1.00 62.84 901 ILE A CA 1
ATOM 7302 C C . ILE A 1 901 ? -37.110 -0.816 -34.755 1.00 62.84 901 ILE A C 1
ATOM 7304 O O . ILE A 1 901 ? -37.500 -0.384 -33.669 1.00 62.84 901 ILE A O 1
ATOM 7308 N N . PRO A 1 902 ? -35.794 -0.982 -35.012 1.00 66.19 902 PRO A N 1
ATOM 7309 C CA . PRO A 1 902 ? -34.742 -0.683 -34.036 1.00 66.19 902 PRO A CA 1
ATOM 7310 C C . PRO A 1 902 ? -34.696 0.806 -33.630 1.00 66.19 902 PRO A C 1
ATOM 7312 O O . PRO A 1 902 ? -34.937 1.663 -34.487 1.00 66.19 902 PRO A O 1
ATOM 7315 N N . PRO A 1 903 ? -34.301 1.147 -32.382 1.00 70.62 903 PRO A N 1
ATOM 7316 C CA . PRO A 1 903 ? -34.243 2.520 -31.861 1.00 70.62 903 PRO A CA 1
ATOM 7317 C C . PRO A 1 903 ? -33.040 3.299 -32.426 1.00 70.62 903 PRO A C 1
ATOM 7319 O O . PRO A 1 903 ? -32.081 3.630 -31.730 1.00 70.62 903 PRO A O 1
ATOM 7322 N N . LEU A 1 904 ? -33.066 3.570 -33.729 1.00 68.62 904 LEU A N 1
ATOM 7323 C CA . LEU A 1 904 ? -31.984 4.203 -34.475 1.00 68.62 904 LEU A CA 1
ATOM 7324 C C . LEU A 1 904 ? -32.364 5.618 -34.916 1.00 68.62 904 LEU A C 1
ATOM 7326 O O . LEU A 1 904 ? -33.489 5.889 -35.322 1.00 68.62 904 LEU A O 1
ATOM 7330 N N . ARG A 1 905 ? -31.390 6.535 -34.888 1.00 70.25 905 ARG A N 1
ATOM 7331 C CA . ARG A 1 905 ? -31.559 7.902 -35.408 1.00 70.25 905 ARG A CA 1
ATOM 7332 C C . ARG A 1 905 ? -31.845 7.860 -36.915 1.00 70.25 905 ARG A C 1
ATOM 7334 O O . ARG A 1 905 ? -31.245 7.057 -37.623 1.00 70.25 905 ARG A O 1
ATOM 7341 N N . GLU A 1 906 ? -32.670 8.783 -37.412 1.00 64.75 906 GLU A N 1
ATOM 7342 C CA . GLU A 1 906 ? -33.180 8.849 -38.801 1.00 64.75 906 GLU A CA 1
ATOM 7343 C C . GLU A 1 906 ? -32.092 8.720 -39.893 1.00 64.75 906 GLU A C 1
ATOM 7345 O O . GLU A 1 906 ? -32.300 8.144 -40.956 1.00 64.75 906 GLU A O 1
ATOM 7350 N N . LYS A 1 907 ? -30.866 9.156 -39.588 1.00 68.88 907 LYS A N 1
ATOM 7351 C CA . LYS A 1 907 ? -29.681 9.032 -40.453 1.00 68.88 907 LYS A CA 1
ATOM 7352 C C . LYS A 1 907 ? -29.111 7.604 -40.614 1.00 68.88 907 LYS A C 1
ATOM 7354 O O . LYS A 1 907 ? -28.151 7.426 -41.358 1.00 68.88 907 LYS A O 1
ATOM 7359 N N . HIS A 1 908 ? -29.643 6.597 -39.915 1.00 77.06 908 HIS A N 1
ATOM 7360 C CA . HIS A 1 908 ? -29.128 5.215 -39.885 1.00 77.06 908 HIS A CA 1
ATOM 7361 C C . HIS A 1 908 ? -30.143 4.155 -40.354 1.00 77.06 908 HIS A C 1
ATOM 7363 O O . HIS A 1 908 ? -29.938 2.961 -40.129 1.00 77.06 908 HIS A O 1
ATOM 7369 N N . THR A 1 909 ? -31.208 4.558 -41.051 1.00 67.50 909 THR A N 1
ATOM 7370 C CA . THR A 1 909 ? -32.290 3.676 -41.545 1.00 67.50 909 THR A CA 1
ATOM 7371 C C . THR A 1 909 ? -31.805 2.501 -42.400 1.00 67.50 909 THR A C 1
ATOM 7373 O O . THR A 1 909 ? -32.369 1.412 -42.333 1.00 67.50 909 THR A O 1
ATOM 7376 N N . ASN A 1 910 ? -30.715 2.667 -43.154 1.00 74.94 910 ASN A N 1
ATOM 7377 C CA . ASN A 1 910 ? -30.120 1.579 -43.940 1.00 74.94 910 ASN A CA 1
ATOM 7378 C C . ASN A 1 910 ? -29.459 0.493 -43.076 1.00 74.94 910 ASN A C 1
ATOM 7380 O O . ASN A 1 910 ? -29.437 -0.668 -43.470 1.00 74.94 910 ASN A O 1
ATOM 7384 N N . ILE A 1 911 ? -28.951 0.852 -41.894 1.00 79.25 911 ILE A N 1
ATOM 7385 C CA . ILE A 1 911 ? -28.320 -0.087 -40.956 1.00 79.25 911 ILE A CA 1
ATOM 7386 C C . ILE A 1 911 ? -29.403 -0.831 -40.156 1.00 79.25 911 ILE A C 1
ATOM 7388 O O . ILE A 1 911 ? -29.225 -1.996 -39.817 1.00 79.25 911 ILE A O 1
ATOM 7392 N N . ALA A 1 912 ? -30.558 -0.196 -39.926 1.00 74.25 912 ALA A N 1
ATOM 7393 C CA . ALA A 1 912 ? -31.683 -0.763 -39.179 1.00 74.25 912 ALA A CA 1
ATOM 7394 C C . ALA A 1 912 ? -32.169 -2.119 -39.717 1.00 74.25 912 ALA A C 1
ATOM 7396 O O . ALA A 1 912 ? -32.519 -2.997 -38.937 1.00 74.25 912 ALA A O 1
ATOM 7397 N N . LYS A 1 913 ? -32.113 -2.323 -41.039 1.00 78.44 913 LYS A N 1
ATOM 7398 C CA . LYS A 1 913 ? -32.532 -3.568 -41.714 1.00 78.44 913 LYS A CA 1
ATOM 7399 C C . LYS A 1 913 ? -31.726 -4.803 -41.298 1.00 78.44 913 LYS A C 1
ATOM 7401 O O . LYS A 1 913 ? -32.151 -5.923 -41.548 1.00 78.44 913 LYS A O 1
ATOM 7406 N N . HIS A 1 914 ? -30.557 -4.598 -40.697 1.00 83.19 914 HIS A N 1
ATOM 7407 C CA . HIS A 1 914 ? -29.646 -5.658 -40.283 1.00 83.19 914 HIS A CA 1
ATOM 7408 C C . HIS A 1 914 ? -29.855 -6.107 -38.831 1.00 83.19 914 HIS A C 1
ATOM 7410 O O . HIS A 1 914 ? -29.172 -7.034 -38.392 1.00 83.19 914 HIS A O 1
ATOM 7416 N N . PHE A 1 915 ? -30.749 -5.456 -38.081 1.00 83.19 915 PHE A N 1
ATOM 7417 C CA . PHE A 1 915 ? -31.038 -5.769 -36.684 1.00 83.19 915 PHE A CA 1
ATOM 7418 C C . PHE A 1 915 ? -32.310 -6.606 -36.563 1.00 83.19 915 PHE A C 1
ATOM 7420 O O . PHE A 1 915 ? -33.335 -6.294 -37.161 1.00 83.19 915 PHE A O 1
ATOM 7427 N N . VAL A 1 916 ? -32.234 -7.651 -35.745 1.00 83.12 916 VAL A N 1
ATOM 7428 C CA . VAL A 1 916 ? -33.345 -8.535 -35.394 1.00 83.12 916 VAL A CA 1
ATOM 7429 C C . VAL A 1 916 ? -33.618 -8.368 -33.905 1.00 83.12 916 VAL A C 1
ATOM 7431 O O . VAL A 1 916 ? -32.683 -8.364 -33.104 1.00 83.12 916 VAL A O 1
ATOM 7434 N N . GLN A 1 917 ? -34.883 -8.193 -33.531 1.00 80.69 917 GLN A N 1
ATOM 7435 C CA . GLN A 1 917 ? -35.266 -8.106 -32.127 1.00 80.69 917 GLN A CA 1
ATOM 7436 C C . GLN A 1 917 ? -35.361 -9.504 -31.525 1.00 80.69 917 GLN A C 1
ATOM 7438 O O . GLN A 1 917 ? -36.035 -10.384 -32.058 1.00 80.69 917 GLN A O 1
ATOM 7443 N N . ASP A 1 918 ? -34.687 -9.690 -30.402 1.00 75.00 918 ASP A N 1
ATOM 7444 C CA . ASP A 1 918 ? -34.823 -10.869 -29.567 1.00 75.00 918 ASP A CA 1
ATOM 7445 C C . ASP A 1 918 ? -36.128 -10.756 -28.758 1.00 75.00 918 ASP A C 1
ATOM 7447 O O . ASP A 1 918 ? -36.324 -9.789 -28.020 1.00 75.00 918 ASP A O 1
ATOM 7451 N N . ILE A 1 919 ? -37.041 -11.712 -28.942 1.00 70.62 919 ILE A N 1
ATOM 7452 C CA . ILE A 1 919 ? -38.409 -11.670 -28.393 1.00 70.62 919 ILE A CA 1
ATOM 7453 C C . ILE A 1 919 ? -38.410 -11.822 -26.863 1.00 70.62 919 ILE A C 1
ATOM 7455 O O . ILE A 1 919 ? -39.280 -11.270 -26.194 1.00 70.62 919 ILE A O 1
ATOM 7459 N N . GLU A 1 920 ? -37.435 -12.539 -26.301 1.00 71.88 920 GLU A N 1
ATOM 7460 C CA . GLU A 1 920 ? -37.366 -12.823 -24.864 1.00 71.88 920 GLU A CA 1
ATOM 7461 C C . GLU A 1 920 ? -36.722 -11.668 -24.091 1.00 71.88 920 GLU A C 1
ATOM 7463 O O . GLU A 1 920 ? -37.168 -11.300 -23.006 1.00 71.88 920 GLU A O 1
ATOM 7468 N N . THR A 1 921 ? -35.692 -11.052 -24.675 1.00 69.88 921 THR A N 1
ATOM 7469 C CA . THR A 1 921 ? -34.927 -9.980 -24.013 1.00 69.88 921 THR A CA 1
ATOM 7470 C C . THR A 1 921 ? -35.318 -8.572 -24.459 1.00 69.88 921 THR A C 1
ATOM 7472 O O . THR A 1 921 ? -34.867 -7.601 -23.858 1.00 69.88 921 THR A O 1
ATOM 7475 N N . MET A 1 922 ? -36.146 -8.437 -25.503 1.00 73.06 922 MET A N 1
ATOM 7476 C CA . MET A 1 922 ? -36.514 -7.168 -26.154 1.00 73.06 922 MET A CA 1
ATOM 7477 C C . MET A 1 922 ? -35.315 -6.357 -26.694 1.00 73.06 922 MET A C 1
ATOM 7479 O O . MET A 1 922 ? -35.475 -5.193 -27.072 1.00 73.06 922 MET A O 1
ATOM 7483 N N . ILE A 1 923 ? -34.124 -6.962 -26.777 1.00 80.88 923 ILE A N 1
ATOM 7484 C CA . ILE A 1 923 ? -32.880 -6.344 -27.262 1.00 80.88 923 ILE A CA 1
ATOM 7485 C C . ILE A 1 923 ? -32.757 -6.546 -28.774 1.00 80.88 923 ILE A C 1
ATOM 7487 O O . ILE A 1 923 ? -32.975 -7.641 -29.292 1.00 80.88 923 ILE A O 1
ATOM 7491 N N . TRP A 1 924 ? -32.340 -5.507 -29.495 1.00 82.75 924 TRP A N 1
ATOM 7492 C CA . TRP A 1 924 ? -32.045 -5.610 -30.925 1.00 82.75 924 TRP A CA 1
ATOM 7493 C C . TRP A 1 924 ? -30.609 -6.078 -31.141 1.00 82.75 924 TRP A C 1
ATOM 7495 O O . TRP A 1 924 ? -29.673 -5.428 -30.675 1.00 82.75 924 TRP A O 1
ATOM 7505 N N . LYS A 1 925 ? -30.429 -7.179 -31.875 1.00 87.75 925 LYS A N 1
ATOM 7506 C CA . LYS A 1 925 ? -29.126 -7.791 -32.156 1.00 87.75 925 LYS A CA 1
ATOM 7507 C C . LYS A 1 925 ? -28.835 -7.802 -33.653 1.00 87.75 925 LYS A C 1
ATOM 7509 O O . LYS A 1 925 ? -29.723 -8.042 -34.467 1.00 87.75 925 LYS A O 1
ATOM 7514 N N . SER A 1 926 ? -27.583 -7.569 -34.034 1.00 86.94 926 SER A N 1
ATOM 7515 C CA . SER A 1 926 ? -27.129 -7.734 -35.416 1.00 86.94 926 SER A CA 1
ATOM 7516 C C . SER A 1 926 ? -25.758 -8.390 -35.497 1.00 86.94 926 SER A C 1
ATOM 7518 O O . SER A 1 926 ? -24.788 -7.902 -34.916 1.00 86.94 926 SER A O 1
ATOM 7520 N N . SER A 1 927 ? -25.677 -9.449 -36.302 1.00 85.81 927 SER A N 1
ATOM 7521 C CA . SER A 1 927 ? -24.433 -10.143 -36.668 1.00 85.81 927 SER A CA 1
ATOM 7522 C C . SER A 1 927 ? -23.982 -9.831 -38.101 1.00 85.81 927 SER A C 1
ATOM 7524 O O . SER A 1 927 ? -23.113 -10.507 -38.637 1.00 85.81 927 SER A O 1
ATOM 7526 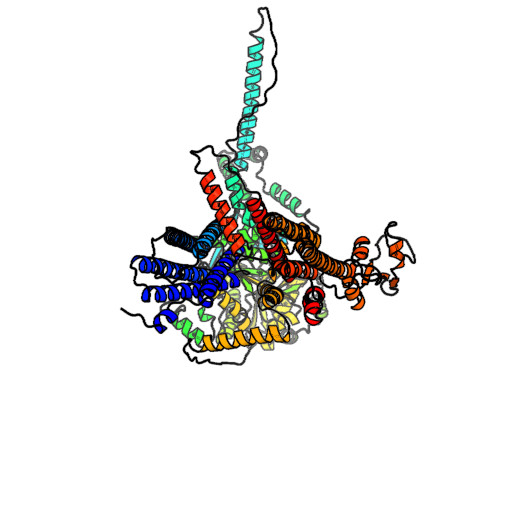N N . SER A 1 928 ? -24.586 -8.834 -38.758 1.00 83.69 928 SER A N 1
ATOM 7527 C CA . SER A 1 928 ? -24.249 -8.447 -40.142 1.00 83.69 928 SER A CA 1
ATOM 7528 C C . SER A 1 928 ? -23.723 -7.015 -40.269 1.00 83.69 928 SER A C 1
ATOM 7530 O O . SER A 1 928 ? -23.439 -6.550 -41.372 1.00 83.69 928 SER A O 1
ATOM 7532 N N . VAL A 1 929 ? -23.535 -6.321 -39.143 1.00 86.94 929 VAL A N 1
ATOM 7533 C CA . VAL A 1 929 ? -22.953 -4.974 -39.084 1.00 86.94 929 VAL A CA 1
ATOM 7534 C C . VAL A 1 929 ? -21.499 -5.020 -38.624 1.00 86.94 929 VAL A C 1
ATOM 7536 O O . VAL A 1 929 ? -21.124 -5.859 -37.813 1.00 86.94 929 VAL A O 1
ATOM 7539 N N . THR A 1 930 ? -20.676 -4.096 -39.123 1.00 88.00 930 THR A N 1
ATOM 7540 C CA . THR A 1 930 ? -19.278 -3.953 -38.687 1.00 88.00 930 THR A CA 1
ATOM 7541 C C . THR A 1 930 ? -19.181 -3.344 -37.290 1.00 88.00 930 THR A C 1
ATOM 7543 O O . THR A 1 930 ? -20.060 -2.584 -36.865 1.00 88.00 930 THR A O 1
ATOM 7546 N N . SER A 1 931 ? -18.055 -3.559 -36.608 1.00 86.75 931 SER A N 1
ATOM 7547 C CA . SER A 1 931 ? -17.774 -2.943 -35.302 1.00 86.75 931 SER A CA 1
ATOM 7548 C C . SER A 1 931 ? -17.754 -1.407 -35.375 1.00 86.75 931 SER A C 1
ATOM 7550 O O . SER A 1 931 ? -18.054 -0.709 -34.400 1.00 86.75 931 SER A O 1
ATOM 7552 N N . ARG A 1 932 ? -17.417 -0.841 -36.543 1.00 86.12 932 ARG A N 1
ATOM 7553 C CA . ARG A 1 932 ? -17.503 0.600 -36.828 1.00 86.12 932 ARG A CA 1
ATOM 7554 C C . ARG A 1 932 ? -18.953 1.069 -36.912 1.00 86.12 932 ARG A C 1
ATOM 7556 O O . ARG A 1 932 ? -19.288 2.069 -36.282 1.00 86.12 932 ARG A O 1
ATOM 7563 N N . ASN A 1 933 ? -19.795 0.359 -37.660 1.00 87.62 933 ASN A N 1
ATOM 7564 C CA . ASN A 1 933 ? -21.206 0.708 -37.809 1.00 87.62 933 ASN A CA 1
ATOM 7565 C C . ASN A 1 933 ? -21.954 0.557 -36.480 1.00 87.62 933 ASN A C 1
ATOM 7567 O O . ASN A 1 933 ? -22.741 1.434 -36.146 1.00 87.62 933 ASN A O 1
ATOM 7571 N N . CYS A 1 934 ? -21.634 -0.469 -35.684 1.00 87.25 934 CYS A N 1
ATOM 7572 C CA . CYS A 1 934 ? -22.181 -0.647 -34.337 1.00 87.25 934 CYS A CA 1
ATOM 7573 C C . CYS A 1 934 ? -21.891 0.564 -33.433 1.00 87.25 934 CYS A C 1
ATOM 7575 O O . CYS A 1 934 ? -22.797 1.149 -32.846 1.00 87.25 934 CYS A O 1
ATOM 7577 N N . ARG A 1 935 ? -20.636 1.032 -33.409 1.00 85.94 935 ARG A N 1
ATOM 7578 C CA . ARG A 1 935 ? -20.244 2.230 -32.648 1.00 85.94 935 ARG A CA 1
ATOM 7579 C C . ARG A 1 935 ? -20.893 3.513 -33.167 1.00 85.94 935 ARG A C 1
ATOM 7581 O O . ARG A 1 935 ? -21.200 4.395 -32.376 1.00 85.94 935 ARG A O 1
ATOM 7588 N N . GLN A 1 936 ? -21.113 3.632 -34.479 1.00 84.75 936 GLN A N 1
ATOM 7589 C CA . GLN A 1 936 ? -21.799 4.793 -35.065 1.00 84.75 936 GLN A CA 1
ATOM 7590 C C . GLN A 1 936 ? -23.258 4.909 -34.623 1.00 84.75 936 GLN A C 1
ATOM 7592 O O . GLN A 1 936 ? -23.774 6.024 -34.552 1.00 84.75 936 GLN A O 1
ATOM 7597 N N . VAL A 1 937 ? -23.901 3.779 -34.326 1.00 83.00 937 VAL A N 1
ATOM 7598 C CA . VAL A 1 937 ? -25.278 3.731 -33.829 1.00 83.00 937 VAL A CA 1
ATOM 7599 C C . VAL A 1 937 ? -25.372 3.686 -32.300 1.00 83.00 937 VAL A C 1
ATOM 7601 O O . VAL A 1 937 ? -26.453 3.453 -31.774 1.00 83.00 937 VAL A O 1
ATOM 7604 N N . ASN A 1 938 ? -24.263 3.928 -31.587 1.00 82.19 938 ASN A N 1
ATOM 7605 C CA . ASN A 1 938 ? -24.147 3.779 -30.130 1.00 82.19 938 ASN A CA 1
ATOM 7606 C C . ASN A 1 938 ? -24.526 2.376 -29.614 1.00 82.19 938 ASN A C 1
ATOM 7608 O O . ASN A 1 938 ? -24.929 2.230 -28.464 1.00 82.19 938 ASN A O 1
ATOM 7612 N N . GLY A 1 939 ? -24.389 1.349 -30.455 1.00 82.50 939 GLY A N 1
ATOM 7613 C CA . GLY A 1 939 ? -24.586 -0.038 -30.057 1.00 82.50 939 GLY A CA 1
ATOM 7614 C C . GLY A 1 939 ? -23.394 -0.590 -29.281 1.00 82.50 939 GLY A C 1
ATOM 7615 O O . GLY A 1 939 ? -22.255 -0.132 -29.429 1.00 82.50 939 GLY A O 1
ATOM 7616 N N . SER A 1 940 ? -23.659 -1.602 -28.463 1.00 86.94 940 SER A N 1
ATOM 7617 C CA . SER A 1 940 ? -22.658 -2.324 -27.689 1.00 86.94 940 SER A CA 1
ATOM 7618 C C . SER A 1 940 ? -22.204 -3.584 -28.439 1.00 86.94 940 SER A C 1
ATOM 7620 O O . SER A 1 940 ? -23.006 -4.377 -28.920 1.00 86.94 940 SER A O 1
ATOM 7622 N N . TRP A 1 941 ? -20.889 -3.755 -28.593 1.00 87.50 941 TRP A N 1
ATOM 7623 C CA . TRP A 1 941 ? -20.272 -4.880 -29.309 1.00 87.50 941 TRP A CA 1
ATOM 7624 C C . TRP A 1 941 ? -19.910 -5.969 -28.290 1.00 87.50 941 TRP A C 1
ATOM 7626 O O . TRP A 1 941 ? -18.924 -5.816 -27.571 1.00 87.50 941 TRP A O 1
ATOM 7636 N N . ILE A 1 942 ? -20.752 -7.001 -28.148 1.00 84.81 942 ILE A N 1
ATOM 7637 C CA . ILE A 1 942 ? -20.714 -7.937 -27.007 1.00 84.81 942 ILE A CA 1
ATOM 7638 C C . ILE A 1 942 ? -20.662 -9.401 -27.486 1.00 84.81 942 ILE A C 1
ATOM 7640 O O . ILE A 1 942 ? -21.260 -9.760 -28.500 1.00 84.81 942 ILE A O 1
ATOM 7644 N N . GLY A 1 943 ? -19.954 -10.251 -26.731 1.00 82.75 943 GLY A N 1
ATOM 7645 C CA . GLY A 1 943 ? -20.032 -11.717 -26.799 1.00 82.75 943 GLY A CA 1
ATOM 7646 C C . GLY A 1 943 ? -18.815 -12.400 -27.423 1.00 82.75 943 GLY A C 1
ATOM 7647 O O . GLY A 1 943 ? -18.195 -13.241 -26.780 1.00 82.75 943 GLY A O 1
ATOM 7648 N N . GLY A 1 944 ? -18.479 -12.042 -28.662 1.00 84.25 944 GLY A N 1
ATOM 7649 C CA . GLY A 1 944 ? -17.478 -12.742 -29.472 1.00 84.25 944 GLY A CA 1
ATOM 7650 C C . GLY A 1 944 ? -16.025 -12.399 -29.145 1.00 84.25 944 GLY A C 1
ATOM 7651 O O . GLY A 1 944 ? -15.724 -11.494 -28.370 1.00 84.25 944 GLY A O 1
ATOM 7652 N N . HIS A 1 945 ? -15.109 -13.112 -29.795 1.00 85.81 945 HIS A N 1
ATOM 7653 C CA . HIS A 1 945 ? -13.664 -12.926 -29.694 1.00 85.81 945 HIS A CA 1
ATOM 7654 C C . HIS A 1 945 ? -13.182 -11.819 -30.637 1.00 85.81 945 HIS A C 1
ATOM 7656 O O . HIS A 1 945 ? -13.134 -12.046 -31.844 1.00 85.81 945 HIS A O 1
ATOM 7662 N N . ASP A 1 946 ? -12.829 -10.636 -30.120 1.00 85.12 946 ASP A N 1
ATOM 7663 C CA . ASP A 1 946 ? -12.453 -9.456 -30.928 1.00 85.12 946 ASP A CA 1
ATOM 7664 C C . ASP A 1 946 ? -10.929 -9.369 -31.149 1.00 85.12 946 ASP A C 1
ATOM 7666 O O . ASP A 1 946 ? -10.204 -8.919 -30.255 1.00 85.12 946 ASP A O 1
ATOM 7670 N N . PRO A 1 947 ? -10.378 -9.786 -32.310 1.00 89.50 947 PRO A N 1
ATOM 7671 C CA . PRO A 1 947 ? -8.935 -9.766 -32.520 1.00 89.50 947 PRO A CA 1
ATOM 7672 C C . PRO A 1 947 ? -8.374 -8.349 -32.414 1.00 89.50 947 PRO A C 1
ATOM 7674 O O . PRO A 1 947 ? -8.869 -7.415 -33.049 1.00 89.50 947 PRO A O 1
ATOM 7677 N N . SER A 1 948 ? -7.273 -8.174 -31.679 1.00 90.62 948 SER A N 1
ATOM 7678 C CA . SER A 1 948 ? -6.721 -6.834 -31.491 1.00 90.62 948 SER A CA 1
ATOM 7679 C C . SER A 1 948 ? -6.097 -6.288 -32.782 1.00 90.62 948 SER A C 1
ATOM 7681 O O . SER A 1 948 ? -4.965 -6.612 -33.155 1.00 90.62 948 SER A O 1
ATOM 7683 N N . GLY A 1 949 ? -6.823 -5.381 -33.441 1.00 88.94 949 GLY A N 1
ATOM 7684 C CA . GLY A 1 949 ? -6.354 -4.687 -34.642 1.00 88.94 949 GLY A CA 1
ATOM 7685 C C . GLY A 1 949 ? -5.117 -3.809 -34.416 1.00 88.94 949 GLY A C 1
ATOM 7686 O O . GLY A 1 949 ? -4.336 -3.613 -35.343 1.00 88.94 949 GLY A O 1
ATOM 7687 N N . HIS A 1 950 ? -4.896 -3.314 -33.190 1.00 89.06 950 HIS A N 1
ATOM 7688 C CA . HIS A 1 950 ? -3.714 -2.507 -32.851 1.00 89.06 950 HIS A CA 1
ATOM 7689 C C . HIS A 1 950 ? -2.456 -3.379 -32.779 1.00 89.06 950 HIS A C 1
ATOM 7691 O O . HIS A 1 950 ? -1.433 -3.030 -33.367 1.00 89.06 950 HIS A O 1
ATOM 7697 N N . VAL A 1 951 ? -2.553 -4.536 -32.115 1.00 93.00 951 VAL A N 1
ATOM 7698 C CA . VAL A 1 951 ? -1.478 -5.537 -32.046 1.00 93.00 951 VAL A CA 1
ATOM 7699 C C . VAL A 1 951 ? -1.094 -5.996 -33.451 1.00 93.00 951 VAL A C 1
ATOM 7701 O O . VAL A 1 951 ? 0.073 -5.891 -33.830 1.00 93.00 951 VAL A O 1
ATOM 7704 N N . PHE A 1 952 ? -2.090 -6.401 -34.249 1.00 94.75 952 PHE A N 1
ATOM 7705 C CA . PHE A 1 952 ? -1.905 -6.753 -35.656 1.00 94.75 952 PHE A CA 1
ATOM 7706 C C . PHE A 1 952 ? -1.163 -5.655 -36.427 1.00 94.75 952 PHE A C 1
ATOM 7708 O O . PHE A 1 952 ? -0.132 -5.918 -37.047 1.00 94.75 952 PHE A O 1
ATOM 7715 N N . LEU A 1 953 ? -1.665 -4.416 -36.369 1.00 94.00 953 LEU A N 1
ATOM 7716 C CA . LEU A 1 953 ? -1.138 -3.307 -37.156 1.00 94.00 953 LEU A CA 1
ATOM 7717 C C . LEU A 1 953 ? 0.317 -2.992 -36.802 1.00 94.00 953 LEU A C 1
ATOM 7719 O O . LEU A 1 953 ? 1.116 -2.771 -37.708 1.00 94.00 953 LEU A O 1
ATOM 7723 N N . MET A 1 954 ? 0.674 -2.975 -35.516 1.00 94.69 954 MET A N 1
ATOM 7724 C CA . MET A 1 954 ? 2.041 -2.670 -35.078 1.00 94.69 954 MET A CA 1
ATOM 7725 C C . MET A 1 954 ? 3.028 -3.761 -35.496 1.00 94.69 954 MET A C 1
ATOM 7727 O O . MET A 1 954 ? 4.108 -3.440 -35.992 1.00 94.69 954 MET A O 1
ATOM 7731 N N . ILE A 1 955 ? 2.662 -5.038 -35.357 1.00 94.62 955 ILE A N 1
ATOM 7732 C CA . ILE A 1 955 ? 3.515 -6.167 -35.760 1.00 94.62 955 ILE A CA 1
ATOM 7733 C C . ILE A 1 955 ? 3.672 -6.207 -37.280 1.00 94.62 955 ILE A C 1
ATOM 7735 O O . ILE A 1 955 ? 4.797 -6.239 -37.773 1.00 94.62 955 ILE A O 1
ATOM 7739 N N . HIS A 1 956 ? 2.565 -6.118 -38.023 1.00 95.62 956 HIS A N 1
ATOM 7740 C CA . HIS A 1 956 ? 2.575 -6.092 -39.488 1.00 95.62 956 HIS A CA 1
ATOM 7741 C C . HIS A 1 956 ? 3.419 -4.930 -40.025 1.00 95.62 956 HIS A C 1
ATOM 7743 O O . HIS A 1 956 ? 4.304 -5.130 -40.851 1.00 95.62 956 HIS A O 1
ATOM 7749 N N . SER A 1 957 ? 3.210 -3.722 -39.492 1.00 94.94 957 SER A N 1
ATOM 7750 C CA . SER A 1 957 ? 3.947 -2.521 -39.905 1.00 94.94 957 SER A CA 1
ATOM 7751 C C . SER A 1 957 ? 5.439 -2.616 -39.598 1.00 94.94 957 SER A C 1
ATOM 7753 O O . SER A 1 957 ? 6.274 -2.298 -40.440 1.00 94.94 957 SER A O 1
ATOM 7755 N N . SER A 1 958 ? 5.795 -3.044 -38.387 1.00 94.69 958 SER A N 1
ATOM 7756 C CA . SER A 1 958 ? 7.193 -3.077 -37.952 1.00 94.69 958 SER A CA 1
ATOM 7757 C C . SER A 1 958 ? 8.001 -4.176 -38.643 1.00 94.69 958 SER A C 1
ATOM 7759 O O . SER A 1 958 ? 9.123 -3.914 -39.075 1.00 94.69 958 SER A O 1
ATOM 7761 N N . LEU A 1 959 ? 7.423 -5.364 -38.840 1.00 94.00 959 LEU A N 1
ATOM 7762 C CA . LEU A 1 959 ? 8.069 -6.429 -39.603 1.00 94.00 959 LEU A CA 1
ATOM 7763 C C . LEU A 1 959 ? 8.206 -6.061 -41.080 1.00 94.00 959 LEU A C 1
ATOM 7765 O O . LEU A 1 959 ? 9.278 -6.258 -41.641 1.00 94.00 959 LEU A O 1
ATOM 7769 N N . TYR A 1 960 ? 7.177 -5.473 -41.698 1.00 95.12 960 TYR A N 1
ATOM 7770 C CA . TYR A 1 960 ? 7.267 -4.979 -43.075 1.00 95.12 960 TYR A CA 1
ATOM 7771 C C . TYR A 1 960 ? 8.434 -3.990 -43.244 1.00 95.12 960 TYR A C 1
ATOM 7773 O O . TYR A 1 960 ? 9.284 -4.167 -44.118 1.00 95.12 960 TYR A O 1
ATOM 7781 N N . LEU A 1 961 ? 8.538 -2.996 -42.353 1.00 93.31 961 LEU A N 1
ATOM 7782 C CA . LEU A 1 961 ? 9.641 -2.029 -42.361 1.00 93.31 961 LEU A CA 1
ATOM 7783 C C . LEU A 1 961 ? 11.008 -2.696 -42.162 1.00 93.31 961 LEU A C 1
ATOM 7785 O O . LEU A 1 961 ? 11.983 -2.311 -42.813 1.00 93.31 961 LEU A O 1
ATOM 7789 N N . TYR A 1 962 ? 11.095 -3.698 -41.284 1.00 92.38 962 TYR A N 1
ATOM 7790 C CA . TYR A 1 962 ? 12.326 -4.456 -41.080 1.00 92.38 962 TYR A CA 1
ATOM 7791 C C . TYR A 1 962 ? 12.730 -5.212 -42.350 1.00 92.38 962 TYR A C 1
ATOM 7793 O O . TYR A 1 962 ? 13.848 -5.041 -42.825 1.00 92.38 962 TYR A O 1
ATOM 7801 N N . PHE A 1 963 ? 11.832 -6.008 -42.938 1.00 90.06 963 PHE A N 1
ATOM 7802 C CA . PHE A 1 963 ? 12.153 -6.827 -44.109 1.00 90.06 963 PHE A CA 1
ATOM 7803 C C . PHE A 1 963 ? 12.504 -5.996 -45.349 1.00 90.06 963 PHE A C 1
ATOM 7805 O O . PHE A 1 963 ? 13.366 -6.413 -46.127 1.00 90.06 963 PHE A O 1
ATOM 7812 N N . GLU A 1 964 ? 11.910 -4.811 -45.522 1.00 89.38 964 GLU A N 1
ATOM 7813 C CA . GLU A 1 964 ? 12.306 -3.909 -46.608 1.00 89.38 964 GLU A CA 1
ATOM 7814 C C . GLU A 1 964 ? 13.669 -3.249 -46.386 1.00 89.38 964 GLU A C 1
ATOM 7816 O O . GLU A 1 964 ? 14.412 -3.031 -47.343 1.00 89.38 964 GLU A O 1
ATOM 7821 N N . SER A 1 965 ? 14.029 -2.959 -45.135 1.00 86.25 965 SER A N 1
ATOM 7822 C CA . SER A 1 965 ? 15.246 -2.204 -44.829 1.00 86.25 965 SER A CA 1
ATOM 7823 C C . SER A 1 965 ? 16.471 -3.058 -44.514 1.00 86.25 965 SER A C 1
ATOM 7825 O O . SER A 1 965 ? 17.593 -2.630 -44.794 1.00 86.25 965 SER A O 1
ATOM 7827 N N . ALA A 1 966 ? 16.288 -4.278 -43.998 1.00 81.12 966 ALA A N 1
ATOM 7828 C CA . ALA A 1 966 ? 17.366 -5.125 -43.487 1.00 81.12 966 ALA A CA 1
ATOM 7829 C C . ALA A 1 966 ? 18.439 -5.438 -44.540 1.00 81.12 966 ALA A C 1
ATOM 7831 O O . ALA A 1 966 ? 19.618 -5.535 -44.209 1.00 81.12 966 ALA A O 1
ATOM 7832 N N . ARG A 1 967 ? 18.052 -5.551 -45.819 1.00 72.19 967 ARG A N 1
ATOM 7833 C CA . ARG A 1 967 ? 18.979 -5.856 -46.925 1.00 72.19 967 ARG A CA 1
ATOM 7834 C C . ARG A 1 967 ? 19.933 -4.711 -47.267 1.00 72.19 967 ARG A C 1
ATOM 7836 O O . ARG A 1 967 ? 21.008 -4.969 -47.797 1.00 72.19 967 ARG A O 1
ATOM 7843 N N . PHE A 1 968 ? 19.553 -3.469 -46.976 1.00 70.25 968 PHE A N 1
ATOM 7844 C CA . PHE A 1 968 ? 20.334 -2.279 -47.337 1.00 70.25 968 PHE A CA 1
ATOM 7845 C C . PHE A 1 968 ? 20.814 -1.487 -46.113 1.00 70.25 968 PHE A C 1
ATOM 7847 O O . PHE A 1 968 ? 21.413 -0.418 -46.256 1.00 70.25 968 PHE A O 1
ATOM 7854 N N . PHE A 1 969 ? 20.547 -1.983 -44.904 1.00 72.50 969 PHE A N 1
ATOM 7855 C CA . PHE A 1 969 ? 20.970 -1.341 -43.669 1.00 72.50 969 PHE A CA 1
ATOM 7856 C C . PHE A 1 969 ? 22.488 -1.466 -43.500 1.00 72.50 969 PHE A C 1
ATOM 7858 O O . PHE A 1 969 ? 23.035 -2.569 -43.486 1.00 72.50 969 PHE A O 1
ATOM 7865 N N . ASN A 1 970 ? 23.188 -0.336 -43.370 1.00 70.81 970 ASN A N 1
ATOM 7866 C CA . ASN A 1 970 ? 24.643 -0.326 -43.247 1.00 70.81 970 ASN A CA 1
ATOM 7867 C C . ASN A 1 970 ? 25.098 0.620 -42.135 1.00 70.81 970 ASN A C 1
ATOM 7869 O O . ASN A 1 970 ? 25.262 1.824 -42.337 1.00 70.81 970 ASN A O 1
ATOM 7873 N N . TRP A 1 971 ? 25.394 0.036 -40.974 1.00 66.56 971 TRP A N 1
ATOM 7874 C CA . TRP A 1 971 ? 25.868 0.769 -39.802 1.00 66.56 971 TRP A CA 1
ATOM 7875 C C . TRP A 1 971 ? 27.151 1.568 -40.066 1.00 66.56 971 TRP A C 1
ATOM 7877 O O . TRP A 1 971 ? 27.332 2.660 -39.533 1.00 66.56 971 TRP A O 1
ATOM 7887 N N . LYS A 1 972 ? 28.034 1.064 -40.940 1.00 71.38 972 LYS A N 1
ATOM 7888 C CA . LYS A 1 972 ? 29.286 1.753 -41.280 1.00 71.38 972 LYS A CA 1
ATOM 7889 C C . LYS A 1 972 ? 29.023 3.054 -42.043 1.00 71.38 972 LYS A C 1
ATOM 7891 O O . LYS A 1 972 ? 29.710 4.034 -41.781 1.00 71.38 972 LYS A O 1
ATOM 7896 N N . SER A 1 973 ? 28.020 3.080 -42.929 1.00 67.31 973 SER A N 1
ATOM 7897 C CA . SER A 1 973 ? 27.624 4.291 -43.672 1.00 67.31 973 SER A CA 1
ATOM 7898 C C . SER A 1 973 ? 27.117 5.375 -42.722 1.00 67.31 973 SER A C 1
ATOM 7900 O O . SER A 1 973 ? 27.611 6.497 -42.765 1.00 67.31 973 SER A O 1
ATOM 7902 N N . LEU A 1 974 ? 26.212 5.011 -41.807 1.00 69.50 974 LEU A N 1
ATOM 7903 C CA . LEU A 1 974 ? 25.627 5.929 -40.822 1.00 69.50 974 LEU A CA 1
ATOM 7904 C C . LEU A 1 974 ? 26.695 6.608 -39.957 1.00 69.50 974 LEU A C 1
ATOM 7906 O O . LEU A 1 974 ? 26.704 7.830 -39.806 1.00 69.50 974 LEU A O 1
ATOM 7910 N N . VAL A 1 975 ? 27.625 5.814 -39.420 1.00 72.25 975 VAL A N 1
ATOM 7911 C CA . VAL A 1 975 ? 28.724 6.319 -38.586 1.00 72.25 975 VAL A CA 1
ATOM 7912 C C . VAL A 1 975 ? 29.660 7.218 -39.399 1.00 72.25 975 VAL A C 1
ATOM 7914 O O . VAL A 1 975 ? 30.048 8.283 -38.925 1.00 72.25 975 VAL A O 1
ATOM 7917 N N . GLN A 1 976 ? 29.993 6.838 -40.636 1.00 72.19 976 GLN A N 1
ATOM 7918 C CA . GLN A 1 976 ? 30.855 7.639 -41.512 1.00 72.19 976 GLN A CA 1
ATOM 7919 C C . GLN A 1 976 ? 30.237 9.001 -41.855 1.00 72.19 976 GLN A C 1
ATOM 7921 O O . GLN A 1 976 ? 30.927 10.019 -41.780 1.00 72.19 976 GLN A O 1
ATOM 7926 N N . THR A 1 977 ? 28.944 9.043 -42.179 1.00 68.88 977 THR A N 1
ATOM 7927 C CA . THR A 1 977 ? 28.226 10.294 -42.454 1.00 68.88 977 THR A CA 1
ATOM 7928 C C . THR A 1 977 ? 28.142 11.167 -41.203 1.00 68.88 977 THR A C 1
ATOM 7930 O O . THR A 1 977 ? 28.422 12.363 -41.276 1.00 68.88 977 THR A O 1
ATOM 7933 N N . ALA A 1 978 ? 27.837 10.586 -40.037 1.00 67.31 978 ALA A N 1
ATOM 7934 C CA . ALA A 1 978 ? 27.803 11.321 -38.774 1.00 67.31 978 ALA A CA 1
ATOM 7935 C C . ALA A 1 978 ? 29.164 11.964 -38.448 1.00 67.31 978 ALA A C 1
ATOM 7937 O O . ALA A 1 978 ? 29.218 13.162 -38.170 1.00 67.31 978 ALA A O 1
ATOM 7938 N N . CYS A 1 979 ? 30.266 11.213 -38.564 1.00 73.69 979 CYS A N 1
ATOM 7939 C CA . CYS A 1 979 ? 31.618 11.742 -38.362 1.00 73.69 979 CYS A CA 1
ATOM 7940 C C . CYS A 1 979 ? 31.947 12.881 -39.344 1.00 73.69 979 CYS A C 1
ATOM 7942 O O . CYS A 1 979 ? 32.403 13.939 -38.917 1.00 73.69 979 CYS A O 1
ATOM 7944 N N . TYR A 1 980 ? 31.633 12.718 -40.636 1.00 71.81 980 TYR A N 1
ATOM 7945 C CA . TYR A 1 980 ? 31.860 13.749 -41.658 1.00 71.81 980 TYR A CA 1
ATOM 7946 C C . TYR A 1 980 ? 31.152 15.077 -41.337 1.00 71.81 980 TYR A C 1
ATOM 7948 O O . TYR A 1 980 ? 31.754 16.151 -41.437 1.00 71.81 980 TYR A O 1
ATOM 7956 N N . PHE A 1 981 ? 29.883 15.031 -40.918 1.00 66.19 981 PHE A N 1
ATOM 7957 C CA . PHE A 1 981 ? 29.135 16.241 -40.562 1.00 66.19 981 PHE A CA 1
ATOM 7958 C C . PHE A 1 981 ? 29.620 16.870 -39.253 1.00 66.19 981 PHE A C 1
ATOM 7960 O O . PHE A 1 981 ? 29.713 18.095 -39.174 1.00 66.19 981 PHE A O 1
ATOM 7967 N N . VAL A 1 982 ? 29.974 16.060 -38.252 1.00 70.12 982 VAL A N 1
ATOM 7968 C CA . VAL A 1 982 ? 30.560 16.536 -36.989 1.00 70.12 982 VAL A CA 1
ATOM 7969 C C . VAL A 1 982 ? 31.875 17.278 -37.247 1.00 70.12 982 VAL A C 1
ATOM 7971 O O . VAL A 1 982 ? 32.067 18.378 -36.721 1.00 70.12 982 VAL A O 1
ATOM 7974 N N . ASP A 1 983 ? 32.741 16.743 -38.108 1.00 70.88 983 ASP A N 1
ATOM 7975 C CA . ASP A 1 983 ? 34.010 17.375 -38.478 1.00 70.88 983 ASP A CA 1
ATOM 7976 C C . ASP A 1 983 ? 33.795 18.682 -39.261 1.00 70.88 983 ASP A C 1
ATOM 7978 O O . ASP A 1 983 ? 34.454 19.691 -38.986 1.00 70.88 983 ASP A O 1
ATOM 7982 N N . LYS A 1 984 ? 32.801 18.736 -40.162 1.00 67.75 984 LYS A N 1
ATOM 7983 C CA . LYS A 1 984 ? 32.419 19.978 -40.864 1.00 67.75 984 LYS A CA 1
ATOM 7984 C C . LYS A 1 984 ? 31.801 21.036 -39.935 1.00 67.75 984 LYS A C 1
ATOM 7986 O O . LYS A 1 984 ? 32.057 22.227 -40.123 1.00 67.75 984 LYS A O 1
ATOM 7991 N N . ILE A 1 985 ? 31.010 20.644 -38.931 1.00 64.94 985 ILE A N 1
ATOM 7992 C CA . ILE A 1 985 ? 30.436 21.562 -37.926 1.00 64.94 985 ILE A CA 1
ATOM 7993 C C . ILE A 1 985 ? 31.538 22.130 -37.025 1.00 64.94 985 ILE A C 1
ATOM 7995 O O . ILE A 1 985 ? 31.563 23.337 -36.776 1.00 64.94 985 ILE A O 1
ATOM 7999 N N . LYS A 1 986 ? 32.497 21.296 -36.602 1.00 65.06 986 LYS A N 1
ATOM 8000 C CA . LYS A 1 986 ? 33.688 21.747 -35.865 1.00 65.06 986 LYS A CA 1
ATOM 8001 C C . LYS A 1 986 ? 34.517 22.738 -36.685 1.00 65.06 986 LYS A C 1
ATOM 8003 O O . LYS A 1 986 ? 34.905 23.777 -36.158 1.00 65.06 986 LYS A O 1
ATOM 8008 N N . ALA A 1 987 ? 34.707 22.486 -37.982 1.00 62.12 987 ALA A N 1
ATOM 8009 C CA . ALA A 1 987 ? 35.383 23.417 -38.887 1.00 62.12 987 ALA A CA 1
ATOM 8010 C C . ALA A 1 987 ? 34.618 24.747 -39.082 1.00 62.12 987 ALA A C 1
ATOM 8012 O O . ALA A 1 987 ? 35.243 25.792 -39.242 1.00 62.12 987 ALA A O 1
ATOM 8013 N N . LYS A 1 988 ? 33.275 24.741 -39.022 1.00 56.25 988 LYS A N 1
ATOM 8014 C CA . LYS A 1 988 ? 32.428 25.950 -39.101 1.00 56.25 988 LYS A CA 1
ATOM 8015 C C . LYS A 1 988 ? 32.502 26.824 -37.842 1.00 56.25 988 LYS A C 1
ATOM 8017 O O . LYS A 1 988 ? 32.455 28.046 -37.967 1.00 56.25 988 LYS A O 1
ATOM 8022 N N . ASN A 1 989 ? 32.620 26.216 -36.659 1.00 54.28 989 ASN A N 1
ATOM 8023 C CA . ASN A 1 989 ? 32.805 26.940 -35.393 1.00 54.28 989 ASN A CA 1
ATOM 8024 C C . ASN A 1 989 ? 34.214 27.530 -35.245 1.00 54.28 989 ASN A C 1
ATOM 8026 O O . ASN A 1 989 ? 34.411 28.451 -34.459 1.00 54.28 989 ASN A O 1
ATOM 8030 N N . ASN A 1 990 ? 35.174 27.053 -36.038 1.00 53.88 990 ASN A N 1
ATOM 8031 C CA . ASN A 1 990 ? 36.539 27.562 -36.086 1.00 53.88 990 ASN A CA 1
ATOM 8032 C C . ASN A 1 990 ? 36.681 28.634 -37.187 1.00 53.88 990 ASN A C 1
ATOM 8034 O O . ASN A 1 990 ? 37.434 28.485 -38.152 1.00 53.88 990 ASN A O 1
ATOM 8038 N N . LYS A 1 991 ? 35.896 29.716 -37.106 1.00 49.19 991 LYS A N 1
ATOM 8039 C CA . LYS A 1 991 ? 35.968 30.804 -38.090 1.00 49.19 991 LYS A CA 1
ATOM 8040 C C . LYS A 1 991 ? 37.046 31.824 -37.723 1.00 49.19 991 LYS A C 1
ATOM 8042 O O . LYS A 1 991 ? 36.794 32.752 -36.969 1.00 49.19 991 LYS A O 1
ATOM 8047 N N . ASN A 1 992 ? 38.186 31.693 -38.403 1.00 45.38 992 ASN A N 1
ATOM 8048 C CA . ASN A 1 992 ? 38.983 32.834 -38.863 1.00 45.38 992 ASN A CA 1
ATOM 8049 C C . ASN A 1 992 ? 39.119 32.884 -40.401 1.00 45.38 992 ASN A C 1
ATOM 8051 O O . ASN A 1 992 ? 39.966 33.597 -40.914 1.00 45.38 992 ASN A O 1
ATOM 8055 N N . ASN A 1 993 ? 38.297 32.152 -41.170 1.00 45.84 993 ASN A N 1
ATOM 8056 C CA . ASN A 1 993 ? 38.340 32.208 -42.638 1.00 45.84 993 ASN A CA 1
ATOM 8057 C C . ASN A 1 993 ? 36.943 32.188 -43.282 1.00 45.84 993 ASN A C 1
ATOM 8059 O O . ASN A 1 993 ? 36.154 31.260 -43.100 1.00 45.84 993 ASN A O 1
ATOM 8063 N N . ASN A 1 994 ? 36.662 33.207 -44.100 1.00 49.09 994 ASN A N 1
ATOM 8064 C CA . ASN A 1 994 ? 35.462 33.358 -44.931 1.00 49.09 994 ASN A CA 1
ATOM 8065 C C . ASN A 1 994 ? 35.538 32.510 -46.220 1.00 49.09 994 ASN A C 1
ATOM 8067 O O . ASN A 1 994 ? 35.409 33.028 -47.326 1.00 49.09 994 ASN A O 1
ATOM 8071 N N . LYS A 1 995 ? 35.721 31.188 -46.110 1.00 50.31 995 LYS A N 1
ATOM 8072 C CA . LYS A 1 995 ? 35.468 30.280 -47.247 1.00 50.31 995 LYS A CA 1
ATOM 8073 C C . LYS A 1 995 ? 34.021 29.786 -47.191 1.00 50.31 995 LYS A C 1
ATOM 8075 O O . LYS A 1 995 ? 33.587 29.243 -46.176 1.00 50.31 995 LYS A O 1
ATOM 8080 N N . ARG A 1 996 ? 33.259 30.005 -48.272 1.00 52.31 996 ARG A N 1
ATOM 8081 C CA . ARG A 1 996 ? 31.913 29.429 -48.441 1.00 52.31 996 ARG A CA 1
ATOM 8082 C C . ARG A 1 996 ? 32.029 27.902 -48.392 1.00 52.31 996 ARG A C 1
ATOM 8084 O O . ARG A 1 996 ? 32.896 27.326 -49.041 1.00 52.31 996 ARG A O 1
ATOM 8091 N N . ILE A 1 997 ? 31.181 27.272 -47.583 1.00 56.19 997 ILE A N 1
ATOM 8092 C CA . ILE A 1 997 ? 31.120 25.815 -47.447 1.00 56.19 997 ILE A CA 1
ATOM 8093 C C . ILE A 1 997 ? 30.417 25.283 -48.690 1.00 56.19 997 ILE A C 1
ATOM 8095 O O . ILE A 1 997 ? 29.206 25.442 -48.813 1.00 56.19 997 ILE A O 1
ATOM 8099 N N . ASP A 1 998 ? 31.169 24.659 -49.591 1.00 55.81 998 ASP A N 1
ATOM 8100 C CA . ASP A 1 998 ? 30.578 23.939 -50.712 1.00 55.81 998 ASP A CA 1
ATOM 8101 C C . ASP A 1 998 ? 30.090 22.570 -50.202 1.00 55.81 998 ASP A C 1
ATOM 8103 O O . ASP A 1 998 ? 30.860 21.752 -49.672 1.00 55.81 998 ASP A O 1
ATOM 8107 N N . VAL A 1 999 ? 28.772 22.369 -50.214 1.00 63.28 999 VAL A N 1
ATOM 8108 C CA . VAL A 1 999 ? 28.142 21.096 -49.851 1.00 63.28 999 VAL A CA 1
ATOM 8109 C C . VAL A 1 999 ? 27.933 20.339 -51.147 1.00 63.28 999 VAL A C 1
ATOM 8111 O O . VAL A 1 999 ? 27.101 20.718 -51.968 1.00 63.28 999 VAL A O 1
ATOM 8114 N N . ARG A 1 1000 ? 28.697 19.261 -51.331 1.00 73.00 1000 ARG A N 1
ATOM 8115 C CA . ARG A 1 1000 ? 28.578 18.422 -52.517 1.00 73.00 1000 ARG A CA 1
ATOM 8116 C C . ARG A 1 1000 ? 27.199 17.757 -52.533 1.00 73.00 1000 ARG A C 1
ATOM 8118 O O . ARG A 1 1000 ? 26.692 17.324 -51.494 1.00 73.00 1000 ARG A O 1
ATOM 8125 N N . VAL A 1 1001 ? 26.600 17.640 -53.714 1.00 73.12 1001 VAL A N 1
ATOM 8126 C CA . VAL A 1 1001 ? 25.283 17.006 -53.898 1.00 73.12 1001 VAL A CA 1
ATOM 8127 C C . VAL A 1 1001 ? 25.301 15.548 -53.404 1.00 73.12 1001 VAL A C 1
ATOM 8129 O O . VAL A 1 1001 ? 24.342 15.091 -52.783 1.00 73.12 1001 VAL A O 1
ATOM 8132 N N . GLU A 1 1002 ? 26.429 14.848 -53.560 1.00 73.88 1002 GLU A N 1
ATOM 8133 C CA . GLU A 1 1002 ? 26.652 13.485 -53.060 1.00 73.88 1002 GLU A CA 1
ATOM 8134 C C . GLU A 1 1002 ? 26.593 13.377 -51.526 1.00 73.88 1002 GLU A C 1
ATOM 8136 O O . GLU A 1 1002 ? 26.075 12.391 -51.000 1.00 73.88 1002 GLU A O 1
ATOM 8141 N N . ASP A 1 1003 ? 27.072 14.387 -50.795 1.00 74.50 1003 ASP A N 1
ATOM 8142 C CA . ASP A 1 1003 ? 27.058 14.386 -49.325 1.00 74.50 1003 ASP A CA 1
ATOM 8143 C C . ASP A 1 1003 ? 25.632 14.551 -48.789 1.00 74.50 1003 ASP A C 1
ATOM 8145 O O . ASP A 1 1003 ? 25.233 13.909 -47.816 1.00 74.50 1003 ASP A O 1
ATOM 8149 N N . THR A 1 1004 ? 24.844 15.382 -49.474 1.00 75.06 1004 THR A N 1
ATOM 8150 C CA . THR A 1 1004 ? 23.425 15.591 -49.166 1.00 75.06 1004 THR A CA 1
ATOM 8151 C C . THR A 1 1004 ? 22.625 14.316 -49.438 1.00 75.06 1004 THR A C 1
ATOM 8153 O O . THR A 1 1004 ? 21.779 13.931 -48.635 1.00 75.06 1004 THR A O 1
ATOM 8156 N N . ALA A 1 1005 ? 22.935 13.605 -50.526 1.00 77.88 1005 ALA A N 1
ATOM 8157 C CA . ALA A 1 1005 ? 22.288 12.341 -50.868 1.00 77.88 1005 ALA A CA 1
ATOM 8158 C C . ALA A 1 1005 ? 22.573 11.221 -49.859 1.00 77.88 1005 ALA A C 1
ATOM 8160 O O . ALA A 1 1005 ? 21.664 10.476 -49.490 1.00 77.88 1005 ALA A O 1
ATOM 8161 N N . ARG A 1 1006 ? 23.814 11.133 -49.362 1.00 76.75 1006 ARG A N 1
ATOM 8162 C CA . ARG A 1 1006 ? 24.180 10.200 -48.284 1.00 76.75 1006 ARG A CA 1
ATOM 8163 C C . ARG A 1 1006 ? 23.445 10.518 -46.987 1.00 76.75 1006 ARG A C 1
ATOM 8165 O O . ARG A 1 1006 ? 22.866 9.610 -46.402 1.00 76.75 1006 ARG A O 1
ATOM 8172 N N . LEU A 1 1007 ? 23.392 11.794 -46.593 1.00 80.12 1007 LEU A N 1
ATOM 8173 C CA . LEU A 1 1007 ? 22.669 12.230 -45.395 1.00 80.12 1007 LEU A CA 1
ATOM 8174 C C . LEU A 1 1007 ? 21.175 11.894 -45.462 1.00 80.12 1007 LEU A C 1
ATOM 8176 O O . LEU A 1 1007 ? 20.622 11.395 -44.487 1.00 80.12 1007 LEU A O 1
ATOM 8180 N N . ILE A 1 1008 ? 20.525 12.149 -46.602 1.00 83.12 1008 ILE A N 1
ATOM 8181 C CA . ILE A 1 1008 ? 19.098 11.853 -46.785 1.00 83.12 1008 ILE A CA 1
ATOM 8182 C C . ILE A 1 1008 ? 18.843 10.345 -46.677 1.00 83.12 1008 ILE A C 1
ATOM 8184 O O . ILE A 1 1008 ? 17.921 9.945 -45.971 1.00 83.12 1008 ILE A O 1
ATOM 8188 N N . GLY A 1 1009 ? 19.667 9.509 -47.321 1.00 81.56 1009 GLY A N 1
ATOM 8189 C CA . GLY A 1 1009 ? 19.542 8.050 -47.232 1.00 81.56 1009 GLY A CA 1
ATOM 8190 C C . GLY A 1 1009 ? 19.745 7.511 -45.811 1.00 81.56 1009 GLY A C 1
ATOM 8191 O O . GLY A 1 1009 ? 18.994 6.650 -45.356 1.00 81.56 1009 GLY A O 1
ATOM 8192 N N . ASP A 1 1010 ? 20.716 8.060 -45.088 1.00 81.44 1010 ASP A N 1
ATOM 8193 C CA . ASP A 1 1010 ? 21.033 7.688 -43.709 1.00 81.44 1010 ASP A CA 1
ATOM 8194 C C . ASP A 1 1010 ? 19.937 8.152 -42.719 1.00 81.44 1010 ASP A C 1
ATOM 8196 O O . ASP A 1 1010 ? 19.512 7.392 -41.845 1.00 81.44 1010 ASP A O 1
ATOM 8200 N N . LEU A 1 1011 ? 19.383 9.358 -42.899 1.00 83.38 1011 LEU A N 1
ATOM 8201 C CA . LEU A 1 1011 ? 18.242 9.856 -42.119 1.00 83.38 1011 LEU A CA 1
ATOM 8202 C C . LEU A 1 1011 ? 16.976 9.019 -42.361 1.00 83.38 1011 LEU A C 1
ATOM 8204 O O . LEU A 1 1011 ? 16.220 8.742 -41.427 1.00 83.38 1011 LEU A O 1
ATOM 8208 N N . ALA A 1 1012 ? 16.771 8.568 -43.599 1.00 85.25 1012 ALA A N 1
ATOM 8209 C CA . ALA A 1 1012 ? 15.719 7.621 -43.951 1.00 85.25 1012 ALA A CA 1
ATOM 8210 C C . ALA A 1 1012 ? 15.846 6.306 -43.165 1.00 85.25 1012 ALA A C 1
ATOM 8212 O O . ALA A 1 1012 ? 14.857 5.831 -42.604 1.00 85.25 1012 ALA A O 1
ATOM 8213 N N . GLN A 1 1013 ? 17.054 5.749 -43.045 1.00 83.62 1013 GLN A N 1
ATOM 8214 C CA . GLN A 1 1013 ? 17.295 4.537 -42.251 1.00 83.62 1013 GLN A CA 1
ATOM 8215 C C . GLN A 1 1013 ? 17.002 4.746 -40.758 1.00 83.62 1013 GLN A C 1
ATOM 8217 O O . GLN A 1 1013 ? 16.349 3.906 -40.139 1.00 83.62 1013 GLN A O 1
ATOM 8222 N N . LEU A 1 1014 ? 17.412 5.881 -40.184 1.00 84.94 1014 LEU A N 1
ATOM 8223 C CA . LEU A 1 1014 ? 17.119 6.206 -38.782 1.00 84.94 1014 LEU A CA 1
ATOM 8224 C C . LEU A 1 1014 ? 15.618 6.356 -38.516 1.00 84.94 1014 LEU A C 1
ATOM 8226 O O . LEU A 1 1014 ? 15.137 5.916 -37.472 1.00 84.94 1014 LEU A O 1
ATOM 8230 N N . SER A 1 1015 ? 14.866 6.924 -39.464 1.00 87.31 1015 SER A N 1
ATOM 8231 C CA . SER A 1 1015 ? 13.412 7.070 -39.327 1.00 87.31 1015 SER A CA 1
ATOM 8232 C C . SER A 1 1015 ? 12.686 5.720 -39.234 1.00 87.31 1015 SER A C 1
ATOM 8234 O O . SER A 1 1015 ? 11.732 5.589 -38.466 1.00 87.31 1015 SER A O 1
ATOM 8236 N N . ILE A 1 1016 ? 13.185 4.689 -39.930 1.00 89.25 1016 ILE A N 1
ATOM 8237 C CA . ILE A 1 1016 ? 12.672 3.316 -39.827 1.00 89.25 1016 ILE A CA 1
ATOM 8238 C C . ILE A 1 1016 ? 12.964 2.726 -38.451 1.00 89.25 1016 ILE A C 1
ATOM 8240 O O . ILE A 1 1016 ? 12.053 2.203 -37.812 1.00 89.25 1016 ILE A O 1
ATOM 8244 N N . VAL A 1 1017 ? 14.211 2.829 -37.981 1.00 88.00 1017 VAL A N 1
ATOM 8245 C CA . VAL A 1 1017 ? 14.611 2.301 -36.666 1.00 88.00 1017 VAL A CA 1
ATOM 8246 C C . VAL A 1 1017 ? 13.783 2.944 -35.555 1.00 88.00 1017 VAL A C 1
ATOM 8248 O O . VAL A 1 1017 ? 13.259 2.241 -34.693 1.00 88.00 1017 VAL A O 1
ATOM 8251 N N . PHE A 1 1018 ? 13.600 4.265 -35.615 1.00 88.06 1018 PHE A N 1
ATOM 8252 C CA . PHE A 1 1018 ? 12.757 5.001 -34.678 1.00 88.06 1018 PHE A CA 1
ATOM 8253 C C . PHE A 1 1018 ? 11.315 4.484 -34.680 1.00 88.06 1018 PHE A C 1
ATOM 8255 O O . PHE A 1 1018 ? 10.752 4.217 -33.619 1.00 88.06 1018 PHE A O 1
ATOM 8262 N N . LEU A 1 1019 ? 10.719 4.307 -35.863 1.00 91.56 1019 LEU A N 1
ATOM 8263 C CA . LEU A 1 1019 ? 9.329 3.880 -35.969 1.00 91.56 1019 LEU A CA 1
ATOM 8264 C C . LEU A 1 1019 ? 9.134 2.421 -35.517 1.00 91.56 1019 LEU A C 1
ATOM 8266 O O . LEU A 1 1019 ? 8.154 2.125 -34.838 1.00 91.56 1019 LEU A O 1
ATOM 8270 N N . ILE A 1 1020 ? 10.081 1.523 -35.813 1.00 91.88 1020 ILE A N 1
ATOM 8271 C CA . ILE A 1 1020 ? 10.075 0.138 -35.308 1.00 91.88 1020 ILE A CA 1
ATOM 8272 C C . ILE A 1 1020 ? 10.184 0.120 -33.778 1.00 91.88 1020 ILE A C 1
ATOM 8274 O O . ILE A 1 1020 ? 9.414 -0.587 -33.128 1.00 91.88 1020 ILE A O 1
ATOM 8278 N N . ALA A 1 1021 ? 11.086 0.916 -33.194 1.00 87.06 1021 ALA A N 1
ATOM 8279 C CA . ALA A 1 1021 ? 11.224 1.025 -31.742 1.00 87.06 1021 ALA A CA 1
ATOM 8280 C C . ALA A 1 1021 ? 9.937 1.557 -31.090 1.00 87.06 1021 ALA A C 1
ATOM 8282 O O . ALA A 1 1021 ? 9.482 1.019 -30.079 1.00 87.06 1021 ALA A O 1
ATOM 8283 N N . LEU A 1 1022 ? 9.303 2.559 -31.709 1.00 89.19 1022 LEU A N 1
ATOM 8284 C CA . LEU A 1 1022 ? 8.021 3.093 -31.259 1.00 89.19 1022 LEU A CA 1
ATOM 8285 C C . LEU A 1 1022 ? 6.907 2.036 -31.317 1.00 89.19 1022 LEU A C 1
ATOM 8287 O O . LEU A 1 1022 ? 6.149 1.905 -30.358 1.00 89.19 1022 LEU A O 1
ATOM 8291 N N . TRP A 1 1023 ? 6.816 1.259 -32.402 1.00 93.62 1023 TRP A N 1
ATOM 8292 C CA . TRP A 1 1023 ? 5.851 0.159 -32.518 1.00 93.62 1023 TRP A CA 1
ATOM 8293 C C . TRP A 1 1023 ? 6.090 -0.943 -31.500 1.00 93.62 1023 TRP A C 1
ATOM 8295 O O . TRP A 1 1023 ? 5.130 -1.436 -30.916 1.00 93.62 1023 TRP A O 1
ATOM 8305 N N . TRP A 1 1024 ? 7.345 -1.296 -31.238 1.00 92.00 1024 TRP A N 1
ATOM 8306 C CA . TRP A 1 1024 ? 7.679 -2.296 -30.232 1.00 92.00 1024 TRP A CA 1
ATOM 8307 C C . TRP A 1 1024 ? 7.288 -1.837 -28.818 1.00 92.00 1024 TRP A C 1
ATOM 8309 O O . TRP A 1 1024 ? 6.681 -2.594 -28.058 1.00 92.00 1024 TRP A O 1
ATOM 8319 N N . PHE A 1 1025 ? 7.557 -0.572 -28.485 1.00 87.62 1025 PHE A N 1
ATOM 8320 C CA . PHE A 1 1025 ? 7.169 0.021 -27.206 1.00 87.62 1025 PHE A CA 1
ATOM 8321 C C . PHE A 1 1025 ? 5.646 0.141 -27.052 1.00 87.62 1025 PHE A C 1
ATOM 8323 O O . PHE A 1 1025 ? 5.088 -0.255 -26.031 1.00 87.62 1025 PHE A O 1
ATOM 8330 N N . MET A 1 1026 ? 4.941 0.635 -28.074 1.00 88.81 1026 MET A N 1
ATOM 8331 C CA . MET A 1 1026 ? 3.480 0.750 -28.021 1.00 88.81 1026 MET A CA 1
ATOM 8332 C C . MET A 1 1026 ? 2.788 -0.616 -28.020 1.00 88.81 1026 MET A C 1
ATOM 8334 O O . MET A 1 1026 ? 1.731 -0.761 -27.401 1.00 88.81 1026 MET A O 1
ATOM 8338 N N . LEU A 1 1027 ? 3.392 -1.632 -28.642 1.00 90.88 1027 LEU A N 1
ATOM 8339 C CA . LEU A 1 1027 ? 2.949 -3.016 -28.530 1.00 90.88 1027 LEU A CA 1
ATOM 8340 C C . LEU A 1 1027 ? 3.099 -3.533 -27.099 1.00 90.88 1027 LEU A C 1
ATOM 8342 O O . LEU A 1 1027 ? 2.151 -4.128 -26.595 1.00 90.88 1027 LEU A O 1
ATOM 8346 N N . LEU A 1 1028 ? 4.217 -3.239 -26.424 1.00 88.25 1028 LEU A N 1
ATOM 8347 C CA . LEU A 1 1028 ? 4.408 -3.596 -25.015 1.00 88.25 1028 LEU A CA 1
ATOM 8348 C C . LEU A 1 1028 ? 3.296 -2.994 -24.150 1.00 88.25 1028 LEU A C 1
ATOM 8350 O O . LEU A 1 1028 ? 2.621 -3.718 -23.427 1.00 88.25 1028 LEU A O 1
ATOM 8354 N N . MET A 1 1029 ? 3.041 -1.690 -24.292 1.00 85.38 1029 MET A N 1
ATOM 8355 C CA . MET A 1 1029 ? 1.983 -1.002 -23.542 1.00 85.38 1029 MET A CA 1
ATOM 8356 C C . MET A 1 1029 ? 0.589 -1.547 -23.867 1.00 85.38 1029 MET A C 1
ATOM 8358 O O . MET A 1 1029 ? -0.246 -1.698 -22.979 1.00 85.38 1029 MET A O 1
ATOM 8362 N N . THR A 1 1030 ? 0.339 -1.905 -25.128 1.00 85.62 1030 THR A N 1
ATOM 8363 C CA . THR A 1 1030 ? -0.930 -2.523 -25.536 1.00 85.62 1030 THR A CA 1
ATOM 8364 C C . THR A 1 1030 ? -1.106 -3.906 -24.920 1.00 85.62 1030 THR A C 1
ATOM 8366 O O . THR A 1 1030 ? -2.192 -4.244 -24.453 1.00 85.62 1030 THR A O 1
ATOM 8369 N N . ASN A 1 1031 ? -0.028 -4.687 -24.871 1.00 85.75 1031 ASN A N 1
ATOM 8370 C CA . ASN A 1 1031 ? -0.020 -6.015 -24.281 1.00 85.75 1031 ASN A CA 1
ATOM 8371 C C . ASN A 1 1031 ? -0.168 -5.994 -22.757 1.00 85.75 1031 ASN A C 1
ATOM 8373 O O . ASN A 1 1031 ? -0.741 -6.939 -22.215 1.00 85.75 1031 ASN A O 1
ATOM 8377 N N . VAL A 1 1032 ? 0.273 -4.928 -22.085 1.00 81.81 1032 VAL A N 1
ATOM 8378 C CA . VAL A 1 1032 ? 0.049 -4.734 -20.647 1.00 81.81 1032 VAL A CA 1
ATOM 8379 C C . VAL A 1 1032 ? -1.398 -4.303 -20.369 1.00 81.81 1032 VAL A C 1
ATOM 8381 O O . VAL A 1 1032 ? -2.084 -4.987 -19.626 1.00 81.81 1032 VAL A O 1
ATOM 8384 N N . TYR A 1 1033 ? -1.909 -3.236 -20.999 1.00 77.69 1033 TYR A N 1
ATOM 8385 C CA . TYR A 1 1033 ? -3.103 -2.539 -20.478 1.00 77.69 1033 TYR A CA 1
ATOM 8386 C C . TYR A 1 1033 ? -4.448 -2.832 -21.163 1.00 77.69 1033 TYR A C 1
ATOM 8388 O O . TYR A 1 1033 ? -5.496 -2.567 -20.582 1.00 77.69 1033 TYR A O 1
ATOM 8396 N N . PHE A 1 1034 ? -4.472 -3.322 -22.403 1.00 74.38 1034 PHE A N 1
ATOM 8397 C CA . PHE A 1 1034 ? -5.716 -3.403 -23.192 1.00 74.38 1034 PHE A CA 1
ATOM 8398 C C . PHE A 1 1034 ? -5.950 -4.808 -23.717 1.00 74.38 1034 PHE A C 1
ATOM 8400 O O . PHE A 1 1034 ? -4.968 -5.459 -24.003 1.00 74.38 1034 PHE A O 1
ATOM 8407 N N . HIS A 1 1035 ? -7.194 -5.233 -23.968 1.00 72.94 1035 HIS A N 1
ATOM 8408 C CA . HIS A 1 1035 ? -7.556 -6.533 -24.575 1.00 72.94 1035 HIS A CA 1
ATOM 8409 C C . HIS A 1 1035 ? -7.212 -7.788 -23.757 1.00 72.94 1035 HIS A C 1
ATOM 8411 O O . HIS A 1 1035 ? -6.260 -7.826 -22.972 1.00 72.94 1035 HIS A O 1
ATOM 8417 N N . SER A 1 1036 ? -7.967 -8.861 -23.990 1.00 81.25 1036 SER A N 1
ATOM 8418 C CA . SER A 1 1036 ? -7.664 -10.168 -23.400 1.00 81.25 1036 SER A CA 1
ATOM 8419 C C . SER A 1 1036 ? -6.433 -10.815 -24.060 1.00 81.25 1036 SER A C 1
ATOM 8421 O O . SER A 1 1036 ? -6.033 -10.462 -25.173 1.00 81.25 1036 SER A O 1
ATOM 8423 N N . ILE A 1 1037 ? -5.798 -11.780 -23.382 1.00 81.81 1037 ILE A N 1
ATOM 8424 C CA . ILE A 1 1037 ? -4.596 -12.459 -23.903 1.00 81.81 1037 ILE A CA 1
ATOM 8425 C C . ILE A 1 1037 ? -4.868 -13.141 -25.252 1.00 81.81 1037 ILE A C 1
ATOM 8427 O O . ILE A 1 1037 ? -4.062 -13.047 -26.176 1.00 81.81 1037 ILE A O 1
ATOM 8431 N N . LEU A 1 1038 ? -6.035 -13.774 -25.388 1.00 81.44 1038 LEU A N 1
ATOM 8432 C CA . LEU A 1 1038 ? -6.420 -14.489 -26.597 1.00 81.44 1038 LEU A CA 1
ATOM 8433 C C . LEU A 1 1038 ? -6.658 -13.510 -27.760 1.00 81.44 1038 LEU A C 1
ATOM 8435 O O . LEU A 1 1038 ? -6.282 -13.799 -28.893 1.00 81.44 1038 LEU A O 1
ATOM 8439 N N . GLU A 1 1039 ? -7.231 -12.330 -27.502 1.00 85.25 1039 GLU A N 1
ATOM 8440 C CA . GLU A 1 1039 ? -7.475 -11.303 -28.529 1.00 85.25 1039 GLU A CA 1
ATOM 8441 C C . GLU A 1 1039 ? -6.159 -10.763 -29.099 1.00 85.25 1039 GLU A C 1
ATOM 8443 O O . GLU A 1 1039 ? -6.029 -10.545 -30.310 1.00 85.25 1039 GLU A O 1
ATOM 8448 N N . LYS A 1 1040 ? -5.149 -10.605 -28.234 1.00 88.94 1040 LYS A N 1
ATOM 8449 C CA . LYS A 1 1040 ? -3.790 -10.197 -28.616 1.00 88.94 1040 LYS A CA 1
ATOM 8450 C C . LYS A 1 1040 ? -3.068 -11.289 -29.406 1.00 88.94 1040 LYS A C 1
ATOM 8452 O O . LYS A 1 1040 ? -2.436 -10.983 -30.414 1.00 88.94 1040 LYS A O 1
ATOM 8457 N N . LEU A 1 1041 ? -3.170 -12.552 -28.981 1.00 88.94 1041 LEU A N 1
ATOM 8458 C CA . LEU A 1 1041 ? -2.527 -13.684 -29.662 1.00 88.94 1041 LEU A CA 1
ATOM 8459 C C . LEU A 1 1041 ? -3.050 -13.870 -31.089 1.00 88.94 1041 LEU A C 1
ATOM 8461 O O . LEU A 1 1041 ? -2.261 -14.113 -32.002 1.00 88.94 1041 LEU A O 1
ATOM 8465 N N . VAL A 1 1042 ? -4.354 -13.685 -31.308 1.00 89.75 1042 VAL A N 1
ATOM 8466 C CA . VAL A 1 1042 ? -4.924 -13.716 -32.662 1.00 89.75 1042 VAL A CA 1
ATOM 8467 C C . VAL A 1 1042 ? -4.375 -12.554 -33.500 1.00 89.75 1042 VAL A C 1
ATOM 8469 O O . VAL A 1 1042 ? -3.931 -12.773 -34.625 1.00 89.75 1042 VAL A O 1
ATOM 8472 N N . GLY A 1 1043 ? -4.292 -11.338 -32.946 1.00 90.38 1043 GLY A N 1
ATOM 8473 C CA . GLY A 1 1043 ? -3.652 -10.199 -33.620 1.00 90.38 1043 GLY A CA 1
ATOM 8474 C C . GLY A 1 1043 ? -2.185 -10.456 -34.008 1.00 90.38 1043 GLY A C 1
ATOM 8475 O O . GLY A 1 1043 ? -1.781 -10.146 -35.130 1.00 90.38 1043 GLY A O 1
ATOM 8476 N N . LEU A 1 1044 ? -1.406 -11.079 -33.116 1.00 92.88 1044 LEU A N 1
ATOM 8477 C CA . LEU A 1 1044 ? -0.019 -11.501 -33.363 1.00 92.88 1044 LEU A CA 1
ATOM 8478 C C . LEU A 1 1044 ? 0.067 -12.514 -34.511 1.00 92.88 1044 LEU A C 1
ATOM 8480 O O . LEU A 1 1044 ? 0.863 -12.334 -35.434 1.00 92.88 1044 LEU A O 1
ATOM 8484 N N . MET A 1 1045 ? -0.784 -13.543 -34.486 1.00 94.38 1045 MET A N 1
ATOM 8485 C CA . MET A 1 1045 ? -0.817 -14.586 -35.511 1.00 94.38 1045 MET A CA 1
ATOM 8486 C C . MET A 1 1045 ? -1.097 -13.998 -36.900 1.00 94.38 1045 MET A C 1
ATOM 8488 O O . MET A 1 1045 ? -0.338 -14.248 -37.835 1.00 94.38 1045 MET A O 1
ATOM 8492 N N . PHE A 1 1046 ? -2.138 -13.171 -37.043 1.00 93.38 1046 PHE A N 1
ATOM 8493 C CA . PHE A 1 1046 ? -2.470 -12.542 -38.328 1.00 93.38 1046 PHE A CA 1
ATOM 8494 C C . PHE A 1 1046 ? -1.392 -11.550 -38.799 1.00 93.38 1046 PHE A C 1
ATOM 8496 O O . PHE A 1 1046 ? -1.186 -11.397 -40.007 1.00 93.38 1046 PHE A O 1
ATOM 8503 N N . GLY A 1 1047 ? -0.663 -10.918 -37.870 1.00 93.50 1047 GLY A N 1
ATOM 8504 C CA . GLY A 1 1047 ? 0.504 -10.093 -38.189 1.00 93.50 1047 GLY A CA 1
ATOM 8505 C C . GLY A 1 1047 ? 1.628 -10.917 -38.825 1.00 93.50 1047 GLY A C 1
ATOM 8506 O O . GLY A 1 1047 ? 2.179 -10.526 -39.853 1.00 93.50 1047 GLY A O 1
ATOM 8507 N N . TYR A 1 1048 ? 1.919 -12.098 -38.276 1.00 94.56 1048 TYR A N 1
ATOM 8508 C CA . TYR A 1 1048 ? 2.913 -13.010 -38.845 1.00 94.56 1048 TYR A CA 1
ATOM 8509 C C . TYR A 1 1048 ? 2.473 -13.652 -40.157 1.00 94.56 1048 TYR A C 1
ATOM 8511 O O . TYR A 1 1048 ? 3.298 -13.769 -41.059 1.00 94.56 1048 TYR A O 1
ATOM 8519 N N . VAL A 1 1049 ? 1.197 -14.024 -40.303 1.00 94.25 1049 VAL A N 1
ATOM 8520 C CA . VAL A 1 1049 ? 0.675 -14.620 -41.545 1.00 94.25 1049 VAL A CA 1
ATOM 8521 C C . VAL A 1 1049 ? 0.921 -13.700 -42.742 1.00 94.25 1049 VAL A C 1
ATOM 8523 O O . VAL A 1 1049 ? 1.415 -14.161 -43.769 1.00 94.25 1049 VAL A O 1
ATOM 8526 N N . GLY A 1 1050 ? 0.665 -12.395 -42.599 1.00 89.56 1050 GLY A N 1
ATOM 8527 C CA . GLY A 1 1050 ? 0.918 -11.425 -43.670 1.00 89.56 1050 GLY A CA 1
ATOM 8528 C C . GLY A 1 1050 ? 2.381 -11.409 -44.116 1.00 89.56 1050 GLY A C 1
ATOM 8529 O O . GLY A 1 1050 ? 2.684 -11.504 -45.302 1.00 89.56 1050 GLY A O 1
ATOM 8530 N N . ILE A 1 1051 ? 3.303 -11.362 -43.157 1.00 91.19 1051 ILE A N 1
ATOM 8531 C CA . ILE A 1 1051 ? 4.747 -11.332 -43.422 1.00 91.19 1051 ILE A CA 1
ATOM 8532 C C . ILE A 1 1051 ? 5.248 -12.659 -43.990 1.00 91.19 1051 ILE A C 1
ATOM 8534 O O . ILE A 1 1051 ? 6.071 -12.673 -44.907 1.00 91.19 1051 ILE A O 1
ATOM 8538 N N . PHE A 1 1052 ? 4.726 -13.774 -43.488 1.00 90.56 1052 PHE A N 1
ATOM 8539 C CA . PHE A 1 1052 ? 5.036 -15.108 -43.977 1.00 90.56 1052 PHE A CA 1
ATOM 8540 C C . PHE A 1 1052 ? 4.683 -15.266 -45.459 1.00 90.56 1052 PHE A C 1
ATOM 8542 O O . PHE A 1 1052 ? 5.525 -15.677 -46.261 1.00 90.56 1052 PHE A O 1
ATOM 8549 N N . VAL A 1 1053 ? 3.471 -14.853 -45.837 1.00 90.38 1053 VAL A N 1
ATOM 8550 C CA . VAL A 1 1053 ? 2.998 -14.902 -47.225 1.00 90.38 1053 VAL A CA 1
ATOM 8551 C C . VAL A 1 1053 ? 3.820 -13.992 -48.137 1.00 90.38 1053 VAL A C 1
ATOM 8553 O O . VAL A 1 1053 ? 4.158 -14.392 -49.246 1.00 90.38 1053 VAL A O 1
ATOM 8556 N N . ILE A 1 1054 ? 4.181 -12.791 -47.678 1.00 90.62 1054 ILE A N 1
ATOM 8557 C CA . ILE A 1 1054 ? 4.875 -11.801 -48.515 1.00 90.62 1054 ILE A CA 1
ATOM 8558 C C . ILE A 1 1054 ? 6.366 -12.124 -48.689 1.00 90.62 1054 ILE A C 1
ATOM 8560 O O . ILE A 1 1054 ? 6.900 -11.930 -49.779 1.00 90.62 1054 ILE A O 1
ATOM 8564 N N . TYR A 1 1055 ? 7.056 -12.602 -47.646 1.00 88.12 1055 TYR A N 1
ATOM 8565 C CA . TYR A 1 1055 ? 8.522 -12.712 -47.656 1.00 88.12 1055 TYR A CA 1
ATOM 8566 C C . TYR A 1 1055 ? 9.073 -14.132 -47.604 1.00 88.12 1055 TYR A C 1
ATOM 8568 O O . TYR A 1 1055 ? 10.206 -14.321 -48.044 1.00 88.12 1055 TYR A O 1
ATOM 8576 N N . PHE A 1 1056 ? 8.338 -15.109 -47.069 1.00 87.31 1056 PHE A N 1
ATOM 8577 C CA . PHE A 1 1056 ? 8.846 -16.473 -46.877 1.00 87.31 1056 PHE A CA 1
ATOM 8578 C C . PHE A 1 1056 ? 8.310 -17.446 -47.929 1.00 87.31 1056 PHE A C 1
ATOM 8580 O O . PHE A 1 1056 ? 9.101 -18.188 -48.506 1.00 87.31 1056 PHE A O 1
ATOM 8587 N N . ILE A 1 1057 ? 7.020 -17.382 -48.274 1.00 86.81 1057 ILE A N 1
ATOM 8588 C CA . ILE A 1 1057 ? 6.447 -18.219 -49.343 1.00 86.81 1057 ILE A CA 1
ATOM 8589 C C . ILE A 1 1057 ? 7.193 -18.041 -50.685 1.00 86.81 1057 ILE A C 1
ATOM 8591 O O . ILE A 1 1057 ? 7.607 -19.053 -51.258 1.00 86.81 1057 ILE A O 1
ATOM 8595 N N . PRO A 1 1058 ? 7.478 -16.815 -51.178 1.00 85.50 1058 PRO A N 1
ATOM 8596 C CA . PRO A 1 1058 ? 8.217 -16.642 -52.433 1.00 85.50 1058 PRO A CA 1
ATOM 8597 C C . PRO A 1 1058 ? 9.623 -17.253 -52.397 1.00 85.50 1058 PRO A C 1
ATOM 8599 O O . PRO A 1 1058 ? 10.106 -17.751 -53.414 1.00 85.50 1058 PRO A O 1
ATOM 8602 N N . ARG A 1 1059 ? 10.262 -17.299 -51.214 1.00 83.94 1059 ARG A N 1
ATOM 8603 C CA . ARG A 1 1059 ? 11.577 -17.934 -51.040 1.00 83.94 1059 ARG A CA 1
ATOM 8604 C C . ARG A 1 1059 ? 11.519 -19.440 -51.235 1.00 83.94 1059 ARG A C 1
ATOM 8606 O O . ARG A 1 1059 ? 12.552 -19.997 -51.574 1.00 83.94 1059 ARG A O 1
ATOM 8613 N N . TRP A 1 1060 ? 10.386 -20.106 -51.022 1.00 77.00 1060 TRP A N 1
ATOM 8614 C CA . TRP A 1 1060 ? 10.251 -21.551 -51.246 1.00 77.00 1060 TRP A CA 1
ATOM 8615 C C . TRP A 1 1060 ? 9.782 -21.905 -52.655 1.00 77.00 1060 TRP A C 1
ATOM 8617 O O . TRP A 1 1060 ? 10.175 -22.947 -53.169 1.00 77.00 1060 TRP A O 1
ATOM 8627 N N . ILE A 1 1061 ? 9.006 -21.032 -53.302 1.00 76.81 1061 ILE A N 1
ATOM 8628 C CA . ILE A 1 1061 ? 8.413 -21.305 -54.623 1.00 76.81 1061 ILE A CA 1
ATOM 8629 C C . ILE A 1 1061 ? 9.390 -20.989 -55.784 1.00 76.81 1061 ILE A C 1
ATOM 8631 O O . ILE A 1 1061 ? 9.065 -21.201 -56.944 1.00 76.81 1061 ILE A O 1
ATOM 8635 N N . ASN A 1 1062 ? 10.631 -20.553 -55.515 1.00 54.78 1062 ASN A N 1
ATOM 8636 C CA . ASN A 1 1062 ? 11.615 -20.198 -56.558 1.00 54.78 1062 ASN A CA 1
ATOM 8637 C C . ASN A 1 1062 ? 11.084 -19.140 -57.554 1.00 54.78 1062 ASN A C 1
ATOM 8639 O O . ASN A 1 1062 ? 11.518 -19.069 -58.701 1.00 54.78 1062 ASN A O 1
ATOM 8643 N N . ILE A 1 1063 ? 10.159 -18.284 -57.110 1.00 50.38 1063 ILE A N 1
ATOM 8644 C CA . ILE A 1 1063 ? 9.751 -17.103 -57.870 1.00 50.38 1063 ILE A CA 1
ATOM 8645 C C . ILE A 1 1063 ? 10.752 -16.016 -57.492 1.00 50.38 1063 ILE A C 1
ATOM 8647 O O . ILE A 1 1063 ? 10.696 -15.470 -56.391 1.00 50.38 1063 ILE A O 1
ATOM 8651 N N . GLY A 1 1064 ? 11.721 -15.764 -58.370 1.00 46.44 1064 GLY A N 1
ATOM 8652 C CA . GLY A 1 1064 ? 12.668 -14.668 -58.200 1.00 46.44 1064 GLY A CA 1
ATOM 8653 C C . GLY A 1 1064 ? 11.928 -13.332 -58.145 1.00 46.44 1064 GLY A C 1
ATOM 8654 O O . GLY A 1 1064 ? 11.461 -12.852 -59.176 1.00 46.44 1064 GLY A O 1
ATOM 8655 N N . VAL A 1 1065 ? 11.829 -12.751 -56.946 1.00 36.47 1065 VAL A N 1
ATOM 8656 C CA . VAL A 1 1065 ? 11.430 -11.355 -56.696 1.00 36.47 1065 VAL A CA 1
ATOM 8657 C C . VAL A 1 1065 ? 12.459 -10.695 -55.795 1.00 36.47 1065 VAL A C 1
ATOM 8659 O O . VAL A 1 1065 ? 12.795 -11.287 -54.740 1.00 36.47 1065 VAL A O 1
#

Organism: NCBI:txid497107

pLDDT: mean 71.56, std 19.65, range [22.81, 97.19]

Sequence (1065 aa):
MHLNQQDLLLVHLSDGQRIGYLVISLINLLCNCAVLSIWWSTSISSVYLLFASINVIEILISISIIQINLDLINISFDRPAKKMHNLFVLCGAFMIGQSIMGISIVVLINEKNRLSEIIGRLIFTYDVLSFCLGLLYVACTAVASVKFDYKPMDGLNEIPISLPILFGITVGILMIEIGCSRYFRIRTLQTLYEVEEYDLCGLTEHQKQGWSKLINLNRKYNAGISGENVISLMENYLHAELPGMKCKVLRVFNKNEKHEKVGEQSENQREQQKQQQQHKQQKQQHNKKEKEINENHLEKLQTESTLASNQPGSHEKKQSHHKKAMHTAFEQLDQESFLFSNAPTLNDANTSIQYLEDEYKPLSKNQLKKLAKKSKQAKQQKELASLENNTEKFYQELMNTQALVLLTIVEEFDLTERIPGWVGKKLNKLFGRNSRWPILCIKFGLLGFHWPFKRSTFYCSATKKPIARSASILYAISHWNKVHEKCAVLLDPGYKDASFEAGVDYSGWIKIKLPNSHIIDLRPFHNQTSTEYFKAIKYRNQDNAFKQSQGQVIESYNFNFENCQEIIAMNDNIAQNRQQNGQSSQLLHPDWEFIYNLGNFANDQKYRSLLFLKVGDKIIASCVIFRLGETMTSDIQGLDHEISKKYKAYFVMMQEVIKMGLRENVSFIDFGPTTEEAKVAIGCSVVPLIGSIYPRHKFMGPIIRFAASKVDGIICWLYSQRFPDFSMSFSGTSREPDAIYDTHYAKFKSICHSLYTNYRITMNELLIISLYILNFVLSRLIHFGAPEEEVYNYFNNKGNFLNYFFVKRGWGWTTLVIMFYYFGHVFRYLIESNKKKSNDKEAKIGTVIGGAILRYGLATIWWYLFTQWCFGLPIMDKVFIFTGGACHLEPVSSSSSSGTIPPLREKHTNIAKHFVQDIETMIWKSSSVTSRNCRQVNGSWIGGHDPSGHVFLMIHSSLYLYFESARFFNWKSLVQTACYFVDKIKAKNNKNNNKRIDVRVEDTARLIGDLAQLSIVFLIALWWFMLLMTNVYFHSILEKLVGLMFGYVGIFVIYFIPRWINIGV

Secondary structure (DSSP, 8-state):
----HHHHHHHS--HHHHHHHHHHHHHHHHHHHHHHHHHT-S-STTTHHHHHHHHHHHHHHHHHHHHHHHHHHHH---HHHHHHHHHHHHHHHHHHHHHHHHHHHHHH--TTTTT-HHHHHHHHHHHHHHHHHHHHHHHHHHHHHS-----PPTT---S-THHHHHHHHHHHHHHHHHHHHHHHT------SEEEEE--STTS-HHHHHHHHHHHHHTTTTSTT--HHHHHHHHHHHHH---TTEEEEEEEEEESSHHHHHHHHHHHHHHHHHHHHHHHHHHHHHHHHHTSS--S--------------------STHHHHHHHTTSHHHHTTTTTGGGS------SHHHHHHHHHHHHSSPPPHHHHHHHHTTS--HHHHHHHHHHHHHHHHHHHHHHHEEEEEEEEEEEEEESGGGS-HHHHHHHHHHHSTTSSS-TTEEEEEESEETTTTEE-EEE-S--S-HHHHHHHHHHHHHHHHHHTT--SEEEEEEE--HHHHHHHHHHT-EEEEEEEEEEEE-GGGTT--HHHHHHHTT-----HHHHHTT-EEEEE----HHHHHHHHHHHHHHHHHHHHTTPPPPSS---HHHHHHHHHSS-TT--EEEEEEEETTEEEEEEEEEE-SSEEEEEEEEE-HHHHHHHTHHHHHHHHHHHHHHHTT-SEEE--SS-HHHHHHTT-EEEEEEEEEEESSTTHHHHHHHHHHTTTTTTGGGS-----------------SHHHHHHHHHHHHHHHHHHHHHH---HHHHHHHHHHHHHHHHHHHHHHH-GGGGTS-TTT-TT-HHHHHTGGGHHHHHHHHHHHHHHHHHHHHHHHHTT---THHHHHHHHHHHHHHHHHHHHHHHHHHHHT-SSSS-HHHHHHHHTT-EEEEPPP-SS----SS-S--GGGHHHHTT-EE-TTT--EEESSS-HHHHHHTT-EEESS----HHHHHHHHHHHHHHHHHTTT--HHHHHHHHHHHHHHHHHHHS-S--------HHHHHHHHHHHHHHHHHHHHHHHHHHHHHHHHHSS-HHHHHHHHHHHHHHHIIIIIHHHHHT---

Foldseek 3Di:
DDDDPVVVVVQPPPPVNVVVLVVLLVLLLVLLVQLLVCLVDPANLLCLVSLLVSLVSLLVSLVVQLVVLVVVLVVDPDPLSNVLSVLSNVLSVLSNVLSVLSNVLSVVDHLLCCLPPVSLVSLVVSLVSLVVSLVSLVVNLVSVPPDPVDDDPPPDPDDDPVSSVSSVSSSVSSVVSSVSSVVSNQANADFQKAKDFDDLVPDDPVLQVLQQVLLVLVCVQNPPFGSLQLSLVLQLQCPDPAVQKHKTKMFIFGPPPVPPVVVVVVVVVVVVVVVVVVVVVVVVVVVVVVPPPDDDDDDDDDDDDDDDDDDDDDDDPPPVVVVVVRNCPLVCLCVVVVVDDPDDDPPPSVVSVVVSCVVLPQDDPVVVVVVPVPDDDPVVVVVVVVVSVVSVVSVVSLARTFKMFMKMKRQWFAPLLLDFDDVSVVCCQPQGPPHPHVVRTFTEIERADVVVGGGGIGTSDDDPRLLSSLLSRLLNVLVVCLPPVVGQKYKGKDFDDPSNVSSCSNNSWAKFWDFWWWKFFCLVVAPHALVVLCVVLVFDDQQVLCVVLVKDKDKALDLDLVLLQVLLVQLVLVQVVQVVVRHHRDSGRDHSVSSSSSRPGSCPVVQKIKIFIDGDHDTAKIFIWGNRDLEIETPSIGGPVVVCVSRVVVLVVVSVSVNVCNVVVRRMYIHTRPDVVSSVSSRIDTTIMMMIMDGSDVVCVVVVNVVSVCCVCSVCVSDDDDDDDDDDDDDDDDDDDDPVVVVVVVVVVVVQVCCCVPQVDHPVNVVVLVLLVVLLVVLVVSCVSPVPPLVDDLLLPCPHPLNVPDLVCPVVLLVVLVVLQVVLVVLLCVVVCPPDDDPVPVVVNCVLVVLVVVLNVLLVVLLCQQCPDDPQERPQLVQFLVQPKKWKDDDDPDDDDDDPWGPFDPVCRVVGVQWDQDPVPRITIGSRDYPVSSVVRVTDTDDGQGADSSLLSLLLSLSSLCVSCVVPDDPVLLVVLVVVVVVVVVVVVPDPDPDDDDDDSSSVSSVSNSVSSVSSVVSSVSSSVSSSSCSNHHDDPVSSVNSSVSSVVSVCVSPRVCVVVVPDD

Radius of gyration: 41.2 Å; chains: 1; bounding box: 108×118×118 Å

InterPro domains:
  IPR016181 Acyl-CoA N-acyltransferase [SSF55729] (578-694)
  IPR019388 Fat storage-inducing transmembrane protein [PF10261] (792-1055)
  IPR019388 Fat storage-inducing transmembrane protein [PTHR23129] (754-1059)
  IPR038740 BioF2-like, acetyltransferase domain [PF13480] (592-679)
  IPR046400 Acyl-coenzyme A diphosphatase SCS3 [MF_03231] (758-1058)